Protein 5JOX (pdb70)

CATH classification: 2.115.10.20 (+1 more: 2.60.120.200)

Foldseek 3Di:
DWWAFPPLFFFWFALKAWEDDQQKIKIWGADWQKPPGIFIWIFNWVRAIDGLFGQRHDCQQFFNVLIWQAFAWHHWYWYDDPQKIKIWTFRRVDDTTWIWMDSDPNDHIDGTQHADDHAGQWYWDDDPRWIKIWHAPPLFIWIFTADNVNNHTDGDIAGEDNPPPAARWGLWDWDDALQKTKIWTWGNDQAQGIFIWMWIDNDPRDDTGTDPPPPQAALNDPVNPPAQKGRWYSKYKDARSVRWIKIKTWIAGAFPPGFGFRFITIHMWTWDDDNPDDIHTNPRRYDHRMDGGDTDPDDHDDDDDQKFFQQVWDDDNQKIWGGDDPVVQWGADPNGWTKGWADQDDLQNSDTASKMWGRDRAQWKKKKWWKAKPQADFFWWWDKWFDQTSQFIWTWIWGQHPPQWIWIWIWTGHHPDTDTQDTGTDDSDWTKMWMWTGHSFWIWTWIDTPRDIDTSGIDGPRCSGCVNPNRRGHIIMMTGIYGDDPPGRMMMIIRIMGMDHD/DKAFPPLFFFWFALKAWEDDQQKIKIWGADWQKPPGTFIWIFRWVRAIDRLFHQRHDCLQFFNVLIWLAFAWHHWYWYDDDQKIKIWWFRRVDDTIWIWMDSDPNDHIHGTQDADDHATQWYWDDDDNWIKIWHAPPLFIWIFTADRVNNDTDGDIAGEDNDDPAARWGNWDWDDALQKTKIKTWGNDQAQGIFIWMWIDNDPRDNTDTDPPPPQAALNDPVNPPAQKGRWYSKYKDAHPVRWIKIKTWIFGAFPPGFGFRFITIHMWTWDDDNPDDIHTNPPRYDHRMDPDDTDPHDHDDDDDQKFFQQVVDDDNQKIWRGDAPVVQWGADPNRWTKGWAAQDDLQNSGTASKIWGRDRAQWKKKKWWKAKPQADFFKWWDKWFDQTSQFIKDWIKGQHPPRWIWIWIWTGHHPDTDTQDTGTDDPPWTKMWMWTGHSFWIWTWMATNRRIDTRDIDGPRCSTCVNPNRRGHIIMMTGIYGNDRPTRMMMIIRIMGMDHDD

Organism: Bacteroides ovatus (strain ATCC 8483 / DSM 1896 / JCM 5824 / BCRC 10623 / CCUG 4943 / NCTC 11153) (NCBI:txid411476)

Structure (mmCIF, N/CA/C/O backbone):
data_5JOX
#
_entry.id   5JOX
#
_cell.length_a   75.778
_cell.length_b   91.626
_cell.length_c   154.440
_cell.angle_alpha   90.00
_cell.angle_beta   90.00
_cell.angle_gamma   90.00
#
_symmetry.space_group_name_H-M   'P 21 2 21'
#
loop_
_entity.id
_entity.type
_entity.pdbx_description
1 polymer 'Non-reducing end alpha-L-arabinofuranosidase BoGH43A'
2 non-polymer 1,4-DIDEOXY-1,4-IMINO-L-ARABINITOL
3 water water
#
loop_
_atom_site.group_PDB
_atom_site.id
_atom_site.type_symbol
_atom_site.label_atom_id
_atom_site.label_alt_id
_atom_site.label_comp_id
_atom_site.label_asym_id
_atom_site.label_entity_id
_atom_site.label_seq_id
_atom_site.pdbx_PDB_ins_code
_atom_site.Cartn_x
_atom_site.Cartn_y
_atom_site.Cartn_z
_atom_site.occupancy
_atom_site.B_iso_or_equiv
_atom_site.auth_seq_id
_atom_site.auth_comp_id
_atom_site.auth_asym_id
_atom_site.auth_atom_id
_atom_site.pdbx_PDB_model_num
ATOM 1 N N . HIS A 1 10 ? 335.531 207.108 330.196 1.00 62.60 20 HIS A N 1
ATOM 2 C CA . HIS A 1 10 ? 335.312 206.935 328.715 1.00 62.05 20 HIS A CA 1
ATOM 3 C C . HIS A 1 10 ? 334.256 205.891 328.272 1.00 55.68 20 HIS A C 1
ATOM 4 O O . HIS A 1 10 ? 333.905 205.869 327.083 1.00 52.79 20 HIS A O 1
ATOM 11 N N A GLN A 1 11 ? 333.784 205.037 329.189 0.50 52.37 21 GLN A N 1
ATOM 12 N N B GLN A 1 11 ? 333.755 205.065 329.197 0.50 53.32 21 GLN A N 1
ATOM 13 C CA A GLN A 1 11 ? 332.857 203.943 328.851 0.50 48.39 21 GLN A CA 1
ATOM 14 C CA B GLN A 1 11 ? 332.855 203.960 328.845 0.50 50.02 21 GLN A CA 1
ATOM 15 C C A GLN A 1 11 ? 332.020 203.496 330.055 0.50 47.02 21 GLN A C 1
ATOM 16 C C B GLN A 1 11 ? 332.020 203.465 330.035 0.50 47.92 21 GLN A C 1
ATOM 17 O O A GLN A 1 11 ? 332.561 203.005 331.053 0.50 49.33 21 GLN A O 1
ATOM 18 O O B GLN A 1 11 ? 332.561 202.911 330.999 0.50 50.23 21 GLN A O 1
ATOM 29 N N . GLY A 1 12 ? 330.703 203.665 329.947 1.00 43.79 22 GLY A N 1
ATOM 30 C CA . GLY A 1 12 ? 329.751 203.203 330.956 1.00 38.91 22 GLY A CA 1
ATOM 31 C C . GLY A 1 12 ? 329.257 204.299 331.887 1.00 33.25 22 GLY A C 1
ATOM 32 O O . GLY A 1 12 ? 330.033 205.131 332.322 1.00 31.35 22 GLY A O 1
ATOM 33 N N . TYR A 1 13 ? 327.957 204.304 332.166 1.00 28.57 23 TYR A N 1
ATOM 34 C CA . TYR A 1 13 ? 327.390 205.085 333.267 1.00 26.95 23 TYR A CA 1
ATOM 35 C C . TYR A 1 13 ? 326.075 204.475 333.680 1.00 26.02 23 TYR A C 1
ATOM 36 O O . TYR A 1 13 ? 325.539 203.616 332.969 1.00 25.53 23 TYR A O 1
ATOM 45 N N . SER A 1 14 ? 325.567 204.914 334.826 1.00 24.36 24 SER A N 1
ATOM 46 C CA A SER A 1 14 ? 324.247 204.486 335.280 0.40 23.67 24 SER A CA 1
ATOM 47 C CA B SER A 1 14 ? 324.256 204.495 335.308 0.60 23.06 24 SER A CA 1
ATOM 48 C C . SER A 1 14 ? 323.237 205.614 335.096 1.00 23.02 24 SER A C 1
ATOM 49 O O . SER A 1 14 ? 323.580 206.793 335.189 1.00 21.89 24 SER A O 1
ATOM 54 N N . ASN A 1 15 ? 321.999 205.230 334.806 1.00 22.28 25 ASN A N 1
ATOM 55 C CA . ASN A 1 15 ? 320.850 206.142 334.793 1.00 22.37 25 ASN A CA 1
ATOM 56 C C . ASN A 1 15 ? 319.992 205.877 336.029 1.00 22.60 25 ASN A C 1
ATOM 57 O O . ASN A 1 15 ? 319.932 204.729 336.488 1.00 22.41 25 ASN A O 1
ATOM 62 N N . PRO A 1 16 ? 319.285 206.879 336.548 1.00 21.14 26 PRO A N 1
ATOM 63 C CA . PRO A 1 16 ? 319.369 208.273 336.100 1.00 21.56 26 PRO A CA 1
ATOM 64 C C . PRO A 1 16 ? 320.701 208.949 336.480 1.00 22.44 26 PRO A C 1
ATOM 65 O O . PRO A 1 16 ? 321.369 208.537 337.422 1.00 23.35 26 PRO A O 1
ATOM 69 N N . VAL A 1 17 ? 321.059 209.982 335.741 1.00 22.23 27 VAL A N 1
ATOM 70 C CA . VAL A 1 17 ? 322.272 210.724 336.038 1.00 22.64 27 VAL A CA 1
ATOM 71 C C . VAL A 1 17 ? 322.041 211.759 337.134 1.00 23.71 27 VAL A C 1
ATOM 72 O O . VAL A 1 17 ? 323.004 212.144 337.804 1.00 23.57 27 VAL A O 1
ATOM 76 N N . ILE A 1 18 ? 320.804 212.249 337.285 1.00 21.50 28 ILE A N 1
ATOM 77 C CA . ILE A 1 18 ? 320.425 213.018 338.467 1.00 23.04 28 ILE A CA 1
ATOM 78 C C . ILE A 1 18 ? 319.163 212.413 339.099 1.00 23.23 28 ILE A C 1
ATOM 79 O O . ILE A 1 18 ? 318.054 212.734 338.676 1.00 21.93 28 ILE A O 1
ATOM 84 N N . PRO A 1 19 ? 319.341 211.546 340.124 1.00 24.52 29 PRO A N 1
ATOM 85 C CA . PRO A 1 19 ? 318.194 210.858 340.732 1.00 25.10 29 PRO A CA 1
ATOM 86 C C . PRO A 1 19 ? 317.304 211.752 341.592 1.00 24.85 29 PRO A C 1
ATOM 87 O O . PRO A 1 19 ? 317.687 212.872 341.945 1.00 24.28 29 PRO A O 1
ATOM 91 N N . GLY A 1 20 ? 316.107 211.253 341.902 1.00 24.27 30 GLY A N 1
ATOM 92 C CA . GLY A 1 20 ? 315.120 212.025 342.658 1.00 24.78 30 GLY A CA 1
ATOM 93 C C . GLY A 1 20 ? 314.504 213.145 341.836 1.00 24.94 30 GLY A C 1
ATOM 94 O O . GLY A 1 20 ? 314.750 213.275 340.624 1.00 23.98 30 GLY A O 1
ATOM 95 N N . PHE A 1 21 ? 313.726 213.973 342.529 1.00 24.09 31 PHE A N 1
ATOM 96 C CA . PHE A 1 21 ? 312.810 214.948 341.915 1.00 23.08 31 PHE A CA 1
ATOM 97 C C . PHE A 1 21 ? 313.589 21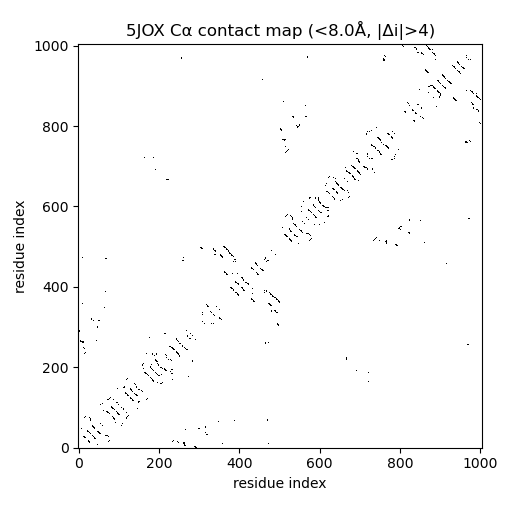6.008 341.115 1.00 22.20 31 PHE A C 1
ATOM 98 O O . PHE A 1 21 ? 313.965 217.076 341.630 1.00 20.54 31 PHE A O 1
ATOM 106 N N . HIS A 1 22 ? 313.798 215.699 339.828 1.00 21.13 32 HIS A N 1
ATOM 107 C CA . HIS A 1 22 ? 314.547 216.549 338.886 1.00 20.71 32 HIS A CA 1
ATOM 108 C C . HIS A 1 22 ? 313.965 216.449 337.473 1.00 20.36 32 HIS A C 1
ATOM 109 O O . HIS A 1 22 ? 314.577 215.839 336.589 1.00 21.58 32 HIS A O 1
ATOM 116 N N . PRO A 1 23 ? 312.766 217.036 337.253 1.00 20.14 33 PRO A N 1
ATOM 117 C CA . PRO A 1 23 ? 312.073 216.864 335.984 1.00 19.30 33 PRO A CA 1
ATOM 118 C C . PRO A 1 23 ? 312.435 217.905 334.960 1.00 18.44 33 PRO A C 1
ATOM 119 O O . PRO A 1 23 ? 313.158 218.872 335.256 1.00 18.32 33 PRO A O 1
ATOM 123 N N . ASP A 1 24 ? 311.935 217.685 333.751 1.00 18.05 34 ASP A N 1
ATOM 124 C CA . ASP A 1 24 ? 312.007 218.650 332.668 1.00 17.34 34 ASP A CA 1
ATOM 125 C C . ASP A 1 24 ? 313.411 219.215 332.502 1.00 16.96 34 ASP A C 1
ATOM 126 O O . ASP A 1 24 ? 313.578 220.431 332.472 1.00 16.65 34 ASP A O 1
ATOM 131 N N . PRO A 1 25 ? 314.420 218.346 332.380 1.00 17.00 35 PRO A N 1
ATOM 132 C CA . PRO A 1 25 ? 315.765 218.865 332.251 1.00 16.92 35 PRO A CA 1
ATOM 133 C C . PRO A 1 25 ? 316.027 219.608 330.944 1.00 18.28 35 PRO A C 1
ATOM 134 O O . PRO A 1 25 ? 315.611 219.182 329.878 1.00 18.18 35 PRO A O 1
ATOM 138 N N . SER A 1 26 ? 316.756 220.709 331.060 1.00 20.13 36 SER A N 1
ATOM 139 C CA . SER A 1 26 ? 317.250 221.450 329.919 1.00 20.98 36 SER A CA 1
ATOM 140 C C . SER A 1 26 ? 318.732 221.741 330.176 1.00 21.29 36 SER A C 1
ATOM 141 O O . SER A 1 26 ? 319.137 221.965 331.327 1.00 20.98 36 SER A O 1
ATOM 144 N N . VAL A 1 27 ? 319.532 221.707 329.119 1.00 22.36 37 VAL A N 1
ATOM 145 C CA . VAL A 1 27 ? 320.996 221.795 329.219 1.00 22.89 37 VAL A CA 1
ATOM 146 C C . VAL A 1 27 ? 321.535 222.741 328.160 1.00 25.01 37 VAL A C 1
ATOM 147 O O . VAL A 1 27 ? 321.000 222.814 327.039 1.00 24.74 37 VAL A O 1
ATOM 151 N N . CYS A 1 28 ? 322.594 223.477 328.524 1.00 26.00 38 CYS A N 1
ATOM 152 C CA . CYS A 1 28 ? 323.358 224.261 327.562 1.00 26.91 38 CYS A CA 1
ATOM 153 C C . CYS A 1 28 ? 324.850 223.987 327.716 1.00 26.71 38 CYS A C 1
ATOM 154 O O . CYS A 1 28 ? 325.316 223.593 328.785 1.00 25.46 38 CYS A O 1
ATOM 157 N N . LYS A 1 29 ? 325.572 224.224 326.624 1.00 27.60 39 LYS A N 1
ATOM 158 C CA . LYS A 1 29 ? 327.029 224.117 326.549 1.00 27.96 39 LYS A CA 1
ATOM 159 C C . LYS A 1 29 ? 327.650 225.515 326.494 1.00 27.80 39 LYS A C 1
ATOM 160 O O . LYS A 1 29 ? 327.292 226.313 325.632 1.00 29.17 39 LYS A O 1
ATOM 166 N N . ALA A 1 30 ? 328.540 225.810 327.437 1.00 27.67 40 ALA A N 1
ATOM 167 C CA . ALA A 1 30 ? 329.338 227.036 327.439 1.00 29.14 40 ALA A CA 1
ATOM 168 C C . ALA A 1 30 ? 330.800 226.609 327.440 1.00 28.79 40 ALA A C 1
ATOM 169 O O . ALA A 1 30 ? 331.366 226.288 328.499 1.00 30.28 40 ALA A O 1
ATOM 171 N N . GLY A 1 31 ? 331.396 226.562 326.245 1.00 29.78 41 GLY A N 1
ATOM 172 C CA . GLY A 1 31 ? 332.757 226.041 326.077 1.00 30.00 41 GLY A CA 1
ATOM 173 C C . GLY A 1 31 ? 332.786 224.570 326.442 1.00 32.44 41 GLY A C 1
ATOM 174 O O . GLY A 1 31 ? 331.968 223.803 325.929 1.00 30.99 41 GLY A O 1
ATOM 175 N N . ASP A 1 32 ? 333.694 224.188 327.350 1.00 32.32 42 ASP A N 1
ATOM 176 C CA . ASP A 1 32 ? 333.732 222.830 327.918 1.00 34.08 42 ASP A CA 1
ATOM 177 C C . ASP A 1 32 ? 332.856 222.607 329.167 1.00 32.08 42 ASP A C 1
ATOM 178 O O . ASP A 1 32 ? 332.908 221.533 329.776 1.00 30.97 42 ASP A O 1
ATOM 183 N N . ASP A 1 33 ? 332.058 223.599 329.552 1.00 30.09 43 ASP A N 1
ATOM 184 C CA . ASP A 1 33 ? 331.157 223.460 330.702 1.00 30.14 43 ASP A CA 1
ATOM 185 C C . ASP A 1 33 ? 329.724 223.204 330.246 1.00 27.55 43 ASP A C 1
ATOM 186 O O . ASP A 1 33 ? 329.276 223.744 329.236 1.00 29.80 43 ASP A O 1
ATOM 191 N N . TYR A 1 34 ? 329.025 222.350 330.983 1.00 26.08 44 TYR A N 1
ATOM 192 C CA . TYR A 1 34 ? 327.597 222.136 330.791 1.00 24.57 44 TYR A CA 1
ATOM 193 C C . TYR A 1 34 ? 326.814 222.633 331.988 1.00 23.78 44 TYR A C 1
ATOM 194 O O . TYR A 1 34 ? 327.207 222.398 333.137 1.00 24.64 44 TYR A O 1
ATOM 203 N N . TYR A 1 35 ? 325.686 223.290 331.728 1.00 23.36 45 TYR A N 1
ATOM 204 C CA . TYR A 1 35 ? 324.785 223.722 332.780 1.00 23.01 45 TYR A CA 1
ATOM 205 C C . TYR A 1 35 ? 323.366 223.190 332.523 1.00 22.24 45 TYR A C 1
ATOM 206 O O . TYR A 1 35 ? 322.874 223.253 331.389 1.00 22.96 45 TYR A O 1
ATOM 215 N N . LEU A 1 36 ? 322.730 222.706 333.576 1.00 21.55 46 LEU A N 1
ATOM 216 C CA . LEU A 1 36 ? 321.416 222.042 333.500 1.00 20.79 46 LEU A CA 1
ATOM 217 C C . LEU A 1 36 ? 320.438 222.572 334.547 1.00 21.63 46 LEU A C 1
ATOM 218 O O . LEU A 1 36 ? 320.8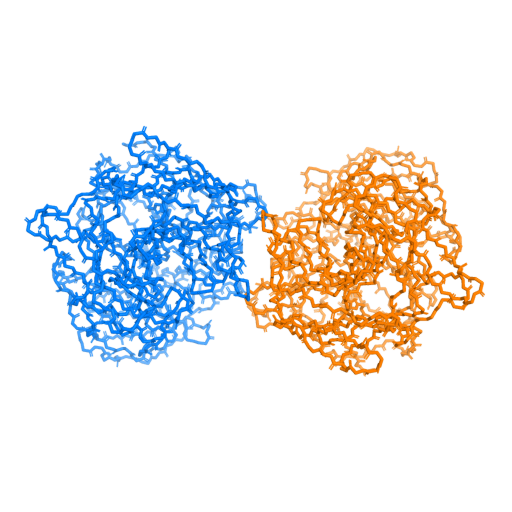11 222.793 335.698 1.00 22.82 46 LEU A O 1
ATOM 223 N N . VAL A 1 37 ? 319.165 222.717 334.164 1.00 21.75 47 VAL A N 1
ATOM 224 C CA . VAL A 1 37 ? 318.126 223.187 335.061 1.00 19.80 47 VAL A CA 1
ATOM 225 C C . VAL A 1 37 ? 316.966 222.198 335.075 1.00 20.02 47 VAL A C 1
ATOM 226 O O . VAL A 1 37 ? 316.712 221.566 334.063 1.00 21.62 47 VAL A O 1
ATOM 230 N N . ASN A 1 38 ? 316.281 222.080 336.208 1.00 19.71 48 ASN A N 1
ATOM 231 C CA . ASN A 1 38 ? 315.044 221.287 336.328 1.00 19.76 48 ASN A CA 1
ATOM 232 C C . ASN A 1 38 ? 313.872 222.151 336.805 1.00 19.94 48 ASN A C 1
ATOM 233 O O . ASN A 1 38 ? 314.081 223.229 337.364 1.00 20.29 48 ASN A O 1
ATOM 238 N N . SER A 1 39 ? 312.645 221.677 336.604 1.00 18.98 49 SER A N 1
ATOM 239 C CA . SER A 1 39 ? 311.460 222.316 337.174 1.00 19.51 49 SER A CA 1
ATOM 240 C C . SER A 1 39 ? 311.384 222.048 338.681 1.00 19.71 49 SER A C 1
ATOM 241 O O . SER A 1 39 ? 311.824 221.010 339.162 1.00 19.24 49 SER A O 1
ATOM 244 N N . SER A 1 40 ? 310.784 222.972 339.407 1.00 20.41 50 SER A N 1
ATOM 245 C CA . SER A 1 40 ? 310.687 222.861 340.892 1.00 20.88 50 SER A CA 1
ATOM 246 C C . SER A 1 40 ? 309.314 223.106 341.534 1.00 21.66 50 SER A C 1
ATOM 247 O O . SER A 1 40 ? 309.160 222.964 342.784 1.00 22.03 50 SER A O 1
ATOM 250 N N . PHE A 1 41 ? 308.321 223.488 340.735 1.00 20.60 51 PHE A N 1
ATOM 251 C CA . PHE A 1 41 ? 306.943 223.559 341.200 1.00 21.35 51 PHE A CA 1
ATOM 252 C C . PHE A 1 41 ? 306.769 224.440 342.452 1.00 21.43 51 PHE A C 1
ATOM 253 O O . PHE A 1 41 ? 307.056 225.639 342.354 1.00 21.84 51 PHE A O 1
ATOM 261 N N . GLN A 1 42 ? 306.335 223.897 343.597 1.00 20.62 52 GLN A N 1
ATOM 262 C CA . GLN A 1 42 ? 306.032 224.737 344.782 1.00 20.22 52 GLN A CA 1
ATOM 263 C C . GLN A 1 42 ? 307.229 225.090 345.678 1.00 21.23 52 GLN A C 1
ATOM 264 O O . GLN A 1 42 ? 307.051 225.734 346.720 1.00 20.63 52 GLN A O 1
ATOM 270 N N . TYR A 1 43 ? 308.433 224.654 345.309 1.00 19.64 53 TYR A N 1
ATOM 271 C CA . TYR A 1 43 ? 309.556 224.680 346.223 1.00 19.69 53 TYR A CA 1
ATOM 272 C C . TYR A 1 43 ? 310.417 225.914 346.016 1.00 19.62 53 TYR A C 1
ATOM 273 O O . TYR A 1 43 ? 310.517 226.433 344.894 1.00 19.57 53 TYR A O 1
ATOM 282 N N . PHE A 1 44 ? 311.018 226.368 347.115 1.00 20.30 54 PHE A N 1
ATOM 283 C CA . PHE A 1 44 ? 311.909 227.539 347.154 1.00 22.12 54 PHE A CA 1
ATOM 284 C C . PHE A 1 44 ? 313.228 227.191 347.868 1.00 21.93 54 PHE A C 1
ATOM 285 O O . PHE A 1 44 ? 313.182 226.660 348.970 1.00 23.61 54 PHE A O 1
ATOM 293 N N . PRO A 1 45 ? 314.396 227.517 347.315 1.00 23.32 55 PRO A N 1
ATOM 294 C CA . PRO A 1 45 ? 314.574 228.190 346.031 1.00 22.85 55 PRO A CA 1
ATOM 295 C C . PRO A 1 45 ? 314.160 227.320 344.853 1.00 23.28 55 PRO A C 1
ATOM 296 O O . PRO A 1 45 ? 314.047 226.096 344.978 1.00 23.19 55 PRO A O 1
ATOM 300 N N . GLY A 1 46 ? 313.904 227.983 343.738 1.00 23.32 56 GLY A N 1
ATOM 301 C CA . GLY A 1 46 ? 313.410 227.348 342.530 1.00 23.33 56 GLY A CA 1
ATOM 302 C C . GLY A 1 46 ? 314.494 227.178 341.491 1.00 23.22 56 GLY A C 1
ATOM 303 O O . GLY A 1 46 ? 315.497 227.919 341.461 1.00 22.53 56 GLY A O 1
ATOM 304 N N . VAL A 1 47 ? 314.244 226.213 340.610 1.00 22.35 57 VAL A N 1
ATOM 305 C CA . VAL A 1 47 ? 315.063 225.895 339.468 1.00 20.45 57 VAL A CA 1
ATOM 306 C C . VAL A 1 47 ? 316.504 225.522 339.835 1.00 20.03 57 VAL A C 1
ATOM 307 O O . VAL A 1 47 ? 317.437 226.336 339.678 1.00 18.43 57 VAL A O 1
ATOM 311 N N . PRO A 1 48 ? 316.692 224.289 340.345 1.00 19.20 58 PRO A N 1
ATOM 312 C CA . PRO A 1 48 ? 318.041 223.856 340.624 1.00 19.93 58 PRO A CA 1
ATOM 313 C C . PRO A 1 48 ? 318.941 223.910 339.397 1.00 21.09 58 PRO A C 1
ATOM 314 O O . PRO A 1 48 ? 318.494 223.636 338.262 1.00 20.72 58 PRO A O 1
ATOM 318 N N . LEU A 1 49 ? 320.192 224.313 339.638 1.00 20.80 59 LEU A N 1
ATOM 319 C CA . LEU A 1 49 ? 321.186 224.566 338.620 1.00 21.24 59 LEU A CA 1
ATOM 320 C C . LEU A 1 49 ? 322.351 223.623 338.848 1.00 21.24 59 LEU A C 1
ATOM 321 O O . LEU A 1 49 ? 322.896 223.581 339.939 1.00 22.45 59 LEU A O 1
ATOM 326 N N . PHE A 1 50 ? 322.691 222.837 337.833 1.00 20.78 60 PHE A N 1
ATOM 327 C CA . PHE A 1 50 ? 323.770 221.869 337.933 1.00 21.72 60 PHE A CA 1
ATOM 328 C C . PHE A 1 50 ? 324.882 222.189 336.969 1.00 22.50 60 PHE A C 1
ATOM 329 O O . PHE A 1 50 ? 324.669 222.867 335.962 1.00 23.81 60 PHE A O 1
ATOM 337 N N . HIS A 1 51 ? 326.061 221.639 337.255 1.00 23.10 61 HIS A N 1
ATOM 338 C CA . HIS A 1 51 ? 327.226 221.819 336.412 1.00 23.90 61 HIS A CA 1
ATOM 339 C C . HIS A 1 51 ? 327.928 220.478 336.199 1.00 23.37 61 HIS A C 1
ATOM 340 O O . HIS A 1 51 ? 328.034 219.697 337.132 1.00 22.90 61 HIS A O 1
ATOM 347 N N . SER A 1 52 ? 328.344 220.226 334.959 1.00 23.02 62 SER A N 1
ATOM 348 C CA . SER A 1 52 ? 329.098 219.012 334.576 1.00 23.61 62 SER A CA 1
ATOM 349 C C . SER A 1 52 ? 330.145 219.300 333.521 1.00 24.38 62 SER A C 1
ATOM 350 O O . SER A 1 52 ? 330.012 220.244 332.736 1.00 23.16 62 SER A O 1
ATOM 353 N N . LYS A 1 53 ? 331.177 218.454 333.491 1.00 26.04 63 LYS A N 1
ATOM 354 C CA . LYS A 1 53 ? 332.178 218.438 332.424 1.00 27.95 63 LYS A CA 1
ATOM 355 C C . LYS A 1 53 ? 331.978 217.257 331.465 1.00 27.43 63 LYS A C 1
ATOM 356 O O . LYS A 1 53 ? 332.600 217.215 330.401 1.00 26.29 63 LYS A O 1
ATOM 362 N N . ASP A 1 54 ? 331.129 216.295 331.838 1.00 26.26 64 ASP A N 1
ATOM 363 C CA . ASP A 1 54 ? 330.988 215.052 331.068 1.00 25.53 64 ASP A CA 1
ATOM 364 C C . ASP A 1 54 ? 329.559 214.596 330.751 1.00 25.38 64 ASP A C 1
ATOM 365 O O . ASP A 1 54 ? 329.410 213.572 330.085 1.00 24.76 64 ASP A O 1
ATOM 370 N N . LEU A 1 55 ? 328.540 215.340 331.212 1.00 23.83 65 LEU A N 1
ATOM 371 C CA . LEU A 1 55 ? 327.108 214.988 331.114 1.00 23.27 65 LEU A CA 1
ATOM 372 C C . LEU A 1 55 ? 326.617 213.853 332.010 1.00 23.54 65 LEU A C 1
ATOM 373 O O . LEU A 1 55 ? 325.402 213.668 332.171 1.00 23.89 65 LEU A O 1
ATOM 378 N N . VAL A 1 56 ? 327.544 213.094 332.580 1.00 24.14 66 VAL A N 1
ATOM 379 C CA . VAL A 1 56 ? 327.250 211.960 333.429 1.00 25.22 66 VAL A CA 1
ATOM 380 C C . VAL A 1 56 ? 327.184 212.368 334.904 1.00 26.05 66 VAL A C 1
ATOM 381 O O . VAL A 1 56 ? 326.248 211.979 335.617 1.00 26.63 66 VAL A O 1
ATOM 385 N N . HIS A 1 57 ? 328.175 213.139 335.361 1.00 24.66 67 HIS A N 1
ATOM 386 C CA . HIS A 1 57 ? 328.259 213.570 336.766 1.00 24.65 67 HIS A CA 1
ATOM 387 C C . HIS A 1 57 ? 327.927 215.050 336.872 1.00 24.70 67 HIS A C 1
ATOM 388 O O . HIS A 1 57 ? 328.476 215.857 336.135 1.00 26.59 67 HIS A O 1
ATOM 395 N N . TRP A 1 58 ? 327.047 215.386 337.802 1.00 25.50 68 TRP A N 1
ATOM 396 C CA . TRP A 1 58 ? 326.525 216.732 337.960 1.00 24.98 68 TRP A CA 1
ATOM 397 C C . TRP A 1 58 ? 326.660 217.188 339.422 1.00 25.65 68 TRP A C 1
ATOM 398 O O . TRP A 1 58 ? 326.499 216.408 340.337 1.00 25.92 68 TRP A O 1
ATOM 409 N N . GLU A 1 59 ? 327.002 218.451 339.620 1.00 26.35 69 GLU A N 1
ATOM 410 C CA . GLU A 1 59 ? 327.107 219.039 340.936 1.00 27.54 69 GLU A CA 1
ATOM 411 C C . GLU A 1 59 ? 326.074 220.142 340.967 1.00 25.53 69 GLU A C 1
ATOM 412 O O . GLU A 1 59 ? 326.043 220.960 340.036 1.00 24.61 69 GLU A O 1
ATOM 418 N N . GLN A 1 60 ? 325.247 220.186 342.014 1.00 24.05 70 GLN A N 1
ATOM 419 C CA . GLN A 1 60 ? 324.319 221.307 342.167 1.00 24.47 70 GLN A CA 1
ATOM 420 C C . GLN A 1 60 ? 325.115 222.516 342.682 1.00 24.36 70 GLN A C 1
ATOM 421 O O . GLN A 1 60 ? 325.531 222.555 343.826 1.00 26.68 70 GLN A O 1
ATOM 427 N N . ILE A 1 61 ? 325.317 223.475 341.811 1.00 24.05 71 ILE A N 1
ATOM 428 C CA . ILE A 1 61 ? 326.048 224.698 342.132 1.00 25.00 71 ILE A CA 1
ATOM 429 C C . ILE A 1 61 ? 325.114 225.805 342.637 1.00 25.80 71 ILE A C 1
ATOM 430 O O . ILE A 1 61 ? 325.582 226.836 343.123 1.00 25.11 71 ILE A O 1
ATOM 435 N N . GLY A 1 62 ? 323.800 225.623 342.512 1.00 24.65 72 GLY A N 1
ATOM 436 C CA . GLY A 1 62 ? 322.871 226.662 342.948 1.00 24.43 72 GLY A CA 1
ATOM 437 C C . GLY A 1 62 ? 321.457 226.430 342.494 1.00 24.83 72 GLY A C 1
ATOM 438 O O . GLY A 1 62 ? 321.059 225.298 342.272 1.00 23.49 72 GLY A O 1
ATOM 439 N N . ASN A 1 63 ? 320.714 227.533 342.392 1.00 24.13 73 ASN A N 1
ATOM 440 C CA . ASN A 1 63 ? 319.328 227.588 341.987 1.00 24.36 73 ASN A CA 1
ATOM 441 C C . ASN A 1 63 ? 319.160 228.935 341.276 1.00 26.32 73 ASN A C 1
ATOM 442 O O . ASN A 1 63 ? 319.779 229.935 341.694 1.00 24.31 73 ASN A O 1
ATOM 447 N N . CYS A 1 64 ? 318.364 228.979 340.209 1.00 24.03 74 CYS A N 1
ATOM 448 C CA . CYS A 1 64 ? 318.238 230.217 339.451 1.00 23.11 74 CYS A CA 1
ATOM 449 C C . CYS A 1 64 ? 317.333 231.226 340.131 1.00 23.18 74 CYS A C 1
ATOM 450 O O . CYS A 1 64 ? 317.524 232.425 339.963 1.00 24.52 74 CYS A O 1
ATOM 453 N N . LEU A 1 65 ? 316.350 230.741 340.887 1.00 22.66 75 LEU A N 1
ATOM 454 C CA . LEU A 1 65 ? 315.345 231.582 341.516 1.00 22.07 75 LEU A CA 1
ATOM 455 C C . LEU A 1 65 ? 315.555 231.521 343.046 1.00 22.52 75 LEU A C 1
ATOM 456 O O . LEU A 1 65 ? 315.069 230.620 343.737 1.00 21.21 75 LEU A O 1
ATOM 461 N N . THR A 1 66 ? 316.311 232.503 343.547 1.00 22.27 76 THR A N 1
ATOM 462 C CA . THR A 1 66 ? 316.768 232.538 344.934 1.00 23.28 76 THR A CA 1
ATOM 463 C C . THR A 1 66 ? 316.204 233.661 345.791 1.00 23.75 76 THR A C 1
ATOM 464 O O . THR A 1 66 ? 316.442 233.667 346.999 1.00 23.47 76 THR A O 1
ATOM 468 N N . ARG A 1 67 ? 315.444 234.578 345.200 1.00 24.22 77 ARG A N 1
ATOM 469 C CA . ARG A 1 67 ? 314.901 235.712 345.926 1.00 24.89 77 ARG A CA 1
ATOM 470 C C . ARG A 1 67 ? 313.395 235.773 345.742 1.00 25.02 77 ARG A C 1
ATOM 471 O O . ARG A 1 67 ? 312.890 235.449 344.654 1.00 25.23 77 ARG A O 1
ATOM 479 N N . PRO A 1 68 ? 312.661 236.202 346.786 1.00 25.32 78 PRO A N 1
ATOM 480 C CA . PRO A 1 68 ? 311.202 236.290 346.651 1.00 25.53 78 PRO A CA 1
ATOM 481 C C . PRO A 1 68 ? 310.742 237.093 345.423 1.00 24.47 78 PRO A C 1
ATOM 482 O O . PRO A 1 68 ? 309.748 236.719 344.813 1.00 23.48 78 PRO A O 1
ATOM 486 N N . SER A 1 69 ? 311.481 238.142 345.043 1.00 24.04 79 SER A N 1
ATOM 487 C CA . SER A 1 69 ? 311.101 238.985 343.908 1.00 24.75 79 SER A CA 1
ATOM 488 C C . SER A 1 69 ? 311.149 238.257 342.543 1.00 26.10 79 SER A C 1
ATOM 489 O O . SER A 1 69 ? 310.457 238.657 341.601 1.00 24.81 79 SER A O 1
ATOM 492 N N . GLN A 1 70 ? 311.964 237.207 342.462 1.00 24.81 80 GLN A N 1
ATOM 493 C CA . GLN A 1 70 ? 312.028 236.318 341.302 1.00 24.74 80 GLN A CA 1
ATOM 494 C C . GLN A 1 70 ? 310.979 235.229 341.284 1.00 24.82 80 GLN A C 1
ATOM 495 O O . GLN A 1 70 ? 310.768 234.625 340.222 1.00 24.32 80 GLN A O 1
ATOM 501 N N . LEU A 1 71 ? 310.349 234.958 342.431 1.00 24.90 81 LEU A N 1
ATOM 502 C CA . LEU A 1 71 ? 309.554 233.733 342.613 1.00 24.86 81 LEU A CA 1
ATOM 503 C C . LEU A 1 71 ? 308.421 233.878 343.646 1.00 26.55 81 LEU A C 1
ATOM 504 O O . LEU A 1 71 ? 308.598 233.612 344.841 1.00 27.45 81 LEU A O 1
ATOM 509 N N . ASP A 1 72 ? 307.260 234.325 343.173 1.00 26.36 82 ASP A N 1
ATOM 510 C CA . ASP A 1 72 ? 306.060 234.388 343.984 1.00 26.54 82 ASP A CA 1
ATOM 511 C C . ASP A 1 72 ? 305.395 232.997 343.987 1.00 25.83 82 ASP A C 1
ATOM 512 O O . ASP A 1 72 ? 304.959 232.531 342.945 1.00 24.81 82 ASP A O 1
ATOM 517 N N . LEU A 1 73 ? 305.334 232.356 345.159 1.00 24.40 83 LEU A N 1
ATOM 518 C CA . LEU A 1 73 ? 304.736 231.018 345.286 1.00 24.43 83 LEU A CA 1
ATOM 519 C C . LEU A 1 73 ? 303.432 230.981 346.095 1.00 24.85 83 LEU A C 1
ATOM 520 O O . LEU A 1 73 ? 302.991 229.915 346.560 1.00 24.11 83 LEU A O 1
ATOM 525 N N . THR A 1 74 ? 302.760 232.132 346.184 1.00 25.22 84 THR A N 1
ATOM 526 C CA . THR A 1 74 ? 301.494 232.223 346.880 1.00 26.40 84 THR A CA 1
ATOM 527 C C . THR A 1 74 ? 300.547 231.116 346.411 1.00 25.29 84 THR A C 1
ATOM 528 O O . THR A 1 74 ? 300.263 230.995 345.223 1.00 23.58 84 THR A O 1
ATOM 532 N N . ASN A 1 75 ? 300.114 230.291 347.354 1.00 26.14 85 ASN A N 1
ATOM 533 C CA . ASN A 1 75 ? 299.227 229.149 347.076 1.00 28.90 85 ASN A CA 1
ATOM 534 C C . ASN A 1 75 ? 299.731 228.075 346.105 1.00 26.47 85 ASN A C 1
ATOM 535 O O . ASN A 1 75 ? 298.931 227.282 345.610 1.00 27.65 85 ASN A O 1
ATOM 540 N N . ALA A 1 76 ? 301.035 228.017 345.871 1.00 24.23 86 ALA A N 1
ATOM 541 C CA . ALA A 1 76 ? 301.600 226.996 344.985 1.00 24.04 86 ALA A CA 1
ATOM 542 C C . ALA A 1 76 ? 301.535 225.630 345.654 1.00 22.16 86 ALA A C 1
ATOM 543 O O . ALA A 1 76 ? 301.572 225.530 346.881 1.00 21.48 86 ALA A O 1
ATOM 545 N N . ASN A 1 77 ? 301.456 224.585 344.844 1.00 23.29 87 ASN A N 1
ATOM 546 C CA . ASN A 1 77 ? 301.432 223.202 345.345 1.00 23.37 87 ASN A CA 1
ATOM 547 C C . ASN A 1 77 ? 302.070 222.286 344.289 1.00 22.96 87 ASN A C 1
ATOM 548 O O . ASN A 1 77 ? 302.590 222.781 343.297 1.00 20.78 87 ASN A O 1
ATOM 553 N N . SER A 1 78 ? 302.036 220.967 344.487 1.00 23.04 88 SER A N 1
ATOM 554 C CA . SER A 1 78 ? 302.744 220.051 343.604 1.00 22.30 88 SER A CA 1
ATOM 555 C C . SER A 1 78 ? 302.244 220.065 342.152 1.00 22.94 88 SER A C 1
ATOM 556 O O . SER A 1 78 ? 302.923 219.530 341.281 1.00 22.68 88 SER A O 1
ATOM 559 N N . GLY A 1 79 ? 301.069 220.662 341.900 1.00 21.42 89 GLY A N 1
ATOM 560 C CA . GLY A 1 79 ? 300.555 220.838 340.561 1.00 21.99 89 GLY A CA 1
ATOM 561 C C . GLY A 1 79 ? 300.656 222.235 339.993 1.00 21.92 89 GLY A C 1
ATOM 562 O O . GLY A 1 79 ? 300.061 222.492 338.951 1.00 22.82 89 GLY A O 1
ATOM 563 N N . SER A 1 80 ? 301.406 223.123 340.644 1.00 21.30 90 SER A N 1
ATOM 564 C CA . SER A 1 80 ? 301.519 224.501 340.195 1.00 21.12 90 SER A CA 1
ATOM 565 C C . SER A 1 80 ? 302.929 225.051 340.430 1.00 20.81 90 SER A C 1
ATOM 566 O O . SER A 1 80 ? 303.894 224.296 340.409 1.00 20.47 90 SER A O 1
ATOM 569 N N . GLY A 1 81 ? 303.078 226.364 340.600 1.00 20.00 91 GLY A N 1
ATOM 570 C CA . GLY A 1 81 ? 304.398 226.991 340.638 1.00 19.49 91 GLY A CA 1
ATOM 571 C C . GLY A 1 81 ? 305.206 226.937 339.334 1.00 20.85 91 GLY A C 1
ATOM 572 O O . GLY A 1 81 ? 304.710 227.225 338.234 1.00 20.46 91 GLY A O 1
ATOM 573 N N . ILE A 1 82 ? 306.475 226.569 339.463 1.00 21.20 92 ILE A N 1
ATOM 574 C CA . ILE A 1 82 ? 307.398 226.617 338.355 1.00 22.00 92 ILE A CA 1
ATOM 575 C C . ILE A 1 82 ? 307.361 225.323 337.526 1.00 21.26 92 ILE A C 1
ATOM 576 O O . ILE A 1 82 ? 307.712 224.245 338.007 1.00 20.84 92 ILE A O 1
ATOM 581 N N . PHE A 1 83 ? 306.986 225.474 336.262 1.00 21.28 93 PHE A N 1
ATOM 582 C CA . PHE A 1 83 ? 306.946 224.354 335.291 1.00 22.09 93 PHE A CA 1
ATOM 583 C C . PHE A 1 83 ? 308.302 224.247 334.544 1.00 22.19 93 PHE A C 1
ATOM 584 O O . PHE A 1 83 ? 309.312 224.798 335.027 1.00 21.12 93 PHE A O 1
ATOM 592 N N . ALA A 1 84 ? 308.362 223.510 333.417 1.00 20.91 94 ALA A N 1
ATOM 593 C CA . ALA A 1 84 ? 309.631 223.257 332.711 1.00 20.38 94 ALA A CA 1
ATOM 594 C C . ALA A 1 84 ? 310.433 224.518 332.451 1.00 20.69 94 ALA A C 1
ATOM 595 O O . ALA A 1 84 ? 309.884 225.490 331.935 1.00 21.16 94 ALA A O 1
ATOM 597 N N . PRO A 1 85 ? 311.722 224.484 332.785 1.00 20.79 95 PRO A N 1
ATOM 598 C CA . PRO A 1 85 ? 312.609 225.580 332.421 1.00 21.68 95 PRO A CA 1
ATOM 599 C C . PRO A 1 85 ? 313.520 225.234 331.254 1.00 21.52 95 PRO A C 1
ATOM 600 O O . PRO A 1 85 ? 313.808 224.053 331.005 1.00 19.50 95 PRO A O 1
ATOM 604 N N . THR A 1 86 ? 313.991 226.261 330.554 1.00 20.29 96 THR A N 1
ATOM 605 C CA . THR A 1 86 ? 314.991 226.056 329.513 1.00 21.37 96 THR A CA 1
ATOM 606 C C . THR A 1 86 ? 316.182 226.954 329.832 1.00 21.52 96 THR A C 1
ATOM 607 O O . THR A 1 86 ? 315.986 228.105 330.210 1.00 22.47 96 THR A O 1
ATOM 611 N N . ILE A 1 87 ? 317.397 226.424 329.694 1.00 20.57 97 ILE A N 1
ATOM 612 C CA . ILE A 1 87 ? 318.621 227.228 329.878 1.00 21.40 97 ILE A CA 1
ATOM 613 C C . ILE A 1 87 ? 319.396 227.298 328.562 1.00 21.86 97 ILE A C 1
ATOM 614 O O . ILE A 1 87 ? 319.596 226.284 327.890 1.00 21.19 97 ILE A O 1
ATOM 619 N N . ARG A 1 88 ? 319.850 228.508 328.223 1.00 23.36 98 ARG A N 1
ATOM 620 C CA . ARG A 1 88 ? 320.589 228.768 327.006 1.00 23.79 98 ARG A CA 1
ATOM 621 C C . ARG A 1 88 ? 321.726 229.733 327.280 1.00 25.90 98 ARG A C 1
ATOM 622 O O . ARG A 1 88 ? 321.632 230.575 328.175 1.00 25.56 98 ARG A O 1
ATOM 630 N N . TYR A 1 89 ? 322.789 229.573 326.500 1.00 26.73 99 TYR A N 1
ATOM 631 C CA . TYR A 1 89 ? 324.014 230.373 326.602 1.00 28.51 99 TYR A CA 1
ATOM 632 C C . TYR A 1 89 ? 324.298 231.022 325.263 1.00 28.76 99 TYR A C 1
ATOM 633 O O . TYR A 1 89 ? 324.492 230.321 324.275 1.00 27.95 99 TYR A O 1
ATOM 642 N N . ASN A 1 90 ? 324.323 232.357 325.234 1.00 29.83 100 ASN A N 1
ATOM 643 C CA . ASN A 1 90 ? 324.615 233.074 324.010 1.00 31.63 100 ASN A CA 1
ATOM 644 C C . ASN A 1 90 ? 325.405 234.356 324.259 1.00 32.01 100 ASN A C 1
ATOM 645 O O . ASN A 1 90 ? 324.943 235.224 325.007 1.00 29.13 100 ASN A O 1
ATOM 650 N N . ASP A 1 91 ? 326.589 234.452 323.644 1.00 34.03 101 ASP A N 1
ATOM 651 C CA . ASP A 1 91 ? 327.359 235.703 323.606 1.00 36.25 101 ASP A CA 1
ATOM 652 C C . ASP A 1 91 ? 327.652 236.166 325.046 1.00 34.43 101 ASP A C 1
ATOM 653 O O . ASP A 1 91 ? 327.367 237.295 325.427 1.00 35.25 101 ASP A O 1
ATOM 658 N N . GLY A 1 92 ? 328.171 235.245 325.851 1.00 33.15 102 GLY A N 1
ATOM 659 C CA . GLY A 1 92 ? 328.513 235.511 327.245 1.00 32.88 102 GLY A CA 1
ATOM 660 C C . GLY A 1 92 ? 327.384 235.678 328.253 1.00 31.67 102 GLY A C 1
ATOM 661 O O . GLY A 1 92 ? 327.651 236.043 329.406 1.00 31.65 102 GLY A O 1
ATOM 662 N N . VAL A 1 93 ? 326.137 235.402 327.848 1.00 29.35 103 VAL A N 1
ATOM 663 C CA . VAL A 1 93 ? 324.979 235.559 328.716 1.00 27.87 103 VAL A CA 1
ATOM 664 C C . VAL A 1 93 ? 324.234 234.222 328.827 1.00 26.56 103 VAL A C 1
ATOM 665 O O . VAL A 1 93 ? 323.967 233.577 327.821 1.00 25.12 103 VAL A O 1
ATOM 669 N N . PHE A 1 94 ? 323.916 233.834 330.060 1.00 25.69 104 PHE A N 1
ATOM 670 C CA . PHE A 1 94 ? 323.024 232.716 330.350 1.00 24.29 104 PHE A CA 1
ATOM 671 C C . PHE A 1 94 ? 321.597 233.218 330.522 1.00 24.01 104 PHE A C 1
ATOM 672 O O . PHE A 1 94 ? 321.365 234.258 331.143 1.00 24.64 104 PHE A O 1
ATOM 680 N N . TYR A 1 95 ? 320.641 232.440 330.027 1.00 22.83 105 TYR A N 1
ATOM 681 C CA . TYR A 1 95 ? 319.226 232.775 330.096 1.00 22.84 105 TYR A CA 1
ATOM 682 C C . TYR A 1 95 ? 318.510 231.560 330.613 1.00 23.19 105 TYR A C 1
ATOM 683 O O . TYR A 1 95 ? 318.777 230.458 330.136 1.00 22.50 105 TYR A O 1
ATOM 692 N N . MET A 1 96 ? 317.641 231.749 331.600 1.00 23.27 106 MET A N 1
ATOM 693 C CA . MET A 1 96 ? 316.768 230.682 332.073 1.00 22.11 106 MET A CA 1
ATOM 694 C C . MET A 1 96 ? 315.361 231.182 331.874 1.00 22.89 106 MET A C 1
ATOM 695 O O . MET A 1 96 ? 314.983 232.200 332.448 1.00 24.20 106 MET A O 1
ATOM 700 N N . ILE A 1 97 ? 314.576 230.441 331.094 1.00 22.84 107 ILE A N 1
ATOM 701 C CA . ILE A 1 97 ? 313.232 230.852 330.702 1.00 21.59 107 ILE A CA 1
ATOM 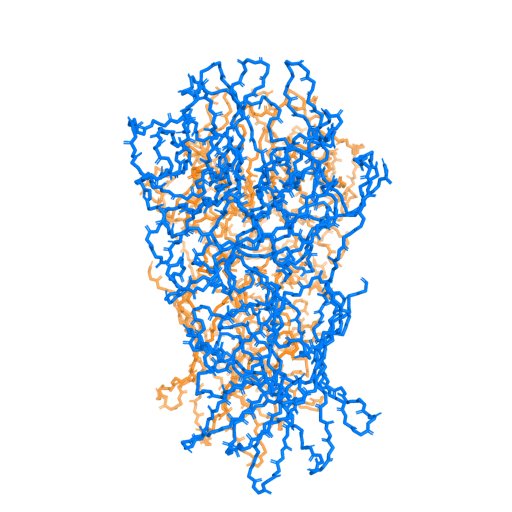702 C C . ILE A 1 97 ? 312.250 229.761 331.184 1.00 21.31 107 ILE A C 1
ATOM 703 O O . ILE A 1 97 ? 312.497 228.567 331.004 1.00 19.42 107 ILE A O 1
ATOM 708 N N . THR A 1 98 ? 311.159 230.177 331.823 1.00 21.70 108 THR A N 1
ATOM 709 C CA . THR A 1 98 ? 310.224 229.223 332.427 1.00 21.32 108 THR A CA 1
ATOM 710 C C . THR A 1 98 ? 308.869 229.871 332.637 1.00 22.02 108 THR A C 1
ATOM 711 O O . THR A 1 98 ? 308.667 231.032 332.256 1.00 25.03 108 THR A O 1
ATOM 715 N N . THR A 1 99 ? 307.939 229.101 333.184 1.00 20.93 109 THR A N 1
ATOM 716 C CA . THR A 1 99 ? 306.596 229.563 333.487 1.00 21.27 109 THR A CA 1
ATOM 717 C C . THR A 1 99 ? 306.322 229.440 335.001 1.00 21.40 109 THR A C 1
ATOM 718 O O . THR A 1 99 ? 306.546 228.374 335.590 1.00 21.22 109 THR A O 1
ATOM 722 N N . ASN A 1 100 ? 305.814 230.516 335.608 1.00 20.42 110 ASN A N 1
ATOM 723 C CA . ASN A 1 100 ? 305.244 230.465 336.962 1.00 20.46 110 ASN A CA 1
ATOM 724 C C . ASN A 1 100 ? 303.734 230.438 336.780 1.00 22.03 110 ASN A C 1
ATOM 725 O O . ASN A 1 100 ? 303.095 231.482 336.551 1.00 19.88 110 ASN A O 1
ATOM 730 N N . VAL A 1 101 ? 303.168 229.231 336.832 1.00 23.59 111 VAL A N 1
ATOM 731 C CA . VAL A 1 101 ? 301.761 229.048 336.527 1.00 26.76 111 VAL A CA 1
ATOM 732 C C . VAL A 1 101 ? 300.824 229.582 337.618 1.00 29.31 111 VAL A C 1
ATOM 733 O O . VAL A 1 101 ? 299.696 229.970 337.301 1.00 32.58 111 VAL A O 1
ATOM 737 N N . SER A 1 102 ? 301.289 229.596 338.872 1.00 31.20 112 SER A N 1
ATOM 738 C CA A SER A 1 102 ? 300.530 230.160 339.996 0.50 31.60 112 SER A CA 1
ATOM 739 C CA B SER A 1 102 ? 300.522 230.155 339.986 0.50 32.78 112 SER A CA 1
ATOM 740 C C . SER A 1 102 ? 300.602 231.683 340.024 1.00 32.02 112 SER A C 1
ATOM 741 O O . SER A 1 102 ? 299.833 232.315 340.732 1.00 31.63 112 SER A O 1
ATOM 746 N N . GLY A 1 103 ? 301.525 232.258 339.251 1.00 30.96 113 GLY A N 1
ATOM 747 C CA . GLY A 1 103 ? 301.799 233.696 339.227 1.00 30.73 113 GLY A CA 1
ATOM 748 C C . GLY A 1 103 ? 301.641 234.266 337.818 1.00 29.13 113 GLY A C 1
ATOM 749 O O . GLY A 1 103 ? 300.640 234.015 337.152 1.00 28.42 113 GLY A O 1
ATOM 750 N N . LYS A 1 104 ? 302.628 235.023 337.356 1.00 28.97 114 LYS A N 1
ATOM 751 C CA . LYS A 1 104 ? 302.445 235.876 336.183 1.00 29.40 114 LYS A CA 1
ATOM 752 C C . LYS A 1 104 ? 302.774 235.210 334.835 1.00 27.84 114 LYS A C 1
ATOM 753 O O . LYS A 1 104 ? 302.686 235.850 333.784 1.00 27.44 114 LYS A O 1
ATOM 759 N N . GLY A 1 105 ? 303.119 233.925 334.842 1.00 23.75 115 GLY A N 1
ATOM 760 C CA . GLY A 1 105 ? 303.301 233.211 333.589 1.00 22.96 115 GLY A CA 1
ATOM 761 C C . GLY A 1 105 ? 304.742 233.181 333.120 1.00 21.16 115 GLY A C 1
ATOM 762 O O . GLY A 1 105 ? 305.657 232.963 333.922 1.00 20.09 115 GLY A O 1
ATOM 763 N N . ASN A 1 106 ? 304.945 233.356 331.817 1.00 19.62 116 ASN A N 1
ATOM 764 C CA . ASN A 1 106 ? 306.247 233.147 331.206 1.00 19.88 116 ASN A CA 1
ATOM 765 C C . ASN A 1 106 ? 307.181 234.303 331.495 1.00 20.31 116 ASN A C 1
ATOM 766 O O . ASN A 1 106 ? 306.771 235.455 331.398 1.00 20.50 116 ASN A O 1
ATOM 771 N N . PHE A 1 107 ? 308.431 233.986 331.807 1.00 19.56 117 PHE A N 1
ATOM 772 C CA . PHE A 1 107 ? 309.440 235.000 332.077 1.00 20.75 117 PHE A CA 1
ATOM 773 C C . PHE A 1 107 ? 310.784 234.362 331.953 1.00 20.67 117 PHE A C 1
ATOM 774 O O . PHE A 1 107 ? 310.893 233.141 331.967 1.00 20.37 117 PHE A O 1
ATOM 782 N N . LEU A 1 108 ? 311.812 235.191 331.874 1.00 20.62 118 LEU A N 1
ATOM 783 C CA . LEU A 1 108 ? 313.185 234.715 331.981 1.00 23.08 118 LEU A CA 1
ATOM 784 C C . LEU A 1 108 ? 313.964 235.524 333.008 1.00 23.49 118 LEU A C 1
ATOM 785 O O . LEU A 1 108 ? 313.546 236.614 333.413 1.00 23.57 118 LEU A O 1
ATOM 790 N N . VAL A 1 109 ? 315.094 234.959 333.410 1.00 23.28 119 VAL A N 1
ATOM 791 C CA . VAL A 1 109 ? 316.121 235.662 334.151 1.00 23.44 119 VAL A CA 1
ATOM 792 C C . VAL A 1 109 ? 317.453 235.341 333.506 1.00 24.78 119 VAL A C 1
ATOM 793 O O . VAL A 1 109 ? 317.612 234.319 332.821 1.00 25.74 119 VAL A O 1
ATOM 797 N N . HIS A 1 110 ? 318.413 236.227 333.713 1.00 24.48 120 HIS A N 1
ATOM 798 C CA . HIS A 1 110 ? 319.702 236.111 333.065 1.00 25.40 120 HIS A CA 1
ATOM 799 C C . HIS A 1 110 ? 320.839 236.537 333.974 1.00 25.85 120 HIS A C 1
ATOM 800 O O . HIS A 1 110 ? 320.621 237.183 335.009 1.00 24.25 120 HIS A O 1
ATOM 807 N N . THR A 1 111 ? 322.045 236.130 333.578 1.00 27.81 121 THR A N 1
ATOM 808 C CA . THR A 1 111 ? 323.286 236.448 334.282 1.00 28.48 121 THR A CA 1
ATOM 809 C C . THR A 1 111 ? 324.489 236.149 333.396 1.00 28.80 121 THR A C 1
ATOM 810 O O . THR A 1 111 ? 324.404 235.318 332.472 1.00 28.10 121 THR A O 1
ATOM 814 N N . THR A 1 112 ? 325.608 236.820 333.666 1.00 29.76 122 THR A N 1
ATOM 815 C CA . THR A 1 112 ? 326.896 236.459 333.065 1.00 28.84 122 THR A CA 1
ATOM 816 C C . THR A 1 112 ? 327.651 235.416 333.895 1.00 29.52 122 THR A C 1
ATOM 817 O O . THR A 1 112 ? 328.624 234.864 333.409 1.00 27.55 122 THR A O 1
ATOM 821 N N . ASP A 1 113 ? 327.215 235.155 335.132 1.00 31.38 123 ASP A N 1
ATOM 822 C CA . ASP A 1 113 ? 327.867 234.181 336.016 1.00 33.61 123 ASP A CA 1
ATOM 823 C C . ASP A 1 113 ? 326.822 233.251 336.673 1.00 31.48 123 ASP A C 1
ATOM 824 O O . ASP A 1 113 ? 326.115 233.674 337.593 1.00 29.57 123 ASP A O 1
ATOM 829 N N . PRO A 1 114 ? 326.750 231.970 336.225 1.00 29.05 124 PRO A N 1
ATOM 830 C CA . PRO A 1 114 ? 325.734 231.018 336.735 1.00 29.62 124 PRO A CA 1
ATOM 831 C C . PRO A 1 114 ? 325.686 230.867 338.262 1.00 28.79 124 PRO A C 1
ATOM 832 O O . PRO A 1 114 ? 324.614 230.581 338.798 1.00 29.48 124 PRO A O 1
ATOM 836 N N . ARG A 1 115 ? 326.841 231.038 338.914 1.00 29.14 125 ARG A N 1
ATOM 837 C CA A ARG A 1 115 ? 326.965 230.907 340.372 0.50 30.46 125 ARG A CA 1
ATOM 838 C CA B ARG A 1 115 ? 326.970 230.903 340.371 0.50 29.85 125 ARG A CA 1
ATOM 839 C C . ARG A 1 115 ? 326.509 232.148 341.144 1.00 31.11 125 ARG A C 1
ATOM 840 O O . ARG A 1 115 ? 326.350 232.083 342.360 1.00 32.43 125 ARG A O 1
ATOM 855 N N . SER A 1 116 ? 326.292 233.268 340.446 1.00 31.19 126 SER A N 1
ATOM 856 C CA . SER A 1 116 ? 325.853 234.517 341.078 1.00 31.13 126 SER A CA 1
ATOM 857 C C . SER A 1 116 ? 324.335 234.581 341.271 1.00 31.05 126 SER A C 1
ATOM 858 O O . SER A 1 116 ? 323.601 233.650 340.923 1.00 28.79 126 SER A O 1
ATOM 861 N N . GLU A 1 117 ? 323.876 235.685 341.853 1.00 29.65 127 GLU A N 1
ATOM 862 C CA . GLU A 1 117 ? 322.457 236.020 341.870 1.00 28.78 127 GLU A CA 1
ATOM 863 C C . GLU A 1 117 ? 322.026 236.417 340.454 1.00 28.40 127 GLU A C 1
ATOM 864 O O . GLU A 1 117 ? 322.631 237.309 339.849 1.00 28.99 127 GLU A O 1
ATOM 870 N N . TRP A 1 118 ? 320.996 235.748 339.926 1.00 25.07 128 TRP A N 1
ATOM 871 C CA . TRP A 1 118 ? 320.482 236.025 338.583 1.00 23.30 128 TRP A CA 1
ATOM 872 C C . TRP A 1 118 ? 319.607 237.291 338.655 1.00 22.84 128 TRP A C 1
ATOM 873 O O . TRP A 1 118 ? 319.274 237.772 339.741 1.00 22.40 128 TRP A O 1
ATOM 884 N N . SER A 1 119 ? 319.252 237.812 337.489 1.00 22.68 129 SER A N 1
ATOM 885 C CA . SER A 1 119 ? 318.463 239.040 337.354 1.00 23.51 129 SER A CA 1
ATOM 886 C C . SER A 1 119 ? 317.063 238.935 337.932 1.00 23.87 129 SER A C 1
ATOM 887 O O . SER A 1 119 ? 316.560 237.845 338.267 1.00 21.48 129 SER A O 1
ATOM 890 N N . GLU A 1 120 ? 316.418 240.089 338.027 1.00 23.62 130 GLU A N 1
ATOM 891 C CA . GLU A 1 120 ? 314.981 240.131 338.187 1.00 26.23 130 GLU A CA 1
ATOM 892 C C . GLU A 1 120 ? 314.243 239.508 336.977 1.00 27.15 130 GLU A C 1
ATOM 893 O O . GLU A 1 120 ? 314.801 239.416 335.874 1.00 28.17 130 GLU A O 1
ATOM 899 N N . PRO A 1 121 ? 312.974 239.103 337.174 1.00 26.31 131 PRO A N 1
ATOM 900 C CA . PRO A 1 121 ? 312.233 238.508 336.060 1.00 26.77 131 PRO A CA 1
ATOM 901 C C . PRO A 1 121 ? 311.999 239.468 334.901 1.00 26.55 131 PRO A C 1
ATOM 902 O O . PRO A 1 121 ? 311.694 240.644 335.125 1.00 26.39 131 PRO A O 1
ATOM 906 N N . VAL A 1 122 ? 312.164 238.973 333.682 1.00 25.33 132 VAL A N 1
ATOM 907 C CA . VAL A 1 122 ? 311.747 239.702 332.481 1.00 25.14 132 VAL A CA 1
ATOM 908 C C . VAL A 1 122 ? 310.470 239.023 331.997 1.00 24.79 132 VAL A C 1
ATOM 909 O O . VAL A 1 122 ? 310.517 237.881 331.535 1.00 26.18 132 VAL A O 1
ATOM 913 N N . TRP A 1 123 ? 309.335 239.692 332.132 1.00 23.43 133 TRP A N 1
ATOM 914 C CA . TRP A 1 123 ? 308.044 239.057 331.824 1.00 23.53 133 TRP A CA 1
ATOM 915 C C . TRP A 1 123 ? 307.805 239.075 330.297 1.00 25.14 133 TRP A C 1
ATOM 916 O O . TRP A 1 123 ? 308.088 240.070 329.628 1.00 25.51 133 TRP A O 1
ATOM 927 N N . LEU A 1 124 ? 307.265 237.977 329.772 1.00 24.31 134 LEU A N 1
ATOM 928 C CA . LEU A 1 124 ? 307.162 237.760 328.328 1.00 25.59 134 LEU A CA 1
ATOM 929 C C . LEU A 1 124 ? 305.716 237.720 327.855 1.00 26.13 134 LEU A C 1
ATOM 930 O O . LEU A 1 124 ? 304.835 237.301 328.583 1.00 26.26 134 LEU A O 1
ATOM 935 N N . GLU A 1 125 ? 305.484 238.132 326.612 1.00 28.56 135 GLU A N 1
ATOM 936 C CA . GLU A 1 125 ? 304.127 238.288 326.087 1.00 29.77 135 GLU A CA 1
ATOM 937 C C . GLU A 1 125 ? 303.510 236.976 325.636 1.00 26.68 135 GLU A C 1
ATOM 938 O O . GLU A 1 125 ? 302.331 236.736 325.885 1.00 26.84 135 GLU A O 1
ATOM 944 N N . GLN A 1 126 ? 304.278 236.163 324.918 1.00 25.74 136 GLN A N 1
ATOM 945 C CA . GLN A 1 126 ? 303.716 234.943 324.341 1.00 26.83 136 GLN A CA 1
ATOM 946 C C . GLN A 1 126 ? 303.352 233.977 325.462 1.00 25.76 136 GLN A C 1
ATOM 947 O O . GLN A 1 126 ? 304.093 233.827 326.423 1.00 25.03 136 GLN A O 1
ATOM 953 N N . GLY A 1 127 ? 302.178 233.362 325.320 1.00 27.39 137 GLY A N 1
ATOM 954 C CA . GLY A 1 127 ? 301.588 232.528 326.337 1.00 27.53 137 GLY A CA 1
ATOM 955 C C . GLY A 1 127 ? 301.996 231.064 326.260 1.00 27.17 137 GLY A C 1
ATOM 956 O O . GLY A 1 127 ? 303.072 230.728 325.784 1.00 25.71 137 GLY A O 1
ATOM 957 N N . GLY A 1 128 ? 301.112 230.205 326.754 1.00 27.70 138 GLY A N 1
ATOM 958 C CA . GLY A 1 128 ? 301.396 228.784 326.882 1.00 26.90 138 GLY A CA 1
ATOM 959 C C . GLY A 1 128 ? 302.480 228.516 327.909 1.00 27.05 138 GLY A C 1
ATOM 960 O O . GLY A 1 128 ? 302.911 229.420 328.649 1.00 26.76 138 GLY A O 1
ATOM 961 N N . ILE A 1 129 ? 302.939 227.268 327.937 1.00 25.35 139 ILE A N 1
ATOM 962 C CA . ILE A 1 129 ? 304.028 226.852 328.820 1.00 24.57 139 ILE A CA 1
ATOM 963 C C . ILE A 1 129 ? 305.253 226.366 328.029 1.00 22.58 139 ILE A C 1
ATOM 964 O O . ILE A 1 129 ? 305.282 226.437 326.772 1.00 20.93 139 ILE A O 1
ATOM 969 N N . ASP A 1 130 ? 306.264 225.911 328.761 1.00 21.33 140 ASP A N 1
ATOM 970 C CA . ASP A 1 130 ? 307.486 225.351 328.190 1.00 21.83 140 ASP A CA 1
ATOM 971 C C . ASP A 1 130 ? 308.142 226.299 327.199 1.00 21.68 140 ASP A C 1
ATOM 972 O O . ASP A 1 130 ? 308.445 225.907 326.077 1.00 21.47 140 ASP A O 1
ATOM 977 N N . PRO A 1 131 ? 308.349 227.558 327.614 1.00 22.19 141 PRO A N 1
ATOM 978 C CA . PRO A 1 131 ? 309.036 228.497 326.764 1.00 21.81 141 PRO A CA 1
ATOM 979 C C . PRO A 1 131 ? 310.499 228.091 326.560 1.00 22.40 141 PRO A C 1
ATOM 980 O O . PRO A 1 131 ? 311.114 227.554 327.468 1.00 23.46 141 PRO A O 1
ATOM 984 N N . SER A 1 132 ? 311.033 228.323 325.368 1.00 22.20 142 SER A N 1
ATOM 985 C CA . SER A 1 132 ? 312.421 227.972 325.034 1.00 22.31 142 SER A CA 1
ATOM 986 C C . SER A 1 132 ? 312.986 229.005 324.069 1.00 22.50 142 SER A C 1
ATOM 987 O O . SER A 1 132 ? 312.232 229.661 323.348 1.00 23.03 142 SER A O 1
ATOM 990 N N . LEU A 1 133 ? 314.300 229.160 324.083 1.00 22.13 143 LEU A N 1
ATOM 991 C CA . LEU A 1 133 ? 314.964 230.126 323.234 1.00 22.62 143 LEU A CA 1
ATOM 992 C C . LEU A 1 133 ? 315.983 229.501 322.296 1.00 22.79 143 LEU A C 1
ATOM 993 O O . LEU A 1 133 ? 316.665 228.536 322.656 1.00 23.88 143 LEU A O 1
ATOM 998 N N . TYR A 1 134 ? 316.096 230.110 321.109 1.00 22.45 144 TYR A N 1
ATOM 999 C CA . TYR A 1 134 ? 317.060 229.749 320.091 1.00 23.41 144 TYR A CA 1
ATOM 1000 C C . TYR A 1 134 ? 317.640 231.043 319.487 1.00 23.21 144 TYR A C 1
ATOM 1001 O O . TYR A 1 134 ? 316.910 231.989 319.199 1.00 24.82 144 TYR A O 1
ATOM 1010 N N . PHE A 1 135 ? 318.953 231.071 319.332 1.00 25.03 145 PHE A N 1
ATOM 1011 C CA . PHE A 1 135 ? 319.676 232.263 318.874 1.00 25.58 145 PHE A CA 1
ATOM 1012 C C . PHE A 1 135 ? 320.316 232.047 317.493 1.00 25.46 145 PHE A C 1
ATOM 1013 O O . PHE A 1 135 ? 320.989 231.043 317.256 1.00 24.95 145 PHE A O 1
ATOM 1021 N N . GLU A 1 136 ? 320.116 233.009 316.597 1.00 27.66 146 GLU A N 1
ATOM 1022 C CA . GLU A 1 136 ? 320.805 233.026 315.296 1.00 29.43 146 GLU A CA 1
ATOM 1023 C C . GLU A 1 136 ? 320.896 234.442 314.725 1.00 30.66 146 GLU A C 1
ATOM 1024 O O . GLU A 1 136 ? 319.930 235.189 314.784 1.00 28.48 146 GLU A O 1
ATOM 1030 N N . ASP A 1 137 ? 322.050 234.782 314.153 1.00 35.00 147 ASP A N 1
ATOM 1031 C CA . ASP A 1 137 ? 322.251 236.052 313.413 1.00 38.16 147 ASP A CA 1
ATOM 1032 C C . ASP A 1 137 ? 321.942 237.270 314.265 1.00 34.74 147 ASP A C 1
ATOM 1033 O O . ASP A 1 137 ? 321.342 238.222 313.772 1.00 36.10 147 ASP A O 1
ATOM 1038 N N . GLY A 1 138 ? 322.318 237.225 315.542 1.00 34.74 148 GLY A N 1
ATOM 1039 C CA . GLY A 1 138 ? 321.992 238.301 316.491 1.00 35.15 148 GLY A CA 1
ATOM 1040 C C . GLY A 1 138 ? 320.518 238.477 316.848 1.00 36.09 148 GLY A C 1
ATOM 1041 O O . GLY A 1 138 ? 320.125 239.544 317.326 1.00 38.26 148 GLY A O 1
ATOM 1042 N N . LYS A 1 139 ? 319.704 237.436 316.632 1.00 34.93 149 LYS A N 1
ATOM 1043 C CA A LYS A 1 139 ? 318.276 237.466 316.938 0.50 33.14 149 LYS A CA 1
ATOM 1044 C CA B LYS A 1 139 ? 318.280 237.476 316.958 0.50 33.50 149 LYS A CA 1
ATOM 1045 C C . LYS A 1 139 ? 317.963 236.348 317.926 1.00 32.29 149 LYS A C 1
ATOM 1046 O O . LYS A 1 139 ? 318.684 235.338 317.975 1.00 27.41 149 LYS A O 1
ATOM 1057 N N . CYS A 1 140 ? 316.892 236.550 318.696 1.00 29.92 150 CYS A N 1
ATOM 1058 C CA . CYS A 1 140 ? 316.462 235.636 319.747 1.00 28.47 150 CYS A CA 1
ATOM 1059 C C . CYS A 1 140 ? 315.053 235.163 319.446 1.00 26.04 150 CYS A C 1
ATOM 1060 O O . CYS A 1 140 ? 314.118 235.969 319.409 1.00 24.96 150 CYS A O 1
ATOM 1063 N N . PHE A 1 141 ? 314.911 233.859 319.220 1.00 25.03 151 PHE A N 1
ATOM 1064 C CA . PHE A 1 141 ? 313.629 233.280 318.853 1.00 23.68 151 PHE A CA 1
ATOM 1065 C C . PHE A 1 141 ? 313.060 232.554 320.050 1.00 22.88 151 PHE A C 1
ATOM 1066 O O . PHE A 1 141 ? 313.761 231.766 320.683 1.00 21.97 151 PHE A O 1
ATOM 1074 N N . MET A 1 142 ? 311.785 232.811 320.341 1.00 23.72 152 MET A N 1
ATOM 1075 C CA . MET A 1 142 ? 311.076 232.159 321.434 1.00 23.61 152 MET A CA 1
ATOM 1076 C C . MET A 1 142 ? 310.033 231.199 320.873 1.00 22.63 152 MET A C 1
ATOM 1077 O O . MET A 1 142 ? 309.249 231.582 320.007 1.00 22.61 152 MET A O 1
ATOM 1082 N N . VAL A 1 143 ? 310.026 229.963 321.367 1.00 21.67 153 VAL A N 1
ATOM 1083 C CA . VAL A 1 143 ? 308.850 229.079 321.216 1.00 21.58 153 VAL A CA 1
ATOM 1084 C C . VAL A 1 143 ? 308.160 228.805 322.554 1.00 22.38 153 VAL A C 1
ATOM 1085 O O . VAL A 1 143 ? 308.792 228.892 323.600 1.00 22.92 153 VAL A O 1
ATOM 1089 N N . SER A 1 144 ? 306.857 228.490 322.494 1.00 22.09 154 SER A N 1
ATOM 1090 C CA . SER A 1 144 ? 306.077 227.985 323.641 1.00 22.64 154 SER A CA 1
ATOM 1091 C C . SER A 1 144 ? 304.810 227.342 323.039 1.00 23.43 154 SER A C 1
ATOM 1092 O O . SER A 1 144 ? 304.710 227.268 321.791 1.00 22.55 154 SER A O 1
ATOM 1095 N N . ASN A 1 145 ? 303.856 226.879 323.852 1.00 23.64 155 ASN A N 1
ATOM 1096 C CA . ASN A 1 145 ? 302.723 226.095 323.307 1.00 24.24 155 ASN A CA 1
ATOM 1097 C C . ASN A 1 145 ? 301.285 226.589 323.593 1.00 25.65 155 ASN A C 1
ATOM 1098 O O . ASN A 1 145 ? 300.392 225.781 323.887 1.00 27.03 155 ASN A O 1
ATOM 1103 N N . PRO A 1 146 ? 301.019 227.894 323.427 1.00 27.27 156 PRO A N 1
ATOM 1104 C CA . PRO A 1 146 ? 299.637 228.370 323.657 1.00 29.27 156 PRO A CA 1
ATOM 1105 C C . PRO A 1 146 ? 298.547 227.689 322.777 1.00 31.87 156 PRO A C 1
ATOM 1106 O O . PRO A 1 146 ? 298.697 227.596 321.552 1.00 31.11 156 PRO A O 1
ATOM 1110 N N . ASP A 1 147 ? 297.473 227.203 323.414 1.00 37.57 157 ASP A N 1
ATOM 1111 C CA . ASP A 1 147 ? 296.384 226.415 322.759 1.00 36.85 157 ASP A CA 1
ATOM 1112 C C . ASP A 1 147 ? 296.814 225.074 322.154 1.00 37.88 157 ASP A C 1
ATOM 1113 O O . ASP A 1 147 ? 296.153 224.551 321.259 1.00 39.52 157 ASP A O 1
ATOM 1118 N N . GLY A 1 148 ? 297.909 224.507 322.643 1.00 37.89 158 GLY A N 1
ATOM 1119 C CA . GLY A 1 148 ? 298.413 223.254 322.104 1.00 38.90 158 GLY A CA 1
ATOM 1120 C C . GLY A 1 148 ? 299.028 223.349 320.718 1.00 37.43 158 GLY A C 1
ATOM 1121 O O . GLY A 1 148 ? 299.250 222.322 320.077 1.00 42.96 158 GLY A O 1
ATOM 1122 N N . TYR A 1 149 ? 299.322 224.572 320.265 1.00 33.08 159 TYR A N 1
ATOM 1123 C CA . TYR A 1 149 ? 300.116 224.791 319.065 1.00 30.39 159 TYR A CA 1
ATOM 1124 C C . TYR A 1 149 ? 301.458 225.369 319.487 1.00 28.16 159 TYR A C 1
ATOM 1125 O O . TYR A 1 149 ? 301.517 226.303 320.306 1.00 27.92 159 TYR A O 1
ATOM 1134 N N . ILE A 1 150 ? 302.525 224.832 318.907 1.00 27.09 160 ILE A N 1
ATOM 1135 C CA . ILE A 1 150 ? 303.844 225.404 319.098 1.00 24.65 160 ILE A CA 1
ATOM 1136 C C . ILE A 1 150 ? 303.847 226.717 318.316 1.00 24.28 160 ILE A C 1
ATOM 1137 O O . ILE A 1 150 ? 303.554 226.734 317.110 1.00 23.55 160 ILE A O 1
ATOM 1142 N N . ASN A 1 151 ? 304.145 227.810 319.010 1.00 22.73 161 ASN A N 1
ATOM 1143 C CA . ASN A 1 151 ? 304.171 229.134 318.404 1.00 23.14 161 ASN A CA 1
ATOM 1144 C C . ASN A 1 151 ? 305.587 229.654 318.431 1.00 22.22 161 ASN A C 1
ATOM 1145 O O . ASN A 1 151 ? 306.285 229.447 319.412 1.00 22.00 161 ASN A O 1
ATOM 1150 N N . LEU A 1 152 ? 305.985 230.350 317.371 1.00 22.54 162 LEU A N 1
ATOM 1151 C CA . LEU A 1 152 ? 307.305 230.976 317.254 1.00 22.19 162 LEU A CA 1
ATOM 1152 C C . LEU A 1 152 ? 307.153 232.502 317.233 1.00 23.04 162 LEU A C 1
ATOM 1153 O O . LEU A 1 152 ? 306.233 233.006 316.605 1.00 23.97 162 LEU A O 1
ATOM 1158 N N . CYS A 1 153 ? 308.088 233.212 317.864 1.00 23.14 163 CYS A N 1
ATOM 1159 C CA . CYS A 1 153 ? 308.224 234.661 317.693 1.00 22.48 163 CYS A CA 1
ATOM 1160 C C . CYS A 1 153 ? 309.661 235.069 317.930 1.00 22.64 163 CYS A C 1
ATOM 1161 O O . CYS A 1 153 ? 310.503 234.246 318.264 1.00 20.87 163 CYS A O 1
ATOM 1164 N N . GLU A 1 154 ? 309.929 236.346 317.685 1.00 23.37 164 GLU A N 1
ATOM 1165 C CA A GLU A 1 154 ? 311.212 236.945 318.015 0.50 23.53 164 GLU A CA 1
ATOM 1166 C CA B GLU A 1 154 ? 311.209 236.973 317.988 0.50 24.37 164 GLU A CA 1
ATOM 1167 C C . GLU A 1 154 ? 310.998 237.869 319.201 1.00 22.84 164 GLU A C 1
ATOM 1168 O O . GLU A 1 154 ? 309.965 238.550 319.281 1.00 22.47 164 GLU A O 1
ATOM 1179 N N . ILE A 1 155 ? 311.965 237.875 320.115 1.00 23.83 165 ILE A N 1
ATOM 1180 C CA . ILE A 1 155 ? 311.945 238.737 321.306 1.00 23.50 165 ILE A CA 1
ATOM 1181 C C . ILE A 1 155 ? 313.289 239.434 321.517 1.00 25.79 165 ILE A C 1
ATOM 1182 O O . ILE A 1 155 ? 314.317 238.966 321.043 1.00 26.10 165 ILE A O 1
ATOM 1187 N N . ASP A 1 156 ? 313.263 240.549 322.246 1.00 27.44 166 ASP A N 1
ATOM 1188 C CA . ASP A 1 156 ? 314.481 241.117 322.836 1.00 29.63 166 ASP A CA 1
ATOM 1189 C C . ASP A 1 156 ? 314.504 240.518 324.241 1.00 30.64 166 ASP A C 1
ATOM 1190 O O . ASP A 1 156 ? 313.617 240.824 325.030 1.00 30.01 166 ASP A O 1
ATOM 1195 N N . PRO A 1 157 ? 315.485 239.642 324.542 1.00 30.98 167 PRO A N 1
ATOM 1196 C CA . PRO A 1 157 ? 315.447 238.910 325.813 1.00 33.02 167 PRO A CA 1
ATOM 1197 C C . PRO A 1 157 ? 315.795 239.759 327.043 1.00 35.26 167 PRO A C 1
ATOM 1198 O O . PRO A 1 157 ? 315.458 239.376 328.165 1.00 34.90 167 PRO A O 1
ATOM 1202 N N . MET A 1 158 ? 316.464 240.896 326.833 1.00 37.50 168 MET A N 1
ATOM 1203 C CA A MET A 1 158 ? 316.767 241.818 327.925 0.50 38.38 168 MET A CA 1
ATOM 1204 C CA B MET A 1 158 ? 316.769 241.828 327.921 0.50 38.26 168 MET A CA 1
ATOM 1205 C C . MET A 1 158 ? 315.519 242.588 328.365 1.00 37.08 168 MET A C 1
ATOM 1206 O O . MET A 1 158 ? 315.246 242.697 329.565 1.00 38.67 168 MET A O 1
ATOM 1215 N N . THR A 1 159 ? 314.758 243.113 327.412 1.00 35.21 169 THR A N 1
ATOM 1216 C CA . THR A 1 159 ? 313.550 243.896 327.745 1.00 33.06 169 THR A CA 1
ATOM 1217 C C . THR A 1 159 ? 312.261 243.070 327.819 1.00 32.74 169 THR A C 1
ATOM 1218 O O . THR A 1 159 ? 311.264 243.540 328.360 1.00 33.69 169 THR A O 1
ATOM 1222 N N . GLY A 1 160 ? 312.260 241.865 327.247 1.00 32.95 170 GLY A N 1
ATOM 1223 C CA . GLY A 1 160 ? 311.032 241.059 327.120 1.00 29.70 170 GLY A CA 1
ATOM 1224 C C . GLY A 1 160 ? 310.093 241.482 325.995 1.00 30.94 170 GLY A C 1
ATOM 1225 O O . GLY A 1 160 ? 309.002 240.943 325.866 1.00 29.43 170 GLY A O 1
ATOM 1226 N N . LYS A 1 161 ? 310.499 242.443 325.171 1.00 30.67 171 LYS A N 1
ATOM 1227 C CA . LYS A 1 161 ? 309.632 242.972 324.130 1.00 31.69 171 LYS A CA 1
ATOM 1228 C C . LYS A 1 161 ? 309.512 241.950 323.000 1.00 29.00 171 LYS A C 1
ATOM 1229 O O . LYS A 1 161 ? 310.519 241.420 322.541 1.00 28.41 171 LYS A O 1
ATOM 1235 N N . GLN A 1 162 ? 308.289 241.668 322.564 1.00 27.79 172 GLN A N 1
ATOM 1236 C CA . GLN A 1 162 ? 308.090 240.791 321.413 1.00 29.09 172 GLN A CA 1
ATOM 1237 C C . GLN A 1 162 ? 308.253 241.627 320.145 1.00 29.78 172 GLN A C 1
ATOM 1238 O O . GLN A 1 162 ? 307.571 242.638 319.989 1.00 29.83 172 GLN A O 1
ATOM 1244 N N . LEU A 1 163 ? 309.157 241.189 319.262 1.00 30.56 173 LEU A N 1
ATOM 1245 C CA . LEU A 1 163 ? 309.554 241.923 318.056 1.00 31.00 173 LEU A CA 1
ATOM 1246 C C . LEU A 1 163 ? 308.873 241.472 316.758 1.00 31.45 173 LEU A C 1
ATOM 1247 O O . LEU A 1 163 ? 308.912 242.208 315.772 1.00 28.94 173 LEU A O 1
ATOM 1252 N N . SER A 1 164 ? 308.286 240.270 316.740 1.00 30.52 174 SER A N 1
ATOM 1253 C CA . SER A 1 164 ? 307.459 239.806 315.615 1.00 29.54 174 SER A CA 1
ATOM 1254 C C . SER A 1 164 ? 306.185 239.135 316.129 1.00 28.43 174 SER A C 1
ATOM 1255 O O . SER A 1 164 ? 306.107 238.780 317.307 1.00 27.62 174 SER A O 1
ATOM 1258 N N . SER A 1 165 ? 305.197 238.978 315.251 1.00 27.32 175 SER A N 1
ATOM 1259 C CA A SER A 1 165 ? 303.948 238.314 315.614 0.50 28.23 175 SER A CA 1
ATOM 1260 C CA B SER A 1 165 ? 303.944 238.303 315.591 0.50 27.70 175 SER A CA 1
ATOM 1261 C C . SER A 1 165 ? 304.194 236.830 315.846 1.00 27.91 175 SER A C 1
ATOM 1262 O O . SER A 1 165 ? 305.144 236.248 315.300 1.00 30.28 175 SER A O 1
ATOM 1267 N N . SER A 1 166 ? 303.335 236.231 316.654 1.00 27.26 176 SER A N 1
ATOM 1268 C CA . SER A 1 166 ? 303.424 234.810 316.951 1.00 27.36 176 SER A CA 1
ATOM 1269 C C . SER A 1 166 ? 302.906 234.043 315.727 1.00 26.85 176 SER A C 1
ATOM 1270 O O . SER A 1 166 ? 301.906 234.435 315.153 1.00 25.02 176 SER A O 1
ATOM 1273 N N . LYS A 1 167 ? 303.620 232.995 315.310 1.00 25.93 177 LYS A N 1
ATOM 1274 C CA . LYS A 1 167 ? 303.206 232.153 314.188 1.00 27.07 177 LYS A CA 1
ATOM 1275 C C . LYS A 1 167 ? 303.141 230.724 314.696 1.00 24.83 177 LYS A C 1
ATOM 1276 O O . LYS A 1 167 ? 304.041 230.283 315.395 1.00 24.10 177 LYS A O 1
ATOM 1282 N N . ARG A 1 168 ? 302.098 230.006 314.309 1.00 24.75 178 ARG A N 1
ATOM 1283 C CA . ARG A 1 168 ? 301.994 228.589 314.623 1.00 24.53 178 ARG A CA 1
ATOM 1284 C C . ARG A 1 168 ? 302.928 227.821 313.683 1.00 25.04 178 ARG A C 1
ATOM 1285 O O . ARG A 1 168 ? 302.852 227.984 312.454 1.00 23.92 178 ARG A O 1
ATOM 1293 N N A ILE A 1 169 ? 303.742 226.879 314.175 0.50 24.74 179 ILE A N 1
ATOM 1294 N N B ILE A 1 169 ? 303.896 227.176 314.313 0.50 26.18 179 ILE A N 1
ATOM 1295 C CA A ILE A 1 169 ? 304.735 226.222 313.263 0.50 25.02 179 ILE A CA 1
ATOM 1296 C CA B ILE A 1 169 ? 304.701 226.184 313.685 0.50 27.00 179 ILE A CA 1
ATOM 1297 C C A ILE A 1 169 ? 304.649 224.706 312.937 0.50 25.69 179 ILE A C 1
ATOM 1298 C C B ILE A 1 169 ? 304.381 224.985 314.528 0.50 28.70 179 ILE A C 1
ATOM 1299 O O A ILE A 1 169 ? 305.031 224.294 311.860 0.50 24.10 179 ILE A O 1
ATOM 1300 O O B ILE A 1 169 ? 304.272 225.071 315.726 0.50 35.62 179 ILE A O 1
ATOM 1309 N N . TRP A 1 170 ? 304.221 223.880 313.864 1.00 28.56 180 TRP A N 1
ATOM 1310 C CA . TRP A 1 170 ? 303.927 222.478 314.178 1.00 29.68 180 TRP A CA 1
ATOM 1311 C C . TRP A 1 170 ? 303.002 222.285 315.388 1.00 33.52 180 TRP A C 1
ATOM 1312 O O . TRP A 1 170 ? 302.937 223.114 316.306 1.00 35.85 180 TRP A O 1
ATOM 1323 N N . ASN A 1 171 ? 302.218 221.221 315.345 1.00 31.57 181 ASN A N 1
ATOM 1324 C CA . ASN A 1 171 ? 301.505 220.785 316.531 1.00 32.19 181 ASN A CA 1
ATOM 1325 C C . ASN A 1 171 ? 301.720 219.301 316.756 1.00 27.99 181 ASN A C 1
ATOM 1326 O O . ASN A 1 171 ? 300.896 218.647 317.331 1.00 31.41 181 ASN A O 1
ATOM 1331 N N . GLY A 1 172 ? 302.901 218.819 316.371 1.00 25.28 182 GLY A N 1
ATOM 1332 C CA . GLY A 1 172 ? 303.307 217.426 316.575 1.00 23.72 182 GLY A CA 1
ATOM 1333 C C . GLY A 1 172 ? 302.690 216.439 315.608 1.00 22.94 182 GLY A C 1
ATOM 1334 O O . GLY A 1 172 ? 302.062 216.811 314.633 1.00 21.74 182 GLY A O 1
ATOM 1335 N N . THR A 1 173 ? 302.913 215.159 315.880 1.00 22.55 183 THR A N 1
ATOM 1336 C CA . THR A 1 173 ? 302.433 214.071 315.025 1.00 23.37 183 THR A CA 1
ATOM 1337 C C . THR A 1 173 ? 300.972 213.701 315.268 1.00 23.92 183 THR A C 1
ATOM 1338 O O . THR A 1 173 ? 300.425 212.905 314.498 1.00 23.82 183 THR A O 1
ATOM 1342 N N . GLY A 1 174 ? 300.363 214.245 316.327 1.00 22.64 184 GLY A N 1
ATOM 1343 C CA . GLY A 1 174 ? 298.956 213.975 316.661 1.00 22.86 184 GLY A CA 1
ATOM 1344 C C . GLY A 1 174 ? 298.779 213.406 318.063 1.00 22.37 184 GLY A C 1
ATOM 1345 O O . GLY A 1 174 ? 297.634 213.271 318.534 1.00 20.80 184 GLY A O 1
ATOM 1346 N N . GLY A 1 175 ? 299.892 213.042 318.713 1.00 20.57 185 GLY A N 1
ATOM 1347 C CA . GLY A 1 175 ? 299.893 212.614 320.116 1.00 20.48 185 GLY A CA 1
ATOM 1348 C C . GLY A 1 175 ? 299.382 213.691 321.048 1.00 20.38 185 GLY A C 1
ATOM 1349 O O . GLY A 1 175 ? 299.363 214.876 320.693 1.00 20.39 185 GLY A O 1
ATOM 1350 N N . ARG A 1 176 ? 298.974 213.299 322.253 1.00 20.14 186 ARG A N 1
ATOM 1351 C CA . ARG A 1 176 ? 298.446 214.289 323.214 1.00 20.08 186 ARG A CA 1
ATOM 1352 C C . ARG A 1 176 ? 299.515 215.228 323.770 1.00 19.62 186 ARG A C 1
ATOM 1353 O O . ARG A 1 176 ? 300.690 214.879 323.851 1.00 18.30 186 ARG A O 1
ATOM 1361 N N . TYR A 1 177 ? 299.079 216.424 324.146 1.00 21.23 187 TYR A N 1
ATOM 1362 C CA . TYR A 1 177 ? 299.891 217.410 324.864 1.00 22.58 187 TYR A CA 1
ATOM 1363 C C . TYR A 1 177 ? 301.250 217.689 324.249 1.00 23.23 187 TYR A C 1
ATOM 1364 O O . TYR A 1 177 ? 302.286 217.516 324.891 1.00 23.12 187 TYR A O 1
ATOM 1373 N N . ALA A 1 178 ? 301.226 218.150 322.998 1.00 23.44 188 ALA A N 1
ATOM 1374 C CA . ALA A 1 178 ? 302.417 218.631 322.322 1.00 23.29 188 ALA A CA 1
ATOM 1375 C C . ALA A 1 178 ? 303.031 219.733 323.180 1.00 23.26 188 ALA A C 1
ATOM 1376 O O . ALA A 1 178 ? 302.366 220.714 323.487 1.00 23.40 188 ALA A O 1
ATOM 1378 N N . GLU A 1 179 ? 304.280 219.543 323.591 1.00 21.67 189 GLU A N 1
ATOM 1379 C CA . GLU A 1 179 ? 304.913 220.452 324.555 1.00 22.60 189 GLU A CA 1
ATOM 1380 C C . GLU A 1 179 ? 306.450 220.323 324.536 1.00 22.60 189 GLU A C 1
ATOM 1381 O O . GLU A 1 179 ? 306.996 219.625 323.688 1.00 22.85 189 GLU A O 1
ATOM 1387 N N . GLY A 1 180 ? 307.137 221.012 325.447 1.00 21.35 190 GLY A N 1
ATOM 1388 C CA . GLY A 1 180 ? 308.604 221.033 325.494 1.00 22.01 190 GLY A CA 1
ATOM 1389 C C . GLY A 1 180 ? 309.326 221.330 324.172 1.00 20.83 190 GLY A C 1
ATOM 1390 O O . GLY A 1 180 ? 310.346 220.678 323.869 1.00 19.59 190 GLY A O 1
ATOM 1391 N N . PRO A 1 181 ? 308.833 222.319 323.390 1.00 18.90 191 PRO A N 1
ATOM 1392 C CA . PRO A 1 181 ? 309.468 222.604 322.097 1.00 19.76 191 PRO A CA 1
ATOM 1393 C C . PRO A 1 181 ? 310.898 223.192 322.229 1.00 20.39 191 PRO A C 1
ATOM 1394 O O . PRO A 1 181 ? 311.133 224.028 323.100 1.00 20.38 191 PRO A O 1
ATOM 1398 N N . HIS A 1 182 ? 311.830 222.676 321.426 1.00 20.05 192 HIS A N 1
ATOM 1399 C CA . HIS A 1 182 ? 313.174 223.244 321.271 1.00 20.10 192 HIS A CA 1
ATOM 1400 C C . HIS A 1 182 ? 313.555 223.260 319.786 1.00 20.66 192 HIS A C 1
ATOM 1401 O O . HIS A 1 182 ? 313.364 222.261 319.081 1.00 19.75 192 HIS A O 1
ATOM 1408 N N . ILE A 1 183 ? 314.105 224.390 319.328 1.00 20.83 193 ILE A N 1
ATOM 1409 C CA . ILE A 1 183 ? 314.660 224.499 317.983 1.00 22.83 193 ILE A CA 1
ATOM 1410 C C . ILE A 1 183 ? 316.183 224.333 318.028 1.00 23.49 193 ILE A C 1
ATOM 1411 O O . ILE A 1 183 ? 316.872 224.870 318.913 1.00 22.97 193 ILE A O 1
ATOM 1416 N N . TYR A 1 184 ? 316.688 223.574 317.058 1.00 22.26 194 TYR A N 1
ATOM 1417 C CA . TYR A 1 184 ? 318.112 223.434 316.800 1.00 21.64 194 TYR A CA 1
ATOM 1418 C C . TYR A 1 184 ? 318.307 223.600 315.290 1.00 22.22 194 TYR A C 1
ATOM 1419 O O . TYR A 1 184 ? 317.402 223.293 314.518 1.00 23.81 194 TYR A O 1
ATOM 1428 N N . LYS A 1 185 ? 319.477 224.080 314.875 1.00 22.16 195 LYS A N 1
ATOM 1429 C CA . LYS A 1 185 ? 319.828 224.142 313.459 1.00 22.26 195 LYS A CA 1
ATOM 1430 C C . LYS A 1 185 ? 321.027 223.231 313.175 1.00 22.45 195 LYS A C 1
ATOM 1431 O O . LYS A 1 185 ? 322.028 223.322 313.854 1.00 21.86 195 LYS A O 1
ATOM 1437 N N . LYS A 1 186 ? 320.900 222.360 312.174 1.00 22.30 196 LYS A N 1
ATOM 1438 C CA . LYS A 1 186 ? 321.969 221.430 311.801 1.00 23.04 196 LYS A CA 1
ATOM 1439 C C . LYS A 1 186 ? 321.806 221.032 310.335 1.00 24.49 196 LYS A C 1
ATOM 1440 O O . LYS A 1 186 ? 320.677 220.738 309.885 1.00 22.72 196 LYS A O 1
ATOM 1446 N N . ASP A 1 187 ? 322.929 221.012 309.611 1.00 25.89 197 ASP A N 1
ATOM 1447 C CA . ASP A 1 187 ? 322.987 220.600 308.206 1.00 25.95 197 ASP A CA 1
ATOM 1448 C C . ASP A 1 187 ? 322.006 221.359 307.310 1.00 24.86 197 ASP A C 1
ATOM 1449 O O . ASP A 1 187 ? 321.471 220.805 306.375 1.00 24.76 197 ASP A O 1
ATOM 1454 N N . GLY A 1 188 ? 321.807 222.640 307.591 1.00 25.08 198 GLY A N 1
ATOM 1455 C CA . GLY A 1 188 ? 320.857 223.469 306.854 1.00 24.85 198 GLY A CA 1
ATOM 1456 C C . GLY A 1 188 ? 319.372 223.225 307.117 1.00 24.63 198 GLY A C 1
ATOM 1457 O O . GLY A 1 188 ? 318.533 223.687 306.336 1.00 23.77 198 GLY A O 1
ATOM 1458 N N . TRP A 1 189 ? 319.045 222.519 308.210 1.00 23.51 199 TRP A N 1
ATOM 1459 C CA . TRP A 1 189 ? 317.671 222.246 308.633 1.00 22.12 199 TRP A CA 1
ATOM 1460 C C . TRP A 1 189 ? 317.428 222.878 310.011 1.00 21.64 199 TRP A C 1
ATOM 1461 O O . TRP A 1 189 ? 318.290 222.808 310.891 1.00 21.13 199 TRP A O 1
ATOM 1472 N N . TYR A 1 190 ? 316.255 223.478 310.195 1.00 20.75 200 TYR A N 1
ATOM 1473 C CA . TYR A 1 190 ? 315.714 223.753 311.512 1.00 20.90 200 TYR A CA 1
ATOM 1474 C C . TYR A 1 190 ? 315.026 222.489 311.997 1.00 21.04 200 TYR A C 1
ATOM 1475 O O . TYR A 1 190 ? 314.104 222.028 311.353 1.00 20.91 200 TYR A O 1
ATOM 1484 N N . TYR A 1 191 ? 315.482 221.951 313.122 1.00 21.22 201 TYR A N 1
ATOM 1485 C CA . TYR A 1 191 ? 314.881 220.793 313.763 1.00 21.25 201 TYR A CA 1
ATOM 1486 C C . TYR A 1 191 ? 314.065 221.278 314.951 1.00 20.98 201 TYR A C 1
ATOM 1487 O O . TYR A 1 191 ? 314.534 222.107 315.707 1.00 21.70 201 TYR A O 1
ATOM 1496 N N . LEU A 1 192 ? 312.833 220.790 315.072 1.00 21.19 202 LEU A N 1
ATOM 1497 C CA . LEU A 1 192 ? 311.954 221.093 316.192 1.00 21.14 202 LEU A CA 1
ATOM 1498 C C . LEU A 1 192 ? 311.702 219.786 316.936 1.00 21.31 202 LEU A C 1
ATOM 1499 O O . LEU A 1 192 ? 311.090 218.870 316.386 1.00 18.99 202 LEU A O 1
ATOM 1504 N N . LEU A 1 193 ? 312.208 219.736 318.164 1.00 20.74 203 LEU A N 1
ATOM 1505 C CA A LEU A 1 193 ? 312.047 218.591 319.050 0.50 21.49 203 LEU A CA 1
ATOM 1506 C CA B LEU A 1 193 ? 312.062 218.590 319.057 0.50 21.46 203 LEU A CA 1
ATOM 1507 C C . LEU A 1 193 ? 310.971 218.924 320.059 1.00 21.59 203 LEU A C 1
ATOM 1508 O O . LEU A 1 193 ? 310.994 220.000 320.660 1.00 21.26 203 LEU A O 1
ATOM 1517 N N . ILE A 1 194 ? 310.021 218.002 320.242 1.00 21.06 204 ILE A N 1
ATOM 1518 C CA . ILE A 1 194 ? 308.953 218.175 321.221 1.00 22.01 204 ILE A CA 1
ATOM 1519 C C . ILE A 1 194 ? 308.665 216.886 321.984 1.00 22.63 204 ILE A C 1
ATOM 1520 O O . ILE A 1 194 ? 309.194 215.818 321.647 1.00 21.57 204 ILE A O 1
ATOM 1525 N N . SER A 1 195 ? 307.824 217.023 323.003 1.00 21.98 205 SER A N 1
ATOM 1526 C CA . SER A 1 195 ? 307.243 215.883 323.707 1.00 22.41 205 SER A CA 1
ATOM 1527 C C . SER A 1 195 ? 305.797 215.712 323.346 1.00 20.60 205 SER A C 1
ATOM 1528 O O . SER A 1 195 ? 305.077 216.684 323.197 1.00 19.06 205 SER A O 1
ATOM 1531 N N . GLU A 1 196 ? 305.374 214.461 323.238 1.00 19.62 206 GLU A N 1
ATOM 1532 C CA . GLU A 1 196 ? 303.972 214.114 323.055 1.00 19.60 206 GLU A CA 1
ATOM 1533 C C . GLU A 1 196 ? 303.617 213.012 324.023 1.00 18.79 206 GLU A C 1
ATOM 1534 O O . GLU A 1 196 ? 304.480 212.399 324.650 1.00 18.81 206 GLU A O 1
ATOM 1540 N N . GLY A 1 197 ? 302.328 212.762 324.141 1.00 18.66 207 GLY A N 1
ATOM 1541 C CA . GLY A 1 197 ? 301.859 211.569 324.845 1.00 18.71 207 GLY A CA 1
ATOM 1542 C C . GLY A 1 197 ? 301.650 211.784 326.336 1.00 18.72 207 GLY A C 1
ATOM 1543 O O . GLY A 1 197 ? 301.172 210.881 327.018 1.00 19.03 207 GLY A O 1
ATOM 1544 N N . GLY A 1 198 ? 301.975 212.978 326.837 1.00 19.13 208 GLY A N 1
ATOM 1545 C CA . GLY A 1 198 ? 301.862 213.280 328.265 1.00 20.94 208 GLY A CA 1
ATOM 1546 C C . GLY A 1 198 ? 303.039 212.754 329.072 1.00 22.42 208 GLY A C 1
ATOM 1547 O O . GLY A 1 198 ? 303.670 211.754 328.705 1.00 22.36 208 GLY A O 1
ATOM 1548 N N . THR A 1 199 ? 303.321 213.394 330.207 1.00 22.21 209 THR A N 1
ATOM 1549 C CA . THR A 1 199 ? 304.495 213.008 331.032 1.00 22.41 209 THR A CA 1
ATOM 1550 C C . THR A 1 199 ? 304.336 211.741 331.904 1.00 23.54 209 THR A C 1
ATOM 1551 O O . THR A 1 199 ? 305.121 211.553 332.841 1.00 25.15 209 THR A O 1
ATOM 1555 N N . GLU A 1 200 ? 303.353 210.883 331.607 1.00 23.89 210 GLU A N 1
ATOM 1556 C CA . GLU A 1 200 ? 303.137 209.618 332.325 1.00 24.53 210 GLU A CA 1
ATOM 1557 C C . GLU A 1 200 ? 303.569 208.475 331.392 1.00 22.24 210 GLU A C 1
ATOM 1558 O O . GLU A 1 200 ? 304.559 208.641 330.718 1.00 20.90 210 GLU A O 1
ATOM 1564 N N . LEU A 1 201 ? 302.863 207.332 331.339 1.00 21.05 211 LEU A N 1
ATOM 1565 C CA . LEU A 1 201 ? 303.375 206.151 330.621 1.00 20.86 211 LEU A CA 1
ATOM 1566 C C . LEU A 1 201 ? 303.388 206.283 329.100 1.00 20.45 211 LEU A C 1
ATOM 1567 O O . LEU A 1 201 ? 303.990 205.455 328.437 1.00 19.99 211 LEU A O 1
ATOM 1572 N N . GLY A 1 202 ? 302.689 207.283 328.551 1.00 19.50 212 GLY A N 1
ATOM 1573 C CA . GLY A 1 202 ? 302.645 207.495 327.112 1.00 19.44 212 GLY A CA 1
ATOM 1574 C C . GLY A 1 202 ? 303.738 208.427 326.604 1.00 19.04 212 GLY A C 1
ATOM 1575 O O . GLY A 1 202 ? 303.847 208.643 325.396 1.00 18.36 212 GLY A O 1
ATOM 1576 N N . HIS A 1 203 ? 304.533 208.990 327.506 1.00 18.43 213 HIS A N 1
ATOM 1577 C CA . HIS A 1 203 ? 305.574 209.987 327.099 1.00 19.08 213 HIS A CA 1
ATOM 1578 C C . HIS A 1 203 ? 306.429 209.557 325.910 1.00 19.40 213 HIS A C 1
ATOM 1579 O O . HIS A 1 203 ? 306.945 208.428 325.865 1.00 17.56 213 HIS A O 1
ATOM 1586 N N . LYS A 1 204 ? 306.626 210.465 324.970 1.00 19.91 214 LYS A N 1
ATOM 1587 C CA . LYS A 1 204 ? 307.493 210.190 323.826 1.00 20.54 214 LYS A CA 1
ATOM 1588 C C . LYS A 1 204 ? 308.092 211.454 323.266 1.00 20.19 214 LYS A C 1
ATOM 1589 O O . LYS A 1 204 ? 307.481 212.542 323.336 1.00 19.74 214 LYS A O 1
ATOM 1595 N N . VAL A 1 205 ? 309.284 211.294 322.717 1.00 19.17 215 VAL A N 1
ATOM 1596 C CA . VAL A 1 205 ? 310.004 212.390 322.067 1.00 18.32 215 VAL A CA 1
ATOM 1597 C C . VAL A 1 205 ? 309.797 212.252 320.553 1.00 18.49 215 VAL A C 1
ATOM 1598 O O . VAL A 1 205 ? 309.999 211.176 319.979 1.00 19.03 215 VAL A O 1
ATOM 1602 N N . THR A 1 206 ? 309.361 213.330 319.923 1.00 18.38 216 THR A N 1
ATOM 1603 C CA . THR A 1 206 ? 309.203 213.384 318.468 1.00 18.74 216 THR A CA 1
ATOM 1604 C C . THR A 1 206 ? 309.981 214.578 317.918 1.00 18.77 216 THR A C 1
ATOM 1605 O O . THR A 1 206 ? 310.321 215.500 318.659 1.00 18.77 216 THR A O 1
ATOM 1609 N N . ILE A 1 207 ? 310.240 214.554 316.610 1.00 17.69 217 ILE A N 1
ATOM 1610 C CA . ILE A 1 207 ? 311.062 215.564 315.959 1.00 17.06 217 ILE A CA 1
ATOM 1611 C C . ILE A 1 207 ? 310.611 215.788 314.513 1.00 17.40 217 ILE A C 1
ATOM 1612 O O . ILE A 1 207 ? 310.152 214.865 313.817 1.00 17.23 217 ILE A O 1
ATOM 1617 N N . ALA A 1 208 ? 310.706 217.042 314.088 1.00 16.81 218 ALA A N 1
ATOM 1618 C CA . ALA A 1 208 ? 310.362 217.448 312.732 1.00 16.73 218 ALA A CA 1
ATOM 1619 C C . ALA A 1 208 ? 311.424 218.407 312.231 1.00 17.55 218 ALA A C 1
ATOM 1620 O O . ALA A 1 208 ? 312.225 218.900 313.021 1.00 18.94 218 ALA A O 1
ATOM 1622 N N . ARG A 1 209 ? 311.424 218.687 310.929 1.00 18.83 219 ARG A N 1
ATOM 1623 C CA . ARG A 1 209 ? 312.384 219.636 310.385 1.00 18.83 219 ARG A CA 1
ATOM 1624 C C . ARG A 1 209 ? 311.870 220.430 309.196 1.00 19.81 219 ARG A C 1
ATOM 1625 O O . ARG A 1 209 ? 310.922 220.055 308.532 1.00 19.66 219 ARG A O 1
ATOM 1633 N N . SER A 1 210 ? 312.526 221.553 308.945 1.00 20.35 220 SER A N 1
ATOM 1634 C CA . SER A 1 210 ? 312.172 222.418 307.848 1.00 20.80 220 SER A CA 1
ATOM 1635 C C . SER A 1 210 ? 313.398 223.224 307.422 1.00 21.48 220 SER A C 1
ATOM 1636 O O . SER A 1 210 ? 314.301 223.452 308.236 1.00 21.33 220 SER A O 1
ATOM 1639 N N . ARG A 1 211 ? 313.424 223.660 306.160 1.00 19.79 221 ARG A N 1
ATOM 1640 C CA . ARG A 1 211 ? 314.486 224.544 305.698 1.00 20.44 221 ARG A CA 1
ATOM 1641 C C . ARG A 1 211 ? 314.283 225.966 306.220 1.00 20.94 221 ARG A C 1
ATOM 1642 O O . ARG A 1 211 ? 315.225 226.769 306.206 1.00 21.18 221 ARG A O 1
ATOM 1650 N N . TYR A 1 212 ? 313.066 226.272 306.651 1.00 21.14 222 TYR A N 1
ATOM 1651 C CA . TYR A 1 212 ? 312.734 227.580 307.218 1.00 21.82 222 TYR A CA 1
ATOM 1652 C C . TYR A 1 212 ? 312.298 227.466 308.692 1.00 21.75 222 TYR A C 1
ATOM 1653 O O . TYR A 1 212 ? 311.572 226.532 309.091 1.00 20.35 222 TYR A O 1
ATOM 1662 N N . ILE A 1 213 ? 312.730 228.427 309.508 1.00 22.41 223 ILE A N 1
ATOM 1663 C CA . ILE A 1 213 ? 312.436 228.376 310.949 1.00 22.84 223 ILE A CA 1
ATOM 1664 C C . ILE A 1 213 ? 310.923 228.398 311.191 1.00 22.75 223 ILE A C 1
ATOM 1665 O O . ILE A 1 213 ? 310.440 227.742 312.111 1.00 21.36 223 ILE A O 1
ATOM 1670 N N . ASP A 1 214 ? 310.188 229.083 310.308 1.00 22.44 224 ASP A N 1
ATOM 1671 C CA . ASP A 1 214 ? 308.746 229.190 310.411 1.00 22.69 224 ASP A CA 1
ATOM 1672 C C . ASP A 1 214 ? 307.964 228.174 309.575 1.00 22.24 224 ASP A C 1
ATOM 1673 O O . ASP A 1 214 ? 306.774 228.361 309.328 1.00 22.29 224 ASP A O 1
ATOM 1678 N N . GLY A 1 215 ? 308.600 227.065 309.198 1.00 21.91 225 GLY A N 1
ATOM 1679 C CA . GLY A 1 215 ? 307.888 225.959 308.577 1.00 21.69 225 GLY A CA 1
ATOM 1680 C C . GLY A 1 215 ? 307.853 226.029 307.056 1.00 22.69 225 GLY A C 1
ATOM 1681 O O . GLY A 1 215 ? 308.372 226.991 306.465 1.00 23.02 225 GLY A O 1
ATOM 1682 N N . PRO A 1 216 ? 307.229 225.045 306.395 1.00 23.39 226 PRO A N 1
ATOM 1683 C CA . PRO A 1 216 ? 306.474 223.978 307.037 1.00 23.76 226 PRO A CA 1
ATOM 1684 C C . PRO A 1 216 ? 307.374 222.876 307.586 1.00 22.77 226 PRO A C 1
ATOM 1685 O O . PRO A 1 216 ? 308.319 222.475 306.921 1.00 24.38 226 PRO A O 1
ATOM 1689 N N . TYR A 1 217 ? 307.075 222.399 308.799 1.00 21.37 227 TYR A N 1
ATOM 1690 C CA . TYR A 1 217 ? 307.837 221.320 309.430 1.00 20.01 227 TYR A CA 1
ATOM 1691 C C . TYR A 1 217 ? 307.273 219.977 309.018 1.00 20.54 227 TYR A C 1
ATOM 1692 O O . TYR A 1 217 ? 306.066 219.809 308.989 1.00 19.58 227 TYR A O 1
ATOM 1701 N N . GLN A 1 218 ? 308.170 219.042 308.711 1.00 21.02 228 GLN A N 1
ATOM 1702 C CA A GLN A 1 218 ? 307.794 217.678 308.357 0.50 21.30 228 GLN A CA 1
ATOM 1703 C CA B GLN A 1 218 ? 307.814 217.669 308.346 0.50 21.15 228 GLN A CA 1
ATOM 1704 C C . GLN A 1 218 ? 308.346 216.747 309.421 1.00 21.14 228 GLN A C 1
ATOM 1705 O O . GLN A 1 218 ? 309.496 216.854 309.794 1.00 20.09 228 GLN A O 1
ATOM 1716 N N . GLY A 1 219 ? 307.515 215.819 309.886 1.00 20.17 229 GLY A N 1
ATOM 1717 C CA . GLY A 1 219 ? 307.892 214.934 310.962 1.00 20.63 229 GLY A CA 1
ATOM 1718 C C . GLY A 1 219 ? 308.795 213.851 310.447 1.00 20.55 229 GLY A C 1
ATOM 1719 O O . GLY A 1 219 ? 308.711 213.450 309.264 1.00 22.06 229 GLY A O 1
ATOM 1720 N N . ASN A 1 220 ? 309.690 213.415 311.321 1.00 19.83 230 ASN A N 1
ATOM 1721 C CA . ASN A 1 220 ? 310.566 212.274 311.077 1.00 21.11 230 ASN A CA 1
ATOM 1722 C C . ASN A 1 220 ? 309.648 211.068 310.796 1.00 22.25 230 ASN A C 1
ATOM 1723 O O . ASN A 1 220 ? 308.827 210.755 311.640 1.00 21.55 230 ASN A O 1
ATOM 1728 N N . PRO A 1 221 ? 309.770 210.421 309.620 1.00 23.30 231 PRO A N 1
ATOM 1729 C CA . PRO A 1 221 ? 309.052 209.159 309.394 1.00 25.81 231 PRO A CA 1
ATOM 1730 C C . PRO A 1 221 ? 309.289 208.081 310.476 1.00 25.23 231 PRO A C 1
ATOM 1731 O O . PRO A 1 221 ? 308.423 207.234 310.689 1.00 28.67 231 PRO A O 1
ATOM 1735 N N . ALA A 1 222 ? 310.431 208.117 311.152 1.00 24.36 232 ALA A N 1
ATOM 1736 C CA . ALA A 1 222 ? 310.726 207.169 312.226 1.00 25.45 232 ALA A CA 1
ATOM 1737 C C . ALA A 1 222 ? 310.219 207.580 313.624 1.00 24.69 232 ALA A C 1
ATOM 1738 O O . ALA A 1 222 ? 310.569 206.942 314.598 1.00 26.63 232 ALA A O 1
ATOM 1740 N N . ASN A 1 223 ? 309.413 208.635 313.743 1.00 23.89 233 ASN A N 1
ATOM 1741 C CA . ASN A 1 223 ? 308.924 209.073 315.062 1.00 22.17 233 ASN A CA 1
ATOM 1742 C C . ASN A 1 223 ? 308.130 207.972 315.770 1.00 22.19 233 ASN A C 1
ATOM 1743 O O . ASN A 1 223 ? 307.473 207.175 315.105 1.00 23.70 233 ASN A O 1
ATOM 1748 N N . PRO A 1 224 ? 308.170 207.906 317.104 1.00 20.75 234 PRO A N 1
ATOM 1749 C CA . PRO A 1 224 ? 308.999 208.748 317.978 1.00 19.85 234 PRO A CA 1
ATOM 1750 C C . PRO A 1 224 ? 310.444 208.256 318.039 1.00 19.89 234 PRO A C 1
ATOM 1751 O O . PRO A 1 224 ? 310.708 207.070 317.850 1.00 20.31 234 PRO A O 1
ATOM 1755 N N . ILE A 1 225 ? 311.363 209.175 318.301 1.00 18.86 235 ILE A N 1
ATOM 1756 C CA . ILE A 1 225 ? 312.769 208.842 318.469 1.00 18.52 235 ILE A CA 1
ATOM 1757 C C . ILE A 1 225 ? 313.142 208.349 319.874 1.00 18.46 235 ILE A C 1
ATOM 1758 O O . ILE A 1 225 ? 314.198 207.752 320.052 1.00 19.07 235 ILE A O 1
ATOM 1763 N N . LEU A 1 226 ? 312.305 208.605 320.864 1.00 17.42 236 LEU A N 1
ATOM 1764 C CA . LEU A 1 226 ? 312.528 208.037 322.222 1.00 18.19 236 LEU A CA 1
ATOM 1765 C C . LEU A 1 226 ? 311.203 207.804 322.899 1.00 18.49 236 LEU A C 1
ATOM 1766 O O . LEU A 1 226 ? 310.406 208.730 323.004 1.00 18.46 236 LEU A O 1
ATOM 1771 N N . THR A 1 227 ? 310.943 206.559 323.309 1.00 18.30 237 THR A N 1
ATOM 1772 C CA . THR A 1 227 ? 309.789 206.254 324.124 1.00 18.52 237 THR A CA 1
ATOM 1773 C C . THR A 1 227 ? 309.920 204.867 324.703 1.00 18.66 237 THR A C 1
ATOM 1774 O O . THR A 1 227 ? 310.482 203.980 324.048 1.00 17.10 237 THR A O 1
ATOM 1778 N N . HIS A 1 228 ? 309.416 204.680 325.930 1.00 18.92 238 HIS A N 1
ATOM 1779 C CA . HIS A 1 228 ? 309.190 203.327 326.470 1.00 18.44 238 HIS A CA 1
ATOM 1780 C C . HIS A 1 228 ? 307.733 202.908 326.414 1.00 18.89 238 HIS A C 1
ATOM 1781 O O . HIS A 1 228 ? 307.385 201.837 326.898 1.00 18.42 238 HIS A O 1
ATOM 1788 N N . ALA A 1 229 ? 306.887 203.749 325.817 1.00 19.12 239 ALA A N 1
ATOM 1789 C CA . ALA A 1 229 ? 305.459 203.465 325.717 1.00 19.22 239 ALA A CA 1
ATOM 1790 C C . ALA A 1 229 ? 305.117 202.265 324.826 1.00 19.34 239 ALA A C 1
ATOM 1791 O O . ALA A 1 229 ? 304.016 201.697 324.972 1.00 18.86 239 ALA A O 1
ATOM 1793 N N . ASN A 1 230 ? 306.033 201.860 323.933 1.00 20.17 240 ASN A N 1
ATOM 1794 C CA . ASN A 1 230 ? 305.701 200.789 322.972 1.00 21.42 240 ASN A CA 1
ATOM 1795 C C . ASN A 1 230 ? 306.144 199.427 323.446 1.00 21.70 240 ASN A C 1
ATOM 1796 O O . ASN A 1 230 ? 306.650 199.288 324.566 1.00 20.81 240 ASN A O 1
ATOM 1801 N N . GLU A 1 231 ? 305.890 198.409 322.638 1.00 21.80 241 GLU A N 1
ATOM 1802 C CA . GLU A 1 231 ? 306.302 197.055 323.006 1.00 23.86 241 GLU A CA 1
ATOM 1803 C C . GLU A 1 231 ? 307.763 196.984 323.422 1.00 23.50 241 GLU A C 1
ATOM 1804 O O . GLU A 1 231 ? 308.076 196.284 324.391 1.00 22.12 241 GLU A O 1
ATOM 1810 N N . SER A 1 232 ? 308.643 197.727 322.739 1.00 23.03 242 SER A N 1
ATOM 1811 C CA . SER A 1 232 ? 310.074 197.700 323.055 1.00 22.47 242 SER A CA 1
ATOM 1812 C C . SER A 1 232 ? 310.409 198.189 324.478 1.00 22.67 242 SER A C 1
ATOM 1813 O O . SER A 1 232 ? 311.458 197.850 325.011 1.00 22.80 242 SER A O 1
ATOM 1816 N N . GLY A 1 233 ? 309.528 198.992 325.070 1.00 20.55 243 GLY A N 1
ATOM 1817 C CA . GLY A 1 233 ? 309.729 199.510 326.415 1.00 20.50 243 GLY A CA 1
ATOM 1818 C C . GLY A 1 233 ? 308.863 198.966 327.512 1.00 19.84 243 GLY A C 1
ATOM 1819 O O . GLY A 1 233 ? 309.086 199.268 328.671 1.00 20.41 243 GLY A O 1
ATOM 1820 N N . GLN A 1 234 ? 307.883 198.132 327.188 1.00 21.36 244 GLN A N 1
ATOM 1821 C CA . GLN A 1 234 ? 306.884 197.740 328.165 1.00 21.32 244 GLN A CA 1
ATOM 1822 C C . GLN A 1 234 ? 307.430 197.045 329.423 1.00 23.11 244 GLN A C 1
ATOM 1823 O O . GLN A 1 234 ? 306.862 197.188 330.491 1.00 25.32 244 GLN A O 1
ATOM 1829 N N . SER A 1 235 ? 308.539 196.320 329.285 1.00 23.30 245 SER A N 1
ATOM 1830 C CA A SER A 1 235 ? 309.150 195.576 330.392 0.50 23.59 245 SER A CA 1
ATOM 1831 C CA B SER A 1 235 ? 309.137 195.589 330.402 0.50 24.55 245 SER A CA 1
ATOM 1832 C C . SER A 1 235 ? 310.205 196.389 331.158 1.00 22.97 245 SER A C 1
ATOM 1833 O O . SER A 1 235 ? 310.742 195.926 332.165 1.00 23.31 245 SER A O 1
ATOM 1838 N N . SER A 1 236 ? 310.497 197.597 330.701 1.00 22.17 246 SER A N 1
ATOM 1839 C CA . SER A 1 236 ? 311.558 198.386 331.320 1.00 21.73 246 SER A CA 1
ATOM 1840 C C . SER A 1 236 ? 311.193 198.847 332.737 1.00 20.46 246 SER A C 1
ATOM 1841 O O . SER A 1 236 ? 310.047 199.256 332.975 1.00 18.35 246 SER A O 1
ATOM 1844 N N . PRO A 1 237 ? 312.169 198.838 333.651 1.00 21.03 247 PRO A N 1
ATOM 1845 C CA . PRO A 1 237 ? 311.960 199.479 334.961 1.00 20.85 247 PRO A CA 1
ATOM 1846 C C . PRO A 1 237 ? 311.891 201.020 334.874 1.00 20.60 247 PRO A C 1
ATOM 1847 O O . PRO A 1 237 ? 311.491 201.667 335.848 1.00 21.10 247 PRO A O 1
ATOM 1851 N N . ILE A 1 238 ? 312.260 201.570 333.721 1.00 19.45 248 ILE A N 1
ATOM 1852 C CA . ILE A 1 238 ? 312.111 202.995 333.415 1.00 19.72 248 ILE A CA 1
ATOM 1853 C C . ILE A 1 238 ? 310.890 203.209 332.532 1.00 19.45 248 ILE A C 1
ATOM 1854 O O . ILE A 1 238 ? 310.650 202.467 331.568 1.00 18.78 248 ILE A O 1
ATOM 1859 N N . GLN A 1 239 ? 310.121 204.246 332.844 1.00 19.70 249 GLN A N 1
ATOM 1860 C CA . GLN A 1 239 ? 308.948 204.584 332.104 1.00 18.91 249 GLN A CA 1
ATOM 1861 C C . GLN A 1 239 ? 308.828 206.110 331.994 1.00 19.46 249 GLN A C 1
ATOM 1862 O O . GLN A 1 239 ? 309.496 206.858 332.725 1.00 19.42 249 GLN A O 1
ATOM 1868 N N . GLY A 1 240 ? 307.983 206.546 331.067 1.00 18.34 250 GLY A N 1
ATOM 1869 C CA . GLY A 1 240 ? 307.674 207.959 330.900 1.00 18.54 250 GLY A CA 1
ATOM 1870 C C . GLY A 1 240 ? 308.839 208.774 330.387 1.00 18.52 250 GLY A C 1
ATOM 1871 O O . GLY A 1 240 ? 308.975 209.927 330.777 1.00 18.14 250 GLY A O 1
ATOM 1872 N N . THR A 1 241 ? 309.607 208.226 329.437 1.00 19.08 251 THR A N 1
ATOM 1873 C CA . THR A 1 241 ? 310.764 208.936 328.843 1.00 19.87 251 THR A CA 1
ATOM 1874 C C . THR A 1 241 ? 310.322 210.077 327.909 1.00 19.57 251 THR A C 1
ATOM 1875 O O . THR A 1 241 ? 309.631 209.851 326.920 1.00 20.04 251 THR A O 1
ATOM 1879 N N . GLY A 1 242 ? 310.749 211.296 328.203 1.00 19.33 252 GLY A N 1
ATOM 1880 C CA . GLY A 1 242 ? 310.408 212.421 327.373 1.00 19.23 252 GLY A CA 1
ATOM 1881 C C . GLY A 1 242 ? 310.928 213.738 327.900 1.00 18.93 252 GLY A C 1
ATOM 1882 O O . GLY A 1 242 ? 311.694 213.787 328.835 1.00 20.45 252 GLY A O 1
ATOM 1883 N N . HIS A 1 243 ? 310.433 214.813 327.323 1.00 20.39 253 HIS A N 1
ATOM 1884 C CA . HIS A 1 243 ? 310.871 216.156 327.665 1.00 19.87 253 HIS A CA 1
ATOM 1885 C C . HIS A 1 243 ? 312.385 216.308 327.569 1.00 20.70 253 HIS A C 1
ATOM 1886 O O . HIS A 1 243 ? 313.062 216.636 328.557 1.00 22.82 253 HIS A O 1
ATOM 1893 N N . ALA A 1 244 ? 312.890 216.054 326.358 1.00 20.30 254 ALA A N 1
ATOM 1894 C CA . ALA A 1 244 ? 314.319 215.995 326.064 1.00 19.85 254 ALA A CA 1
ATOM 1895 C C . ALA A 1 244 ? 314.882 217.332 325.612 1.00 19.96 254 ALA A C 1
ATOM 1896 O O . ALA A 1 244 ? 314.140 218.234 325.244 1.00 20.62 254 ALA A O 1
ATOM 1898 N N . ASP A 1 245 ? 316.208 217.408 325.608 1.00 19.42 255 ASP A N 1
ATOM 1899 C CA . ASP A 1 245 ? 316.956 218.576 325.130 1.00 19.40 255 ASP A CA 1
ATOM 1900 C C . ASP A 1 245 ? 318.265 218.016 324.592 1.00 19.72 255 ASP A C 1
ATOM 1901 O O . ASP A 1 245 ? 318.970 217.311 325.316 1.00 21.22 255 ASP A O 1
ATOM 1906 N N . LEU A 1 246 ? 318.513 218.238 323.302 1.00 20.07 256 LEU A N 1
ATOM 1907 C CA . LEU A 1 246 ? 319.731 217.809 322.609 1.00 20.60 256 LEU A CA 1
ATOM 1908 C C . LEU A 1 246 ? 320.925 218.690 322.926 1.00 21.72 256 LEU A C 1
ATOM 1909 O O . LEU A 1 246 ? 320.801 219.915 323.008 1.00 23.16 256 LEU A O 1
ATOM 1914 N N . VAL A 1 247 ? 322.091 218.066 323.041 1.00 21.54 257 VAL A N 1
ATOM 1915 C CA . VAL A 1 247 ? 323.321 218.798 323.355 1.00 22.97 257 VAL A CA 1
ATOM 1916 C C . VAL A 1 247 ? 324.526 218.102 322.741 1.00 23.98 257 VAL A C 1
ATOM 1917 O O . VAL A 1 247 ? 324.564 216.862 322.642 1.00 22.86 257 VAL A O 1
ATOM 1921 N N . GLU A 1 248 ? 325.495 218.920 322.326 1.00 25.42 258 GLU A N 1
ATOM 1922 C CA . GLU A 1 248 ? 326.699 218.457 321.655 1.00 28.56 258 GLU A CA 1
ATOM 1923 C C . GLU A 1 248 ? 327.793 218.118 322.672 1.00 28.59 258 GLU A C 1
ATOM 1924 O O . GLU A 1 248 ? 328.046 218.880 323.614 1.00 28.11 258 GLU A O 1
ATOM 1930 N N . GLY A 1 249 ? 328.433 216.965 322.474 1.00 27.51 259 GLY A N 1
ATOM 1931 C CA . GLY A 1 249 ? 329.585 216.573 323.262 1.00 28.00 259 GLY A CA 1
ATOM 1932 C C . GLY A 1 249 ? 330.798 217.405 322.874 1.00 29.38 259 GLY A C 1
ATOM 1933 O O . GLY A 1 249 ? 330.867 217.937 321.763 1.00 28.23 259 GLY A O 1
ATOM 1934 N N . THR A 1 250 ? 331.770 217.486 323.774 1.00 30.31 260 THR A N 1
ATOM 1935 C CA . THR A 1 250 ? 333.029 218.218 323.503 1.00 33.17 260 THR A CA 1
ATOM 1936 C C . THR A 1 250 ? 333.841 217.575 322.369 1.00 33.46 260 THR A C 1
ATOM 1937 O O . THR A 1 250 ? 334.653 218.245 321.735 1.00 34.14 260 THR A O 1
ATOM 1941 N N . ASP A 1 251 ? 333.613 216.280 322.127 1.00 34.02 261 ASP A N 1
ATOM 1942 C CA . ASP A 1 251 ? 334.296 215.522 321.061 1.00 32.92 261 ASP A CA 1
ATOM 1943 C C . ASP A 1 251 ? 333.508 215.440 319.735 1.00 33.25 261 ASP A C 1
ATOM 1944 O O . ASP A 1 251 ? 333.901 214.682 318.826 1.00 30.07 261 ASP A O 1
ATOM 1949 N N . GLY A 1 252 ? 332.415 216.213 319.620 1.00 30.12 262 GLY A N 1
ATOM 1950 C CA . GLY A 1 252 ? 331.552 216.193 318.441 1.00 29.61 262 GLY A CA 1
ATOM 1951 C C . GLY A 1 252 ? 330.414 215.181 318.473 1.00 27.68 262 GLY A C 1
ATOM 1952 O O . GLY A 1 252 ? 329.590 215.166 317.570 1.00 29.12 262 GLY A O 1
ATOM 1953 N N . SER A 1 253 ? 330.368 214.325 319.488 1.00 28.09 263 SER A N 1
ATOM 1954 C CA . SER A 1 253 ? 329.248 213.381 319.660 1.00 27.11 263 SER A CA 1
ATOM 1955 C C . SER A 1 253 ? 327.988 214.139 320.081 1.00 27.01 263 SER A C 1
ATOM 1956 O O . SER A 1 253 ? 328.039 215.347 320.400 1.00 26.02 263 SER A O 1
ATOM 1959 N N . TRP A 1 254 ? 326.856 213.436 320.055 1.00 25.04 264 TRP A N 1
ATOM 1960 C CA . TRP A 1 254 ? 325.561 214.012 320.397 1.00 25.07 264 TRP A CA 1
ATOM 1961 C C . TRP A 1 254 ? 324.876 213.205 321.495 1.00 24.31 264 TRP A C 1
ATOM 1962 O O . TRP A 1 254 ? 325.037 211.964 321.594 1.00 24.35 264 TRP A O 1
ATOM 1973 N N . TRP A 1 255 ? 324.119 213.939 322.310 1.00 23.64 265 TRP A N 1
ATOM 1974 C CA . TRP A 1 255 ? 323.479 213.444 323.525 1.00 22.70 265 TRP A CA 1
ATOM 1975 C C . TRP A 1 255 ? 322.133 214.118 323.726 1.00 22.01 265 TRP A C 1
ATOM 1976 O O . TRP A 1 255 ? 321.896 215.200 323.197 1.00 21.01 265 TRP A O 1
ATOM 1987 N N . MET A 1 256 ? 321.255 213.469 324.489 1.00 22.54 266 MET A N 1
ATOM 1988 C CA . MET A 1 256 ? 320.075 214.153 325.031 1.00 22.07 266 MET A CA 1
ATOM 1989 C C . MET A 1 256 ? 319.930 213.849 326.516 1.00 21.37 266 MET A C 1
ATOM 1990 O O . MET A 1 256 ? 320.230 212.748 326.994 1.00 19.96 266 MET A O 1
ATOM 1995 N N . VAL A 1 257 ? 319.518 214.874 327.241 1.00 20.76 267 VAL A N 1
ATOM 1996 C CA . VAL A 1 257 ? 319.013 214.704 328.585 1.00 21.80 267 VAL A CA 1
ATOM 1997 C C . VAL A 1 257 ? 317.489 214.655 328.459 1.00 20.72 267 VAL A C 1
ATOM 1998 O O . VAL A 1 257 ? 316.910 215.328 327.602 1.00 19.03 267 VAL A O 1
ATOM 2002 N N . CYS A 1 258 ? 316.857 213.830 329.282 1.00 21.74 268 CYS A N 1
ATOM 2003 C CA . CYS A 1 258 ? 315.401 213.719 329.318 1.00 20.28 268 CYS A CA 1
ATOM 2004 C C . CYS A 1 258 ? 314.910 213.365 330.711 1.00 19.81 268 CYS A C 1
ATOM 2005 O O . CYS A 1 258 ? 315.702 213.019 331.580 1.00 19.70 268 CYS A O 1
ATOM 2008 N N . LEU A 1 259 ? 313.599 213.485 330.934 1.00 18.20 269 LEU A N 1
ATOM 2009 C CA . LEU A 1 259 ? 312.983 212.979 332.159 1.00 17.57 269 LEU A CA 1
ATOM 2010 C C . LEU A 1 259 ? 312.501 211.548 331.913 1.00 17.03 269 LEU A C 1
ATOM 2011 O O . LEU A 1 259 ? 312.343 211.130 330.767 1.00 16.93 269 LEU A O 1
ATOM 2016 N N . ALA A 1 260 ? 312.341 210.816 333.004 1.00 16.96 270 ALA A N 1
ATOM 2017 C CA . ALA A 1 260 ? 311.696 209.493 333.070 1.00 17.09 270 ALA A CA 1
ATOM 2018 C C . ALA A 1 260 ? 311.488 209.203 334.544 1.00 17.17 270 ALA A C 1
ATOM 2019 O O . ALA A 1 260 ? 311.802 210.025 335.378 1.00 17.56 270 ALA A O 1
ATOM 2021 N N . TYR A 1 261 ? 310.924 208.047 334.874 1.00 18.48 271 TYR A N 1
ATOM 2022 C CA . TYR A 1 261 ? 310.785 207.663 336.257 1.00 18.87 271 TYR A CA 1
ATOM 2023 C C . TYR A 1 261 ? 310.925 206.170 336.389 1.00 19.41 271 TYR A C 1
ATOM 2024 O O . TYR A 1 261 ? 310.813 205.437 335.381 1.00 18.53 271 TYR A O 1
ATOM 2033 N N . ARG A 1 262 ? 311.230 205.746 337.617 1.00 19.12 272 ARG A N 1
ATOM 2034 C CA . ARG A 1 262 ? 311.398 204.337 337.933 1.00 19.88 272 ARG A CA 1
ATOM 2035 C C . ARG A 1 262 ? 310.145 203.823 338.617 1.00 20.26 272 ARG A C 1
ATOM 2036 O O . ARG A 1 262 ? 309.748 204.282 339.695 1.00 19.90 272 ARG A O 1
ATOM 2044 N N . ILE A 1 263 ? 309.541 202.841 337.970 1.00 21.38 273 ILE A N 1
ATOM 2045 C CA A ILE A 1 263 ? 308.252 202.328 338.428 0.50 22.15 273 ILE A CA 1
ATOM 2046 C CA B ILE A 1 263 ? 308.269 202.281 338.371 0.50 21.91 273 ILE A CA 1
ATOM 2047 C C . ILE A 1 263 ? 308.401 201.385 339.613 1.00 22.00 273 ILE A C 1
ATOM 2048 O O . ILE A 1 263 ? 309.455 200.774 339.827 1.00 22.32 273 ILE A O 1
ATOM 2057 N N . MET A 1 264 ? 307.313 201.289 340.383 1.00 22.42 274 MET A N 1
ATOM 2058 C CA . MET A 1 264 ? 307.237 200.515 341.627 1.00 22.09 274 MET A CA 1
ATOM 2059 C C . MET A 1 264 ? 305.980 199.646 341.484 1.00 22.55 274 MET A C 1
ATOM 2060 O O . MET A 1 264 ? 305.154 199.919 340.606 1.00 22.28 274 MET A O 1
ATOM 2065 N N . PRO A 1 265 ? 305.817 198.616 342.330 1.00 23.79 275 PRO A N 1
ATOM 2066 C CA . PRO A 1 265 ? 304.630 197.722 342.214 1.00 23.77 275 PRO A CA 1
ATOM 2067 C C . PRO A 1 265 ? 303.265 198.417 342.159 1.00 24.73 275 PRO A C 1
ATOM 2068 O O . PRO A 1 265 ? 303.010 199.346 342.922 1.00 24.84 275 PRO A O 1
ATOM 2072 N N . GLY A 1 266 ? 302.394 197.948 341.261 1.00 24.64 276 GLY A N 1
ATOM 2073 C CA . GLY A 1 266 ? 301.125 198.624 340.974 1.00 25.13 276 GLY A CA 1
ATOM 2074 C C . GLY A 1 266 ? 301.197 199.867 340.096 1.00 24.58 276 GLY A C 1
ATOM 2075 O O . GLY A 1 266 ? 300.205 200.585 339.964 1.00 24.93 276 GLY A O 1
ATOM 2076 N N . THR A 1 267 ? 302.354 200.123 339.490 1.00 23.66 277 THR A N 1
ATOM 2077 C CA . THR A 1 267 ? 302.580 201.304 338.652 1.00 24.46 277 THR A CA 1
ATOM 2078 C C . THR A 1 267 ? 302.536 202.572 339.495 1.00 22.56 277 THR A C 1
ATOM 2079 O O . THR A 1 267 ? 301.609 203.382 339.402 1.00 23.22 277 THR A O 1
ATOM 2083 N N . HIS A 1 268 ? 303.558 202.706 340.334 1.00 21.83 278 HIS A N 1
ATOM 2084 C CA . HIS A 1 268 ? 303.746 203.870 341.227 1.00 19.90 278 HIS A CA 1
ATOM 2085 C C . HIS A 1 268 ? 305.152 204.428 341.112 1.00 18.97 278 HIS A C 1
ATOM 2086 O O . HIS A 1 268 ? 306.096 203.697 340.828 1.00 17.71 278 HIS A O 1
ATOM 2093 N N . HIS A 1 269 ? 305.292 205.730 341.302 1.00 18.28 279 HIS A N 1
ATOM 2094 C CA . HIS A 1 269 ? 306.636 206.330 341.396 1.00 18.17 279 HIS A CA 1
ATOM 2095 C C . HIS A 1 269 ? 306.627 207.438 342.440 1.00 18.54 279 HIS A C 1
ATOM 2096 O O . HIS A 1 269 ? 305.752 208.326 342.405 1.00 19.06 279 HIS A O 1
ATOM 2103 N N . THR A 1 270 ? 307.545 207.322 343.401 1.00 18.63 280 THR A N 1
ATOM 2104 C CA . THR A 1 270 ? 307.667 208.232 344.544 1.00 19.40 280 THR A CA 1
ATOM 2105 C C . THR A 1 270 ? 308.885 209.163 344.479 1.00 19.98 280 THR A C 1
ATOM 2106 O O . THR A 1 270 ? 308.939 210.168 345.193 1.00 21.10 280 THR A O 1
ATOM 2110 N N . LEU A 1 271 ? 309.867 208.818 343.650 1.00 21.04 281 LEU A N 1
ATOM 2111 C CA . LEU A 1 271 ? 311.105 209.582 343.536 1.00 20.99 281 LEU A CA 1
ATOM 2112 C C . LEU A 1 271 ? 310.987 210.734 342.546 1.00 21.78 281 LEU A C 1
ATOM 2113 O O . LEU A 1 271 ? 311.984 211.370 342.232 1.00 22.73 281 LEU A O 1
ATOM 2118 N N . GLY A 1 272 ? 309.767 211.034 342.086 1.00 21.02 282 GLY A N 1
ATOM 2119 C CA . GLY A 1 272 ? 309.563 212.052 341.066 1.00 22.29 282 GLY A CA 1
ATOM 2120 C C . GLY A 1 272 ? 310.102 211.643 339.719 1.00 20.84 282 GLY A C 1
ATOM 2121 O O . GLY A 1 272 ? 310.578 210.517 339.519 1.00 21.23 282 GLY A O 1
ATOM 2122 N N . ARG A 1 273 ? 310.032 212.576 338.784 1.00 20.36 283 ARG A N 1
ATOM 2123 C CA . ARG A 1 273 ? 310.642 212.386 337.489 1.00 19.59 283 ARG A CA 1
ATOM 2124 C C . ARG A 1 273 ? 312.091 212.885 337.610 1.00 20.73 283 ARG A C 1
ATOM 2125 O O . ARG A 1 273 ? 312.340 213.982 338.118 1.00 21.25 283 ARG A O 1
ATOM 2133 N N . GLU A 1 274 ? 313.026 212.034 337.196 1.00 20.34 284 GLU A N 1
ATOM 2134 C CA . GLU A 1 274 ? 314.453 212.223 337.384 1.00 20.98 284 GLU A CA 1
ATOM 2135 C C . GLU A 1 274 ? 315.106 212.526 336.056 1.00 21.16 284 GLU A C 1
ATOM 2136 O O . GLU A 1 274 ? 314.500 212.345 335.005 1.00 20.74 284 GLU A O 1
ATOM 2142 N N . THR A 1 275 ? 316.357 212.965 336.091 1.00 21.10 285 THR A N 1
ATOM 2143 C CA . THR A 1 275 ? 317.055 213.349 334.872 1.00 21.06 285 THR A CA 1
ATOM 2144 C C . THR A 1 275 ? 317.901 212.175 334.345 1.00 21.86 285 THR A C 1
ATOM 2145 O O . THR A 1 275 ? 318.733 211.608 335.067 1.00 22.24 285 THR A O 1
ATOM 2149 N N . TYR A 1 276 ? 317.673 211.838 333.080 1.00 21.72 286 TYR A N 1
ATOM 2150 C CA . TYR A 1 276 ? 318.338 210.715 332.397 1.00 22.76 286 TYR A CA 1
ATOM 2151 C C . TYR A 1 276 ? 319.185 211.216 331.230 1.00 22.37 286 TYR A C 1
ATOM 2152 O O . TYR A 1 276 ? 318.993 212.322 330.749 1.00 22.53 286 TYR A O 1
ATOM 2161 N N . LEU A 1 277 ? 320.126 210.385 330.794 1.00 21.44 287 LEU A N 1
ATOM 2162 C CA . LEU A 1 277 ? 321.023 210.718 329.682 1.00 21.96 287 LEU A CA 1
ATOM 2163 C C . LEU A 1 277 ? 320.991 209.613 328.629 1.00 21.22 287 LEU A C 1
ATOM 2164 O O . LEU A 1 277 ? 321.092 208.428 328.974 1.00 21.75 287 LEU A O 1
ATOM 2169 N N . ALA A 1 278 ? 320.875 210.004 327.362 1.00 20.56 288 ALA A N 1
ATOM 2170 C CA . ALA A 1 278 ? 320.967 209.054 326.228 1.00 21.74 288 ALA A CA 1
ATOM 2171 C C . ALA A 1 278 ? 321.982 209.512 325.173 1.00 21.85 288 ALA A C 1
ATOM 2172 O O . ALA A 1 278 ? 322.022 210.702 324.838 1.00 21.84 288 ALA A O 1
ATOM 2174 N N . PRO A 1 279 ? 322.790 208.576 324.635 1.00 21.60 289 PRO A N 1
ATOM 2175 C CA . PRO A 1 279 ? 323.599 208.881 323.470 1.00 22.49 289 PRO A CA 1
ATOM 2176 C C . PRO A 1 279 ? 322.723 208.981 322.224 1.00 22.76 289 PRO A C 1
ATOM 2177 O O . PRO A 1 279 ? 321.680 208.317 322.134 1.00 21.22 289 PRO A O 1
ATOM 2181 N N . VAL A 1 280 ? 323.118 209.865 321.316 1.00 22.29 290 VAL A N 1
ATOM 2182 C CA . VAL A 1 280 ? 322.381 210.114 320.079 1.00 22.89 290 VAL A CA 1
ATOM 2183 C C . VAL A 1 280 ? 323.330 210.026 318.890 1.00 23.31 290 VAL A C 1
ATOM 2184 O O . VAL A 1 280 ? 324.374 210.694 318.850 1.00 24.93 290 VAL A O 1
ATOM 2188 N N . ARG A 1 281 ? 322.984 209.176 317.931 1.00 24.36 291 ARG A N 1
ATOM 2189 C CA . ARG A 1 281 ? 323.640 209.139 316.622 1.00 24.75 291 ARG A CA 1
ATOM 2190 C C . ARG A 1 281 ? 323.045 210.232 315.773 1.00 24.25 291 ARG A C 1
ATOM 2191 O O . ARG A 1 281 ? 321.823 210.249 315.570 1.00 23.99 291 ARG A O 1
ATOM 2199 N N . TRP A 1 282 ? 323.876 211.155 315.279 1.00 23.84 292 TRP A N 1
ATOM 2200 C CA . TRP A 1 282 ? 323.382 212.216 314.402 1.00 23.98 292 TRP A CA 1
ATOM 2201 C C . TRP A 1 282 ? 324.341 212.513 313.248 1.00 24.74 292 TRP A C 1
ATOM 2202 O O . TRP A 1 282 ? 325.004 213.563 313.208 1.00 23.06 292 TRP A O 1
ATOM 2213 N N . ASP A 1 283 ? 324.352 211.612 312.272 1.00 24.07 293 ASP A N 1
ATOM 2214 C CA . ASP A 1 283 ? 325.166 211.790 311.077 1.00 24.15 293 ASP A CA 1
ATOM 2215 C C . ASP A 1 283 ? 324.776 213.029 310.283 1.00 24.91 293 ASP A C 1
ATOM 2216 O O . ASP A 1 283 ? 323.659 213.557 310.405 1.00 23.26 293 ASP A O 1
ATOM 2221 N N . LYS A 1 284 ? 325.713 213.473 309.453 1.00 26.05 294 LYS A N 1
ATOM 2222 C CA . LYS A 1 284 ? 325.483 214.582 308.529 1.00 27.08 294 LYS A CA 1
ATOM 2223 C C . LYS A 1 284 ? 324.320 214.254 307.584 1.00 24.73 294 LYS A C 1
ATOM 2224 O O . LYS A 1 284 ? 324.302 213.194 306.948 1.00 24.02 294 LYS A O 1
ATOM 2230 N N . ASP A 1 285 ? 323.355 215.170 307.530 1.00 22.64 295 ASP A N 1
ATOM 2231 C CA . ASP A 1 285 ? 322.166 215.089 306.686 1.00 22.87 295 ASP A CA 1
ATOM 2232 C C . ASP A 1 285 ? 321.181 213.973 307.074 1.00 21.30 295 ASP A C 1
ATOM 2233 O O . ASP A 1 285 ? 320.227 213.702 306.327 1.00 21.03 295 ASP A O 1
ATOM 2238 N N . ALA A 1 286 ? 321.368 213.388 308.255 1.00 20.49 296 ALA A N 1
ATOM 2239 C CA . ALA A 1 286 ? 320.491 212.332 308.758 1.00 21.19 296 ALA A CA 1
ATOM 2240 C C . ALA A 1 286 ? 319.629 212.850 309.892 1.00 21.73 296 ALA A C 1
ATOM 2241 O O . ALA A 1 286 ? 319.952 213.840 310.539 1.00 22.01 296 ALA A O 1
ATOM 2243 N N . TRP A 1 287 ? 318.534 212.140 310.139 1.00 21.28 297 TRP A N 1
ATOM 2244 C CA . TRP A 1 287 ? 317.763 212.318 311.345 1.00 21.10 297 TRP A CA 1
ATOM 2245 C C . TRP A 1 287 ? 318.529 211.729 312.528 1.00 20.18 297 TRP A C 1
ATOM 2246 O O . TRP A 1 287 ? 319.300 210.765 312.364 1.00 19.78 297 TRP A O 1
ATOM 2257 N N . PRO A 1 288 ? 318.330 212.295 313.726 1.00 20.24 298 PRO A N 1
ATOM 2258 C CA . PRO A 1 288 ? 318.942 211.720 314.929 1.00 20.16 298 PRO A CA 1
ATOM 2259 C C . PRO A 1 288 ? 318.285 210.414 315.311 1.00 20.29 298 PRO A C 1
ATOM 2260 O O . PRO A 1 288 ? 317.092 210.287 315.136 1.00 20.04 298 PRO A O 1
ATOM 2264 N N . VAL A 1 289 ? 319.084 209.462 315.773 1.00 20.05 299 VAL A N 1
ATOM 2265 C CA . VAL A 1 289 ? 318.607 208.205 316.349 1.00 20.23 299 VAL A CA 1
ATOM 2266 C C . VAL A 1 289 ? 319.135 208.128 317.806 1.00 19.66 299 VAL A C 1
ATOM 2267 O O . VAL A 1 289 ? 320.359 208.280 318.064 1.00 21.21 299 VAL A O 1
ATOM 2271 N N . VAL A 1 290 ? 318.232 207.866 318.739 1.00 19.14 300 VAL A N 1
ATOM 2272 C CA . VAL A 1 290 ? 318.572 207.824 320.180 1.00 18.34 300 VAL A CA 1
ATOM 2273 C C . VAL A 1 290 ? 318.877 206.401 320.596 1.00 18.70 300 VAL A C 1
ATOM 2274 O O . VAL A 1 290 ? 317.974 205.558 320.625 1.00 18.46 300 VAL A O 1
ATOM 2278 N N . ASN A 1 291 ? 320.147 206.150 320.929 1.00 19.41 301 ASN A N 1
ATOM 2279 C CA . ASN A 1 291 ? 320.604 204.896 321.531 1.00 19.75 301 ASN A CA 1
ATOM 2280 C C . ASN A 1 291 ? 320.110 203.684 320.744 1.00 20.89 301 ASN A C 1
ATOM 2281 O O . ASN A 1 291 ? 319.594 202.732 321.328 1.00 19.84 301 ASN A O 1
ATOM 2286 N N . SER A 1 292 ? 320.286 203.736 319.413 1.00 21.86 302 SER A N 1
ATOM 2287 C CA . SER A 1 292 ? 319.944 202.654 318.488 1.00 22.93 302 SER A CA 1
ATOM 2288 C C . SER A 1 292 ? 318.455 202.362 318.306 1.00 22.87 302 SER A C 1
ATOM 2289 O O . SER A 1 292 ? 317.996 202.326 317.171 1.00 22.91 302 SER A O 1
ATOM 2292 N N . ASN A 1 293 ? 317.713 202.146 319.393 1.00 22.20 303 ASN A N 1
ATOM 2293 C CA . ASN A 1 293 ? 316.310 201.747 319.295 1.00 22.04 303 ASN A CA 1
ATOM 2294 C C . ASN A 1 293 ? 315.293 202.620 320.072 1.00 21.66 303 ASN A C 1
ATOM 2295 O O . ASN A 1 293 ? 314.182 202.175 320.377 1.00 19.93 303 ASN A O 1
ATOM 2300 N N . GLY A 1 294 ? 315.666 203.858 320.378 1.00 20.60 304 GLY A N 1
ATOM 2301 C CA . GLY A 1 294 ? 314.746 204.766 321.055 1.00 21.38 304 GLY A CA 1
ATOM 2302 C C . GLY A 1 294 ? 314.332 204.326 322.467 1.00 21.78 304 GLY A C 1
ATOM 2303 O O . GLY A 1 294 ? 313.187 204.589 322.902 1.00 21.02 304 GLY A O 1
ATOM 2304 N N . THR A 1 295 ? 315.216 203.593 323.140 1.00 19.92 305 THR A N 1
ATOM 2305 C CA . THR A 1 295 ? 315.054 203.252 324.574 1.00 21.23 305 THR A CA 1
ATOM 2306 C C . THR A 1 295 ? 316.361 203.543 325.339 1.00 21.46 305 THR A C 1
ATOM 2307 O O . THR A 1 295 ? 317.378 203.788 324.727 1.00 23.45 305 THR A O 1
ATOM 2311 N N . ILE A 1 296 ? 316.314 203.480 326.669 1.00 22.43 306 ILE A N 1
ATOM 2312 C CA . ILE A 1 296 ? 317.422 203.700 327.575 1.00 23.60 306 ILE A CA 1
ATOM 2313 C C . ILE A 1 296 ? 317.313 202.657 328.682 1.00 23.71 306 ILE A C 1
ATOM 2314 O O . ILE A 1 296 ? 316.255 202.026 328.855 1.00 21.87 306 ILE A O 1
ATOM 2319 N N . SER A 1 297 ? 318.425 202.476 329.393 1.00 21.41 307 SER A N 1
ATOM 2320 C CA A SER A 1 297 ? 318.539 201.483 330.446 0.50 21.59 307 SER A CA 1
ATOM 2321 C CA B SER A 1 297 ? 318.526 201.483 330.448 0.50 22.06 307 SER A CA 1
ATOM 2322 C C . SER A 1 297 ? 319.202 202.048 331.691 1.00 21.56 307 SER A C 1
ATOM 2323 O O . SER A 1 297 ? 319.839 203.107 331.650 1.00 21.79 307 SER A O 1
ATOM 2328 N N . LEU A 1 298 ? 319.049 201.323 332.792 1.00 23.17 308 LEU A N 1
ATOM 2329 C CA . LEU A 1 298 ? 319.661 201.711 334.055 1.00 23.55 308 LEU A CA 1
ATOM 2330 C C . LEU A 1 298 ? 321.185 201.637 333.921 1.00 24.34 308 LEU A C 1
ATOM 2331 O O . LEU A 1 298 ? 321.877 202.575 334.313 1.00 24.15 308 LEU A O 1
ATOM 2336 N N . LYS A 1 299 ? 321.686 200.550 333.330 1.00 24.24 309 LYS A N 1
ATOM 2337 C CA . LYS A 1 299 ? 323.106 200.426 332.985 1.00 23.76 309 LYS A CA 1
ATOM 2338 C C . LYS A 1 299 ? 323.316 200.734 331.504 1.00 23.56 309 LYS A C 1
ATOM 2339 O O . LYS A 1 299 ? 322.844 200.004 330.644 1.00 23.20 309 LYS A O 1
ATOM 2341 N N . MET A 1 300 ? 324.023 201.834 331.221 1.00 23.22 310 MET A N 1
ATOM 2342 C CA . MET A 1 300 ? 324.320 202.270 329.865 1.00 24.25 310 MET A CA 1
ATOM 2343 C C . MET A 1 300 ? 325.766 201.935 329.499 1.00 25.79 310 MET A C 1
ATOM 2344 O O . MET A 1 300 ? 326.688 202.667 329.858 1.00 24.94 310 MET A O 1
ATOM 2349 N N . ASP A 1 301 ? 325.933 200.844 328.761 1.00 27.33 311 ASP A N 1
ATOM 2350 C CA . ASP A 1 301 ? 327.234 200.355 328.307 1.00 30.17 311 ASP A CA 1
ATOM 2351 C C . ASP A 1 301 ? 327.571 200.984 326.962 1.00 29.88 311 ASP A C 1
ATOM 2352 O O . ASP A 1 301 ? 327.459 200.362 325.894 1.00 31.90 311 ASP A O 1
ATOM 2357 N N . VAL A 1 302 ? 327.979 202.243 327.024 1.00 28.28 312 VAL A N 1
ATOM 2358 C CA . VAL A 1 302 ? 328.217 203.035 325.843 1.00 28.66 312 VAL A CA 1
ATOM 2359 C C . VAL A 1 302 ? 329.451 203.907 326.084 1.00 28.90 312 VAL A C 1
ATOM 2360 O O . VAL A 1 302 ? 329.763 204.212 327.233 1.00 29.34 312 VAL A O 1
ATOM 2364 N N . PRO A 1 303 ? 330.140 204.319 325.012 1.00 30.20 313 PRO A N 1
ATOM 2365 C CA . PRO A 1 303 ? 331.198 205.333 325.159 1.00 30.19 313 PRO A CA 1
ATOM 2366 C C . PRO A 1 303 ? 330.633 206.639 325.731 1.00 31.33 313 PRO A C 1
ATOM 2367 O O . PRO A 1 303 ? 329.441 206.920 325.552 1.00 32.55 313 PRO A O 1
ATOM 2371 N N . THR A 1 304 ? 331.483 207.415 326.401 1.00 29.26 314 THR A N 1
ATOM 2372 C CA . THR A 1 304 ? 331.113 208.681 326.996 1.00 28.66 314 THR A CA 1
ATOM 2373 C C . THR A 1 304 ? 332.224 209.677 326.746 1.00 28.49 314 THR A C 1
ATOM 2374 O O . THR A 1 304 ? 333.324 209.309 326.354 1.00 28.62 314 THR A O 1
ATOM 2378 N N . LEU A 1 305 ? 331.936 210.934 327.040 1.00 28.77 315 LEU A N 1
ATOM 2379 C CA . LEU A 1 305 ? 332.976 211.944 327.213 1.00 29.77 315 LEU A CA 1
ATOM 2380 C C . LEU A 1 305 ? 333.859 211.509 328.392 1.00 31.41 315 LEU A C 1
ATOM 2381 O O . LEU A 1 305 ? 333.394 210.748 329.247 1.00 28.64 315 LEU A O 1
ATOM 2386 N N . PRO A 1 306 ? 335.136 211.972 328.436 1.00 32.72 316 PRO A N 1
ATOM 2387 C CA . PRO A 1 306 ? 336.009 211.584 329.554 1.00 34.26 316 PRO A CA 1
ATOM 2388 C C . PRO A 1 306 ? 335.399 211.985 330.894 1.00 32.98 316 PRO A C 1
ATOM 2389 O O . PRO A 1 306 ? 334.997 213.135 331.061 1.00 33.80 316 PRO A O 1
ATOM 2393 N N . GLN A 1 307 ? 335.287 211.038 331.816 1.00 32.20 317 GLN A N 1
ATOM 2394 C CA . GLN A 1 307 ? 334.472 211.241 333.021 1.00 33.62 317 GLN A CA 1
ATOM 2395 C C . GLN A 1 307 ? 335.217 211.912 334.179 1.00 34.44 317 GLN A C 1
ATOM 2396 O O . GLN A 1 307 ? 336.350 211.554 334.476 1.00 34.62 317 GLN A O 1
ATOM 2402 N N . GLN A 1 308 ? 334.578 212.906 334.802 1.00 35.55 318 GLN A N 1
ATOM 2403 C CA . GLN A 1 308 ? 335.114 213.606 335.982 1.00 37.12 318 GLN A CA 1
ATOM 2404 C C . GLN A 1 308 ? 334.036 213.607 337.056 1.00 39.31 318 GLN A C 1
ATOM 2405 O O . GLN A 1 308 ? 332.978 214.224 336.873 1.00 38.36 318 GLN A O 1
ATOM 2407 N N . GLU A 1 309 ? 334.286 212.900 338.156 1.00 42.38 319 GLU A N 1
ATOM 2408 C CA . GLU A 1 309 ? 333.355 212.882 339.295 1.00 45.66 319 GLU A CA 1
ATOM 2409 C C . GLU A 1 309 ? 333.228 214.253 339.943 1.00 43.99 319 GLU A C 1
ATOM 2410 O O . GLU A 1 309 ? 334.184 215.024 339.956 1.00 41.60 319 GLU A O 1
ATOM 2416 N N . MET A 1 310 ? 332.040 214.544 340.468 1.00 42.91 320 MET A N 1
ATOM 2417 C CA . MET A 1 310 ? 331.745 215.842 341.069 1.00 44.01 320 MET A CA 1
ATOM 2418 C C . MET A 1 310 ? 331.318 215.658 342.522 1.00 44.15 320 MET A C 1
ATOM 2419 O O . MET A 1 310 ? 331.078 214.527 342.978 1.00 40.56 320 MET A O 1
ATOM 2424 N N . LYS A 1 311 ? 331.229 216.783 343.236 1.00 43.51 321 LYS A N 1
ATOM 2425 C CA . LYS A 1 311 ? 330.788 216.807 344.635 1.00 43.77 321 LYS A CA 1
ATOM 2426 C C . LYS A 1 311 ? 329.309 216.412 344.728 1.00 42.27 321 LYS A C 1
ATOM 2427 O O . LYS A 1 311 ? 328.494 216.857 343.907 1.00 45.11 321 LYS A O 1
ATOM 2429 N N . GLY A 1 312 ? 328.975 215.575 345.708 1.00 37.83 322 GLY A N 1
ATOM 2430 C CA . GLY A 1 312 ? 327.592 215.127 345.941 1.00 37.44 322 GLY A CA 1
ATOM 2431 C C . GLY A 1 312 ? 327.126 215.371 347.366 1.00 35.13 322 GLY A C 1
ATOM 2432 O O . GLY A 1 312 ? 327.802 216.048 348.145 1.00 35.09 322 GLY A O 1
ATOM 2433 N N . ARG A 1 313 ? 325.973 214.802 347.711 1.00 33.22 323 ARG A N 1
ATOM 2434 C CA . ARG A 1 313 ? 325.351 215.029 349.013 1.00 31.44 323 ARG A CA 1
ATOM 2435 C C . ARG A 1 313 ? 326.168 214.316 350.102 1.00 32.47 323 ARG A C 1
ATOM 2436 O O . ARG A 1 313 ? 326.371 213.106 350.021 1.00 31.02 323 ARG A O 1
ATOM 2444 N N . PRO A 1 314 ? 326.625 215.059 351.127 1.00 31.87 324 PRO A N 1
ATOM 2445 C CA . PRO A 1 314 ? 327.369 214.353 352.180 1.00 32.10 324 PRO A CA 1
ATOM 2446 C C . PRO A 1 314 ? 326.495 213.339 352.920 1.00 29.64 324 PRO A C 1
ATOM 2447 O O . PRO A 1 314 ? 325.300 213.553 353.067 1.00 27.30 324 PRO A O 1
ATOM 2451 N N . GLU A 1 315 ? 327.084 212.241 353.369 1.00 29.05 325 GLU A N 1
ATOM 2452 C CA . GLU A 1 315 ? 326.334 211.266 354.164 1.00 31.28 325 GLU A CA 1
ATOM 2453 C C . GLU A 1 315 ? 325.887 211.823 355.530 1.00 30.60 325 GLU A C 1
ATOM 2454 O O . GLU A 1 315 ? 324.896 211.356 356.094 1.00 27.06 325 GLU A O 1
ATOM 2460 N N . ARG A 1 316 ? 326.637 212.803 356.042 1.00 29.78 326 ARG A N 1
ATOM 2461 C CA . ARG A 1 316 ? 326.336 213.479 357.288 1.00 30.72 326 ARG A CA 1
ATOM 2462 C C . ARG A 1 316 ? 326.494 214.976 357.064 1.00 30.23 326 ARG A C 1
ATOM 2463 O O . ARG A 1 316 ? 327.616 215.483 357.014 1.00 28.83 326 ARG A O 1
ATOM 2471 N N . ILE A 1 317 ? 325.382 215.689 356.907 1.00 29.94 327 ILE A N 1
ATOM 2472 C CA A ILE A 1 317 ? 325.487 217.128 356.702 0.50 31.42 327 ILE A CA 1
ATOM 2473 C CA B ILE A 1 317 ? 325.414 217.140 356.708 0.50 29.75 327 ILE A CA 1
ATOM 2474 C C . ILE A 1 317 ? 325.406 217.821 358.073 1.00 31.56 327 ILE A C 1
ATOM 2475 O O . ILE A 1 317 ? 324.554 217.514 358.901 1.00 30.03 327 ILE A O 1
ATOM 2484 N N . ASP A 1 318 ? 326.348 218.734 358.311 1.00 32.20 328 ASP A N 1
ATOM 2485 C CA . ASP A 1 318 ? 326.376 219.493 359.554 1.00 34.42 328 ASP A CA 1
ATOM 2486 C C . ASP A 1 318 ? 326.106 220.936 359.175 1.00 31.87 328 ASP A C 1
ATOM 2487 O O . ASP A 1 318 ? 326.185 221.302 357.990 1.00 30.83 328 ASP A O 1
ATOM 2492 N N . PHE A 1 319 ? 325.795 221.741 360.178 1.00 30.73 329 PHE A N 1
ATOM 2493 C CA . PHE A 1 319 ? 325.391 223.135 359.977 1.00 31.59 329 PHE A CA 1
ATOM 2494 C C . PHE A 1 319 ? 326.403 224.124 360.589 1.00 34.78 329 PHE A C 1
ATOM 2495 O O . PHE A 1 319 ? 326.059 225.282 360.882 1.00 36.23 329 PHE A O 1
ATOM 2503 N N . LYS A 1 320 ? 327.652 223.672 360.716 1.00 36.03 330 LYS A N 1
ATOM 2504 C CA . LYS A 1 320 ? 328.746 224.450 361.310 1.00 37.24 330 LYS A CA 1
ATOM 2505 C C . LYS A 1 320 ? 329.151 225.679 360.480 1.00 38.66 330 LYS A C 1
ATOM 2506 O O . LYS A 1 320 ? 329.575 226.691 361.049 1.00 38.55 330 LYS A O 1
ATOM 2508 N N . GLU A 1 321 ? 329.025 225.596 359.150 1.00 40.50 331 GLU A N 1
ATOM 2509 C CA . GLU A 1 321 ? 329.322 226.736 358.255 1.00 40.02 331 GLU A CA 1
ATOM 2510 C C . GLU A 1 321 ? 328.214 227.801 358.227 1.00 40.34 331 GLU A C 1
ATOM 2511 O O . GLU A 1 321 ? 328.411 228.872 357.649 1.00 42.07 331 GLU A O 1
ATOM 2513 N N . GLY A 1 322 ? 327.058 227.513 358.827 1.00 38.34 332 GLY A N 1
ATOM 2514 C CA . GLY A 1 322 ? 325.971 228.483 358.939 1.00 37.39 332 GLY A CA 1
ATOM 2515 C C . GLY A 1 322 ? 325.250 228.826 357.642 1.00 39.46 332 GLY A C 1
ATOM 2516 O O . GLY A 1 322 ? 324.697 229.924 357.528 1.00 38.08 332 GLY A O 1
ATOM 2517 N N . LYS A 1 323 ? 325.243 227.891 356.680 1.00 37.79 333 LYS A N 1
ATOM 2518 C CA . LYS A 1 323 ? 324.566 228.069 355.375 1.00 37.36 333 LYS A CA 1
ATOM 2519 C C . LYS A 1 323 ? 324.009 226.729 354.885 1.00 33.60 333 LYS A C 1
ATOM 2520 O O . LYS A 1 323 ? 324.736 225.742 354.833 1.00 33.81 333 LYS A O 1
ATOM 2522 N N . LEU A 1 324 ? 322.729 226.676 354.536 1.00 32.17 334 LEU A N 1
ATOM 2523 C CA . LEU A 1 324 ? 322.204 225.465 353.888 1.00 30.31 334 LEU A CA 1
ATOM 2524 C C . LEU A 1 324 ? 322.747 225.418 352.455 1.00 29.95 334 LEU A C 1
ATOM 2525 O O . LEU A 1 324 ? 322.912 226.457 351.812 1.00 28.13 334 LEU A O 1
ATOM 2530 N N . SER A 1 325 ? 323.069 224.222 351.976 1.00 28.15 335 SER A N 1
ATOM 2531 C CA . SER A 1 325 ? 323.499 224.043 350.588 1.00 27.05 335 SER A CA 1
ATOM 2532 C C . SER A 1 325 ? 322.326 224.298 349.625 1.00 26.25 335 SER A C 1
ATOM 2533 O O . SER A 1 325 ? 321.167 224.287 350.055 1.00 24.85 335 SER A O 1
ATOM 2536 N N . PRO A 1 326 ? 322.615 224.451 348.311 1.00 25.12 336 PRO A N 1
ATOM 2537 C CA . PRO A 1 326 ? 321.565 224.588 347.310 1.00 24.84 336 PRO A CA 1
ATOM 2538 C C . PRO A 1 326 ? 320.513 223.469 347.290 1.00 24.03 336 PRO A C 1
ATOM 2539 O O . PRO A 1 326 ? 319.415 223.700 346.802 1.00 22.46 336 PRO A O 1
ATOM 2543 N N . GLU A 1 327 ? 320.845 222.284 347.786 1.00 23.66 337 GLU A N 1
ATOM 2544 C CA . GLU A 1 327 ? 319.897 221.152 347.778 1.00 25.10 337 GLU A CA 1
ATOM 2545 C C . GLU A 1 327 ? 318.642 221.326 348.650 1.00 25.42 337 GLU A C 1
ATOM 2546 O O . GLU A 1 327 ? 317.616 220.702 348.372 1.00 24.60 337 GLU A O 1
ATOM 2552 N N . TRP A 1 328 ? 318.728 222.134 349.710 1.00 24.45 338 TRP A N 1
ATOM 2553 C CA . TRP A 1 328 ? 317.631 222.311 350.642 1.00 24.35 338 TRP A CA 1
ATOM 2554 C C . TRP A 1 328 ? 316.512 223.193 350.083 1.00 23.38 338 TRP A C 1
ATOM 2555 O O . TRP A 1 328 ? 316.771 224.248 349.517 1.00 22.21 338 TRP A O 1
ATOM 2566 N N . ILE A 1 329 ? 315.275 222.753 350.286 1.00 22.49 339 ILE A N 1
ATOM 2567 C CA . ILE A 1 329 ? 314.094 223.429 349.769 1.00 21.90 339 ILE A CA 1
ATOM 2568 C C . ILE A 1 329 ? 312.988 223.584 350.804 1.00 22.38 339 ILE A C 1
ATOM 2569 O O . ILE A 1 329 ? 312.795 222.740 351.683 1.00 23.67 339 ILE A O 1
ATOM 2574 N N . HIS A 1 330 ? 312.259 224.692 350.674 1.00 21.51 340 HIS A N 1
ATOM 2575 C CA . HIS A 1 330 ? 311.133 225.053 351.529 1.00 21.34 340 HIS A CA 1
ATOM 2576 C C . HIS A 1 330 ? 309.828 224.928 350.748 1.00 20.95 340 HIS A C 1
ATOM 2577 O O . HIS A 1 330 ? 309.834 224.892 349.510 1.00 19.78 340 HIS A O 1
ATOM 2584 N N . LEU A 1 331 ? 308.709 224.965 351.463 1.00 21.63 341 LEU A N 1
ATOM 2585 C CA . LEU A 1 331 ? 307.396 224.982 350.833 1.00 21.70 341 LEU A CA 1
ATOM 2586 C C . LEU A 1 331 ? 306.980 226.417 350.612 1.00 22.81 341 LEU A C 1
ATOM 2587 O O . LEU A 1 331 ? 307.003 227.201 351.557 1.00 21.59 341 LEU A O 1
ATOM 2592 N N . GLN A 1 332 ? 306.650 226.748 349.354 1.00 21.55 342 GLN A N 1
ATOM 2593 C CA . GLN A 1 332 ? 306.233 228.111 348.962 1.00 21.83 342 GLN A CA 1
ATOM 2594 C C . GLN A 1 332 ? 307.315 229.120 349.369 1.00 22.25 342 GLN A C 1
ATOM 2595 O O . GLN A 1 332 ? 308.479 228.745 349.377 1.00 22.79 342 GLN A O 1
ATOM 2601 N N . ASN A 1 333 ? 306.966 230.386 349.657 1.00 22.63 343 ASN A N 1
ATOM 2602 C CA . ASN A 1 333 ? 307.964 231.385 350.050 1.00 21.99 343 ASN A CA 1
ATOM 2603 C C . ASN A 1 333 ? 308.169 231.286 351.558 1.00 23.17 343 ASN A C 1
ATOM 2604 O O . ASN A 1 333 ? 307.221 231.525 352.294 1.00 22.72 343 ASN A O 1
ATOM 2609 N N . PRO A 1 334 ? 309.390 230.945 352.020 1.00 22.33 344 PRO A N 1
ATOM 2610 C CA . PRO A 1 334 ? 309.572 230.719 353.452 1.00 23.62 344 PRO A CA 1
ATOM 2611 C C . PRO A 1 334 ? 309.567 231.992 354.298 1.00 25.35 344 PRO A C 1
ATOM 2612 O O . PRO A 1 334 ? 309.851 233.066 353.789 1.00 28.60 344 PRO A O 1
ATOM 2616 N N . GLU A 1 335 ? 309.243 231.845 355.582 1.00 27.37 345 GLU A N 1
ATOM 2617 C CA . GLU A 1 335 ? 309.462 232.902 356.582 1.00 29.34 345 GLU A CA 1
ATOM 2618 C C . GLU A 1 335 ? 310.913 232.769 357.006 1.00 29.22 345 GLU A C 1
ATOM 2619 O O . GLU A 1 335 ? 311.235 231.976 357.905 1.00 29.68 345 GLU A O 1
ATOM 2621 N N . ALA A 1 336 ? 311.788 233.535 356.355 1.00 29.75 346 ALA A N 1
ATOM 2622 C CA . ALA A 1 336 ? 313.243 233.383 356.501 1.00 31.17 346 ALA A CA 1
ATOM 2623 C C . ALA A 1 336 ? 313.760 233.491 357.948 1.00 31.84 346 ALA A C 1
ATOM 2624 O O . ALA A 1 336 ? 314.736 232.830 358.304 1.00 31.31 346 ALA A O 1
ATOM 2626 N N . LYS A 1 337 ? 313.109 234.307 358.778 1.00 33.99 347 LYS A N 1
ATOM 2627 C CA . LYS A 1 337 ? 313.532 234.484 360.187 1.00 34.71 347 LYS A CA 1
ATOM 2628 C C . LYS A 1 337 ? 313.390 233.223 361.043 1.00 32.05 347 LYS A C 1
ATOM 2629 O O . LYS A 1 337 ? 314.010 233.116 362.093 1.00 31.51 347 LYS A O 1
ATOM 2635 N N . ASN A 1 338 ? 312.578 232.266 360.597 1.00 29.02 348 ASN A N 1
ATOM 2636 C CA . ASN A 1 338 ? 312.360 231.036 361.354 1.00 27.95 348 ASN A CA 1
ATOM 2637 C C . ASN A 1 338 ? 313.396 229.929 361.136 1.00 27.11 348 ASN A C 1
ATOM 2638 O O . ASN A 1 338 ? 313.253 228.848 361.700 1.00 27.15 348 ASN A O 1
ATOM 2643 N N . TYR A 1 339 ? 314.427 230.197 360.331 1.00 27.24 349 TYR A N 1
ATOM 2644 C CA . TYR A 1 339 ? 315.525 229.262 360.103 1.00 27.88 349 TYR A CA 1
ATOM 2645 C C . TYR A 1 339 ? 316.779 230.008 360.499 1.00 31.60 349 TYR A C 1
ATOM 2646 O O . TYR A 1 339 ? 317.113 230.995 359.856 1.00 33.32 349 TYR A O 1
ATOM 2655 N N . ILE A 1 340 ? 317.436 229.574 361.583 1.00 32.93 350 ILE A N 1
ATOM 2656 C CA . ILE A 1 340 ? 318.654 230.226 362.065 1.00 34.43 350 ILE A CA 1
ATOM 2657 C C . ILE A 1 340 ? 319.682 229.194 362.490 1.00 34.48 350 ILE A C 1
ATOM 2658 O O . ILE A 1 340 ? 319.369 228.008 362.658 1.00 32.49 350 ILE A O 1
ATOM 2663 N N . PHE A 1 341 ? 320.917 229.661 362.636 1.00 35.27 351 PHE A N 1
ATOM 2664 C CA . PHE A 1 341 ? 322.055 228.810 363.002 1.00 37.23 351 PHE A CA 1
ATOM 2665 C C . PHE A 1 341 ? 322.575 229.204 364.375 1.00 36.89 351 PHE A C 1
ATOM 2666 O O . PHE A 1 341 ? 322.778 230.392 364.654 1.00 36.15 351 PHE A O 1
ATOM 2674 N N . THR A 1 342 ? 322.765 228.207 365.234 1.00 36.36 352 THR A N 1
ATOM 2675 C CA . THR A 1 342 ? 323.079 228.465 366.639 1.00 36.40 352 THR A CA 1
ATOM 2676 C C . THR A 1 342 ? 324.572 228.662 366.825 1.00 39.34 352 THR A C 1
ATOM 2677 O O . THR A 1 342 ? 325.371 228.357 365.923 1.00 37.96 352 THR A O 1
ATOM 2681 N N . LYS A 1 343 ? 324.925 229.167 368.011 1.00 42.03 353 LYS A N 1
ATOM 2682 C CA . LYS A 1 343 ? 326.317 229.403 368.421 1.00 43.43 353 LYS A CA 1
ATOM 2683 C C . LYS A 1 343 ? 327.173 228.156 368.253 1.00 43.15 353 LYS A C 1
ATOM 2684 O O . LYS A 1 343 ? 328.280 228.224 367.724 1.00 44.41 353 LYS A O 1
ATOM 2686 N N . ASP A 1 344 ? 326.623 227.013 368.661 1.00 42.43 354 ASP A N 1
ATOM 2687 C CA . ASP A 1 344 ? 327.323 225.722 368.550 1.00 44.89 354 ASP A CA 1
ATOM 2688 C C . ASP A 1 344 ? 327.038 224.977 367.222 1.00 42.99 354 ASP A C 1
ATOM 2689 O O . ASP A 1 344 ? 327.133 223.751 367.166 1.00 45.42 354 ASP A O 1
ATOM 2694 N N . GLY A 1 345 ? 326.700 225.720 366.163 1.00 39.89 355 GLY A N 1
ATOM 2695 C CA . GLY A 1 345 ? 326.615 225.175 364.805 1.00 38.53 355 GLY A CA 1
ATOM 2696 C C . GLY A 1 345 ? 325.500 224.180 364.514 1.00 37.17 355 GLY A C 1
ATOM 2697 O O . GLY A 1 345 ? 325.698 223.259 363.723 1.00 37.23 355 GLY A O 1
ATOM 2698 N N . LYS A 1 346 ? 324.333 224.365 365.134 1.00 36.29 356 LYS A N 1
ATOM 2699 C CA . LYS A 1 346 ? 323.149 223.547 364.834 1.00 35.11 356 LYS A CA 1
ATOM 2700 C C . LYS A 1 346 ? 322.162 224.327 363.973 1.00 35.41 356 LYS A C 1
ATOM 2701 O O . LYS A 1 346 ? 322.220 225.566 363.917 1.00 33.53 356 LYS A O 1
ATOM 2707 N N . LEU A 1 347 ? 321.261 223.603 363.304 1.00 31.64 357 LEU A N 1
ATOM 2708 C CA . LEU A 1 347 ? 320.138 224.238 362.613 1.00 31.79 357 LEU A CA 1
ATOM 2709 C C . LEU A 1 347 ? 319.036 224.447 363.639 1.00 31.97 357 LEU A C 1
ATOM 2710 O O . LEU A 1 347 ? 318.590 223.482 364.261 1.00 33.04 357 LEU A O 1
ATOM 2715 N N . ARG A 1 348 ? 318.595 225.694 363.815 1.00 30.41 358 ARG A N 1
ATOM 2716 C CA . ARG A 1 348 ? 317.483 226.002 364.710 1.00 31.15 358 ARG A CA 1
ATOM 2717 C C . ARG A 1 348 ? 316.219 226.405 363.932 1.00 29.27 358 ARG A C 1
ATOM 2718 O O . ARG A 1 348 ? 316.234 227.389 363.198 1.00 28.25 358 ARG A O 1
ATOM 2726 N N . LEU A 1 349 ? 315.140 225.641 364.113 1.00 26.56 359 LEU A N 1
ATOM 2727 C CA . LEU A 1 349 ? 313.845 225.929 363.501 1.00 27.49 359 LEU A CA 1
ATOM 2728 C C . LEU A 1 349 ? 312.880 226.512 364.516 1.00 27.46 359 LEU A C 1
ATOM 2729 O O . LEU A 1 349 ? 312.588 225.890 365.521 1.00 27.77 359 LEU A O 1
ATOM 2734 N N . ILE A 1 350 ? 312.350 227.691 364.211 1.00 27.08 360 ILE A N 1
ATOM 2735 C CA . ILE A 1 350 ? 311.448 228.400 365.096 1.00 27.33 360 ILE A CA 1
ATOM 2736 C C . ILE A 1 350 ? 310.025 227.981 364.761 1.00 26.52 360 ILE A C 1
ATOM 2737 O O . ILE A 1 350 ? 309.628 228.021 363.593 1.00 24.89 360 ILE A O 1
ATOM 2742 N N . ALA A 1 351 ? 309.254 227.597 365.776 1.00 26.26 361 ALA A N 1
ATOM 2743 C CA . ALA A 1 351 ? 307.891 227.123 365.565 1.00 25.34 361 ALA A CA 1
ATOM 2744 C C . ALA A 1 351 ? 306.922 228.212 365.099 1.00 27.35 361 ALA A C 1
ATOM 2745 O O . ALA A 1 351 ? 307.072 229.405 365.408 1.00 25.29 361 ALA A O 1
ATOM 2747 N N . THR A 1 352 ? 305.947 227.774 364.314 1.00 25.57 362 THR A N 1
ATOM 2748 C CA . THR A 1 352 ? 304.768 228.561 364.009 1.00 25.23 362 THR A CA 1
ATOM 2749 C C . THR A 1 352 ? 303.635 227.586 364.171 1.00 24.57 362 THR A C 1
ATOM 2750 O O . THR A 1 352 ? 303.872 226.382 364.146 1.00 24.08 362 THR A O 1
ATOM 2754 N N . PRO A 1 353 ? 302.391 228.079 364.289 1.00 25.33 363 PRO A N 1
ATOM 2755 C CA . PRO A 1 353 ? 301.240 227.166 364.301 1.00 25.68 363 PRO A CA 1
ATOM 2756 C C . PRO A 1 353 ? 300.914 226.443 362.973 1.00 24.79 363 PRO A C 1
ATOM 2757 O O . PRO A 1 353 ? 300.033 225.565 362.962 1.00 27.53 363 PRO A O 1
ATOM 2761 N N . VAL A 1 354 ? 301.588 226.803 361.884 1.00 24.29 364 VAL A N 1
ATOM 2762 C CA . VAL A 1 354 ? 301.306 226.236 360.568 1.00 23.47 364 VAL A CA 1
ATOM 2763 C C . VAL A 1 354 ? 301.696 224.757 360.535 1.00 23.09 364 VAL A C 1
ATOM 2764 O O . VAL A 1 354 ? 302.847 224.433 360.729 1.00 23.39 364 VAL A O 1
ATOM 2768 N N . THR A 1 355 ? 300.725 223.871 360.328 1.00 23.46 365 THR A N 1
ATOM 2769 C CA . THR A 1 355 ? 301.014 222.441 360.192 1.00 25.10 365 THR A CA 1
ATOM 2770 C C . THR A 1 355 ? 301.548 222.132 358.780 1.00 26.22 365 THR A C 1
ATOM 2771 O O . THR A 1 355 ? 301.656 223.023 357.944 1.00 24.45 365 THR A O 1
ATOM 2775 N N . LEU A 1 356 ? 301.853 220.862 358.511 1.00 26.45 366 LEU A N 1
ATOM 2776 C CA . LEU A 1 356 ? 302.229 220.432 357.150 1.00 25.93 366 LEU A CA 1
ATOM 2777 C C . LEU A 1 356 ? 301.032 220.157 356.241 1.00 26.28 366 LEU A C 1
ATOM 2778 O O . LEU A 1 356 ? 301.228 219.770 355.082 1.00 27.27 366 LEU A O 1
ATOM 2783 N N . SER A 1 357 ? 299.810 220.371 356.739 1.00 25.01 367 SER A N 1
ATOM 2784 C CA . SER A 1 357 ? 298.591 220.181 355.973 1.00 25.54 367 SER A CA 1
ATOM 2785 C C . SER A 1 357 ? 297.798 221.470 355.756 1.00 25.06 367 SER A C 1
ATOM 2786 O O . SER A 1 357 ? 296.646 221.407 355.348 1.00 26.04 367 SER A O 1
ATOM 2789 N N . ASP A 1 358 ? 298.422 222.627 355.979 1.00 26.49 368 ASP A N 1
ATOM 2790 C CA . ASP A 1 358 ? 297.714 223.914 355.905 1.00 28.34 368 ASP A CA 1
ATOM 2791 C C . ASP A 1 358 ? 297.736 224.599 354.522 1.00 27.73 368 ASP A C 1
ATOM 2792 O O . ASP A 1 358 ? 297.097 225.644 354.337 1.00 26.87 368 ASP A O 1
ATOM 2797 N N . TRP A 1 359 ? 298.450 224.025 353.557 1.00 27.19 369 TRP A N 1
ATOM 2798 C CA . TRP A 1 359 ? 298.590 224.624 352.208 1.00 27.48 369 TRP A CA 1
ATOM 2799 C C . TRP A 1 359 ? 299.263 226.018 352.234 1.00 27.44 369 TRP A C 1
ATOM 2800 O O . TRP A 1 359 ? 299.087 226.810 351.321 1.00 24.94 369 TRP A O 1
ATOM 2811 N N . LYS A 1 360 ? 300.024 226.285 353.299 1.00 28.06 370 LYS A N 1
ATOM 2812 C CA . LYS A 1 360 ? 300.835 227.505 353.465 1.00 30.26 370 LYS A CA 1
ATOM 2813 C C . LYS A 1 360 ? 302.245 227.064 353.849 1.00 26.23 370 LYS A C 1
ATOM 2814 O O . LYS A 1 360 ? 302.446 225.884 354.116 1.00 27.14 370 LYS A O 1
ATOM 2820 N N . SER A 1 361 ? 303.226 227.978 353.870 1.00 22.95 371 SER A N 1
ATOM 2821 C CA . SER A 1 361 ? 304.602 227.602 354.231 1.00 21.66 371 SER A CA 1
ATOM 2822 C C . SER A 1 361 ? 304.723 227.333 355.738 1.00 22.52 371 SER A C 1
ATOM 2823 O O . SER A 1 361 ? 304.487 228.238 356.517 1.00 21.37 371 SER A O 1
ATOM 2826 N N . PRO A 1 362 ? 305.064 226.097 356.150 1.00 22.95 372 PRO A N 1
ATOM 2827 C CA . PRO A 1 362 ? 305.414 225.872 357.548 1.00 23.65 372 PRO A CA 1
ATOM 2828 C C . PRO A 1 362 ? 306.913 226.109 357.760 1.00 22.67 372 PRO A C 1
ATOM 2829 O O . PRO A 1 362 ? 307.665 226.311 356.796 1.00 23.03 372 PRO A O 1
ATOM 2833 N N . THR A 1 363 ? 307.350 226.092 359.014 1.00 21.65 373 THR A N 1
ATOM 2834 C CA . THR A 1 363 ? 308.768 225.996 359.301 1.00 22.15 373 THR A CA 1
ATOM 2835 C C . THR A 1 363 ? 309.145 224.562 358.943 1.00 23.64 373 THR A C 1
ATOM 2836 O O . THR A 1 363 ? 308.831 223.628 359.688 1.00 22.20 373 THR A O 1
ATOM 2840 N N . PHE A 1 364 ? 309.732 224.427 357.747 1.00 24.94 374 PHE A N 1
ATOM 2841 C CA . PHE A 1 364 ? 309.933 223.138 357.064 1.00 24.70 374 PHE A CA 1
ATOM 2842 C C . PHE A 1 364 ? 311.043 223.366 356.058 1.00 23.72 374 PHE A C 1
ATOM 2843 O O . PHE A 1 364 ? 310.999 224.329 355.300 1.00 24.42 374 PHE A O 1
ATOM 2851 N N . VAL A 1 365 ? 312.050 222.499 356.070 1.00 22.15 375 VAL A N 1
ATOM 2852 C CA . VAL A 1 365 ? 313.140 222.564 355.126 1.00 22.95 375 VAL A CA 1
ATOM 2853 C C . VAL A 1 365 ? 313.576 221.131 354.825 1.00 22.44 375 VAL A C 1
ATOM 2854 O O . VAL A 1 365 ? 313.677 220.314 355.731 1.00 21.43 375 VAL A O 1
ATOM 2858 N N . ALA A 1 366 ? 313.763 220.829 353.539 1.00 21.77 376 ALA A N 1
ATOM 2859 C CA . ALA A 1 366 ? 313.828 219.423 353.080 1.00 22.38 376 ALA A CA 1
ATOM 2860 C C . ALA A 1 366 ? 314.864 219.103 352.015 1.00 21.96 376 ALA A C 1
ATOM 2861 O O . ALA A 1 366 ? 315.360 219.974 351.319 1.00 21.16 376 ALA A O 1
ATOM 2863 N N . LEU A 1 367 ? 315.202 217.812 351.919 1.00 22.05 377 LEU A N 1
ATOM 2864 C CA . LEU A 1 367 ? 316.057 217.283 350.870 1.00 21.46 377 LEU A CA 1
ATOM 2865 C C . LEU A 1 367 ? 315.264 216.238 350.110 1.00 20.62 377 LEU A C 1
ATOM 2866 O O . LEU A 1 367 ? 314.507 215.481 350.713 1.00 20.40 377 LEU A O 1
ATOM 2871 N N . ARG A 1 368 ? 315.453 216.207 348.791 1.00 19.70 378 ARG A N 1
ATOM 2872 C CA . ARG A 1 368 ? 314.760 215.258 347.931 1.00 19.45 378 ARG A CA 1
ATOM 2873 C C . ARG A 1 368 ? 315.213 213.846 348.259 1.00 19.65 378 ARG A C 1
ATOM 2874 O O . ARG A 1 368 ? 316.403 213.613 348.451 1.00 18.88 378 ARG A O 1
ATOM 2882 N N . GLN A 1 369 ? 314.268 212.905 348.322 1.00 19.74 379 GLN A N 1
ATOM 2883 C CA . GLN A 1 369 ? 314.652 211.504 348.422 1.00 21.16 379 GLN A CA 1
ATOM 2884 C C . GLN A 1 369 ? 315.193 211.064 347.063 1.00 21.08 379 GLN A C 1
ATOM 2885 O O . GLN A 1 369 ? 314.559 211.315 346.034 1.00 22.75 379 GLN A O 1
ATOM 2891 N N . GLU A 1 370 ? 316.363 210.421 347.043 1.00 21.73 380 GLU A N 1
ATOM 2892 C CA . GLU A 1 370 ? 317.045 210.119 345.775 1.00 22.33 380 GLU A CA 1
ATOM 2893 C C . GLU A 1 370 ? 317.309 208.643 345.512 1.00 22.26 380 GLU A C 1
ATOM 2894 O O . GLU A 1 370 ? 317.896 208.304 344.478 1.00 21.25 380 GLU A O 1
ATOM 2900 N N . HIS A 1 371 ? 316.867 207.787 346.433 1.00 22.15 381 HIS A N 1
ATOM 2901 C CA . HIS A 1 371 ? 317.001 206.329 346.312 1.00 23.01 381 HIS A CA 1
ATOM 2902 C C . HIS A 1 371 ? 315.755 205.646 346.845 1.00 22.22 381 HIS A C 1
ATOM 2903 O O . HIS A 1 371 ? 315.139 206.126 347.806 1.00 23.45 381 HIS A O 1
ATOM 2910 N N . PHE A 1 372 ? 315.393 204.515 346.239 1.00 22.59 382 PHE A N 1
ATOM 2911 C CA . PHE A 1 372 ? 314.384 203.637 346.824 1.00 21.74 382 PHE A CA 1
ATOM 2912 C C . PHE A 1 372 ? 314.831 203.128 348.192 1.00 22.08 382 PHE A C 1
ATOM 2913 O O . PHE A 1 372 ? 314.039 203.129 349.146 1.00 23.59 382 PHE A O 1
ATOM 2921 N N . ASP A 1 373 ? 316.084 202.666 348.283 1.00 22.91 383 ASP A N 1
ATOM 2922 C CA . ASP A 1 373 ? 316.629 202.140 349.528 1.00 23.81 383 ASP A CA 1
ATOM 2923 C C . ASP A 1 373 ? 317.521 203.189 350.158 1.00 22.87 383 ASP A C 1
ATOM 2924 O O . ASP A 1 373 ? 318.582 203.502 349.626 1.00 23.27 383 ASP A O 1
ATOM 2929 N N . MET A 1 374 ? 317.094 203.723 351.298 1.00 23.96 384 MET A N 1
ATOM 2930 C CA . MET A 1 374 ? 317.882 204.731 351.993 1.00 24.41 384 MET A CA 1
ATOM 2931 C C . MET A 1 374 ? 317.566 204.749 353.479 1.00 24.19 384 MET A C 1
ATOM 2932 O O . MET A 1 374 ? 316.581 204.147 353.921 1.00 24.54 384 MET A O 1
ATOM 2937 N N . GLU A 1 375 ? 318.431 205.420 354.237 1.00 23.40 385 GLU A N 1
ATOM 2938 C CA . GLU A 1 375 ? 318.173 205.746 355.630 1.00 24.29 385 GLU A CA 1
ATOM 2939 C C . GLU A 1 375 ? 318.482 207.209 355.829 1.00 24.94 385 GLU A C 1
ATOM 2940 O O . GLU A 1 375 ? 319.544 207.677 355.425 1.00 24.19 385 GLU A O 1
ATOM 2946 N N . ALA A 1 376 ? 317.546 207.913 356.446 1.00 24.52 386 ALA A N 1
ATOM 2947 C CA . ALA A 1 376 ? 317.740 209.306 356.834 1.00 25.48 386 ALA A CA 1
ATOM 2948 C C . ALA A 1 376 ? 317.529 209.419 358.348 1.00 25.26 386 ALA A C 1
ATOM 2949 O O . ALA A 1 376 ? 316.706 208.704 358.917 1.00 26.05 386 ALA A O 1
ATOM 2951 N N . SER A 1 377 ? 318.286 210.303 358.998 1.00 25.54 387 SER A N 1
ATOM 2952 C CA . SER A 1 377 ? 318.084 210.558 360.423 1.00 26.12 387 SER A CA 1
ATOM 2953 C C . SER A 1 377 ? 318.554 211.930 360.846 1.00 26.68 387 SER A C 1
ATOM 2954 O O . SER A 1 377 ? 319.343 212.575 360.152 1.00 27.62 387 SER A O 1
ATOM 2957 N N . ALA A 1 378 ? 318.046 212.365 361.989 1.00 27.72 388 ALA A N 1
ATOM 2958 C CA . ALA A 1 378 ? 318.468 213.621 362.586 1.00 28.96 388 ALA A CA 1
ATOM 2959 C C . ALA A 1 378 ? 318.179 213.604 364.089 1.00 29.75 388 ALA A C 1
ATOM 2960 O O . ALA A 1 378 ? 317.144 213.071 364.518 1.00 28.88 388 ALA A O 1
ATOM 2962 N N . PRO A 1 379 ? 319.080 214.196 364.894 1.00 29.35 389 PRO A N 1
ATOM 2963 C CA . PRO A 1 379 ? 318.733 214.397 366.288 1.00 28.88 389 PRO A CA 1
ATOM 2964 C C . PRO A 1 379 ? 317.815 215.611 366.392 1.00 29.67 389 PRO A C 1
ATOM 2965 O O . PRO A 1 379 ? 317.914 216.522 365.567 1.00 31.55 389 PRO A O 1
ATOM 2969 N N . VAL A 1 380 ? 316.901 215.589 367.358 1.00 29.10 390 VAL A N 1
ATOM 2970 C CA A VAL A 1 380 ? 315.881 216.630 367.517 0.50 29.18 390 VAL A CA 1
ATOM 2971 C CA B VAL A 1 380 ? 315.924 216.664 367.509 0.50 29.70 390 VAL A CA 1
ATOM 2972 C C . VAL A 1 380 ? 315.842 217.074 368.977 1.00 29.70 390 VAL A C 1
ATOM 2973 O O . VAL A 1 380 ? 315.504 216.277 369.842 1.00 30.48 390 VAL A O 1
ATOM 2980 N N . VAL A 1 381 ? 316.194 218.335 369.241 1.00 29.27 391 VAL A N 1
ATOM 2981 C CA . VAL A 1 381 ? 316.131 218.898 370.594 1.00 29.14 391 VAL A CA 1
ATOM 2982 C C . VAL A 1 381 ? 315.059 220.004 370.653 1.00 26.92 391 VAL A C 1
ATOM 2983 O O . VAL A 1 381 ? 315.355 221.168 370.425 1.00 28.15 391 VAL A O 1
ATOM 2987 N N . LEU A 1 382 ? 313.822 219.614 370.948 1.00 26.96 392 LEU A N 1
ATOM 2988 C CA . LEU A 1 382 ? 312.687 220.544 371.112 1.00 27.96 392 LEU A CA 1
ATOM 2989 C C . LEU A 1 382 ? 312.820 221.308 372.427 1.00 30.71 392 LEU A C 1
ATOM 2990 O O . LEU A 1 382 ? 312.993 220.692 373.479 1.00 29.08 392 LEU A O 1
ATOM 2995 N N . GLN A 1 383 ? 312.721 222.638 372.368 1.00 32.13 393 GLN A N 1
ATOM 2996 C CA . GLN A 1 383 ? 312.963 223.492 373.523 1.00 31.94 393 GLN A CA 1
ATOM 2997 C C . GLN A 1 383 ? 311.907 224.563 373.623 1.00 33.31 393 GLN A C 1
ATOM 2998 O O . GLN A 1 383 ? 311.341 224.978 372.601 1.00 30.57 393 GLN A O 1
ATOM 3004 N N . LYS A 1 384 ? 311.661 225.002 374.864 1.00 31.83 394 LYS A N 1
ATOM 3005 C CA . LYS A 1 384 ? 310.701 226.054 375.184 1.00 33.58 394 LYS A CA 1
ATOM 3006 C C . LYS A 1 384 ? 309.320 225.722 374.656 1.00 31.45 394 LYS A C 1
ATOM 3007 O O . LYS A 1 384 ? 308.603 226.597 374.168 1.00 31.81 394 LYS A O 1
ATOM 3013 N N . ALA A 1 385 ? 308.944 224.453 374.766 1.00 31.46 395 ALA A N 1
ATOM 3014 C CA . ALA A 1 385 ? 307.746 223.944 374.131 1.00 31.40 395 ALA A CA 1
ATOM 3015 C C . ALA A 1 385 ? 306.561 223.925 375.079 1.00 33.71 395 ALA A C 1
ATOM 3016 O O . ALA A 1 385 ? 306.706 223.584 376.246 1.00 35.77 395 ALA A O 1
ATOM 3018 N N . GLY A 1 386 ? 305.392 224.303 374.569 1.00 33.65 396 GLY A N 1
ATOM 3019 C CA . GLY A 1 386 ? 304.119 224.071 375.246 1.00 33.14 396 GLY A CA 1
ATOM 3020 C C . GLY A 1 386 ? 303.542 222.721 374.852 1.00 33.90 396 GLY A C 1
ATOM 3021 O O . GLY A 1 386 ? 304.005 222.090 373.894 1.00 30.71 396 GLY A O 1
ATOM 3022 N N . VAL A 1 387 ? 302.498 222.301 375.561 1.00 32.34 397 VAL A N 1
ATOM 3023 C CA . VAL A 1 387 ? 301.922 220.977 375.356 1.00 32.95 397 VAL A CA 1
ATOM 3024 C C . VAL A 1 387 ? 301.393 220.868 373.913 1.00 32.35 397 VAL A C 1
ATOM 3025 O O . VAL A 1 387 ? 300.709 221.762 373.427 1.00 30.44 397 VAL A O 1
ATOM 3029 N N . ASN A 1 388 ? 301.743 219.761 373.264 1.00 33.22 398 ASN A N 1
ATOM 3030 C CA . ASN A 1 388 ? 301.402 219.425 371.856 1.00 32.53 398 ASN A CA 1
ATOM 3031 C C . ASN A 1 388 ? 302.264 220.038 370.752 1.00 31.85 398 ASN A C 1
ATOM 3032 O O . ASN A 1 388 ? 302.125 219.652 369.579 1.00 30.20 398 ASN A O 1
ATOM 3037 N N . ASP A 1 389 ? 303.163 220.965 371.096 1.00 29.47 399 ASP A N 1
ATOM 3038 C CA . ASP A 1 389 ? 304.175 221.400 370.143 1.00 27.83 399 ASP A CA 1
ATOM 3039 C C . ASP A 1 389 ? 304.963 220.157 369.706 1.00 27.45 399 ASP A C 1
ATOM 3040 O O . ASP A 1 389 ? 305.192 219.266 370.517 1.00 26.17 399 ASP A O 1
ATOM 3045 N N . GLU A 1 390 ? 305.351 220.096 368.431 1.00 26.61 400 GLU A N 1
ATOM 3046 C CA . GLU A 1 390 ? 306.092 218.952 367.898 1.00 27.21 400 GLU A CA 1
ATOM 3047 C C . GLU A 1 390 ? 307.199 219.371 366.926 1.00 27.17 400 GLU A C 1
ATOM 3048 O O . GLU A 1 390 ? 307.089 220.402 366.255 1.00 27.42 400 GLU A O 1
ATOM 3054 N N . ALA A 1 391 ? 308.261 218.566 366.849 1.00 26.41 401 ALA A N 1
ATOM 3055 C CA . ALA A 1 391 ? 309.308 218.751 365.842 1.00 25.67 401 ALA A CA 1
ATOM 3056 C C . ALA A 1 391 ? 309.833 217.404 365.382 1.00 25.69 401 ALA A C 1
ATOM 3057 O O . ALA A 1 391 ? 309.899 216.457 366.167 1.00 23.66 401 ALA A O 1
ATOM 3059 N N . GLY A 1 392 ? 310.176 217.309 364.094 1.00 25.36 402 GLY A N 1
ATOM 3060 C CA . GLY A 1 392 ? 310.690 216.059 363.558 1.00 24.37 402 GLY A CA 1
ATOM 3061 C C . GLY A 1 392 ? 310.959 216.063 362.056 1.00 24.18 402 GLY A C 1
ATOM 3062 O O . GLY A 1 392 ? 311.362 217.068 361.492 1.00 23.30 402 GLY A O 1
ATOM 3063 N N . ILE A 1 393 ? 310.762 214.895 361.452 1.00 22.56 403 ILE A N 1
ATOM 3064 C CA . ILE A 1 393 ? 311.020 214.637 360.045 1.00 22.64 403 ILE A CA 1
ATOM 3065 C C . ILE A 1 393 ? 309.704 214.215 359.395 1.00 24.66 403 ILE A C 1
ATOM 3066 O O . ILE A 1 393 ? 308.985 213.356 359.938 1.00 22.85 403 ILE A O 1
ATOM 3071 N N . SER A 1 394 ? 309.426 214.781 358.215 1.00 23.57 404 SER A N 1
ATOM 3072 C CA . SER A 1 394 ? 308.257 214.413 357.440 1.00 23.52 404 SER A CA 1
ATOM 3073 C C . SER A 1 394 ? 308.678 213.835 356.088 1.00 23.00 404 SER A C 1
ATOM 3074 O O . SER A 1 394 ? 309.519 214.404 355.397 1.00 21.47 404 SER A O 1
ATOM 3077 N N . VAL A 1 395 ? 308.100 212.688 355.745 1.00 21.85 405 VAL A N 1
ATOM 3078 C CA . VAL A 1 395 ? 308.181 212.136 354.407 1.00 22.12 405 VAL A CA 1
ATOM 3079 C C . VAL A 1 395 ? 307.027 212.751 353.637 1.00 21.54 405 VAL A C 1
ATOM 3080 O O . VAL A 1 395 ? 305.877 212.332 353.791 1.00 20.40 405 VAL A O 1
ATOM 3084 N N . PHE A 1 396 ? 307.334 213.761 352.825 1.00 21.45 406 PHE A N 1
ATOM 3085 C CA . PHE A 1 396 ? 306.316 214.701 352.335 1.00 21.08 406 PHE A CA 1
ATOM 3086 C C . PHE A 1 396 ? 306.180 214.663 350.798 1.00 20.04 406 PHE A C 1
ATOM 3087 O O . PHE A 1 396 ? 307.168 214.840 350.097 1.00 18.59 406 PHE A O 1
ATOM 3095 N N . MET A 1 397 ? 304.961 214.452 350.303 1.00 19.21 407 MET A N 1
ATOM 3096 C CA . MET A 1 397 ? 304.652 214.573 348.853 1.00 20.69 407 MET A CA 1
ATOM 3097 C C . MET A 1 397 ? 303.789 215.814 348.590 1.00 21.45 407 MET A C 1
ATOM 3098 O O . MET A 1 397 ? 304.089 216.613 347.704 1.00 22.72 407 MET A O 1
ATOM 3103 N N . GLU A 1 398 ? 302.696 215.931 349.333 1.00 21.92 408 GLU A N 1
ATOM 3104 C CA . GLU A 1 398 ? 301.777 217.070 349.228 1.00 22.41 408 GLU A CA 1
ATOM 3105 C C . GLU A 1 398 ? 301.122 217.355 350.587 1.00 22.04 408 GLU A C 1
ATOM 3106 O O . GLU A 1 398 ? 301.119 216.500 351.497 1.00 21.60 408 GLU A O 1
ATOM 3112 N N . PHE A 1 399 ? 300.536 218.545 350.709 1.00 21.85 409 PHE A N 1
ATOM 3113 C CA . PHE A 1 399 ? 299.849 218.968 351.933 1.00 22.37 409 PHE A CA 1
ATOM 3114 C C . PHE A 1 399 ? 298.794 217.965 352.411 1.00 21.74 409 PHE A C 1
ATOM 3115 O O . PHE A 1 399 ? 298.505 217.898 353.598 1.00 21.07 409 PHE A O 1
ATOM 3123 N N . HIS A 1 400 ? 298.252 217.158 351.497 1.00 21.56 410 HIS A N 1
ATOM 3124 C CA . HIS A 1 400 ? 297.319 216.084 351.883 1.00 20.30 410 HIS A CA 1
ATOM 3125 C C . HIS A 1 400 ? 297.922 214.679 351.918 1.00 19.53 410 HIS A C 1
ATOM 3126 O O . HIS A 1 400 ? 297.192 213.713 352.075 1.00 19.84 410 HIS A O 1
ATOM 3133 N N . SER A 1 401 ? 299.234 214.571 351.784 1.00 19.45 411 SER A N 1
ATOM 3134 C CA . SER A 1 401 ? 299.913 213.286 351.586 1.00 20.07 411 SER A CA 1
ATOM 3135 C C . SER A 1 401 ? 301.319 213.349 352.183 1.00 20.92 411 SER A C 1
ATOM 3136 O O . SER A 1 401 ? 302.268 213.747 351.509 1.00 21.65 411 SER A O 1
ATOM 3139 N N . HIS A 1 402 ? 301.438 213.013 353.477 1.00 21.29 412 HIS A N 1
ATOM 3140 C CA . HIS A 1 402 ? 302.728 213.034 354.157 1.00 21.59 412 HIS A CA 1
ATOM 3141 C C . HIS A 1 402 ? 302.692 212.183 355.416 1.00 21.16 412 HIS A C 1
ATOM 3142 O O . HIS A 1 402 ? 301.636 212.022 356.010 1.00 22.36 412 HIS A O 1
ATOM 3149 N N . TYR A 1 403 ? 303.825 211.561 355.723 1.00 20.09 413 TYR A N 1
ATOM 3150 C CA . TYR A 1 403 ? 304.015 210.769 356.929 1.00 20.39 413 TYR A CA 1
ATOM 3151 C C . TYR A 1 403 ? 304.961 211.524 357.855 1.00 21.16 413 TYR A C 1
ATOM 3152 O O . TYR A 1 403 ? 306.087 211.807 357.469 1.00 20.19 413 TYR A O 1
ATOM 3161 N N . ASP A 1 404 ? 304.519 211.769 359.095 1.00 22.85 414 ASP A N 1
ATOM 3162 C CA . ASP A 1 404 ? 305.230 212.622 360.045 1.00 23.22 414 ASP A CA 1
ATOM 3163 C C . ASP A 1 404 ? 305.736 211.811 361.241 1.00 22.73 414 ASP A C 1
ATOM 3164 O O . ASP A 1 404 ? 304.969 211.122 361.881 1.00 21.53 414 ASP A O 1
ATOM 3169 N N . LEU A 1 405 ? 307.032 211.914 361.523 1.00 22.66 415 LEU A N 1
ATOM 3170 C CA . LEU A 1 405 ? 307.672 211.273 362.668 1.00 24.17 415 LEU A CA 1
ATOM 3171 C C . LEU A 1 405 ? 308.214 212.405 363.526 1.00 24.30 415 LEU A C 1
ATOM 3172 O O . LEU A 1 405 ? 309.018 213.201 363.033 1.00 23.91 415 LEU A O 1
ATOM 3177 N N . PHE A 1 406 ? 307.811 212.463 364.805 1.00 24.06 416 PHE A N 1
ATOM 3178 C CA . PHE A 1 406 ? 308.116 213.633 365.619 1.00 23.52 416 PHE A CA 1
ATOM 3179 C C . PHE A 1 406 ? 308.275 213.373 367.126 1.00 24.63 416 PHE A C 1
ATOM 3180 O O . PHE A 1 406 ? 307.712 212.424 367.660 1.00 22.69 416 PHE A O 1
ATOM 3188 N N . VAL A 1 407 ? 309.017 214.267 367.776 1.00 24.72 417 VAL A N 1
ATOM 3189 C CA . VAL A 1 407 ? 309.028 214.393 369.232 1.00 26.67 417 VAL A CA 1
ATOM 3190 C C . VAL A 1 407 ? 308.004 215.464 369.604 1.00 27.57 417 VAL A C 1
ATOM 3191 O O . VAL A 1 407 ? 308.057 216.587 369.075 1.00 28.80 417 VAL A O 1
ATOM 3195 N N . ARG A 1 408 ? 307.092 215.094 370.504 1.00 26.20 418 ARG A N 1
ATOM 3196 C CA . ARG A 1 408 ? 306.013 215.948 370.972 1.00 27.06 418 ARG A CA 1
ATOM 3197 C C . ARG A 1 408 ? 306.168 216.244 372.477 1.00 27.39 418 ARG A C 1
ATOM 3198 O O . ARG A 1 408 ? 306.452 215.337 373.270 1.00 24.88 418 ARG A O 1
ATOM 3206 N N . GLN A 1 409 ? 305.950 217.505 372.835 1.00 28.63 419 GLN A N 1
ATOM 3207 C CA . GLN A 1 409 ? 305.842 217.925 374.236 1.00 31.19 419 GLN A CA 1
ATOM 3208 C C . GLN A 1 409 ? 304.468 217.548 374.796 1.00 30.73 419 GLN A C 1
ATOM 3209 O O . GLN A 1 409 ? 303.440 217.997 374.287 1.00 31.04 419 GLN A O 1
ATOM 3215 N N . ASP A 1 410 ? 304.453 216.727 375.841 1.00 31.38 420 ASP A N 1
ATOM 3216 C CA . ASP A 1 410 ? 303.227 216.424 376.588 1.00 32.40 420 ASP A CA 1
ATOM 3217 C C . ASP A 1 410 ? 303.190 217.204 377.918 1.00 34.62 420 ASP A C 1
ATOM 3218 O O . ASP A 1 410 ? 304.120 217.959 378.229 1.00 34.08 420 ASP A O 1
ATOM 3223 N N . LYS A 1 411 ? 302.114 217.016 378.678 1.00 36.40 421 LYS A N 1
ATOM 3224 C CA . LYS A 1 411 ? 301.960 217.597 380.025 1.00 39.32 421 LYS A CA 1
ATOM 3225 C C . LYS A 1 411 ? 303.027 217.098 381.001 1.00 40.70 421 LYS A C 1
ATOM 3226 O O . LYS A 1 411 ? 303.563 216.002 380.832 1.00 39.71 421 LYS A O 1
ATOM 3228 N N . ASP A 1 412 ? 303.327 217.931 382.007 1.00 43.09 422 ASP A N 1
ATOM 3229 C CA . ASP A 1 412 ? 304.212 217.594 383.150 1.00 43.25 422 ASP A CA 1
ATOM 3230 C C . ASP A 1 412 ? 305.687 217.387 382.775 1.00 42.99 422 ASP A C 1
ATOM 3231 O O . ASP A 1 412 ? 306.408 216.621 383.427 1.00 42.15 422 ASP A O 1
ATOM 3236 N N . ARG A 1 413 ? 306.129 218.085 381.728 1.00 42.86 423 ARG A N 1
ATOM 3237 C CA . ARG A 1 413 ? 307.478 217.952 381.181 1.00 40.94 423 ARG A CA 1
ATOM 3238 C C . ARG A 1 413 ? 307.799 216.562 380.609 1.00 38.72 423 ARG A C 1
ATOM 3239 O O . ARG A 1 413 ? 308.971 216.219 380.446 1.00 41.50 423 ARG A O 1
ATOM 3241 N N . LYS A 1 414 ? 306.771 215.771 380.300 1.00 36.84 424 LYS A N 1
ATOM 3242 C CA . LYS A 1 414 ? 306.960 214.474 379.652 1.00 33.78 424 LYS A CA 1
ATOM 3243 C C . LYS A 1 414 ? 306.973 214.704 378.150 1.00 32.60 424 LYS A C 1
ATOM 3244 O O . LYS A 1 414 ? 306.401 215.682 377.654 1.00 31.71 424 LYS A O 1
ATOM 3246 N N . ARG A 1 415 ? 307.605 213.781 377.444 1.00 31.66 425 ARG A N 1
ATOM 3247 C CA . ARG A 1 415 ? 307.645 213.796 375.989 1.00 32.74 425 ARG A CA 1
ATOM 3248 C C . ARG A 1 415 ? 307.365 212.438 375.405 1.00 32.35 425 ARG A C 1
ATOM 3249 O O . ARG A 1 415 ? 307.510 211.385 376.074 1.00 28.69 425 ARG A O 1
ATOM 3257 N N . SER A 1 416 ? 306.983 212.466 374.130 1.00 31.24 426 SER A N 1
ATOM 3258 C CA . SER A 1 416 ? 306.761 211.245 373.399 1.00 30.34 426 SER A CA 1
ATOM 3259 C C . SER A 1 416 ? 307.147 211.379 371.934 1.00 28.09 426 SER A C 1
ATOM 3260 O O . SER A 1 416 ? 307.299 212.488 371.407 1.00 25.50 426 SER A O 1
ATOM 3263 N N . VAL A 1 417 ? 307.319 210.214 371.319 1.00 27.67 427 VAL A N 1
ATOM 3264 C CA A VAL A 1 417 ? 307.544 210.100 369.883 0.50 27.14 427 VAL A CA 1
ATOM 3265 C CA B VAL A 1 417 ? 307.542 210.105 369.889 0.50 27.87 427 VAL A CA 1
ATOM 3266 C C . VAL A 1 417 ? 306.230 209.681 369.260 1.00 27.77 427 VAL A C 1
ATOM 3267 O O . VAL A 1 417 ? 305.570 208.757 369.754 1.00 26.66 427 VAL A O 1
ATOM 3274 N N . GLY A 1 418 ? 305.862 210.362 368.181 1.00 26.80 428 GLY A N 1
ATOM 3275 C CA . GLY A 1 418 ? 304.635 210.093 367.479 1.00 27.34 428 GLY A CA 1
ATOM 3276 C C . GLY A 1 418 ? 304.886 209.816 366.005 1.00 26.49 428 GLY A C 1
ATOM 3277 O O . GLY A 1 418 ? 305.893 210.232 365.438 1.00 24.53 428 GLY A O 1
ATOM 3278 N N . LEU A 1 419 ? 303.943 209.100 365.413 1.00 26.13 429 LEU A N 1
ATOM 3279 C CA . LEU A 1 419 ? 303.990 208.728 364.011 1.00 26.35 429 LEU A CA 1
ATOM 3280 C C . LEU A 1 419 ? 302.586 208.924 363.468 1.00 26.28 429 LEU A C 1
ATOM 3281 O O . LEU A 1 419 ? 301.642 208.229 363.897 1.00 27.40 429 LEU A O 1
ATOM 3286 N N . ARG A 1 420 ? 302.446 209.902 362.561 1.00 25.31 430 ARG A N 1
ATOM 3287 C CA . ARG A 1 420 ? 301.155 210.338 362.038 1.00 26.46 430 ARG A CA 1
ATOM 3288 C C . ARG A 1 420 ? 301.147 210.296 360.497 1.00 24.58 430 ARG A C 1
ATOM 3289 O O . ARG A 1 420 ? 302.025 210.866 359.870 1.00 25.57 430 ARG A O 1
ATOM 3297 N N . TYR A 1 421 ? 300.171 209.607 359.917 1.00 23.44 431 TYR A N 1
ATOM 3298 C CA . TYR A 1 421 ? 300.002 209.542 358.457 1.00 22.63 431 TYR A CA 1
ATOM 3299 C C . TYR A 1 421 ? 298.841 210.415 358.028 1.00 22.84 431 TYR A C 1
ATOM 3300 O O . TYR A 1 421 ? 297.691 210.188 358.452 1.00 24.66 431 TYR A O 1
ATOM 3309 N N . LYS A 1 422 ? 299.118 211.385 357.160 1.00 22.39 432 LYS A N 1
ATOM 3310 C CA . LYS A 1 422 ? 298.067 212.225 356.577 1.00 22.89 432 LYS A CA 1
ATOM 3311 C C . LYS A 1 422 ? 297.818 211.792 355.122 1.00 22.38 432 LYS A C 1
ATOM 3312 O O . LYS A 1 422 ? 298.724 211.878 354.303 1.00 21.47 432 LYS A O 1
ATOM 3318 N N . LEU A 1 423 ? 296.605 211.291 354.847 1.00 20.97 433 LEU A N 1
ATOM 3319 C CA . LEU A 1 423 ? 296.168 210.868 353.527 1.00 20.86 433 LEU A CA 1
ATOM 3320 C C . LEU A 1 423 ? 294.724 211.317 353.343 1.00 21.23 433 LEU A C 1
ATOM 3321 O O . LEU A 1 423 ? 293.793 210.628 353.755 1.00 19.98 433 LEU A O 1
ATOM 3326 N N . GLY A 1 424 ? 294.553 212.488 352.733 1.00 20.83 434 GLY A N 1
ATOM 3327 C CA . GLY A 1 424 ? 293.237 213.091 352.532 1.00 21.70 434 GLY A CA 1
ATOM 3328 C C . GLY A 1 424 ? 292.518 213.227 353.853 1.00 22.57 434 GLY A C 1
ATOM 3329 O O . GLY A 1 424 ? 293.051 213.813 354.779 1.00 22.08 434 GLY A O 1
ATOM 3330 N N . GLU A 1 425 ? 291.327 212.632 353.959 1.00 23.55 435 GLU A N 1
ATOM 3331 C CA . GLU A 1 425 ? 290.518 212.733 355.176 1.00 25.56 435 GLU A CA 1
ATOM 3332 C C . GLU A 1 425 ? 291.030 211.927 356.356 1.00 25.23 435 GLU A C 1
ATOM 3333 O O . GLU A 1 425 ? 290.560 212.131 357.455 1.00 26.59 435 GLU A O 1
ATOM 3339 N N . ILE A 1 426 ? 291.987 211.019 356.132 1.00 26.14 436 ILE A N 1
ATOM 3340 C CA . ILE A 1 426 ? 292.634 210.278 357.207 1.00 26.60 436 ILE A CA 1
ATOM 3341 C C . ILE A 1 426 ? 293.815 211.047 357.818 1.00 26.46 436 ILE A C 1
ATOM 3342 O O . ILE A 1 426 ? 294.745 211.446 357.118 1.00 24.62 436 ILE A O 1
ATOM 3347 N N . THR A 1 427 ? 293.753 211.234 359.138 1.00 27.46 437 THR A N 1
ATOM 3348 C CA A THR A 1 427 ? 294.917 211.640 359.924 0.50 29.32 437 THR A CA 1
ATOM 3349 C CA B THR A 1 427 ? 294.899 211.653 359.945 0.50 27.39 437 THR A CA 1
ATOM 3350 C C . THR A 1 427 ? 295.060 210.558 360.990 1.00 28.53 437 THR A C 1
ATOM 3351 O O . THR A 1 427 ? 294.309 210.527 361.964 1.00 30.12 437 THR A O 1
ATOM 3358 N N . HIS A 1 428 ? 296.011 209.646 360.752 1.00 27.74 438 HIS A N 1
ATOM 3359 C CA . HIS A 1 428 ? 296.162 208.402 361.508 1.00 28.01 438 HIS A CA 1
ATOM 3360 C C . HIS A 1 428 ? 297.411 208.384 362.363 1.00 27.62 438 HIS A C 1
ATOM 3361 O O . HIS A 1 428 ? 298.537 208.406 361.843 1.00 23.80 438 HIS A O 1
ATOM 3368 N N . TYR A 1 429 ? 297.189 208.319 363.679 1.00 29.37 439 TYR A N 1
ATOM 3369 C CA . TYR A 1 429 ? 298.256 208.158 364.654 1.00 30.87 439 TYR A CA 1
ATOM 3370 C C . TYR A 1 429 ? 298.616 206.686 364.764 1.00 30.10 439 TYR A C 1
ATOM 3371 O O . TYR A 1 429 ? 297.895 205.917 365.396 1.00 30.96 439 TYR A O 1
ATOM 3380 N N . ALA A 1 430 ? 299.717 206.296 364.135 1.00 29.25 440 ALA A N 1
ATOM 3381 C CA . ALA A 1 430 ? 300.154 204.896 364.130 1.00 30.71 440 ALA A CA 1
ATOM 3382 C C . ALA A 1 430 ? 300.796 204.512 365.459 1.00 32.68 440 ALA A C 1
ATOM 3383 O O . ALA A 1 430 ? 300.596 203.392 365.929 1.00 31.82 440 ALA A O 1
ATOM 3385 N N . LYS A 1 431 ? 301.594 205.423 366.025 1.00 33.88 441 LYS A N 1
ATOM 3386 C CA . LYS A 1 431 ? 302.278 205.197 367.306 1.00 36.80 441 LYS A CA 1
ATOM 3387 C C . LYS A 1 431 ? 302.380 206.460 368.142 1.00 38.19 441 LYS A C 1
ATOM 3388 O O . LYS A 1 431 ? 302.586 207.562 367.607 1.00 36.92 441 LYS A O 1
ATOM 3394 N N . GLU A 1 432 ? 302.254 206.279 369.456 1.00 37.91 442 GLU A N 1
ATOM 3395 C CA . GLU A 1 432 ? 302.554 207.318 370.442 1.00 40.89 442 GLU A CA 1
ATOM 3396 C C . GLU A 1 432 ? 303.243 206.602 371.607 1.00 39.93 442 GLU A C 1
ATOM 3397 O O . GLU A 1 432 ? 302.605 205.837 372.324 1.00 39.33 442 GLU A O 1
ATOM 3403 N N . VAL A 1 433 ? 304.549 206.826 371.754 1.00 36.68 443 VAL A N 1
ATOM 3404 C CA . VAL A 1 433 ? 305.373 206.114 372.726 1.00 37.42 443 VAL A CA 1
ATOM 3405 C C . VAL A 1 433 ? 306.051 207.114 373.670 1.00 35.71 443 VAL A C 1
ATOM 3406 O O . VAL A 1 433 ? 306.710 208.052 373.218 1.00 33.10 443 VAL A O 1
ATOM 3410 N N . SER A 1 434 ? 305.893 206.880 374.977 1.00 34.25 444 SER A N 1
ATOM 3411 C CA . SER A 1 434 ? 306.505 207.703 376.008 1.00 35.17 444 SER A CA 1
ATOM 3412 C C . SER A 1 434 ? 308.014 207.674 375.917 1.00 35.23 444 SER A C 1
ATOM 3413 O O . SER A 1 434 ? 308.615 206.605 375.746 1.00 34.90 444 SER A O 1
ATOM 3416 N N . LEU A 1 435 ? 308.629 208.847 376.044 1.00 36.47 445 LEU A N 1
ATOM 3417 C CA . LEU A 1 435 ? 310.088 208.956 376.042 1.00 38.55 445 LEU A CA 1
ATOM 3418 C C . LEU A 1 435 ? 310.655 208.973 377.482 1.00 42.69 445 LEU A C 1
ATOM 3419 O O . LEU A 1 435 ? 309.947 209.371 378.408 1.00 43.87 445 LEU A O 1
ATOM 3424 N N . PRO A 1 436 ? 311.925 208.537 377.669 1.00 45.98 446 PRO A N 1
ATOM 3425 C CA . PRO A 1 436 ? 312.614 208.773 378.949 1.00 49.91 446 PRO A CA 1
ATOM 3426 C C . PRO A 1 436 ? 312.899 210.265 379.144 1.00 52.84 446 PRO A C 1
ATOM 3427 O O . PRO A 1 436 ? 313.271 210.944 378.184 1.00 48.27 446 PRO A O 1
ATOM 3431 N N . THR A 1 437 ? 312.739 210.747 380.378 1.00 56.34 447 THR A N 1
ATOM 3432 C CA A THR A 1 437 ? 312.861 212.176 380.714 0.50 56.56 447 THR A CA 1
ATOM 3433 C CA B THR A 1 437 ? 312.842 212.182 380.675 0.50 56.37 447 THR A CA 1
ATOM 3434 C C . THR A 1 437 ? 314.181 212.804 380.243 1.00 58.32 447 THR A C 1
ATOM 3435 O O . THR A 1 437 ? 314.227 213.988 379.905 1.00 58.76 447 THR A O 1
ATOM 3442 N N . ASP A 1 438 ? 315.254 212.012 380.243 1.00 57.04 448 ASP A N 1
ATOM 3443 C CA . ASP A 1 438 ? 316.553 212.454 379.738 1.00 57.28 448 ASP A CA 1
ATOM 3444 C C . ASP A 1 438 ? 317.044 211.488 378.657 1.00 57.81 448 ASP A C 1
ATOM 3445 O O . ASP A 1 438 ? 316.748 210.282 378.702 1.00 63.07 448 ASP A O 1
ATOM 3447 N N . GLY A 1 439 ? 317.794 212.029 377.695 1.00 49.23 449 GLY A N 1
ATOM 3448 C CA . GLY A 1 439 ? 318.322 211.261 376.561 1.00 48.40 449 GLY A CA 1
ATOM 3449 C C . GLY A 1 439 ? 318.001 211.958 375.244 1.00 43.82 449 GLY A C 1
ATOM 3450 O O . GLY A 1 439 ? 316.835 212.228 374.950 1.00 42.47 449 GLY A O 1
ATOM 3451 N N . GLU A 1 440 ? 319.032 212.265 374.463 1.00 41.79 450 GLU A N 1
ATOM 3452 C CA . GLU A 1 440 ? 318.844 212.911 373.168 1.00 41.82 450 GLU A CA 1
ATOM 3453 C C . GLU A 1 440 ? 318.208 211.930 372.181 1.00 38.31 450 GLU A C 1
ATOM 3454 O O . GLU A 1 440 ? 318.695 210.815 372.010 1.00 37.04 450 GLU A O 1
ATOM 3460 N N . VAL A 1 441 ? 317.128 212.359 371.537 1.00 34.94 451 VAL A N 1
ATOM 3461 C CA . VAL A 1 441 ? 316.407 211.505 370.599 1.00 34.16 451 VAL A CA 1
ATOM 3462 C C . VAL A 1 441 ? 316.899 211.750 369.171 1.00 32.63 451 VAL A C 1
ATOM 3463 O O . VAL A 1 441 ? 316.947 212.903 368.722 1.00 30.82 451 VAL A O 1
ATOM 3467 N N . GLU A 1 442 ? 317.282 210.672 368.483 1.00 29.14 452 GLU A N 1
ATOM 3468 C CA . GLU A 1 442 ? 317.475 210.690 367.024 1.00 30.59 452 GLU A CA 1
ATOM 3469 C C . GLU A 1 442 ? 316.282 210.012 366.305 1.00 28.79 452 GLU A C 1
ATOM 3470 O O . GLU A 1 442 ? 315.972 208.845 366.566 1.00 27.34 452 GLU A O 1
ATOM 3476 N N . LEU A 1 443 ? 315.646 210.735 365.385 1.00 26.92 453 LEU A N 1
ATOM 3477 C CA . LEU A 1 443 ? 314.540 210.185 364.590 1.00 26.68 453 LEU A CA 1
ATOM 3478 C C . LEU A 1 443 ? 315.080 209.570 363.300 1.00 26.21 453 LEU A C 1
ATOM 3479 O O . LEU A 1 443 ? 315.944 210.155 362.654 1.00 26.10 453 LEU A O 1
ATOM 3484 N N . VAL A 1 444 ? 314.571 208.389 362.946 1.00 26.19 454 VAL A N 1
ATOM 3485 C CA . VAL A 1 444 ? 315.084 207.585 361.836 1.00 25.73 454 VAL A CA 1
ATOM 3486 C C . VAL A 1 444 ? 313.964 207.140 360.883 1.00 25.17 454 VAL A C 1
ATOM 3487 O O . VAL A 1 444 ? 312.942 206.599 361.314 1.00 24.30 454 VAL A O 1
ATOM 3491 N N . VAL A 1 445 ? 314.186 207.369 359.591 1.00 25.50 455 VAL A N 1
ATOM 3492 C CA . VAL A 1 445 ? 313.276 206.970 358.528 1.00 25.51 455 VAL A CA 1
ATOM 3493 C C . VAL A 1 445 ? 314.088 206.139 357.555 1.00 25.34 455 VAL A C 1
ATOM 3494 O O . VAL A 1 445 ? 315.088 206.611 357.018 1.00 24.20 455 VAL A O 1
ATOM 3498 N N . LYS A 1 446 ? 313.679 204.891 357.360 1.00 24.47 456 LYS A N 1
ATOM 3499 C CA . LYS A 1 446 ? 314.258 204.050 356.327 1.00 25.44 456 LYS A CA 1
ATOM 3500 C C . LYS A 1 446 ? 313.232 203.752 355.233 1.00 25.33 456 LYS A C 1
ATOM 3501 O O . LYS A 1 446 ? 312.022 203.933 355.421 1.00 23.84 456 LYS A O 1
ATOM 3507 N N . SER A 1 447 ? 313.713 203.279 354.091 1.00 25.64 457 SER A N 1
ATOM 3508 C CA . SER A 1 447 ? 312.802 202.814 353.045 1.00 26.03 457 SER A CA 1
ATOM 3509 C C . SER A 1 447 ? 313.382 201.739 352.148 1.00 24.98 457 SER A C 1
ATOM 3510 O O . SER A 1 447 ? 314.596 201.587 352.010 1.00 23.34 457 SER A O 1
ATOM 3513 N N . ASP A 1 448 ? 312.463 201.006 351.540 1.00 24.54 458 ASP A N 1
ATOM 3514 C CA . ASP A 1 448 ? 312.741 200.237 350.350 1.00 24.51 458 ASP A CA 1
ATOM 3515 C C . ASP A 1 448 ? 311.577 200.509 349.394 1.00 24.49 458 ASP A C 1
ATOM 3516 O O . ASP A 1 448 ? 310.710 201.335 349.697 1.00 22.62 458 ASP A O 1
ATOM 3521 N N . ILE A 1 449 ? 311.534 199.816 348.259 1.00 24.19 459 ILE A N 1
ATOM 3522 C CA . ILE A 1 449 ? 310.534 200.104 347.236 1.00 23.93 459 ILE A CA 1
ATOM 3523 C C . ILE A 1 449 ? 309.102 199.871 347.743 1.00 23.45 459 ILE A C 1
ATOM 3524 O O . ILE A 1 449 ? 308.180 200.556 347.302 1.00 23.34 459 ILE A O 1
ATOM 3529 N N . ASN A 1 450 ? 308.923 198.968 348.714 1.00 22.77 460 ASN A N 1
ATOM 3530 C CA . ASN A 1 450 ? 307.592 198.665 349.259 1.00 23.55 460 ASN A CA 1
ATOM 3531 C C . ASN A 1 450 ? 307.144 199.493 350.478 1.00 23.05 460 ASN A C 1
ATOM 3532 O O . ASN A 1 450 ? 305.970 199.860 350.560 1.00 21.00 460 ASN A O 1
ATOM 3537 N N . TYR A 1 451 ? 308.045 199.763 351.424 1.00 22.67 461 TYR A N 1
ATOM 3538 C CA . TYR A 1 451 ? 307.665 200.450 352.669 1.00 22.98 461 TYR A CA 1
ATOM 3539 C C . TYR A 1 451 ? 308.622 201.528 353.119 1.00 22.54 461 TYR A C 1
ATOM 3540 O O . TYR A 1 451 ? 309.808 201.472 352.814 1.00 21.24 461 TYR A O 1
ATOM 3549 N N . TYR A 1 452 ? 308.067 202.507 353.839 1.00 21.19 462 TYR A N 1
ATOM 3550 C CA . TYR A 1 452 ? 308.824 203.342 354.755 1.00 21.92 462 TYR A CA 1
ATOM 3551 C C . TYR A 1 452 ? 308.803 202.667 356.130 1.00 22.43 462 TYR A C 1
ATOM 3552 O O . TYR A 1 452 ? 307.761 202.166 356.557 1.00 22.63 462 TYR A O 1
ATOM 3561 N N . TYR A 1 453 ? 309.959 202.617 356.783 1.00 22.25 463 TYR A N 1
ATOM 3562 C CA . TYR A 1 453 ? 310.102 202.091 358.148 1.00 23.29 463 TYR A CA 1
ATOM 3563 C C . TYR A 1 453 ? 310.534 203.244 359.036 1.00 24.76 463 TYR A C 1
ATOM 3564 O O . TYR A 1 453 ? 311.382 204.054 358.652 1.00 25.38 463 TYR A O 1
ATOM 3573 N N . PHE A 1 454 ? 309.964 203.293 360.233 1.00 25.97 464 PHE A N 1
ATOM 3574 C CA . PHE A 1 454 ? 310.127 204.421 361.123 1.00 25.88 464 PHE A CA 1
ATOM 3575 C C . PHE A 1 454 ? 310.646 203.911 362.444 1.00 26.79 464 PHE A C 1
ATOM 3576 O O . PHE A 1 454 ? 310.225 202.846 362.906 1.00 25.29 464 PHE A O 1
ATOM 3584 N N . GLY A 1 455 ? 311.551 204.687 363.043 1.00 26.23 465 GLY A N 1
ATOM 3585 C CA . GLY A 1 455 ? 312.077 204.384 364.370 1.00 26.47 465 GLY A CA 1
ATOM 3586 C C . GLY A 1 455 ? 312.743 205.576 365.018 1.00 27.81 465 GLY A C 1
ATOM 3587 O O . GLY A 1 455 ? 312.794 206.674 364.445 1.00 26.11 465 GLY A O 1
ATOM 3588 N N . TYR A 1 456 ? 313.213 205.361 366.241 1.00 28.91 466 TYR A N 1
ATOM 3589 C CA . TYR A 1 456 ? 313.987 206.368 366.955 1.00 30.54 466 TYR A CA 1
ATOM 3590 C C . TYR A 1 456 ? 315.100 205.719 367.781 1.00 30.11 466 TYR A C 1
ATOM 3591 O O . TYR A 1 456 ? 314.975 204.576 368.224 1.00 29.97 466 TYR A O 1
ATOM 3600 N N . LYS A 1 457 ? 316.184 206.461 367.969 1.00 30.70 467 LYS A N 1
ATOM 3601 C CA . LYS A 1 457 ? 317.325 206.020 368.761 1.00 32.68 467 LYS A CA 1
ATOM 3602 C C . LYS A 1 457 ? 317.476 206.955 369.955 1.00 33.05 467 LYS A C 1
ATOM 3603 O O . LYS A 1 457 ? 317.465 208.176 369.794 1.00 31.53 467 LYS A O 1
ATOM 3609 N N . VAL A 1 458 ? 317.573 206.369 371.150 1.00 35.07 468 VAL A N 1
ATOM 3610 C CA . VAL A 1 458 ? 317.836 207.121 372.382 1.00 34.96 468 VAL A CA 1
ATOM 3611 C C . VAL A 1 458 ? 318.671 206.262 373.358 1.00 35.61 468 VAL A C 1
ATOM 3612 O O . VAL A 1 458 ? 318.430 205.053 373.515 1.00 33.50 468 VAL A O 1
ATOM 3616 N N . ASN A 1 459 ? 319.689 206.880 373.962 1.00 35.17 469 ASN A N 1
ATOM 3617 C CA . ASN A 1 459 ? 320.636 206.187 374.852 1.00 35.80 469 ASN A CA 1
ATOM 3618 C C . ASN A 1 459 ? 321.264 204.928 374.242 1.00 35.60 469 ASN A C 1
ATOM 3619 O O . ASN A 1 459 ? 321.365 203.877 374.886 1.00 36.50 469 ASN A O 1
ATOM 3624 N N . GLY A 1 460 ? 321.654 205.049 372.976 1.00 34.14 470 GLY A N 1
ATOM 3625 C CA . GLY A 1 460 ? 322.311 203.970 372.248 1.00 35.17 470 GLY A CA 1
ATOM 3626 C C . GLY A 1 460 ? 321.437 202.809 371.813 1.00 33.49 470 GLY A C 1
ATOM 3627 O O . GLY A 1 460 ? 321.970 201.797 371.366 1.00 32.93 470 GLY A O 1
ATOM 3628 N N . ILE A 1 461 ? 320.111 202.937 371.934 1.00 34.40 471 ILE A N 1
ATOM 3629 C CA . ILE A 1 461 ? 319.189 201.864 371.555 1.00 35.31 471 ILE A CA 1
ATOM 3630 C C . ILE A 1 461 ? 318.151 202.347 370.534 1.00 34.86 471 ILE A C 1
ATOM 3631 O O . ILE A 1 461 ? 317.419 203.319 370.772 1.00 33.01 471 ILE A O 1
ATOM 3636 N N . TYR A 1 462 ? 318.074 201.615 369.420 1.00 35.52 472 TYR A N 1
ATOM 3637 C CA . TYR A 1 462 ? 317.119 201.874 368.342 1.00 33.88 472 TYR A CA 1
ATOM 3638 C C . TYR A 1 462 ? 315.807 201.137 368.601 1.00 33.10 472 TYR A C 1
ATOM 3639 O O . TYR A 1 462 ? 315.825 199.954 368.923 1.00 30.98 472 TYR A O 1
ATOM 3648 N N . HIS A 1 463 ? 314.681 201.841 368.470 1.00 31.43 473 HIS A N 1
ATOM 3649 C CA . HIS A 1 463 ? 313.340 201.255 368.593 1.00 33.63 473 HIS A CA 1
ATOM 3650 C C . HIS A 1 463 ? 312.552 201.382 367.295 1.00 34.54 473 HIS A C 1
ATOM 3651 O O . HIS A 1 463 ? 312.412 202.494 366.779 1.00 30.54 473 HIS A O 1
ATOM 3658 N N . ASP A 1 464 ? 312.013 200.255 366.813 1.00 33.60 474 ASP A N 1
ATOM 3659 C CA A ASP A 1 464 ? 311.149 200.224 365.630 0.50 34.26 474 ASP A CA 1
ATOM 3660 C CA B ASP A 1 464 ? 311.150 200.248 365.624 0.50 34.66 474 ASP A CA 1
ATOM 3661 C C . ASP A 1 464 ? 309.740 200.729 365.979 1.00 34.18 474 ASP A C 1
ATOM 3662 O O . ASP A 1 464 ? 309.152 200.304 366.970 1.00 34.98 474 ASP A O 1
ATOM 3671 N N . LEU A 1 465 ? 309.212 201.639 365.166 1.00 31.84 475 LEU A N 1
ATOM 3672 C CA . LEU A 1 465 ? 307.851 202.156 365.301 1.00 31.38 475 LEU A CA 1
ATOM 3673 C C . LEU A 1 465 ? 306.897 201.586 364.228 1.00 32.57 475 LEU A C 1
ATOM 3674 O O . LEU A 1 465 ? 305.704 201.821 364.293 1.00 35.10 475 LEU A O 1
ATOM 3679 N N . GLY A 1 466 ? 307.427 200.847 363.250 1.00 32.34 476 GLY A N 1
ATOM 3680 C CA . GLY A 1 466 ? 306.618 200.111 362.273 1.00 30.49 476 GLY A CA 1
ATOM 3681 C C . GLY A 1 466 ? 306.820 200.691 360.881 1.00 28.92 476 GLY A C 1
ATOM 3682 O O . GLY A 1 466 ? 307.774 201.450 360.655 1.00 27.58 476 GLY A O 1
ATOM 3683 N N . LYS A 1 467 ? 305.907 200.339 359.970 1.00 27.35 477 LYS A N 1
ATOM 3684 C CA . LYS A 1 467 ? 306.064 200.602 358.529 1.00 25.95 477 LYS A CA 1
ATOM 3685 C C . LYS A 1 467 ? 304.765 201.008 357.852 1.00 25.14 477 LYS A C 1
ATOM 3686 O O . LYS A 1 467 ? 303.678 200.681 358.319 1.00 26.02 477 LYS A O 1
ATOM 3692 N N . MET A 1 468 ? 304.906 201.671 356.704 1.00 24.23 478 MET A N 1
ATOM 3693 C CA . MET A 1 468 ? 303.777 202.140 355.933 1.00 23.03 478 MET A CA 1
ATOM 3694 C C . MET A 1 468 ? 304.110 202.063 354.441 1.00 21.91 478 MET A C 1
ATOM 3695 O O . MET A 1 468 ? 305.255 202.275 354.049 1.00 21.49 478 MET A O 1
ATOM 3700 N N . ASN A 1 469 ? 303.100 201.738 353.639 1.00 22.31 479 ASN A N 1
ATOM 3701 C CA . ASN A 1 469 ? 303.277 201.525 352.183 1.00 22.44 479 ASN A CA 1
ATOM 3702 C C . ASN A 1 469 ? 303.768 202.777 351.459 1.00 22.98 479 ASN A C 1
ATOM 3703 O O . ASN A 1 469 ? 303.284 203.897 351.725 1.00 21.80 479 ASN A O 1
ATOM 3708 N N . THR A 1 470 ? 304.726 202.589 350.552 1.00 22.51 480 THR A N 1
ATOM 3709 C CA . THR A 1 470 ? 305.201 203.698 349.692 1.00 23.02 480 THR A CA 1
ATOM 3710 C C . THR A 1 470 ? 304.145 204.261 348.713 1.00 22.56 480 THR A C 1
ATOM 3711 O O . THR A 1 470 ? 304.155 205.476 348.445 1.00 21.46 480 THR A O 1
ATOM 3715 N N . ARG A 1 471 ? 303.214 203.413 348.242 1.00 22.24 481 ARG A N 1
ATOM 3716 C CA A ARG A 1 471 ? 302.318 203.773 347.132 0.50 22.51 481 ARG A CA 1
ATOM 3717 C CA B ARG A 1 471 ? 302.329 203.785 347.129 0.50 22.43 481 ARG A CA 1
ATOM 3718 C C . ARG A 1 471 ? 301.410 204.963 347.421 1.00 21.52 481 ARG A C 1
ATOM 3719 O O . ARG A 1 471 ? 301.058 205.690 346.511 1.00 20.83 481 ARG A O 1
ATOM 3734 N N . TYR A 1 472 ? 301.045 205.158 348.682 1.00 19.53 482 TYR A N 1
ATOM 3735 C CA . TYR A 1 472 ? 300.098 206.241 349.024 1.00 18.88 482 TYR A CA 1
ATOM 3736 C C . TYR A 1 472 ? 300.691 207.639 348.896 1.00 17.39 482 TYR A C 1
ATOM 3737 O O . TYR A 1 472 ? 299.951 208.629 348.871 1.00 18.60 482 TYR A O 1
ATOM 3746 N N . LEU A 1 473 ? 302.011 207.722 348.820 1.00 17.94 483 LEU A N 1
ATOM 3747 C CA . LEU A 1 473 ? 302.700 208.993 348.536 1.00 18.18 483 LEU A CA 1
ATOM 3748 C C . LEU A 1 473 ? 303.157 209.141 347.070 1.00 18.08 483 LEU A C 1
ATOM 3749 O O . LEU A 1 473 ? 303.884 210.065 346.745 1.00 18.06 483 LEU A O 1
ATOM 3754 N N . SER A 1 474 ? 302.758 208.240 346.183 1.00 18.73 484 SER A N 1
ATOM 3755 C CA . SER A 1 474 ? 303.208 208.338 344.772 1.00 19.49 484 SER A CA 1
ATOM 3756 C C . SER A 1 474 ? 302.479 209.459 344.033 1.00 20.06 484 SER A C 1
ATOM 3757 O O . SER A 1 474 ? 301.439 209.919 344.466 1.00 19.68 484 SER A O 1
ATOM 3760 N N . THR A 1 475 ? 303.058 209.905 342.928 1.00 21.71 485 THR A N 1
ATOM 3761 C CA . THR A 1 475 ? 302.385 210.856 342.041 1.00 20.80 485 THR A CA 1
ATOM 3762 C C . THR A 1 475 ? 301.054 210.307 341.520 1.00 20.61 485 THR A C 1
ATOM 3763 O O . THR A 1 475 ? 300.066 211.038 341.414 1.00 19.74 485 THR A O 1
ATOM 3767 N N . GLU A 1 476 ? 301.015 209.015 341.223 1.00 20.13 486 GLU A N 1
ATOM 3768 C CA . GLU A 1 476 ? 299.787 208.394 340.737 1.00 20.48 486 GLU A CA 1
ATOM 3769 C C . GLU A 1 476 ? 298.674 208.473 341.765 1.00 20.43 486 GLU A C 1
ATOM 3770 O O . GLU A 1 476 ? 297.506 208.742 341.403 1.00 20.77 486 GLU A O 1
ATOM 3776 N N . THR A 1 477 ? 299.011 208.254 343.041 1.00 19.96 487 THR A N 1
ATOM 3777 C CA . THR A 1 477 ? 298.021 208.344 344.112 1.00 20.13 487 THR A CA 1
ATOM 3778 C C . THR A 1 477 ? 297.710 209.788 344.463 1.00 21.48 487 THR A C 1
ATOM 3779 O O . THR A 1 477 ? 296.545 210.183 344.479 1.00 21.36 487 THR A O 1
ATOM 3783 N N . ALA A 1 478 ? 298.757 210.558 344.739 1.00 21.84 488 ALA A N 1
ATOM 3784 C CA . ALA A 1 478 ? 298.618 211.884 345.362 1.00 22.87 488 ALA A CA 1
ATOM 3785 C C . ALA A 1 478 ? 298.375 213.032 344.369 1.00 22.90 488 ALA A C 1
ATOM 3786 O O . ALA A 1 478 ? 297.861 214.096 344.753 1.00 22.42 488 ALA A O 1
ATOM 3788 N N . GLY A 1 479 ? 298.713 212.806 343.101 1.00 22.09 489 GLY A N 1
ATOM 3789 C CA . GLY A 1 479 ? 298.643 213.819 342.064 1.00 22.62 489 GLY A CA 1
ATOM 3790 C C . GLY A 1 479 ? 299.912 214.660 341.997 1.00 22.00 489 GLY A C 1
ATOM 3791 O O . GLY A 1 479 ? 300.885 214.400 342.685 1.00 21.41 489 GLY A O 1
ATOM 3792 N N . GLY A 1 480 ? 299.906 215.666 341.132 1.00 24.57 490 GLY A N 1
ATOM 3793 C CA . GLY A 1 480 ? 301.028 216.623 341.030 1.00 23.83 490 GLY A CA 1
ATOM 3794 C C . GLY A 1 480 ? 302.190 216.197 340.142 1.00 24.07 490 GLY A C 1
ATOM 3795 O O . GLY A 1 480 ? 302.156 215.166 339.442 1.00 22.68 490 GLY A O 1
ATOM 3796 N N . PHE A 1 481 ? 303.254 216.980 340.218 1.00 23.96 491 PHE A N 1
ATOM 3797 C CA . PHE A 1 481 ? 304.371 216.865 339.306 1.00 25.26 491 PHE A CA 1
ATOM 3798 C C . PHE A 1 481 ? 305.728 216.691 339.986 1.00 22.83 491 PHE A C 1
ATOM 3799 O O . PHE A 1 481 ? 306.765 216.971 339.372 1.00 21.21 491 PHE A O 1
ATOM 3807 N N . THR A 1 482 ? 305.730 216.235 341.243 1.00 21.76 492 THR A N 1
ATOM 3808 C CA . THR A 1 482 ? 306.918 216.297 342.092 1.00 21.77 492 THR A CA 1
ATOM 3809 C C . THR A 1 482 ? 307.302 214.897 342.616 1.00 21.71 492 THR A C 1
ATOM 3810 O O . THR A 1 482 ? 306.711 213.885 342.212 1.00 22.63 492 THR A O 1
ATOM 3814 N N . GLY A 1 483 ? 308.303 214.847 343.494 1.00 22.33 493 GLY A N 1
ATOM 3815 C CA . GLY A 1 483 ? 308.728 213.616 344.183 1.00 20.41 493 GLY A CA 1
ATOM 3816 C C . GLY A 1 483 ? 308.715 213.838 345.688 1.00 20.43 493 GLY A C 1
ATOM 3817 O O . GLY A 1 483 ? 308.512 214.973 346.172 1.00 20.38 493 GLY A O 1
ATOM 3818 N N . VAL A 1 484 ? 308.918 212.755 346.421 1.00 19.71 494 VAL A N 1
ATOM 3819 C CA . VAL A 1 484 ? 308.990 212.782 347.889 1.00 19.34 494 VAL A CA 1
ATOM 3820 C C . VAL A 1 484 ? 310.211 213.575 348.345 1.00 18.45 494 VAL A C 1
ATOM 3821 O O . VAL A 1 484 ? 311.272 213.438 347.768 1.00 19.43 494 VAL A O 1
ATOM 3825 N N . VAL A 1 485 ? 310.026 214.419 349.354 1.00 18.63 495 VAL A N 1
ATOM 3826 C CA . VAL A 1 485 ? 311.113 215.128 350.011 1.00 18.62 495 VAL A CA 1
ATOM 3827 C C . VAL A 1 485 ? 311.071 214.727 351.481 1.00 19.89 495 VAL A C 1
ATOM 3828 O O . VAL A 1 485 ? 310.017 214.313 351.998 1.00 19.38 495 VAL A O 1
ATOM 3832 N N . LEU A 1 486 ? 312.233 214.789 352.119 1.00 19.53 496 LEU A N 1
ATOM 3833 C CA . LEU A 1 486 ? 312.371 214.464 353.541 1.00 21.04 496 LEU A CA 1
ATOM 3834 C C . LEU A 1 486 ? 312.670 215.764 354.291 1.00 22.02 496 LEU A C 1
ATOM 3835 O O . LEU A 1 486 ? 313.783 216.308 354.200 1.00 23.29 496 LEU A O 1
ATOM 3840 N N . GLY A 1 487 ? 311.678 216.248 355.044 1.00 23.37 497 GLY A N 1
ATOM 3841 C CA . GLY A 1 487 ? 311.748 217.590 355.618 1.00 22.49 497 GLY A CA 1
ATOM 3842 C C . GLY A 1 487 ? 311.927 217.627 357.122 1.00 21.94 497 GLY A C 1
ATOM 3843 O O . GLY A 1 487 ? 311.280 216.882 357.835 1.00 22.87 497 GLY A O 1
ATOM 3844 N N . LEU A 1 488 ? 312.791 218.516 357.597 1.00 21.75 498 LEU A N 1
ATOM 3845 C CA . LEU A 1 488 ? 312.872 218.845 359.023 1.00 21.56 498 LEU A CA 1
ATOM 3846 C C . LEU A 1 488 ? 311.851 219.934 359.246 1.00 23.51 498 LEU A C 1
ATOM 3847 O O . LEU A 1 488 ? 311.793 220.870 358.449 1.00 21.74 498 LEU A O 1
ATOM 3852 N N . TYR A 1 489 ? 311.056 219.809 360.312 1.00 22.97 499 TYR A N 1
ATOM 3853 C CA . TYR A 1 489 ? 309.962 220.738 360.585 1.00 23.09 499 TYR A CA 1
ATOM 3854 C C . TYR A 1 489 ? 309.663 220.913 362.077 1.00 22.28 499 TYR A C 1
ATOM 3855 O O . TYR A 1 489 ? 310.011 220.077 362.901 1.00 21.94 499 TYR A O 1
ATOM 3864 N N . ILE A 1 490 ? 308.954 221.993 362.387 1.00 24.01 500 ILE A N 1
ATOM 3865 C CA . ILE A 1 490 ? 308.433 222.224 363.728 1.00 23.82 500 ILE A CA 1
ATOM 3866 C C . ILE A 1 490 ? 307.101 222.976 363.614 1.00 24.47 500 ILE A C 1
ATOM 3867 O O . ILE A 1 490 ? 306.996 223.910 362.805 1.00 23.45 500 ILE A O 1
ATOM 3872 N N . THR A 1 491 ? 306.105 222.508 364.373 1.00 24.79 501 THR A N 1
ATOM 3873 C CA A THR A 1 491 ? 304.772 223.118 364.458 0.50 25.13 501 THR A CA 1
ATOM 3874 C CA B THR A 1 491 ? 304.802 223.158 364.462 0.50 26.07 501 THR A CA 1
ATOM 3875 C C . THR A 1 491 ? 304.385 223.298 365.930 1.00 26.71 501 THR A C 1
ATOM 3876 O O . THR A 1 491 ? 304.463 222.345 366.691 1.00 26.78 501 THR A O 1
ATOM 3883 N N . SER A 1 492 ? 303.935 224.502 366.311 1.00 26.53 502 SER A N 1
ATOM 3884 C CA . SER A 1 492 ? 303.422 224.753 367.654 1.00 28.58 502 SER A CA 1
ATOM 3885 C C . SER A 1 492 ? 301.911 224.566 367.647 1.00 30.72 502 SER A C 1
ATOM 3886 O O . SER A 1 492 ? 301.259 224.781 366.623 1.00 29.61 502 SER A O 1
ATOM 3889 N N . ALA A 1 493 ? 301.360 224.123 368.773 1.00 31.97 503 ALA A N 1
ATOM 3890 C CA . ALA A 1 493 ? 299.913 223.984 368.927 1.00 35.73 503 ALA A CA 1
ATOM 3891 C C . ALA A 1 493 ? 299.513 224.236 370.378 1.00 38.53 503 ALA A C 1
ATOM 3892 O O . ALA A 1 493 ? 298.812 223.430 371.005 1.00 38.21 503 ALA A O 1
ATOM 3894 N N . SER A 1 494 ? 299.972 225.370 370.897 1.00 40.97 504 SER A N 1
ATOM 3895 C CA . SER A 1 494 ? 299.674 225.783 372.270 1.00 42.20 504 SER A CA 1
ATOM 3896 C C . SER A 1 494 ? 299.632 227.309 372.350 1.00 42.38 504 SER A C 1
ATOM 3897 O O . SER A 1 494 ? 299.990 227.993 371.387 1.00 43.89 504 SER A O 1
ATOM 3900 N N . LYS A 1 495 ? 299.162 227.825 373.486 1.00 44.39 505 LYS A N 1
ATOM 3901 C CA . LYS A 1 495 ? 298.971 229.268 373.693 1.00 45.62 505 LYS A CA 1
ATOM 3902 C C . LYS A 1 495 ? 300.304 230.039 373.684 1.00 47.28 505 LYS A C 1
ATOM 3903 O O . LYS A 1 495 ? 301.182 229.778 374.514 1.00 47.76 505 LYS A O 1
ATOM 3905 N N . ASP A 1 496 ? 300.443 230.970 372.733 1.00 45.66 506 ASP A N 1
ATOM 3906 C CA . ASP A 1 496 ? 301.593 231.887 372.643 1.00 44.68 506 ASP A CA 1
ATOM 3907 C C . ASP A 1 496 ? 302.967 231.186 372.603 1.00 40.66 506 ASP A C 1
ATOM 3908 O O . ASP A 1 496 ? 303.953 231.708 373.121 1.00 39.06 506 ASP A O 1
ATOM 3913 N N . SER A 1 497 ? 303.044 230.026 371.949 1.00 37.59 507 SER A N 1
ATOM 3914 C CA . SER A 1 497 ? 304.278 229.232 371.962 1.00 35.22 507 SER A CA 1
ATOM 3915 C C . SER A 1 497 ? 305.472 229.987 371.376 1.00 34.57 507 SER A C 1
ATOM 3916 O O . SER A 1 497 ? 305.360 230.614 370.323 1.00 34.85 507 SER A O 1
ATOM 3919 N N . LYS A 1 498 ? 306.607 229.907 372.070 1.00 34.04 508 LYS A N 1
ATOM 3920 C CA . LYS A 1 498 ? 307.894 230.400 371.575 1.00 33.79 508 LYS A CA 1
ATOM 3921 C C . LYS A 1 498 ? 308.853 229.219 371.356 1.00 31.22 508 LYS A C 1
ATOM 3922 O O . LYS A 1 498 ? 310.067 229.369 371.426 1.00 31.16 508 LYS A O 1
ATOM 3924 N N . ALA A 1 499 ? 308.294 228.046 371.057 1.00 29.98 509 ALA A N 1
ATOM 3925 C CA . ALA A 1 499 ? 309.081 226.822 370.888 1.00 28.97 509 ALA A CA 1
ATOM 3926 C C . ALA A 1 499 ? 310.024 226.879 369.696 1.00 28.83 509 ALA A C 1
ATOM 3927 O O . ALA A 1 499 ? 309.746 227.546 368.701 1.00 28.12 509 ALA A O 1
ATOM 3929 N N . TYR A 1 500 ? 311.140 226.170 369.819 1.00 29.45 510 TYR A N 1
ATOM 3930 C CA . TYR A 1 500 ? 312.085 225.968 368.741 1.00 30.80 510 TYR A CA 1
ATOM 3931 C C . TYR A 1 500 ? 312.752 224.615 368.921 1.00 28.19 510 TYR A C 1
ATOM 3932 O O . TYR A 1 500 ? 312.652 224.016 369.985 1.00 28.42 510 TYR A O 1
ATOM 3941 N N . ALA A 1 501 ? 313.395 224.135 367.860 1.00 28.87 511 ALA A N 1
ATOM 3942 C CA . ALA A 1 501 ? 314.086 222.844 367.883 1.00 28.68 511 ALA A CA 1
ATOM 3943 C C . ALA A 1 501 ? 315.397 222.919 367.150 1.00 29.54 511 ALA A C 1
ATOM 3944 O O . ALA A 1 501 ? 315.491 223.524 366.067 1.00 29.63 511 ALA A O 1
ATOM 3946 N N . ASP A 1 502 ? 316.408 222.279 367.732 1.00 30.21 512 ASP A N 1
ATOM 3947 C CA . ASP A 1 502 ? 317.755 222.275 367.181 1.00 30.54 512 ASP A CA 1
ATOM 3948 C C . ASP A 1 502 ? 318.056 220.924 366.574 1.00 30.29 512 ASP A C 1
ATOM 3949 O O . ASP A 1 502 ? 317.772 219.892 367.184 1.00 31.20 512 ASP A O 1
ATOM 3954 N N . PHE A 1 503 ? 318.620 220.958 365.370 1.00 28.60 513 PHE A N 1
ATOM 3955 C CA . PHE A 1 503 ? 319.052 219.772 364.644 1.00 29.40 513 PHE A CA 1
ATOM 3956 C C . PHE A 1 503 ? 320.546 219.921 364.365 1.00 31.26 513 PHE A C 1
ATOM 3957 O O . PHE A 1 503 ? 320.959 220.795 363.600 1.00 33.49 513 PHE A O 1
ATOM 3965 N N . GLU A 1 504 ? 321.351 219.062 364.980 1.00 33.18 514 GLU A N 1
ATOM 3966 C CA . GLU A 1 504 ? 322.812 219.125 364.873 1.00 34.01 514 GLU A CA 1
ATOM 3967 C C . GLU A 1 504 ? 323.346 218.616 363.539 1.00 32.88 514 GLU A C 1
ATOM 3968 O O . GLU A 1 504 ? 324.399 219.053 363.086 1.00 30.76 514 GLU A O 1
ATOM 3974 N N . TYR A 1 505 ? 322.653 217.651 362.942 1.00 32.19 515 TYR A N 1
ATOM 3975 C CA . TYR A 1 505 ? 323.026 217.140 361.639 1.00 31.79 515 TYR A CA 1
ATOM 3976 C C . TYR A 1 505 ? 321.809 216.520 360.935 1.00 29.21 515 TYR A C 1
ATOM 3977 O O . TYR A 1 505 ? 320.737 216.371 361.522 1.00 29.18 515 TYR A O 1
ATOM 3986 N N . PHE A 1 506 ? 321.984 216.183 359.667 1.00 28.11 516 PHE A N 1
ATOM 3987 C CA . PHE A 1 506 ? 321.008 215.388 358.927 1.00 27.80 516 PHE A CA 1
ATOM 3988 C C . PHE A 1 506 ? 321.795 214.348 358.150 1.00 25.95 516 PHE A C 1
ATOM 3989 O O . PHE A 1 506 ? 322.598 214.708 357.303 1.00 26.18 516 PHE A O 1
ATOM 3997 N N . LYS A 1 507 ? 321.553 213.074 358.445 1.00 26.74 517 LYS A N 1
ATOM 3998 C CA . LYS A 1 507 ? 322.230 211.976 357.783 1.00 26.89 517 LYS A CA 1
ATOM 3999 C C . LYS A 1 507 ? 321.333 211.429 356.692 1.00 26.55 517 LYS A C 1
ATOM 4000 O O . LYS A 1 507 ? 320.129 211.268 356.909 1.00 27.87 517 LYS A O 1
ATOM 4006 N N . TYR A 1 508 ? 321.922 211.176 355.531 1.00 25.38 518 TYR A N 1
ATOM 4007 C CA . TYR A 1 508 ? 321.250 210.517 354.410 1.00 25.41 518 TYR A CA 1
ATOM 4008 C C . TYR A 1 508 ? 322.238 209.561 353.735 1.00 24.76 518 TYR A C 1
ATOM 4009 O O . TYR A 1 508 ? 323.292 209.972 353.325 1.00 22.54 518 TYR A O 1
ATOM 4018 N N . LYS A 1 509 ? 321.874 208.287 353.615 1.00 25.38 519 LYS A N 1
ATOM 4019 C CA . LYS A 1 509 ? 322.671 207.329 352.872 1.00 27.11 519 LYS A CA 1
ATOM 4020 C C . LYS A 1 509 ? 321.776 206.474 351.974 1.00 27.00 519 LYS A C 1
ATOM 4021 O O . LYS A 1 509 ? 320.898 205.794 352.480 1.00 25.23 519 LYS A O 1
ATOM 4027 N N . GLY A 1 510 ? 322.014 206.513 350.661 1.00 27.77 520 GLY A N 1
ATOM 4028 C CA . GLY A 1 510 ? 321.345 205.635 349.704 1.00 30.53 520 GLY A CA 1
ATOM 4029 C C . GLY A 1 510 ? 322.139 204.364 349.470 1.00 33.71 520 GLY A C 1
ATOM 4030 O O . GLY A 1 510 ? 323.362 204.402 349.502 1.00 34.23 520 GLY A O 1
ATOM 4031 N N . LYS A 1 511 ? 321.458 203.234 349.253 1.00 34.85 521 LYS A N 1
ATOM 4032 C CA . LYS A 1 511 ? 322.151 201.977 348.934 1.00 38.01 521 LYS A CA 1
ATOM 4033 C C . LYS A 1 511 ? 322.689 202.021 347.509 1.00 42.33 521 LYS A C 1
ATOM 4034 O O . LYS A 1 511 ? 321.970 202.409 346.593 1.00 46.80 521 LYS A O 1
ATOM 4036 N N . GLN B 1 11 ? 267.591 207.377 317.376 1.00 53.22 21 GLN B N 1
ATOM 4037 C CA . GLN B 1 11 ? 268.451 208.610 317.417 1.00 52.11 21 GLN B CA 1
ATOM 4038 C C . GLN B 1 11 ? 268.842 209.018 318.852 1.00 49.26 21 GLN B C 1
ATOM 4039 O O . GLN B 1 11 ? 268.029 209.538 319.626 1.00 51.67 21 GLN B O 1
ATOM 4045 N N . GLY B 1 12 ? 270.107 208.784 319.178 1.00 42.48 22 GLY B N 1
ATOM 4046 C CA . GLY B 1 12 ? 270.683 209.210 320.430 1.00 37.83 22 GLY B CA 1
ATOM 4047 C C . GLY B 1 12 ? 270.758 208.066 321.416 1.00 32.89 22 GLY B C 1
ATOM 4048 O O . GLY B 1 12 ? 269.814 207.297 321.552 1.00 33.35 22 GLY B O 1
ATOM 4049 N N . TYR B 1 13 ? 271.904 207.938 322.067 1.00 28.51 23 TYR B N 1
ATOM 4050 C CA . TYR B 1 13 ? 272.022 207.158 323.284 1.00 26.22 23 TYR B CA 1
ATOM 4051 C C . TYR B 1 13 ? 273.141 207.741 324.118 1.00 25.53 23 TYR B C 1
ATOM 4052 O O . TYR B 1 13 ? 273.922 208.554 323.620 1.00 23.72 23 TYR B O 1
ATOM 4061 N N . SER B 1 14 ? 273.196 207.311 325.380 1.00 24.15 24 SER B N 1
ATOM 4062 C CA . SER B 1 14 ? 274.228 207.677 326.329 1.00 25.22 24 SER B CA 1
ATOM 4063 C C . SER B 1 14 ? 275.244 206.538 326.457 1.00 24.56 24 SER B C 1
ATOM 4064 O O . SER B 1 14 ? 274.850 205.370 326.557 1.00 22.66 24 SER B O 1
ATOM 4067 N N . ASN B 1 15 ? 276.529 206.890 326.472 1.00 22.41 25 ASN B N 1
ATOM 4068 C CA . ASN B 1 15 ? 277.603 205.980 326.916 1.00 21.94 25 ASN B CA 1
ATOM 4069 C C . ASN B 1 15 ? 277.931 206.227 328.397 1.00 21.04 25 ASN B C 1
ATOM 4070 O O . ASN B 1 15 ? 277.801 207.367 328.865 1.00 21.39 25 ASN B O 1
ATOM 4075 N N . PRO B 1 16 ? 278.395 205.224 329.142 1.00 20.84 26 PRO B N 1
ATOM 4076 C CA . PRO B 1 16 ? 278.488 203.838 328.716 1.00 20.04 26 PRO B CA 1
ATOM 4077 C C . PRO B 1 16 ? 277.109 203.198 328.588 1.00 21.98 26 PRO B C 1
ATOM 4078 O O . PRO B 1 16 ? 276.174 203.621 329.247 1.00 21.47 26 PRO B O 1
ATOM 4082 N N . VAL B 1 17 ? 277.003 202.171 327.763 1.00 21.47 27 VAL B N 1
ATOM 4083 C CA . VAL B 1 17 ? 275.741 201.411 327.659 1.00 21.72 27 VAL B CA 1
ATOM 4084 C C . VAL B 1 17 ? 275.574 200.380 328.786 1.00 23.20 27 VAL B C 1
ATOM 4085 O O . VAL B 1 17 ? 274.445 199.944 329.044 1.00 22.72 27 VAL B O 1
ATOM 4089 N N . ILE B 1 18 ? 276.681 199.957 329.421 1.00 22.83 28 ILE B N 1
ATOM 4090 C CA . ILE B 1 18 ? 276.618 199.159 330.653 1.00 22.80 28 ILE B CA 1
ATOM 4091 C C . ILE B 1 18 ? 277.597 199.767 331.654 1.00 24.34 28 ILE B C 1
ATOM 4092 O O . ILE B 1 18 ? 278.815 199.487 331.604 1.00 22.35 28 ILE B O 1
ATOM 4097 N N . PRO B 1 19 ? 277.078 200.604 332.571 1.00 24.43 29 PRO B N 1
ATOM 4098 C CA . PRO B 1 19 ? 277.967 201.284 333.519 1.00 23.64 29 PRO B CA 1
ATOM 4099 C C . PRO B 1 19 ? 278.494 200.385 334.627 1.00 23.56 29 PRO B C 1
ATOM 4100 O O . PRO B 1 19 ? 278.037 199.252 334.802 1.00 21.87 29 PRO B O 1
ATOM 4104 N N . GLY B 1 20 ? 279.503 200.872 335.339 1.00 22.75 30 GLY B N 1
ATOM 4105 C CA . GLY B 1 20 ? 280.160 200.083 336.389 1.00 22.68 30 GLY B CA 1
ATOM 4106 C C . GLY B 1 20 ? 281.022 198.956 335.826 1.00 22.14 30 GLY B C 1
ATOM 4107 O O . GLY B 1 20 ? 281.191 198.825 334.623 1.00 23.71 30 GLY B O 1
ATOM 4108 N N . PHE B 1 21 ? 281.522 198.127 336.722 1.00 22.92 31 PHE B N 1
ATOM 4109 C CA . PHE B 1 21 ? 282.594 197.144 336.440 1.00 21.86 31 PHE B CA 1
ATOM 4110 C C . PHE B 1 21 ? 282.130 196.078 335.425 1.00 21.04 31 PHE B C 1
ATOM 4111 O O . PHE B 1 21 ? 281.589 195.037 335.788 1.00 20.46 31 PHE B O 1
ATOM 4119 N N . HIS B 1 22 ? 282.314 196.401 334.141 1.00 21.81 32 HIS B N 1
ATOM 4120 C CA . HIS B 1 22 ? 281.940 195.547 332.999 1.00 21.84 32 HIS B CA 1
ATOM 4121 C C . HIS B 1 22 ? 282.997 195.626 331.884 1.00 21.75 32 HIS B C 1
ATOM 4122 O O . HIS B 1 22 ? 282.784 196.247 330.846 1.00 22.15 32 HIS B O 1
ATOM 4129 N N . PRO B 1 23 ? 284.155 194.974 332.098 1.00 21.36 33 PRO B N 1
ATOM 4130 C CA . PRO B 1 23 ? 285.236 195.137 331.143 1.00 20.71 33 PRO B CA 1
ATOM 4131 C C . PRO B 1 23 ? 285.226 194.129 330.006 1.00 20.59 33 PRO B C 1
ATOM 4132 O O . PRO B 1 23 ? 284.379 193.217 329.964 1.00 21.12 33 PRO B O 1
ATOM 4136 N N . ASP B 1 24 ? 286.143 194.334 329.070 1.00 20.48 34 ASP B N 1
ATOM 4137 C CA . ASP B 1 24 ? 286.390 193.425 327.940 1.00 20.97 34 ASP B CA 1
ATOM 4138 C C . ASP B 1 24 ? 285.124 192.875 327.284 1.00 20.27 34 ASP B C 1
ATOM 4139 O O . ASP B 1 24 ? 284.955 191.662 327.169 1.00 19.77 34 ASP B O 1
ATOM 4144 N N . PRO B 1 25 ? 284.219 193.762 326.855 1.00 21.17 35 PRO B N 1
ATOM 4145 C CA . PRO B 1 25 ? 282.988 193.281 326.261 1.00 20.14 35 PRO B CA 1
ATOM 4146 C C . PRO B 1 25 ? 283.188 192.483 324.965 1.00 20.41 35 PRO B C 1
ATOM 4147 O O . PRO B 1 25 ? 283.958 192.896 324.105 1.00 20.69 35 PRO B O 1
ATOM 4151 N N . SER B 1 26 ? 282.481 191.350 324.837 1.00 18.58 36 SER B N 1
ATOM 4152 C CA . SER B 1 26 ? 282.357 190.653 323.581 1.00 18.81 36 SER B CA 1
ATOM 4153 C C . SER B 1 26 ? 280.869 190.387 323.308 1.00 19.36 36 SER B C 1
ATOM 4154 O O . SER B 1 26 ? 280.109 190.165 324.231 1.00 17.28 36 SER B O 1
ATOM 4157 N N . VAL B 1 27 ? 280.503 190.432 322.033 1.00 19.38 37 VAL B N 1
ATOM 4158 C CA . VAL B 1 27 ? 279.122 190.390 321.586 1.00 21.34 37 VAL B CA 1
ATOM 4159 C C . VAL B 1 27 ? 278.967 189.467 320.387 1.00 21.76 37 VAL B C 1
ATOM 4160 O O . VAL B 1 27 ? 279.853 189.383 319.526 1.00 21.53 37 VAL B O 1
ATOM 4164 N N . CYS B 1 28 ? 277.824 188.772 320.333 1.00 22.22 38 CYS B N 1
ATOM 4165 C CA . CYS B 1 28 ? 277.466 187.986 319.180 1.00 23.29 38 CYS B CA 1
ATOM 4166 C C . CYS B 1 28 ? 275.998 188.237 318.806 1.00 23.51 38 CYS B C 1
ATOM 4167 O O . CYS B 1 28 ? 275.193 188.601 319.658 1.00 21.76 38 CYS B O 1
ATOM 4170 N N . LYS B 1 29 ? 275.710 188.053 317.523 1.00 23.71 39 LYS B N 1
ATOM 4171 C CA . LYS B 1 29 ? 274.393 188.209 316.921 1.00 25.63 39 LYS B CA 1
ATOM 4172 C C . LYS B 1 29 ? 273.819 186.811 316.708 1.00 26.66 39 LYS B C 1
ATOM 4173 O O . LYS B 1 29 ? 274.470 185.965 316.073 1.00 27.72 39 LYS B O 1
ATOM 4179 N N . ALA B 1 30 ? 272.614 186.581 317.227 1.00 26.97 40 ALA B N 1
ATOM 4180 C CA . ALA B 1 30 ? 271.863 185.337 317.023 1.00 27.16 40 ALA B CA 1
ATOM 4181 C C . ALA B 1 30 ? 270.477 185.714 316.497 1.00 27.25 40 ALA B C 1
ATOM 4182 O O . ALA B 1 30 ? 269.581 186.003 317.279 1.00 26.37 40 ALA B O 1
ATOM 4184 N N . GLY B 1 31 ? 270.334 185.759 315.171 1.00 28.24 41 GLY B N 1
ATOM 4185 C CA . GLY B 1 31 ? 269.152 186.334 314.524 1.00 29.85 41 GLY B CA 1
ATOM 4186 C C . GLY B 1 31 ? 268.972 187.808 314.868 1.00 31.11 41 GLY B C 1
ATOM 4187 O O . GLY B 1 31 ? 269.881 188.615 314.651 1.00 30.59 41 GLY B O 1
ATOM 4188 N N . ASP B 1 32 ? 267.803 188.141 315.424 1.00 32.46 42 ASP B N 1
ATOM 4189 C CA . ASP B 1 32 ? 267.483 189.489 315.929 1.00 34.33 42 ASP B CA 1
ATOM 4190 C C . ASP B 1 32 ? 267.916 189.726 317.397 1.00 30.99 42 ASP B C 1
ATOM 4191 O O . ASP B 1 32 ? 267.615 190.772 317.949 1.00 29.71 42 ASP B O 1
ATOM 4196 N N . ASP B 1 33 ? 268.604 188.771 318.031 1.00 28.97 43 ASP B N 1
ATOM 4197 C CA . ASP B 1 33 ? 269.035 188.924 319.425 1.00 29.31 43 ASP B CA 1
ATOM 4198 C C . ASP B 1 33 ? 270.556 189.095 319.523 1.00 28.23 43 ASP B C 1
ATOM 4199 O O . ASP B 1 33 ? 271.303 188.418 318.827 1.00 29.08 43 ASP B O 1
ATOM 4204 N N . TYR B 1 34 ? 270.976 189.988 320.414 1.00 27.86 44 TYR B N 1
ATOM 4205 C CA . TYR B 1 34 ? 272.378 190.162 320.780 1.00 26.46 44 TYR B CA 1
ATOM 4206 C C . TYR B 1 34 ? 272.643 189.704 322.221 1.00 24.82 44 TYR B C 1
ATOM 4207 O O . TYR B 1 34 ? 271.872 189.980 323.150 1.00 22.85 44 TYR B O 1
ATOM 4216 N N . TYR B 1 35 ? 273.769 189.025 322.387 1.00 22.50 45 TYR B N 1
ATOM 4217 C CA . TYR B 1 35 ? 274.258 188.574 323.688 1.00 22.82 45 TYR B CA 1
ATOM 4218 C C . TYR B 1 35 ? 275.689 189.063 323.891 1.00 21.81 45 TYR B C 1
ATOM 4219 O O . TYR B 1 35 ? 276.487 189.034 322.941 1.00 21.26 45 TYR B O 1
ATOM 4228 N N . LEU B 1 36 ? 275.990 189.487 325.118 1.00 19.28 46 LEU B N 1
ATOM 4229 C CA . LEU B 1 36 ? 277.273 190.109 325.455 1.00 19.62 46 LEU B CA 1
ATOM 4230 C C . LEU B 1 36 ? 277.798 189.643 326.805 1.00 19.68 46 LEU B C 1
ATOM 4231 O O . LEU B 1 36 ? 277.035 189.506 327.753 1.00 19.94 46 LEU B O 1
ATOM 4236 N N . VAL B 1 37 ? 279.122 189.455 326.897 1.00 19.26 47 VAL B N 1
ATOM 4237 C CA . VAL B 1 37 ? 279.787 189.013 328.102 1.00 18.47 47 VAL B CA 1
ATOM 4238 C C . VAL B 1 37 ? 280.915 189.986 328.500 1.00 18.77 47 VAL B C 1
ATOM 4239 O O . VAL B 1 37 ? 281.435 190.660 327.637 1.00 19.39 47 VAL B O 1
ATOM 4243 N N . ASN B 1 38 ? 281.240 190.034 329.789 1.00 18.60 48 ASN B N 1
ATOM 4244 C CA . ASN B 1 38 ? 282.369 190.803 330.359 1.00 19.30 48 ASN B CA 1
ATOM 4245 C C . ASN B 1 38 ? 283.268 189.921 331.205 1.00 18.52 48 ASN B C 1
ATOM 4246 O O . ASN B 1 38 ? 282.841 188.888 331.686 1.00 18.97 48 ASN B O 1
ATOM 4251 N N . SER B 1 39 ? 284.509 190.356 331.413 1.00 17.63 49 SER B N 1
ATOM 4252 C CA . SER B 1 39 ? 285.417 189.726 332.366 1.00 17.82 49 SER B CA 1
ATOM 4253 C C . SER B 1 39 ? 284.939 190.026 333.808 1.00 18.36 49 SER B C 1
ATOM 4254 O O . SER B 1 39 ? 284.262 191.043 334.064 1.00 19.14 49 SER B O 1
ATOM 4257 N N . SER B 1 40 ? 285.239 189.110 334.718 1.00 18.62 50 SER B N 1
ATOM 4258 C CA . SER B 1 40 ? 284.777 189.188 336.127 1.00 19.28 50 SER B CA 1
ATOM 4259 C C . SER B 1 40 ? 285.809 188.899 337.206 1.00 19.45 50 SER B C 1
ATOM 4260 O O . SER B 1 40 ? 285.492 188.995 338.412 1.00 19.34 50 SER B O 1
ATOM 4263 N N . PHE B 1 41 ? 287.036 188.541 336.812 1.00 19.28 51 PHE B N 1
ATOM 4264 C CA . PHE B 1 41 ? 288.156 188.431 337.719 1.00 19.48 51 PHE B CA 1
ATOM 4265 C C . PHE B 1 41 ? 287.887 187.501 338.895 1.00 19.79 51 PHE B C 1
ATOM 4266 O O . PHE B 1 41 ? 287.576 186.306 338.647 1.00 19.53 51 PHE B O 1
ATOM 4274 N N . GLN B 1 42 ? 287.963 187.999 340.126 1.00 19.10 52 GLN B N 1
ATOM 4275 C CA . GLN B 1 42 ? 287.831 187.158 341.321 1.00 19.66 52 GLN B CA 1
ATOM 4276 C C . GLN B 1 42 ? 286.401 186.813 341.744 1.00 19.34 52 GLN B C 1
ATOM 4277 O O . GLN B 1 42 ? 286.230 186.116 342.743 1.00 19.77 52 GLN B O 1
ATOM 4283 N N . TYR B 1 43 ? 285.394 187.342 341.036 1.00 19.23 53 TYR B N 1
ATOM 4284 C CA . TYR B 1 43 ? 284.022 187.310 341.491 1.00 18.55 53 TYR B CA 1
ATOM 4285 C C . TYR B 1 43 ? 283.176 186.126 340.969 1.00 18.44 53 TYR B C 1
ATOM 4286 O O . TYR B 1 43 ? 283.301 185.690 339.812 1.00 19.15 53 TYR B O 1
ATOM 4295 N N . PHE B 1 44 ? 282.306 185.633 341.838 1.00 18.01 54 PHE B N 1
ATOM 4296 C CA . PHE B 1 44 ? 281.468 184.480 341.534 1.00 19.86 54 PHE B CA 1
ATOM 4297 C C . PHE B 1 44 ? 280.010 184.827 341.837 1.00 19.29 54 PHE B C 1
ATOM 4298 O O . PHE B 1 44 ? 279.743 185.295 342.944 1.00 20.99 54 PHE B O 1
ATOM 4306 N N . PRO B 1 45 ? 279.070 184.556 340.931 1.00 21.15 55 PRO B N 1
ATOM 4307 C CA . PRO B 1 45 ? 279.330 183.916 339.611 1.00 21.97 55 PRO B CA 1
ATOM 4308 C C . PRO B 1 45 ? 280.119 184.788 338.623 1.00 21.61 55 PRO B C 1
ATOM 4309 O O . PRO B 1 45 ? 280.253 186.004 338.818 1.00 21.27 55 PRO B O 1
ATOM 4313 N N . GLY B 1 46 ? 280.624 184.148 337.574 1.00 21.97 56 GLY B N 1
ATOM 4314 C CA . GLY B 1 46 ? 281.563 184.771 336.638 1.00 21.85 56 GLY B CA 1
ATOM 4315 C C . GLY B 1 46 ? 280.977 184.915 335.250 1.00 20.19 56 GLY B C 1
ATOM 4316 O O . GLY B 1 46 ? 280.081 184.161 334.848 1.00 19.85 56 GLY B O 1
ATOM 4317 N N . VAL B 1 47 ? 281.520 185.884 334.522 1.00 19.00 57 VAL B N 1
ATOM 4318 C CA . VAL B 1 47 ? 281.143 186.205 333.153 1.00 18.48 57 VAL B CA 1
ATOM 4319 C C . VAL B 1 47 ? 279.678 186.623 333.086 1.00 18.31 57 VAL B C 1
ATOM 4320 O O . VAL B 1 47 ? 278.806 185.822 332.686 1.00 18.08 57 VAL B O 1
ATOM 4324 N N . PRO B 1 48 ? 279.399 187.865 333.483 1.00 18.18 58 PRO B N 1
ATOM 4325 C CA . PRO B 1 48 ? 278.025 188.329 333.320 1.00 18.64 58 PRO B CA 1
ATOM 4326 C C . PRO B 1 48 ? 277.541 188.257 331.864 1.00 20.07 58 PRO B C 1
ATOM 4327 O O . PRO B 1 48 ? 278.322 188.467 330.930 1.00 20.34 58 PRO B O 1
ATOM 4331 N N . LEU B 1 49 ? 276.259 187.931 331.684 1.00 20.00 59 LEU B N 1
ATOM 4332 C CA . LEU B 1 49 ? 275.684 187.632 330.382 1.00 21.08 59 LEU B CA 1
ATOM 4333 C C . LEU B 1 49 ? 274.480 188.534 330.178 1.00 22.70 59 LEU B C 1
ATOM 4334 O O . LEU B 1 49 ? 273.533 188.510 330.986 1.00 23.17 59 LEU B O 1
ATOM 4339 N N . PHE B 1 50 ? 274.510 189.307 329.100 1.00 22.70 60 PHE B N 1
ATOM 4340 C CA . PHE B 1 50 ? 273.509 190.337 328.831 1.00 23.48 60 PHE B CA 1
ATOM 4341 C C . PHE B 1 50 ? 272.801 190.098 327.511 1.00 22.67 60 PHE B C 1
ATOM 4342 O O . PHE B 1 50 ? 273.386 189.532 326.588 1.00 22.66 60 PHE B O 1
ATOM 4350 N N . HIS B 1 51 ? 271.560 190.581 327.407 1.00 23.58 61 HIS B N 1
ATOM 4351 C CA . HIS B 1 51 ? 270.775 190.455 326.204 1.00 23.80 61 HIS B CA 1
ATOM 4352 C C . HIS B 1 51 ? 270.246 191.824 325.776 1.00 23.72 61 HIS B C 1
ATOM 4353 O O . HIS B 1 51 ? 269.876 192.628 326.624 1.00 23.17 61 HIS B O 1
ATOM 4360 N N . SER B 1 52 ? 270.185 192.035 324.462 1.00 22.52 62 SER B N 1
ATOM 4361 C CA . SER B 1 52 ? 269.684 193.271 323.871 1.00 23.34 62 SER B CA 1
ATOM 4362 C C . SER B 1 52 ? 269.074 193.041 322.489 1.00 24.44 62 SER B C 1
ATOM 4363 O O . SER B 1 52 ? 269.449 192.098 321.775 1.00 22.94 62 SER B O 1
ATOM 4366 N N . LYS B 1 53 ? 268.130 193.916 322.125 1.00 25.23 63 LYS B N 1
ATOM 4367 C CA . LYS B 1 53 ? 267.578 193.985 320.770 1.00 27.10 63 LYS B CA 1
ATOM 4368 C C . LYS B 1 53 ? 268.126 195.141 319.949 1.00 24.96 63 LYS B C 1
ATOM 4369 O O . LYS B 1 53 ? 267.884 195.192 318.739 1.00 24.96 63 LYS B O 1
ATOM 4375 N N . ASP B 1 54 ? 268.826 196.071 320.594 1.00 24.37 64 ASP B N 1
ATOM 4376 C CA . ASP B 1 54 ? 269.258 197.306 319.930 1.00 25.06 64 ASP B CA 1
ATOM 4377 C C . ASP B 1 54 ? 270.721 197.729 320.136 1.00 25.10 64 ASP B C 1
ATOM 4378 O O . ASP B 1 54 ? 271.096 198.805 319.659 1.00 24.70 64 ASP B O 1
ATOM 4383 N N . LEU B 1 55 ? 271.506 196.928 320.876 1.00 23.77 65 LEU B N 1
ATOM 4384 C CA . LEU B 1 55 ? 272.892 197.246 321.277 1.00 25.04 65 LEU B CA 1
ATOM 4385 C C . LEU B 1 55 ? 273.061 198.384 322.306 1.00 25.86 65 LEU B C 1
ATOM 4386 O O . LEU B 1 55 ? 274.153 198.552 322.861 1.00 26.52 65 LEU B O 1
ATOM 4391 N N . VAL B 1 56 ? 271.990 199.135 322.581 1.00 26.22 66 VAL B N 1
ATOM 4392 C CA . VAL B 1 56 ? 272.008 200.263 323.506 1.00 27.26 66 VAL B CA 1
ATOM 4393 C C . VAL B 1 56 ? 271.572 199.859 324.911 1.00 27.64 66 VAL B C 1
ATOM 4394 O O . VAL B 1 56 ? 272.216 200.235 325.893 1.00 28.34 66 VAL B O 1
ATOM 4398 N N . HIS B 1 57 ? 270.444 199.143 325.005 1.00 28.03 67 HIS B N 1
ATOM 4399 C CA . HIS B 1 57 ? 269.876 198.700 326.274 1.00 27.19 67 HIS B CA 1
ATOM 4400 C C . HIS B 1 57 ? 270.097 197.209 326.467 1.00 27.26 67 HIS B C 1
ATOM 4401 O O . HIS B 1 57 ? 269.779 196.418 325.581 1.00 24.86 67 HIS B O 1
ATOM 4408 N N . TRP B 1 58 ? 270.616 196.851 327.638 1.00 25.72 68 TRP B N 1
ATOM 4409 C CA . TRP B 1 58 ? 271.058 195.498 327.938 1.00 25.58 68 TRP B CA 1
ATOM 4410 C C . TRP B 1 58 ? 270.446 195.040 329.255 1.00 26.32 68 TRP B C 1
ATOM 4411 O O . TRP B 1 58 ? 270.402 195.816 330.201 1.00 26.20 68 TRP B O 1
ATOM 4422 N N . GLU B 1 59 ? 269.958 193.791 329.290 1.00 27.42 69 GLU B N 1
ATOM 4423 C CA . GLU B 1 59 ? 269.444 193.156 330.499 1.00 27.58 69 GLU B CA 1
ATOM 4424 C C . GLU B 1 59 ? 270.386 192.038 330.906 1.00 24.61 69 GLU B C 1
ATOM 4425 O O . GLU B 1 59 ? 270.719 191.202 330.075 1.00 24.14 69 GLU B O 1
ATOM 4431 N N . GLN B 1 60 ? 270.787 191.998 332.177 1.00 24.49 70 GLN B N 1
ATOM 4432 C CA . GLN B 1 60 ? 271.620 190.889 332.650 1.00 24.57 70 GLN B CA 1
ATOM 4433 C C . GLN B 1 60 ? 270.721 189.681 332.855 1.00 25.20 70 GLN B C 1
ATOM 4434 O O . GLN B 1 60 ? 269.954 189.625 333.802 1.00 26.72 70 GLN B O 1
ATOM 4440 N N . ILE B 1 61 ? 270.816 188.735 331.941 1.00 25.34 71 ILE B N 1
ATOM 4441 C CA . ILE B 1 61 ? 269.959 187.550 331.971 1.00 25.05 71 ILE B CA 1
ATOM 4442 C C . ILE B 1 61 ? 270.582 186.431 332.804 1.00 25.76 71 ILE B C 1
ATOM 4443 O O . ILE B 1 61 ? 269.927 185.449 333.118 1.00 26.05 71 ILE B O 1
ATOM 4448 N N . GLY B 1 62 ? 271.854 186.568 333.162 1.00 24.57 72 GLY B N 1
ATOM 4449 C CA . GLY B 1 62 ? 272.521 185.524 333.917 1.00 23.43 72 GLY B CA 1
ATOM 4450 C C . GLY B 1 62 ? 274.019 185.729 333.953 1.00 23.33 72 GLY B C 1
ATOM 4451 O O . GLY B 1 62 ? 274.503 186.856 333.835 1.00 20.24 72 GLY B O 1
ATOM 4452 N N . ASN B 1 63 ? 274.721 184.615 334.157 1.00 21.93 73 ASN B N 1
ATOM 4453 C CA . ASN B 1 63 ? 276.165 184.556 334.169 1.00 22.17 73 ASN B CA 1
ATOM 4454 C C . ASN B 1 63 ? 276.536 183.234 333.500 1.00 23.99 73 ASN B C 1
ATOM 4455 O O . ASN B 1 63 ? 275.800 182.242 333.639 1.00 22.83 73 ASN B O 1
ATOM 4460 N N . CYS B 1 64 ? 277.636 183.203 332.765 1.00 24.03 74 CYS B N 1
ATOM 4461 C CA . CYS B 1 64 ? 278.046 181.952 332.114 1.00 23.93 74 CYS B CA 1
ATOM 4462 C C . CYS B 1 64 ? 278.598 180.928 333.103 1.00 24.39 74 CYS B C 1
ATOM 4463 O O . CYS B 1 64 ? 278.393 179.709 332.920 1.00 24.33 74 CYS B O 1
ATOM 4466 N N . LEU B 1 65 ? 279.288 181.399 334.142 1.00 22.64 75 LEU B N 1
ATOM 4467 C CA . LEU B 1 65 ? 279.951 180.505 335.066 1.00 22.97 75 LEU B CA 1
ATOM 4468 C C . LEU B 1 65 ? 279.250 180.583 336.427 1.00 23.29 75 LEU B C 1
ATOM 4469 O O . LEU B 1 65 ? 279.528 181.467 337.240 1.00 23.40 75 LEU B O 1
ATOM 4474 N N . THR B 1 66 ? 278.334 179.634 336.636 1.00 23.73 76 THR B N 1
ATOM 4475 C CA . THR B 1 66 ? 277.399 179.628 337.770 1.00 24.76 76 THR B CA 1
ATOM 4476 C C . THR B 1 66 ? 277.612 178.502 338.770 1.00 25.02 76 THR B C 1
ATOM 4477 O O . THR B 1 66 ? 276.937 178.474 339.799 1.00 24.48 76 THR B O 1
ATOM 4481 N N . ARG B 1 67 ? 278.542 177.589 338.489 1.00 24.84 77 ARG B N 1
ATOM 4482 C CA . ARG B 1 67 ? 278.740 176.405 339.308 1.00 25.35 77 ARG B CA 1
ATOM 4483 C C . ARG B 1 67 ? 280.213 176.298 339.635 1.00 25.61 77 ARG B C 1
ATOM 4484 O O . ARG B 1 67 ? 281.026 176.638 338.794 1.00 24.78 77 ARG B O 1
ATOM 4492 N N . PRO B 1 68 ? 280.565 175.851 340.855 1.00 26.60 78 PRO B N 1
ATOM 4493 C CA . PRO B 1 68 ? 281.984 175.752 341.234 1.00 27.39 78 PRO B CA 1
ATOM 4494 C C . PRO B 1 68 ? 282.853 174.922 340.288 1.00 26.31 78 PRO B C 1
ATOM 4495 O O . PRO B 1 68 ? 284.020 175.267 340.088 1.00 26.83 78 PRO B O 1
ATOM 4499 N N . SER B 1 69 ? 282.314 173.852 339.706 1.00 26.91 79 SER B N 1
ATOM 4500 C CA . SER B 1 69 ? 283.098 173.035 338.752 1.00 27.27 79 SER B CA 1
ATOM 4501 C C . SER B 1 69 ? 283.437 173.769 337.442 1.00 25.25 79 SER B C 1
ATOM 4502 O O . SER B 1 69 ? 284.280 173.306 336.704 1.00 24.58 79 SER B O 1
ATOM 4505 N N . GLN B 1 70 ? 282.775 174.898 337.167 1.00 23.67 80 GLN B N 1
ATOM 4506 C CA . GLN B 1 70 ? 283.084 175.722 336.012 1.00 23.02 80 GLN B CA 1
ATOM 4507 C C . GLN B 1 70 ? 284.123 176.789 336.293 1.00 22.72 80 GLN B C 1
ATOM 4508 O O . GLN B 1 70 ? 284.626 177.397 335.349 1.00 23.14 80 GLN B O 1
ATOM 4514 N N . LEU B 1 71 ? 284.411 177.041 337.567 1.00 21.68 81 LEU B N 1
ATOM 4515 C CA . LEU B 1 71 ? 285.156 178.230 337.960 1.00 22.74 81 LEU B CA 1
ATOM 4516 C C . LEU B 1 71 ? 285.838 178.093 339.337 1.00 23.17 81 LEU B C 1
ATOM 4517 O O . LEU B 1 71 ? 285.239 178.381 340.380 1.00 23.21 81 LEU B O 1
ATOM 4522 N N . ASP B 1 72 ? 287.089 177.623 339.335 1.00 24.01 82 ASP B N 1
ATOM 4523 C CA . ASP B 1 72 ? 287.913 177.577 340.529 1.00 25.14 82 ASP B CA 1
ATOM 4524 C C . ASP B 1 72 ? 288.612 178.938 340.690 1.00 24.62 82 ASP B C 1
ATOM 4525 O O . ASP B 1 72 ? 289.469 179.322 339.890 1.00 22.30 82 ASP B O 1
ATOM 4530 N N . LEU B 1 73 ? 288.181 179.674 341.705 1.00 23.82 83 LEU B N 1
ATOM 4531 C CA . LEU B 1 73 ? 288.737 180.981 342.072 1.00 23.64 83 LEU B CA 1
ATOM 4532 C C . LEU B 1 73 ? 289.558 180.994 343.372 1.00 24.54 83 LEU B C 1
ATOM 4533 O O . LEU B 1 73 ? 289.777 182.062 343.977 1.00 22.89 83 LEU B O 1
ATOM 4538 N N . THR B 1 74 ? 290.097 179.826 343.762 1.00 25.53 84 THR B N 1
ATOM 4539 C CA . THR B 1 74 ? 290.936 179.737 344.951 1.00 27.24 84 THR B CA 1
ATOM 4540 C C . THR B 1 74 ? 292.077 180.755 344.820 1.00 26.41 84 THR B C 1
ATOM 4541 O O . THR B 1 74 ? 292.690 180.866 343.780 1.00 27.81 84 THR B O 1
ATOM 4545 N N . ASN B 1 75 ? 292.268 181.553 345.858 1.00 24.74 85 ASN B N 1
ATOM 4546 C CA . ASN B 1 75 ? 293.292 182.613 345.893 1.00 26.56 85 ASN B CA 1
ATOM 4547 C C . ASN B 1 75 ? 293.189 183.742 344.856 1.00 25.56 85 ASN B C 1
ATOM 4548 O O . ASN B 1 75 ? 294.106 184.550 344.774 1.00 26.44 85 ASN B O 1
ATOM 4553 N N . ALA B 1 76 ? 292.085 183.847 344.120 1.00 23.45 86 ALA B N 1
ATOM 4554 C CA . ALA B 1 76 ? 291.972 184.882 343.090 1.00 23.00 86 ALA B CA 1
ATOM 4555 C C . ALA B 1 76 ? 291.775 186.254 343.741 1.00 23.06 86 ALA B C 1
ATOM 4556 O O . ALA B 1 76 ? 291.216 186.373 344.849 1.00 23.41 86 ALA B O 1
ATOM 4558 N N . ASN B 1 77 ? 292.263 187.281 343.064 1.00 22.45 87 ASN B N 1
ATOM 4559 C CA . ASN B 1 77 ? 292.062 188.666 343.507 1.00 21.75 87 ASN B CA 1
ATOM 4560 C C . ASN B 1 77 ? 291.822 189.575 342.312 1.00 20.99 87 ASN B C 1
ATOM 4561 O O . ASN B 1 77 ? 291.641 189.084 341.215 1.00 19.20 87 ASN B O 1
ATOM 4566 N N . SER B 1 78 ? 291.801 190.894 342.520 1.00 21.94 88 SER B N 1
ATOM 4567 C CA . SER B 1 78 ? 291.488 191.846 341.442 1.00 22.57 88 SER B CA 1
ATOM 4568 C C . SER B 1 78 ? 292.457 191.823 340.240 1.00 21.89 88 SER B C 1
ATOM 4569 O O . SER B 1 78 ? 292.164 192.428 339.206 1.00 21.71 88 SER B O 1
ATOM 4572 N N . GLY B 1 79 ? 293.593 191.135 340.379 1.00 20.16 89 GLY B N 1
ATOM 4573 C CA . GLY B 1 79 ? 294.523 190.918 339.279 1.00 20.46 89 GLY B CA 1
ATOM 4574 C C . GLY B 1 79 ? 294.531 189.537 338.668 1.00 19.34 89 GLY B C 1
ATOM 4575 O O . GLY B 1 79 ? 295.408 189.242 337.866 1.00 19.56 89 GLY B O 1
ATOM 4576 N N . SER B 1 80 ? 293.557 188.692 338.998 1.00 18.65 90 SER B N 1
ATOM 4577 C CA . SER B 1 80 ? 293.576 187.305 338.529 1.00 18.50 90 SER B CA 1
ATOM 4578 C C . SER B 1 80 ? 292.154 186.804 338.298 1.00 17.61 90 SER B C 1
ATOM 4579 O O . SER B 1 80 ? 291.274 187.604 338.022 1.00 17.62 90 SER B O 1
ATOM 4582 N N . GLY B 1 81 ? 291.926 185.499 338.348 1.00 16.50 91 GLY B N 1
ATOM 4583 C CA . GLY B 1 81 ? 290.644 184.957 337.990 1.00 17.27 91 GLY B CA 1
ATOM 4584 C C . GLY B 1 81 ? 290.353 185.014 336.496 1.00 18.01 91 GLY B C 1
ATOM 4585 O O . GLY B 1 81 ? 291.215 184.719 335.664 1.00 18.38 91 GLY B O 1
ATOM 4586 N N . ILE B 1 82 ? 289.122 185.385 336.169 1.00 17.83 92 ILE B N 1
ATOM 4587 C CA . ILE B 1 82 ? 288.607 185.385 334.799 1.00 19.46 92 ILE B CA 1
ATOM 4588 C C . ILE B 1 82 ? 288.951 186.683 334.069 1.00 19.63 92 ILE B C 1
ATOM 4589 O O . ILE B 1 82 ? 288.522 187.760 334.468 1.00 19.84 92 ILE B O 1
ATOM 4594 N N . PHE B 1 83 ? 289.704 186.527 332.980 1.00 20.83 93 PHE B N 1
ATOM 4595 C CA . PHE B 1 83 ? 290.137 187.627 332.112 1.00 19.61 93 PHE B CA 1
ATOM 4596 C C . PHE B 1 83 ? 289.158 187.758 330.935 1.00 19.75 93 PHE B C 1
ATOM 4597 O O . PHE B 1 83 ? 288.051 187.202 331.001 1.00 19.15 93 PHE B O 1
ATOM 4605 N N . ALA B 1 84 ? 289.510 188.512 329.883 1.00 19.56 94 ALA B N 1
ATOM 4606 C CA . ALA B 1 84 ? 288.594 188.780 328.748 1.00 18.86 94 ALA B CA 1
ATOM 4607 C C . ALA B 1 84 ? 287.874 187.523 328.244 1.00 17.76 94 ALA B C 1
ATOM 4608 O O . ALA B 1 84 ? 288.533 186.534 327.960 1.00 17.51 94 ALA B O 1
ATOM 4610 N N . PRO B 1 85 ? 286.528 187.537 328.200 1.00 18.05 95 PRO B N 1
ATOM 4611 C CA . PRO B 1 85 ? 285.802 186.454 327.547 1.00 18.78 95 PRO B CA 1
ATOM 4612 C C . PRO B 1 85 ? 285.419 186.823 326.098 1.00 19.64 95 PRO B C 1
ATOM 4613 O O . PRO B 1 85 ? 285.341 188.016 325.761 1.00 20.03 95 PRO B O 1
ATOM 4617 N N . THR B 1 86 ? 285.135 185.826 325.271 1.00 19.20 96 THR B N 1
ATOM 4618 C CA . THR B 1 86 ? 284.586 186.044 323.925 1.00 19.98 96 THR B CA 1
ATOM 4619 C C . THR B 1 86 ? 283.371 185.146 323.789 1.00 20.30 96 THR B C 1
ATOM 4620 O O . THR B 1 86 ? 283.461 183.988 324.165 1.00 20.72 96 THR B O 1
ATOM 4624 N N . ILE B 1 87 ? 282.257 185.695 323.287 1.00 19.34 97 ILE B N 1
ATOM 4625 C CA . ILE B 1 87 ? 281.041 184.905 322.988 1.00 18.66 97 ILE B CA 1
ATOM 4626 C C . ILE B 1 87 ? 280.785 184.849 321.462 1.00 19.94 97 ILE B C 1
ATOM 4627 O O . ILE B 1 87 ? 280.924 185.852 320.754 1.00 19.93 97 ILE B O 1
ATOM 4632 N N . ARG B 1 88 ? 280.439 183.663 320.966 1.00 18.80 98 ARG B N 1
ATOM 4633 C CA . ARG B 1 88 ? 280.156 183.445 319.562 1.00 19.84 98 ARG B CA 1
ATOM 4634 C C . ARG B 1 88 ? 278.950 182.519 319.421 1.00 22.18 98 ARG B C 1
ATOM 4635 O O . ARG B 1 88 ? 278.645 181.747 320.341 1.00 22.70 98 ARG B O 1
ATOM 4643 N N . TYR B 1 89 ? 278.305 182.609 318.262 1.00 22.72 99 TYR B N 1
ATOM 4644 C CA . TYR B 1 89 ? 277.128 181.840 317.937 1.00 24.27 99 TYR B CA 1
ATOM 4645 C C . TYR B 1 89 ? 277.325 181.231 316.567 1.00 25.56 99 TYR B C 1
ATOM 4646 O O . TYR B 1 89 ? 277.505 181.955 315.589 1.00 24.58 99 TYR B O 1
ATOM 4655 N N . ASN B 1 90 ? 277.319 179.901 316.504 1.00 25.35 100 ASN B N 1
ATOM 4656 C CA . ASN B 1 90 ? 277.469 179.185 315.250 1.00 27.51 100 ASN B CA 1
ATOM 4657 C C . ASN B 1 90 ? 276.590 177.941 315.246 1.00 29.13 100 ASN B C 1
ATOM 4658 O O . ASN B 1 90 ? 276.697 177.114 316.158 1.00 27.03 100 ASN B O 1
ATOM 4663 N N . ASP B 1 91 ? 275.739 177.829 314.225 1.00 32.00 101 ASP B N 1
ATOM 4664 C CA . ASP B 1 91 ? 274.946 176.611 313.970 1.00 35.39 101 ASP B CA 1
ATOM 4665 C C . ASP B 1 91 ? 274.127 176.170 315.195 1.00 33.93 101 ASP B C 1
ATOM 4666 O O . ASP B 1 91 ? 274.157 175.005 315.600 1.00 35.40 101 ASP B O 1
ATOM 4671 N N . GLY B 1 92 ? 273.428 177.128 315.801 1.00 32.13 102 GLY B N 1
ATOM 4672 C CA . GLY B 1 92 ? 272.559 176.856 316.945 1.00 32.36 102 GLY B CA 1
ATOM 4673 C C . GLY B 1 92 ? 273.210 176.791 318.317 1.00 30.18 102 GLY B C 1
ATOM 4674 O O . GLY B 1 92 ? 272.490 176.695 319.316 1.00 29.96 102 GLY B O 1
ATOM 4675 N N . VAL B 1 93 ? 274.548 176.878 318.383 1.00 27.29 103 VAL B N 1
ATOM 4676 C CA . VAL B 1 93 ? 275.291 176.753 319.640 1.00 26.60 103 VAL B CA 1
ATOM 4677 C C . VAL B 1 93 ? 275.994 178.067 320.004 1.00 25.19 103 VAL B C 1
ATOM 4678 O O . VAL B 1 93 ? 276.564 178.726 319.130 1.00 23.83 103 VAL B O 1
ATOM 4682 N N . PHE B 1 94 ? 275.932 178.423 321.290 1.00 25.00 104 PHE B N 1
ATOM 4683 C CA . PHE B 1 94 ? 276.687 179.545 321.858 1.00 25.47 104 PHE B CA 1
ATOM 4684 C C . PHE B 1 94 ? 277.937 179.026 322.533 1.00 24.36 104 PHE B C 1
ATOM 4685 O O . PHE B 1 94 ? 277.883 178.027 323.249 1.00 23.20 104 PHE B O 1
ATOM 4693 N N . TYR B 1 95 ? 279.057 179.721 322.318 1.00 23.57 105 TYR B N 1
ATOM 4694 C CA . TYR B 1 95 ? 280.338 179.382 322.915 1.00 22.95 105 TYR B CA 1
ATOM 4695 C C . TYR B 1 95 ? 280.861 180.614 323.631 1.00 22.37 105 TYR B C 1
ATOM 4696 O O . TYR B 1 95 ? 280.902 181.672 323.031 1.00 21.87 105 TYR B O 1
ATOM 4705 N N . MET B 1 96 ? 281.219 180.464 324.908 1.00 22.52 106 MET B N 1
ATOM 4706 C CA . MET B 1 96 ? 281.942 181.474 325.675 1.00 21.18 106 MET B CA 1
ATOM 4707 C C . MET B 1 96 ? 283.338 180.943 325.961 1.00 21.73 106 MET B C 1
ATOM 4708 O O . MET B 1 96 ? 283.507 179.934 326.662 1.00 22.34 106 MET B O 1
ATOM 4713 N N . ILE B 1 97 ? 284.339 181.668 325.482 1.00 19.93 107 ILE B N 1
ATOM 4714 C CA . ILE B 1 97 ? 285.756 181.267 325.588 1.00 20.39 107 ILE B CA 1
ATOM 4715 C C . ILE B 1 97 ? 286.508 182.346 326.380 1.00 21.10 107 ILE B C 1
ATOM 4716 O O . ILE B 1 97 ? 286.269 183.539 326.192 1.00 20.52 107 ILE B O 1
ATOM 4721 N N . THR B 1 98 ? 287.348 181.917 327.317 1.00 22.06 108 THR B N 1
ATOM 4722 C CA . THR B 1 98 ? 288.020 182.837 328.250 1.00 21.85 108 THR B CA 1
ATOM 4723 C C . THR B 1 98 ? 289.208 182.138 328.885 1.00 21.97 108 THR B C 1
ATOM 4724 O O . THR B 1 98 ? 289.526 180.980 328.549 1.00 22.72 108 THR B O 1
ATOM 4728 N N . THR B 1 99 ? 289.854 182.849 329.805 1.00 20.69 109 THR B N 1
ATOM 4729 C CA . THR B 1 99 ? 291.005 182.344 330.522 1.00 19.17 109 THR B CA 1
ATOM 4730 C C . THR B 1 99 ? 290.752 182.479 331.998 1.00 18.09 109 THR B C 1
ATOM 4731 O O . THR B 1 99 ? 290.365 183.549 332.468 1.00 18.00 109 THR B O 1
ATOM 4735 N N . ASN B 1 100 ? 290.966 181.398 332.731 1.00 17.24 110 ASN B N 1
ATOM 4736 C CA . ASN B 1 100 ? 291.018 181.467 334.198 1.00 17.77 110 ASN B CA 1
ATOM 4737 C C . ASN B 1 100 ? 292.480 181.464 334.527 1.00 18.29 110 ASN B C 1
ATOM 4738 O O . ASN B 1 100 ? 293.098 180.389 334.569 1.00 17.84 110 ASN B O 1
ATOM 4743 N N . VAL B 1 101 ? 293.049 182.654 334.732 1.00 18.22 111 VAL B N 1
ATOM 4744 C CA A VAL B 1 101 ? 294.490 182.803 334.978 0.50 19.78 111 VAL B CA 1
ATOM 4745 C CA B VAL B 1 101 ? 294.501 182.754 334.986 0.50 18.77 111 VAL B CA 1
ATOM 4746 C C . VAL B 1 101 ? 294.875 182.298 336.395 1.00 19.92 111 VAL B C 1
ATOM 4747 O O . VAL B 1 101 ? 296.036 182.015 336.660 1.00 21.14 111 VAL B O 1
ATOM 4754 N N . SER B 1 102 ? 293.891 182.193 337.285 1.00 20.96 112 SER B N 1
ATOM 4755 C CA . SER B 1 102 ? 294.086 181.584 338.608 1.00 23.01 112 SER B CA 1
ATOM 4756 C C . SER B 1 102 ? 294.116 180.055 338.533 1.00 24.01 112 SER B C 1
ATOM 4757 O O . SER B 1 102 ? 294.612 179.412 339.450 1.00 26.36 112 SER B O 1
ATOM 4760 N N . GLY B 1 103 ? 293.557 179.486 337.470 1.00 24.47 113 GLY B N 1
ATOM 4761 C CA . GLY B 1 103 ? 293.402 178.041 337.343 1.00 26.00 113 GLY B CA 1
ATOM 4762 C C . GLY B 1 103 ? 294.091 177.508 336.110 1.00 24.65 113 GLY B C 1
ATOM 4763 O O . GLY B 1 103 ? 295.200 177.896 335.814 1.00 23.58 113 GLY B O 1
ATOM 4764 N N . LYS B 1 104 ? 293.406 176.636 335.381 1.00 24.99 114 LYS B N 1
ATOM 4765 C CA . LYS B 1 104 ? 294.014 175.894 334.297 1.00 26.59 114 LYS B CA 1
ATOM 4766 C C . LYS B 1 104 ? 294.081 176.605 332.942 1.00 24.97 114 LYS B C 1
ATOM 4767 O O . LYS B 1 104 ? 294.409 175.970 331.962 1.00 23.00 114 LYS B O 1
ATOM 4773 N N . GLY B 1 105 ? 293.795 177.908 332.882 1.00 23.26 115 GLY B N 1
ATOM 4774 C CA . GLY B 1 105 ? 294.021 178.680 331.664 1.00 22.72 115 GLY B CA 1
ATOM 4775 C C . GLY B 1 105 ? 292.824 178.744 330.723 1.00 21.86 115 GLY B C 1
ATOM 4776 O O . GLY B 1 105 ? 291.697 179.033 331.156 1.00 21.63 115 GLY B O 1
ATOM 4777 N N . ASN B 1 106 ? 293.060 178.482 329.438 1.00 20.86 116 ASN B N 1
ATOM 4778 C CA . ASN B 1 106 ? 292.055 178.720 328.406 1.00 20.56 116 ASN B CA 1
ATOM 4779 C C . ASN B 1 106 ? 291.018 177.625 328.346 1.00 19.77 116 ASN B C 1
ATOM 4780 O O . ASN B 1 106 ? 291.355 176.435 328.357 1.00 19.17 116 ASN B O 1
ATOM 4785 N N . PHE B 1 107 ? 289.758 178.029 328.285 1.00 18.13 117 PHE B N 1
ATOM 4786 C CA . PHE B 1 107 ? 288.667 177.048 328.176 1.00 19.32 117 PHE B CA 1
ATOM 4787 C C . PHE B 1 107 ? 287.440 177.671 327.560 1.00 20.30 117 PHE B C 1
ATOM 4788 O O . PHE B 1 107 ? 287.330 178.901 327.462 1.00 19.80 117 PHE B O 1
ATOM 4796 N N . LEU B 1 108 ? 286.487 176.824 327.182 1.00 19.80 118 LEU B N 1
ATOM 4797 C CA . LEU B 1 108 ? 285.187 177.331 326.802 1.00 19.85 118 LEU B CA 1
ATOM 4798 C C . LEU B 1 108 ? 284.079 176.570 327.478 1.00 20.04 118 LEU B C 1
ATOM 4799 O O . LEU B 1 108 ? 284.272 175.464 327.975 1.00 20.82 118 LEU B O 1
ATOM 4804 N N . VAL B 1 109 ? 282.911 177.187 327.499 1.00 20.33 119 VAL B N 1
ATOM 4805 C CA . VAL B 1 109 ? 281.674 176.503 327.830 1.00 21.59 119 VAL B CA 1
ATOM 4806 C C . VAL B 1 109 ? 280.689 176.813 326.728 1.00 21.76 119 VAL B C 1
ATOM 4807 O O . VAL B 1 109 ? 280.793 177.842 326.047 1.00 22.03 119 VAL B O 1
ATOM 4811 N N . HIS B 1 110 ? 279.703 175.930 326.562 1.00 22.85 120 HIS B N 1
ATOM 4812 C CA . HIS B 1 110 ? 278.724 176.091 325.511 1.00 22.65 120 HIS B CA 1
ATOM 4813 C C . HIS B 1 110 ? 277.315 175.710 325.978 1.00 24.23 120 HIS B C 1
ATOM 4814 O O . HIS B 1 110 ? 277.114 175.107 327.053 1.00 22.42 120 HIS B O 1
ATOM 4821 N N . THR B 1 111 ? 276.360 176.091 325.152 1.00 24.47 121 THR B N 1
ATOM 4822 C CA . THR B 1 111 ? 274.951 175.806 325.390 1.00 25.64 121 THR B CA 1
ATOM 4823 C C . THR B 1 111 ? 274.165 176.123 324.143 1.00 26.22 121 THR B C 1
ATOM 4824 O O . THR B 1 111 ? 274.617 176.901 323.309 1.00 27.39 121 THR B O 1
ATOM 4828 N N . THR B 1 112 ? 272.981 175.528 324.042 1.00 26.18 122 THR B N 1
ATOM 4829 C CA A THR B 1 112 ? 272.031 175.852 322.991 0.50 28.10 122 THR B CA 1
ATOM 4830 C CA B THR B 1 112 ? 272.023 175.856 322.994 0.50 26.09 122 THR B CA 1
ATOM 4831 C C . THR B 1 112 ? 271.046 176.935 323.471 1.00 27.82 122 THR B C 1
ATOM 4832 O O . THR B 1 112 ? 270.306 177.509 322.670 1.00 28.39 122 THR B O 1
ATOM 4839 N N . ASP B 1 113 ? 271.040 177.208 324.779 1.00 29.79 123 ASP B N 1
ATOM 4840 C CA . ASP B 1 113 ? 270.091 178.138 325.400 1.00 30.70 123 ASP B CA 1
ATOM 4841 C C . ASP B 1 113 ? 270.834 179.045 326.391 1.00 29.10 123 ASP B C 1
ATOM 4842 O O . ASP B 1 113 ? 271.202 178.595 327.479 1.00 27.97 123 ASP B O 1
ATOM 4847 N N . PRO B 1 114 ? 271.024 180.333 326.041 1.00 29.65 124 PRO B N 1
ATOM 4848 C CA . PRO B 1 114 ? 271.778 181.273 326.904 1.00 29.63 124 PRO B CA 1
ATOM 4849 C C . PRO B 1 114 ? 271.267 181.452 328.339 1.00 31.96 124 PRO B C 1
ATOM 4850 O O . PRO B 1 114 ? 272.064 181.751 329.242 1.00 31.02 124 PRO B O 1
ATOM 4854 N N . ARG B 1 115 ? 269.960 181.267 328.538 1.00 34.80 125 ARG B N 1
ATOM 4855 C CA A ARG B 1 115 ? 269.346 181.441 329.856 0.50 34.88 125 ARG B CA 1
ATOM 4856 C CA B ARG B 1 115 ? 269.333 181.438 329.850 0.50 34.93 125 ARG B CA 1
ATOM 4857 C C . ARG B 1 115 ? 269.435 180.192 330.729 1.00 35.08 125 ARG B C 1
ATOM 4858 O O . ARG B 1 115 ? 269.120 180.246 331.909 1.00 36.65 125 ARG B O 1
ATOM 4873 N N . SER B 1 116 ? 269.907 179.075 330.165 1.00 34.67 126 SER B N 1
ATOM 4874 C CA . SER B 1 116 ? 270.071 177.829 330.924 1.00 34.62 126 SER B CA 1
ATOM 4875 C C . SER B 1 116 ? 271.472 177.699 331.556 1.00 34.78 126 SER B C 1
ATOM 4876 O O . SER B 1 116 ? 272.318 178.582 331.408 1.00 31.79 126 SER B O 1
ATOM 4879 N N . GLU B 1 117 ? 271.710 176.600 332.271 1.00 34.74 127 GLU B N 1
ATOM 4880 C CA . GLU B 1 117 ? 273.063 176.269 332.736 1.00 34.05 127 GLU B CA 1
ATOM 4881 C C . GLU B 1 117 ? 273.949 175.948 331.523 1.00 33.48 127 GLU B C 1
ATOM 4882 O O . GLU B 1 117 ? 273.539 175.229 330.614 1.00 34.91 127 GLU B O 1
ATOM 4888 N N . TRP B 1 118 ? 275.166 176.491 331.505 1.00 28.00 128 TRP B N 1
ATOM 4889 C CA . TRP B 1 118 ? 276.099 176.224 330.430 1.00 25.23 128 TRP B CA 1
ATOM 4890 C C . TRP B 1 118 ? 276.875 174.961 330.782 1.00 23.61 128 TRP B C 1
ATOM 4891 O O . TRP B 1 118 ? 276.841 174.486 331.929 1.00 22.39 128 TRP B O 1
ATOM 4902 N N . SER B 1 119 ? 277.581 174.431 329.792 1.00 22.88 129 SER B N 1
ATOM 4903 C CA . SER B 1 119 ? 278.362 173.191 329.965 1.00 23.35 129 SER B CA 1
ATOM 4904 C C . SER B 1 119 ? 279.474 173.290 331.009 1.00 24.15 129 SER B C 1
ATOM 4905 O O . SER B 1 119 ? 279.877 174.391 331.437 1.00 24.43 129 SER B O 1
ATOM 4908 N N . GLU B 1 120 ? 280.017 172.136 331.392 1.00 24.73 130 GLU B N 1
ATOM 4909 C CA . GLU B 1 120 ? 281.310 172.109 332.088 1.00 25.14 130 GLU B CA 1
ATOM 4910 C C . GLU B 1 120 ? 282.419 172.689 331.176 1.00 23.93 130 GLU B C 1
ATOM 4911 O O . GLU B 1 120 ? 282.258 172.721 329.952 1.00 24.03 130 GLU B O 1
ATOM 4917 N N . PRO B 1 121 ? 283.556 173.118 331.756 1.00 23.82 131 PRO B N 1
ATOM 4918 C CA . PRO B 1 121 ? 284.647 173.659 330.935 1.00 23.69 131 PRO B CA 1
ATOM 4919 C C . PRO B 1 121 ? 285.264 172.661 329.947 1.00 24.00 131 PRO B C 1
ATOM 4920 O O . PRO B 1 121 ? 285.535 171.510 330.312 1.00 24.79 131 PRO B O 1
ATOM 4924 N N . VAL B 1 122 ? 285.441 173.083 328.696 1.00 23.30 132 VAL B N 1
ATOM 4925 C CA . VAL B 1 122 ? 286.215 172.316 327.716 1.00 23.20 132 VAL B CA 1
ATOM 4926 C C . VAL B 1 122 ? 287.582 172.998 327.716 1.00 24.23 132 VAL B C 1
ATOM 4927 O O . VAL B 1 122 ? 287.696 174.152 327.252 1.00 24.31 132 VAL B O 1
ATOM 4931 N N . TRP B 1 123 ? 288.598 172.318 328.244 1.00 22.91 133 TRP B N 1
ATOM 4932 C CA . TRP B 1 123 ? 289.932 172.936 328.393 1.00 23.89 133 TRP B CA 1
ATOM 4933 C C . TRP B 1 123 ? 290.684 172.891 327.056 1.00 24.00 133 TRP B C 1
ATOM 4934 O O . TRP B 1 123 ? 290.617 171.895 326.322 1.00 22.58 133 TRP B O 1
ATOM 4945 N N . LEU B 1 124 ? 291.420 173.963 326.773 1.00 23.41 134 LEU B N 1
ATOM 4946 C CA . LEU B 1 124 ? 292.034 174.179 325.477 1.00 24.83 134 LEU B CA 1
ATOM 4947 C C . LEU B 1 124 ? 293.558 174.236 325.621 1.00 24.30 134 LEU B C 1
ATOM 4948 O O . LEU B 1 124 ? 294.072 174.606 326.683 1.00 24.18 134 LEU B O 1
ATOM 4953 N N . GLU B 1 125 ? 294.265 173.860 324.557 1.00 23.79 135 GLU B N 1
ATOM 4954 C CA . GLU B 1 125 ? 295.733 173.644 324.600 1.00 25.27 135 GLU B CA 1
ATOM 4955 C C . GLU B 1 125 ? 296.544 174.925 324.383 1.00 23.67 135 GLU B C 1
ATOM 4956 O O . GLU B 1 125 ? 297.539 175.140 325.064 1.00 23.67 135 GLU B O 1
ATOM 4962 N N . GLN B 1 126 ? 296.158 175.756 323.421 1.00 23.82 136 GLN B N 1
ATOM 4963 C CA . GLN B 1 126 ? 296.925 176.982 323.131 1.00 22.97 136 GLN B CA 1
ATOM 4964 C C . GLN B 1 126 ? 296.818 177.970 324.305 1.00 24.52 136 GLN B C 1
ATOM 4965 O O . GLN B 1 126 ? 295.746 178.158 324.892 1.00 23.90 136 GLN B O 1
ATOM 4971 N N . GLY B 1 127 ? 297.945 178.601 324.632 1.00 24.09 137 GLY B N 1
ATOM 4972 C CA . GLY B 1 127 ? 298.091 179.375 325.846 1.00 24.67 137 GLY B CA 1
ATOM 4973 C C . GLY B 1 127 ? 297.856 180.849 325.577 1.00 24.58 137 GLY B C 1
ATOM 4974 O O . GLY B 1 127 ? 297.150 181.211 324.646 1.00 23.13 137 GLY B O 1
ATOM 4975 N N . GLY B 1 128 ? 298.468 181.691 326.402 1.00 25.17 138 GLY B N 1
ATOM 4976 C CA . GLY B 1 128 ? 298.199 183.129 326.393 1.00 23.51 138 GLY B CA 1
ATOM 4977 C C . GLY B 1 128 ? 296.811 183.433 326.932 1.00 22.24 138 GLY B C 1
ATOM 4978 O O . GLY B 1 128 ? 296.118 182.555 327.477 1.00 22.94 138 GLY B O 1
ATOM 4979 N N . ILE B 1 129 ? 296.413 184.690 326.818 1.00 20.59 139 ILE B N 1
ATOM 4980 C CA . ILE B 1 129 ? 295.092 185.131 327.227 1.00 20.34 139 ILE B CA 1
ATOM 4981 C C . ILE B 1 129 ? 294.293 185.612 326.020 1.00 19.86 139 ILE B C 1
ATOM 4982 O O . ILE B 1 129 ? 294.750 185.475 324.871 1.00 18.27 139 ILE B O 1
ATOM 4987 N N . ASP B 1 130 ? 293.078 186.102 326.267 1.00 18.54 140 ASP B N 1
ATOM 4988 C CA . ASP B 1 130 ? 292.210 186.679 325.239 1.00 19.10 140 ASP B CA 1
ATOM 4989 C C . ASP B 1 130 ? 291.900 185.751 324.079 1.00 18.60 140 ASP B C 1
ATOM 4990 O O . ASP B 1 130 ? 291.958 186.149 322.919 1.00 18.39 140 ASP B O 1
ATOM 4995 N N . PRO B 1 131 ? 291.508 184.508 324.399 1.00 18.27 141 PRO B N 1
ATOM 4996 C CA . PRO B 1 131 ? 291.094 183.596 323.363 1.00 18.44 141 PRO B CA 1
ATOM 4997 C C . PRO B 1 131 ? 289.794 184.023 322.676 1.00 18.84 141 PRO B C 1
ATOM 4998 O O . PRO B 1 131 ? 288.913 184.587 323.311 1.00 20.79 141 PRO B O 1
ATOM 5002 N N . SER B 1 132 ? 289.687 183.755 321.373 1.00 19.61 142 SER B N 1
ATOM 5003 C CA . SER B 1 132 ? 288.532 184.151 320.576 1.00 19.56 142 SER B CA 1
ATOM 5004 C C . SER B 1 132 ? 288.344 183.137 319.472 1.00 19.97 142 SER B C 1
ATOM 5005 O O . SER B 1 132 ? 289.312 182.518 319.065 1.00 19.79 142 SER B O 1
ATOM 5008 N N . LEU B 1 133 ? 287.091 182.918 319.075 1.00 19.76 143 LEU B N 1
ATOM 5009 C CA . LEU B 1 133 ? 286.740 181.956 318.031 1.00 20.17 143 LEU B CA 1
ATOM 5010 C C . LEU B 1 133 ? 286.166 182.638 316.789 1.00 19.79 143 LEU B C 1
ATOM 5011 O O . LEU B 1 133 ? 285.468 183.660 316.873 1.00 21.56 143 LEU B O 1
ATOM 5016 N N . TYR B 1 134 ? 286.488 182.064 315.634 1.00 20.47 144 TYR B N 1
ATOM 5017 C CA . TYR B 1 134 ? 285.970 182.455 314.332 1.00 19.27 144 TYR B CA 1
ATOM 5018 C C . TYR B 1 134 ? 285.641 181.169 313.594 1.00 19.49 144 TYR B C 1
ATOM 5019 O O . TYR B 1 134 ? 286.493 180.248 313.524 1.00 18.08 144 TYR B O 1
ATOM 5028 N N . PHE B 1 135 ? 284.423 181.121 313.050 1.00 19.48 145 PHE B N 1
ATOM 5029 C CA . PHE B 1 135 ? 283.904 179.962 312.311 1.00 21.38 145 PHE B CA 1
ATOM 5030 C C . PHE B 1 135 ? 283.779 180.207 310.792 1.00 21.60 145 PHE B C 1
ATOM 5031 O O . PHE B 1 135 ? 283.279 181.236 310.353 1.00 20.96 145 PHE B O 1
ATOM 5039 N N . GLU B 1 136 ? 284.232 179.243 309.997 1.00 23.60 146 GLU B N 1
ATOM 5040 C CA . GLU B 1 136 ? 284.023 179.278 308.541 1.00 26.17 146 GLU B CA 1
ATOM 5041 C C . GLU B 1 136 ? 284.066 177.860 307.989 1.00 28.39 146 GLU B C 1
ATOM 5042 O O . GLU B 1 136 ? 284.968 177.107 308.337 1.00 28.92 146 GLU B O 1
ATOM 5048 N N . ASP B 1 137 ? 283.111 177.512 307.126 1.00 31.77 147 ASP B N 1
ATOM 5049 C CA . ASP B 1 137 ? 283.172 176.270 306.327 1.00 36.57 147 ASP B CA 1
ATOM 5050 C C . ASP B 1 137 ? 283.268 174.979 307.173 1.00 35.50 147 ASP B C 1
ATOM 5051 O O . ASP B 1 137 ? 283.986 174.035 306.824 1.00 36.18 147 ASP B O 1
ATOM 5056 N N . GLY B 1 138 ? 282.544 174.957 308.287 1.00 34.92 148 GLY B N 1
ATOM 5057 C CA . GLY B 1 138 ? 282.603 173.843 309.236 1.00 34.95 148 GLY B CA 1
ATOM 5058 C C . GLY B 1 138 ? 283.872 173.743 310.072 1.00 34.59 148 GLY B C 1
ATOM 5059 O O . GLY B 1 138 ? 284.083 172.726 310.740 1.00 33.78 148 GLY B O 1
ATOM 5060 N N . LYS B 1 139 ? 284.720 174.778 310.046 1.00 30.48 149 LYS B N 1
ATOM 5061 C CA . LYS B 1 139 ? 285.953 174.797 310.828 1.00 29.34 149 LYS B CA 1
ATOM 5062 C C . LYS B 1 139 ? 285.866 175.880 311.905 1.00 25.28 149 LYS B C 1
ATOM 5063 O O . LYS B 1 139 ? 285.120 176.853 311.757 1.00 22.89 149 LYS B O 1
ATOM 5069 N N . CYS B 1 140 ? 286.587 175.665 313.001 1.00 24.63 150 CYS B N 1
ATOM 5070 C CA . CYS B 1 140 ? 286.607 176.588 314.136 1.00 22.58 150 CYS B CA 1
ATOM 5071 C C . CYS B 1 140 ? 288.049 177.002 314.407 1.00 21.66 150 CYS B C 1
ATOM 5072 O O . CYS B 1 140 ? 288.916 176.158 314.721 1.00 21.40 150 CYS B O 1
ATOM 5075 N N . PHE B 1 141 ? 288.304 178.303 314.263 1.00 20.34 151 PHE B N 1
ATOM 5076 C CA . PHE B 1 141 ? 289.636 178.865 314.411 1.00 21.19 151 PHE B CA 1
ATOM 5077 C C . PHE B 1 141 ? 289.727 179.624 315.721 1.00 21.31 151 PHE B C 1
ATOM 5078 O O . PHE B 1 141 ? 288.831 180.423 316.040 1.00 20.74 151 PHE B O 1
ATOM 5086 N N . MET B 1 142 ? 290.804 179.366 316.459 1.00 20.47 152 MET B N 1
ATOM 5087 C CA . MET B 1 142 ? 291.067 179.976 317.755 1.00 21.04 152 MET B CA 1
ATOM 5088 C C . MET B 1 142 ? 292.259 180.907 317.663 1.00 21.12 152 MET B C 1
ATOM 5089 O O . MET B 1 142 ? 293.335 180.497 317.225 1.00 20.53 152 MET B O 1
ATOM 5094 N N . VAL B 1 143 ? 292.103 182.136 318.143 1.00 19.82 153 VAL B N 1
ATOM 5095 C CA . VAL B 1 143 ? 293.265 182.985 318.377 1.00 18.98 153 VAL B CA 1
ATOM 5096 C C . VAL B 1 143 ? 293.444 183.253 319.885 1.00 19.85 153 VAL B C 1
ATOM 5097 O O . VAL B 1 143 ? 292.482 183.188 320.647 1.00 19.37 153 VAL B O 1
ATOM 5101 N N . SER B 1 144 ? 294.682 183.562 320.272 1.00 18.34 154 SER B N 1
ATOM 5102 C CA . SER B 1 144 ? 295.047 184.043 321.624 1.00 19.24 154 SER B CA 1
ATOM 5103 C C . SER B 1 144 ? 296.465 184.621 321.492 1.00 20.44 154 SER B C 1
ATOM 5104 O O . SER B 1 144 ? 297.019 184.613 320.374 1.00 19.09 154 SER B O 1
ATOM 5107 N N . ASN B 1 145 ? 297.052 185.099 322.586 1.00 21.09 155 ASN B N 1
ATOM 5108 C CA . ASN B 1 145 ? 298.301 185.859 322.478 1.00 22.62 155 ASN B CA 1
ATOM 5109 C C . ASN B 1 145 ? 299.509 185.347 323.291 1.00 25.93 155 ASN B C 1
ATOM 5110 O O . ASN B 1 145 ? 300.225 186.148 323.900 1.00 28.43 155 ASN B O 1
ATOM 5115 N N . PRO B 1 146 ? 299.787 184.033 323.262 1.00 28.32 156 PRO B N 1
ATOM 5116 C CA . PRO B 1 146 ? 300.971 183.557 324.013 1.00 31.76 156 PRO B CA 1
ATOM 5117 C C . PRO B 1 146 ? 302.282 184.247 323.560 1.00 34.38 156 PRO B C 1
ATOM 5118 O O . PRO B 1 146 ? 302.494 184.417 322.361 1.00 32.49 156 PRO B O 1
ATOM 5122 N N A ASP B 1 147 ? 303.098 184.656 324.538 0.50 36.86 157 ASP B N 1
ATOM 5123 N N B ASP B 1 147 ? 303.120 184.644 324.525 0.50 37.25 157 ASP B N 1
ATOM 5124 C CA A ASP B 1 147 ? 304.358 185.412 324.334 0.50 36.96 157 ASP B CA 1
ATOM 5125 C CA B ASP B 1 147 ? 304.378 185.415 324.299 0.50 37.70 157 ASP B CA 1
ATOM 5126 C C A ASP B 1 147 ? 304.220 186.772 323.634 0.50 38.43 157 ASP B C 1
ATOM 5127 C C B ASP B 1 147 ? 304.225 186.786 323.632 0.50 38.84 157 ASP B C 1
ATOM 5128 O O A ASP B 1 147 ? 305.175 187.262 323.030 0.50 42.16 157 ASP B O 1
ATOM 5129 O O B ASP B 1 147 ? 305.179 187.299 323.046 0.50 42.35 157 ASP B O 1
ATOM 5138 N N . GLY B 1 148 ? 303.043 187.384 323.715 1.00 40.51 158 GLY B N 1
ATOM 5139 C CA . GLY B 1 148 ? 302.776 188.666 323.041 1.00 40.91 158 GLY B CA 1
ATOM 5140 C C . GLY B 1 148 ? 302.415 188.570 321.555 1.00 40.16 158 GLY B C 1
ATOM 5141 O O . GLY B 1 148 ? 301.979 189.571 320.958 1.00 41.78 158 GLY B O 1
ATOM 5142 N N . TYR B 1 149 ? 302.545 187.375 320.968 1.00 33.09 159 TYR B N 1
ATOM 5143 C CA . TYR B 1 149 ? 302.265 187.165 319.559 1.00 30.12 159 TYR B CA 1
ATOM 5144 C C . TYR B 1 149 ? 300.865 186.608 319.447 1.00 26.70 159 TYR B C 1
ATOM 5145 O O . TYR B 1 149 ? 300.542 185.623 320.118 1.00 26.86 159 TYR B O 1
ATOM 5154 N N . ILE B 1 150 ? 300.074 187.181 318.551 1.00 24.79 160 ILE B N 1
ATOM 5155 C CA . ILE B 1 150 ? 298.784 186.583 318.188 1.00 24.25 160 ILE B CA 1
ATOM 5156 C C . ILE B 1 150 ? 299.066 185.261 317.458 1.00 22.80 160 ILE B C 1
ATOM 5157 O O . ILE B 1 150 ? 299.750 185.249 316.432 1.00 23.78 160 ILE B O 1
ATOM 5162 N N . ASN B 1 151 ? 298.557 184.171 318.020 1.00 21.94 161 ASN B N 1
ATOM 5163 C CA . ASN B 1 151 ? 298.677 182.828 317.475 1.00 21.32 161 ASN B CA 1
ATOM 5164 C C . ASN B 1 151 ? 297.313 182.311 317.003 1.00 20.66 161 ASN B C 1
ATOM 5165 O O . ASN B 1 151 ? 296.302 182.549 317.661 1.00 20.19 161 ASN B O 1
ATOM 5170 N N . LEU B 1 152 ? 297.308 181.604 315.872 1.00 19.49 162 LEU B N 1
ATOM 5171 C CA . LEU B 1 152 ? 296.118 181.025 315.255 1.00 19.37 162 LEU B CA 1
ATOM 5172 C C . LEU B 1 152 ? 296.260 179.521 315.215 1.00 19.91 162 LEU B C 1
ATOM 5173 O O . LEU B 1 152 ? 297.342 179.004 314.918 1.00 18.94 162 LEU B O 1
ATOM 5178 N N . CYS B 1 153 ? 295.158 178.831 315.479 1.00 20.08 163 CYS B N 1
ATOM 5179 C CA . CYS B 1 153 ? 295.081 177.393 315.238 1.00 20.75 163 CYS B CA 1
ATOM 5180 C C . CYS B 1 153 ? 293.641 177.025 314.983 1.00 21.45 163 CYS B C 1
ATOM 5181 O O . CYS B 1 153 ? 292.736 177.868 315.079 1.00 20.43 163 CYS B O 1
ATOM 5184 N N . GLU B 1 154 ? 293.436 175.761 314.642 1.00 21.81 164 GLU B N 1
ATOM 5185 C CA . GLU B 1 154 ? 292.121 175.220 314.469 1.00 23.29 164 GLU B CA 1
ATOM 5186 C C . GLU B 1 154 ? 291.855 174.275 315.643 1.00 22.38 164 GLU B C 1
ATOM 5187 O O . GLU B 1 154 ? 292.768 173.543 316.065 1.00 22.28 164 GLU B O 1
ATOM 5193 N N . ILE B 1 155 ? 290.619 174.290 316.146 1.00 20.98 165 ILE B N 1
ATOM 5194 C CA . ILE B 1 155 ? 290.187 173.390 317.219 1.00 22.47 165 ILE B CA 1
ATOM 5195 C C . ILE B 1 155 ? 288.848 172.707 316.901 1.00 22.92 165 ILE B C 1
ATOM 5196 O O . ILE B 1 155 ? 288.075 173.164 316.061 1.00 21.56 165 ILE B O 1
ATOM 5201 N N . ASP B 1 156 ? 288.582 171.608 317.596 1.00 24.60 166 ASP B N 1
ATOM 5202 C CA . ASP B 1 156 ? 287.226 171.071 317.672 1.00 25.88 166 ASP B CA 1
ATOM 5203 C C . ASP B 1 156 ? 286.676 171.617 318.989 1.00 24.74 166 ASP B C 1
ATOM 5204 O O . ASP B 1 156 ? 287.162 171.227 320.054 1.00 23.72 166 ASP B O 1
ATOM 5209 N N . PRO B 1 157 ? 285.691 172.548 318.928 1.00 25.47 167 PRO B N 1
ATOM 5210 C CA . PRO B 1 157 ? 285.253 173.222 320.157 1.00 26.41 167 PRO B CA 1
ATOM 5211 C C . PRO B 1 157 ? 284.494 172.370 321.166 1.00 28.30 167 PRO B C 1
ATOM 5212 O O . PRO B 1 157 ? 284.384 172.767 322.321 1.00 30.19 167 PRO B O 1
ATOM 5216 N N . MET B 1 158 ? 283.988 171.220 320.735 1.00 29.51 168 MET B N 1
ATOM 5217 C CA A MET B 1 158 ? 283.240 170.312 321.615 0.50 30.79 168 MET B CA 1
ATOM 5218 C CA B MET B 1 158 ? 283.233 170.313 321.605 0.50 31.08 168 MET B CA 1
ATOM 5219 C C . MET B 1 158 ? 284.167 169.371 322.381 1.00 30.52 168 MET B C 1
ATOM 5220 O O . MET B 1 158 ? 283.941 169.091 323.552 1.00 31.25 168 MET B O 1
ATOM 5229 N N . THR B 1 159 ? 285.211 168.870 321.729 1.00 29.92 169 THR B N 1
ATOM 5230 C CA . THR B 1 159 ? 286.199 168.012 322.403 1.00 29.40 169 THR B CA 1
ATOM 5231 C C . THR B 1 159 ? 287.347 168.804 322.989 1.00 28.96 169 THR B C 1
ATOM 5232 O O . THR B 1 159 ? 288.066 168.288 323.836 1.00 29.30 169 THR B O 1
ATOM 5236 N N . GLY B 1 160 ? 287.545 170.040 322.510 1.00 28.12 170 GLY B N 1
ATOM 5237 C CA . GLY B 1 160 ? 288.715 170.840 322.872 1.00 26.57 170 GLY B CA 1
ATOM 5238 C C . GLY B 1 160 ? 290.036 170.477 322.210 1.00 26.29 170 GLY B C 1
ATOM 5239 O O . GLY B 1 160 ? 291.039 171.107 322.510 1.00 25.32 170 GLY B O 1
ATOM 5240 N N . LYS B 1 161 ? 290.050 169.497 321.293 1.00 24.98 171 LYS B N 1
ATOM 5241 C CA . LYS B 1 161 ? 291.293 169.054 320.646 1.00 25.68 171 LYS B CA 1
ATOM 5242 C C . LYS B 1 161 ? 291.802 170.099 319.675 1.00 23.91 171 LYS B C 1
ATOM 5243 O O . LYS B 1 161 ? 291.027 170.639 318.897 1.00 25.50 171 LYS B O 1
ATOM 5245 N N . GLN B 1 162 ? 293.094 170.375 319.713 1.00 24.42 172 GLN B N 1
ATOM 5246 C CA . GLN B 1 162 ? 293.697 171.261 318.735 1.00 25.65 172 GLN B CA 1
ATOM 5247 C C . GLN B 1 162 ? 293.995 170.441 317.488 1.00 26.50 172 GLN B C 1
ATOM 5248 O O . GLN B 1 162 ? 294.622 169.394 317.572 1.00 29.03 172 GLN B O 1
ATOM 5254 N N . LEU B 1 163 ? 293.545 170.931 316.342 1.00 27.45 173 LEU B N 1
ATOM 5255 C CA . LEU B 1 163 ? 293.585 170.186 315.080 1.00 29.16 173 LEU B CA 1
ATOM 5256 C C . LEU B 1 163 ? 294.697 170.608 314.096 1.00 31.69 173 LEU B C 1
ATOM 5257 O O . LEU B 1 163 ? 294.961 169.895 313.113 1.00 31.94 173 LEU B O 1
ATOM 5262 N N . SER B 1 164 ? 295.304 171.777 314.327 1.00 30.99 174 SER B N 1
ATOM 5263 C CA . SER B 1 164 ? 296.456 172.256 313.552 1.00 30.07 174 SER B CA 1
ATOM 5264 C C . SER B 1 164 ? 297.474 172.910 314.476 1.00 30.69 174 SER B C 1
ATOM 5265 O O . SER B 1 164 ? 297.134 173.306 315.601 1.00 28.86 174 SER B O 1
ATOM 5268 N N . SER B 1 165 ? 298.717 173.018 314.001 1.00 30.52 175 SER B N 1
ATOM 5269 C CA . SER B 1 165 ? 299.780 173.724 314.727 1.00 31.30 175 SER B CA 1
ATOM 5270 C C . SER B 1 165 ? 299.417 175.177 314.943 1.00 28.70 175 SER B C 1
ATOM 5271 O O . SER B 1 165 ? 298.801 175.793 314.074 1.00 29.04 175 SER B O 1
ATOM 5274 N N . SER B 1 166 ? 299.845 175.716 316.079 1.00 26.11 176 SER B N 1
ATOM 5275 C CA . SER B 1 166 ? 299.759 177.148 316.338 1.00 24.40 176 SER B CA 1
ATOM 5276 C C . SER B 1 166 ? 300.726 177.891 315.418 1.00 25.51 176 SER B C 1
ATOM 5277 O O . SER B 1 166 ? 301.884 177.495 315.288 1.00 25.13 176 SER B O 1
ATOM 5280 N N . LYS B 1 167 ? 300.247 178.974 314.802 1.00 25.15 177 LYS B N 1
ATOM 5281 C CA . LYS B 1 167 ? 301.034 179.806 313.904 1.00 25.54 177 LYS B CA 1
ATOM 5282 C C . LYS B 1 167 ? 300.925 181.248 314.327 1.00 23.34 177 LYS B C 1
ATOM 5283 O O . LYS B 1 167 ? 299.839 181.709 314.671 1.00 20.46 177 LYS B O 1
ATOM 5289 N N . ARG B 1 168 ? 302.045 181.962 314.287 1.00 22.57 178 ARG B N 1
ATOM 5290 C CA . ARG B 1 168 ? 302.039 183.362 314.657 1.00 24.58 178 ARG B CA 1
ATOM 5291 C C . ARG B 1 168 ? 301.551 184.118 313.445 1.00 24.81 178 ARG B C 1
ATOM 5292 O O . ARG B 1 168 ? 302.058 183.884 312.355 1.00 24.86 178 ARG B O 1
ATOM 5300 N N A ILE B 1 169 ? 300.651 185.120 313.584 0.50 23.36 179 ILE B N 1
ATOM 5301 N N B ILE B 1 169 ? 300.485 184.864 313.640 0.50 24.06 179 ILE B N 1
ATOM 5302 C CA A ILE B 1 169 ? 299.996 185.755 312.369 0.50 23.56 179 ILE B CA 1
ATOM 5303 C CA B ILE B 1 169 ? 300.136 185.849 312.697 0.50 24.41 179 ILE B CA 1
ATOM 5304 C C A ILE B 1 169 ? 300.043 187.281 312.038 0.50 24.53 179 ILE B C 1
ATOM 5305 C C B ILE B 1 169 ? 300.646 187.076 313.414 0.50 25.02 179 ILE B C 1
ATOM 5306 O O A ILE B 1 169 ? 300.035 187.625 310.879 0.50 25.72 179 ILE B O 1
ATOM 5307 O O B ILE B 1 169 ? 301.570 187.034 314.173 0.50 28.24 179 ILE B O 1
ATOM 5316 N N . TRP B 1 170 ? 300.136 188.171 313.009 1.00 27.14 180 TRP B N 1
ATOM 5317 C CA . TRP B 1 170 ? 300.271 189.584 313.364 1.00 28.72 180 TRP B CA 1
ATOM 5318 C C . TRP B 1 170 ? 300.610 189.795 314.841 1.00 30.97 180 TRP B C 1
ATOM 5319 O O . TRP B 1 170 ? 300.127 189.078 315.710 1.00 38.47 180 TRP B O 1
ATOM 5330 N N . ASN B 1 171 ? 301.498 190.733 315.118 1.00 29.35 181 ASN B N 1
ATOM 5331 C CA . ASN B 1 171 ? 301.770 191.141 316.492 1.00 30.00 181 ASN B CA 1
ATOM 5332 C C . ASN B 1 171 ? 301.538 192.645 316.682 1.00 26.53 181 ASN B C 1
ATOM 5333 O O . ASN B 1 171 ? 302.059 193.244 317.596 1.00 26.30 181 ASN B O 1
ATOM 5338 N N . GLY B 1 172 ? 300.683 193.216 315.834 1.00 25.00 182 GLY B N 1
ATOM 5339 C CA . GLY B 1 172 ? 300.218 194.604 315.985 1.00 23.65 182 GLY B CA 1
ATOM 5340 C C . GLY B 1 172 ? 301.145 195.583 315.322 1.00 22.78 182 GLY B C 1
ATOM 5341 O O . GLY B 1 172 ? 302.068 195.181 314.614 1.00 23.07 182 GLY B O 1
ATOM 5342 N N . THR B 1 173 ? 300.887 196.872 315.540 1.00 21.73 183 THR B N 1
ATOM 5343 C CA . THR B 1 173 ? 301.669 197.954 314.939 1.00 22.86 183 THR B CA 1
ATOM 5344 C C . THR B 1 173 ? 302.963 198.272 315.652 1.00 23.94 183 THR B C 1
ATOM 5345 O O . THR B 1 173 ? 303.759 199.042 315.131 1.00 23.43 183 THR B O 1
ATOM 5349 N N . GLY B 1 174 ? 303.174 197.725 316.852 1.00 23.79 184 GLY B N 1
ATOM 5350 C CA . GLY B 1 174 ? 304.364 198.030 317.642 1.00 22.89 184 GLY B CA 1
ATOM 5351 C C . GLY B 1 174 ? 304.013 198.541 319.024 1.00 21.54 184 GLY B C 1
ATOM 5352 O O . GLY B 1 174 ? 304.893 198.659 319.859 1.00 19.70 184 GLY B O 1
ATOM 5353 N N . GLY B 1 175 ? 302.737 198.863 319.261 1.00 20.13 185 GLY B N 1
ATOM 5354 C CA . GLY B 1 175 ? 302.276 199.265 320.576 1.00 20.00 185 GLY B CA 1
ATOM 5355 C C . GLY B 1 175 ? 302.425 198.183 321.624 1.00 19.47 185 GLY B C 1
ATOM 5356 O O . GLY B 1 175 ? 302.574 196.992 321.304 1.00 19.91 185 GLY B O 1
ATOM 5357 N N . ARG B 1 176 ? 302.424 198.586 322.890 1.00 19.54 186 ARG B N 1
ATOM 5358 C CA . ARG B 1 176 ? 302.551 197.595 323.980 1.00 19.41 186 ARG B CA 1
ATOM 5359 C C . ARG B 1 176 ? 301.314 196.696 324.137 1.00 18.86 186 ARG B C 1
ATOM 5360 O O . ARG B 1 176 ? 300.179 197.097 323.846 1.00 18.15 186 ARG B O 1
ATOM 5368 N N . TYR B 1 177 ? 301.586 195.483 324.599 1.00 19.70 187 TYR B N 1
ATOM 5369 C CA . TYR B 1 177 ? 300.585 194.495 325.007 1.00 21.25 187 TYR B CA 1
ATOM 5370 C C . TYR B 1 177 ? 299.526 194.242 323.963 1.00 21.07 187 TYR B C 1
ATOM 5371 O O . TYR B 1 177 ? 298.337 194.410 324.218 1.00 23.37 187 TYR B O 1
ATOM 5380 N N . ALA B 1 178 ? 299.972 193.805 322.787 1.00 20.93 188 ALA B N 1
ATOM 5381 C CA . ALA B 1 178 ? 299.077 193.405 321.718 1.00 19.86 188 ALA B CA 1
ATOM 5382 C C . ALA B 1 178 ? 298.210 192.271 322.258 1.00 19.95 188 ALA B C 1
ATOM 5383 O O . ALA B 1 178 ? 298.746 191.260 322.734 1.00 18.33 188 ALA B O 1
ATOM 5385 N N . GLU B 1 179 ? 296.894 192.483 322.264 1.00 18.18 189 GLU B N 1
ATOM 5386 C CA . GLU B 1 179 ? 295.969 191.538 322.876 1.00 19.65 189 GLU B CA 1
ATOM 5387 C C . GLU B 1 179 ? 294.541 191.680 322.323 1.00 19.10 189 GLU B C 1
ATOM 5388 O O . GLU B 1 179 ? 294.307 192.398 321.345 1.00 20.93 189 GLU B O 1
ATOM 5394 N N . GLY B 1 180 ? 293.599 190.940 322.891 1.00 19.08 190 GLY B N 1
ATOM 5395 C CA . GLY B 1 180 ? 292.198 190.961 322.449 1.00 17.55 190 GLY B CA 1
ATOM 5396 C C . GLY B 1 180 ? 291.969 190.747 320.950 1.00 17.39 190 GLY B C 1
ATOM 5397 O O . GLY B 1 180 ? 291.195 191.488 320.336 1.00 16.65 190 GLY B O 1
ATOM 5398 N N . PRO B 1 181 ? 292.622 189.741 320.348 1.00 16.85 191 PRO B N 1
ATOM 5399 C CA . PRO B 1 181 ? 292.443 189.526 318.915 1.00 17.59 191 PRO B CA 1
ATOM 5400 C C . PRO B 1 181 ? 291.042 188.981 318.567 1.00 17.97 191 PRO B C 1
ATOM 5401 O O . PRO B 1 181 ? 290.506 188.140 319.301 1.00 18.99 191 PRO B O 1
ATOM 5405 N N . HIS B 1 182 ? 290.471 189.461 317.462 1.00 17.43 192 HIS B N 1
ATOM 5406 C CA . HIS B 1 182 ? 289.273 188.858 316.884 1.00 17.73 192 HIS B CA 1
ATOM 5407 C C . HIS B 1 182 ? 289.379 188.875 315.353 1.00 18.30 192 HIS B C 1
ATOM 5408 O O . HIS B 1 182 ? 289.807 189.868 314.765 1.00 18.34 192 HIS B O 1
ATOM 5415 N N . ILE B 1 183 ? 288.989 187.771 314.725 1.00 17.52 193 ILE B N 1
ATOM 5416 C CA . ILE B 1 183 ? 288.992 187.657 313.283 1.00 18.99 193 ILE B CA 1
ATOM 5417 C C . ILE B 1 183 ? 287.579 187.829 312.765 1.00 19.15 193 ILE B C 1
ATOM 5418 O O . ILE B 1 183 ? 286.633 187.219 313.283 1.00 17.99 193 ILE B O 1
ATOM 5423 N N . TYR B 1 184 ? 287.468 188.610 311.688 1.00 19.86 194 TYR B N 1
ATOM 5424 C CA . TYR B 1 184 ? 286.230 188.751 310.935 1.00 19.91 194 TYR B CA 1
ATOM 5425 C C . TYR B 1 184 ? 286.573 188.567 309.460 1.00 21.50 194 TYR B C 1
ATOM 5426 O O . TYR B 1 184 ? 287.675 188.907 309.031 1.00 23.96 194 TYR B O 1
ATOM 5435 N N . LYS B 1 185 ? 285.645 188.019 308.696 1.00 20.20 195 LYS B N 1
ATOM 5436 C CA . LYS B 1 185 ? 285.788 187.973 307.243 1.00 21.60 195 LYS B CA 1
ATOM 5437 C C . LYS B 1 185 ? 284.768 188.896 306.593 1.00 21.73 195 LYS B C 1
ATOM 5438 O O . LYS B 1 185 ? 283.568 188.780 306.861 1.00 22.91 195 LYS B O 1
ATOM 5444 N N . LYS B 1 186 ? 285.251 189.827 305.774 1.00 21.51 196 LYS B N 1
ATOM 5445 C CA . LYS B 1 186 ? 284.400 190.750 305.029 1.00 22.91 196 LYS B CA 1
ATOM 5446 C C . LYS B 1 186 ? 285.053 191.128 303.685 1.00 22.40 196 LYS B C 1
ATOM 5447 O O . LYS B 1 186 ? 286.258 191.434 303.637 1.00 21.42 196 LYS B O 1
ATOM 5453 N N . ASP B 1 187 ? 284.252 191.118 302.612 1.00 22.86 197 ASP B N 1
ATOM 5454 C CA . ASP B 1 187 ? 284.694 191.527 301.260 1.00 22.98 197 ASP B CA 1
ATOM 5455 C C . ASP B 1 187 ? 285.954 190.793 300.771 1.00 23.59 197 ASP B C 1
ATOM 5456 O O . ASP B 1 187 ? 286.843 191.392 300.138 1.00 22.80 197 ASP B O 1
ATOM 5461 N N . GLY B 1 188 ? 286.032 189.502 301.074 1.00 22.89 198 GLY B N 1
ATOM 5462 C CA . GLY B 1 188 ? 287.201 188.697 300.697 1.00 24.07 198 GLY B CA 1
ATOM 5463 C C . GLY B 1 188 ? 288.492 188.905 301.482 1.00 24.41 198 GLY B C 1
ATOM 5464 O O . GLY B 1 188 ? 289.561 188.347 301.113 1.00 23.10 198 GLY B O 1
ATOM 5465 N N . TRP B 1 189 ? 288.411 189.665 302.576 1.00 23.06 199 TRP B N 1
ATOM 5466 C CA . TRP B 1 189 ? 289.534 189.916 303.453 1.00 22.89 199 TRP B CA 1
ATOM 5467 C C . TRP B 1 189 ? 289.301 189.271 304.823 1.00 21.34 199 TRP B C 1
ATOM 5468 O O . TRP B 1 189 ? 288.188 189.308 305.348 1.00 20.86 199 TRP B O 1
ATOM 5479 N N . TYR B 1 190 ? 290.348 188.689 305.399 1.00 20.73 200 TYR B N 1
ATOM 5480 C CA . TYR B 1 190 ? 290.361 188.377 306.833 1.00 19.43 200 TYR B CA 1
ATOM 5481 C C . TYR B 1 190 ? 290.856 189.606 307.558 1.00 20.11 200 TYR B C 1
ATOM 5482 O O . TYR B 1 190 ? 291.977 190.060 307.313 1.00 20.14 200 TYR B O 1
ATOM 5491 N N . TYR B 1 191 ? 289.986 190.167 308.398 1.00 19.65 201 TYR B N 1
ATOM 5492 C CA . TYR B 1 191 ? 290.327 191.298 309.234 1.00 19.62 201 TYR B CA 1
ATOM 5493 C C . TYR B 1 191 ? 290.724 190.799 310.639 1.00 19.39 201 TYR B C 1
ATOM 5494 O O . TYR B 1 191 ? 290.031 189.957 311.219 1.00 19.30 201 TYR B O 1
ATOM 5503 N N . LEU B 1 192 ? 291.837 191.313 311.161 1.00 18.60 202 LEU B N 1
ATOM 5504 C CA . LEU B 1 192 ? 292.283 191.032 312.526 1.00 18.63 202 LEU B CA 1
ATOM 5505 C C . LEU B 1 192 ? 292.285 192.328 313.333 1.00 19.49 202 LEU B C 1
ATOM 5506 O O . LEU B 1 192 ? 293.088 193.254 313.071 1.00 19.09 202 LEU B O 1
ATOM 5511 N N . LEU B 1 193 ? 291.371 192.371 314.298 1.00 19.75 203 LEU B N 1
ATOM 5512 C CA A LEU B 1 193 ? 291.206 193.508 315.198 0.50 19.95 203 LEU B CA 1
ATOM 5513 C CA B LEU B 1 193 ? 291.189 193.495 315.198 0.50 19.79 203 LEU B CA 1
ATOM 5514 C C . LEU B 1 193 ? 291.873 193.156 316.516 1.00 19.67 203 LEU B C 1
ATOM 5515 O O . LEU B 1 193 ? 291.700 192.057 317.032 1.00 19.22 203 LEU B O 1
ATOM 5524 N N . ILE B 1 194 ? 292.660 194.089 317.057 1.00 18.73 204 ILE B N 1
ATOM 5525 C CA . ILE B 1 194 ? 293.300 193.871 318.341 1.00 19.18 204 ILE B CA 1
ATOM 5526 C C . ILE B 1 194 ? 293.309 195.146 319.171 1.00 19.40 204 ILE B C 1
ATOM 5527 O O . ILE B 1 194 ? 292.911 196.222 318.698 1.00 19.25 204 ILE B O 1
ATOM 5532 N N . SER B 1 195 ? 293.773 194.965 320.403 1.00 19.86 205 SER B N 1
ATOM 5533 C CA A SER B 1 195 ? 294.076 196.057 321.310 0.50 19.91 205 SER B CA 1
ATOM 5534 C CA B SER B 1 195 ? 294.054 196.034 321.351 0.50 21.47 205 SER B CA 1
ATOM 5535 C C . SER B 1 195 ? 295.568 196.245 321.494 1.00 20.07 205 SER B C 1
ATOM 5536 O O . SER B 1 195 ? 296.340 195.279 321.548 1.00 20.51 205 SER B O 1
ATOM 5541 N N . GLU B 1 196 ? 295.979 197.501 321.579 1.00 20.67 206 GLU B N 1
ATOM 5542 C CA . GLU B 1 196 ? 297.367 197.857 321.867 1.00 20.17 206 GLU B CA 1
ATOM 5543 C C . GLU B 1 196 ? 297.370 199.002 322.857 1.00 20.11 206 GLU B C 1
ATOM 5544 O O . GLU B 1 196 ? 296.329 199.623 323.111 1.00 19.51 206 GLU B O 1
ATOM 5550 N N . GLY B 1 197 ? 298.554 199.275 323.404 1.00 19.53 207 GLY B N 1
ATOM 5551 C CA . GLY B 1 197 ? 298.755 200.407 324.276 1.00 19.64 207 GLY B CA 1
ATOM 5552 C C . GLY B 1 197 ? 298.492 200.170 325.753 1.00 20.04 207 GLY B C 1
ATOM 5553 O O . GLY B 1 197 ? 298.777 201.055 326.563 1.00 20.87 207 GLY B O 1
ATOM 5554 N N . GLY B 1 198 ? 297.928 199.004 326.119 1.00 20.10 208 GLY B N 1
ATOM 5555 C CA . GLY B 1 198 ? 297.596 198.734 327.505 1.00 20.84 208 GLY B CA 1
ATOM 5556 C C . GLY B 1 198 ? 296.209 199.259 327.851 1.00 22.00 208 GLY B C 1
ATOM 5557 O O . GLY B 1 198 ? 295.737 200.220 327.257 1.00 20.72 208 GLY B O 1
ATOM 5558 N N . THR B 1 199 ? 295.575 198.652 328.839 1.00 23.09 209 THR B N 1
ATOM 5559 C CA . THR B 1 199 ? 294.174 199.011 329.194 1.00 24.04 209 THR B CA 1
ATOM 5560 C C . THR B 1 199 ? 294.033 200.271 330.099 1.00 24.70 209 THR B C 1
ATOM 5561 O O . THR B 1 199 ? 292.968 200.492 330.698 1.00 26.77 209 THR B O 1
ATOM 5565 N N . GLU B 1 200 ? 295.076 201.113 330.151 1.00 24.17 210 GLU B N 1
ATOM 5566 C CA . GLU B 1 200 ? 295.070 202.389 330.863 1.00 24.60 210 GLU B CA 1
ATOM 5567 C C . GLU B 1 200 ? 295.015 203.536 329.828 1.00 22.68 210 GLU B C 1
ATOM 5568 O O . GLU B 1 200 ? 294.399 203.352 328.796 1.00 20.22 210 GLU B O 1
ATOM 5574 N N . LEU B 1 201 ? 295.690 204.674 330.036 1.00 22.26 211 LEU B N 1
ATOM 5575 C CA . LEU B 1 201 ? 295.486 205.839 329.156 1.00 21.76 211 LEU B CA 1
ATOM 5576 C C . LEU B 1 201 ? 295.928 205.668 327.688 1.00 21.46 211 LEU B C 1
ATOM 5577 O O . LEU B 1 201 ? 295.497 206.433 326.829 1.00 19.92 211 LEU B O 1
ATOM 5582 N N . GLY B 1 202 ? 296.795 204.686 327.411 1.00 20.04 212 GLY B N 1
ATOM 5583 C CA . GLY B 1 202 ? 297.288 204.454 326.060 1.00 19.54 212 GLY B CA 1
ATOM 5584 C C . GLY B 1 202 ? 296.458 203.501 325.223 1.00 18.40 212 GLY B C 1
ATOM 5585 O O . GLY B 1 202 ? 296.801 203.254 324.057 1.00 18.18 212 GLY B O 1
ATOM 5586 N N . HIS B 1 203 ? 295.374 202.968 325.793 1.00 17.16 213 HIS B N 1
ATOM 5587 C CA . HIS B 1 203 ? 294.538 201.996 325.090 1.00 17.87 213 HIS B CA 1
ATOM 5588 C C . HIS B 1 203 ? 294.142 202.475 323.679 1.00 18.04 213 HIS B C 1
ATOM 5589 O O . HIS B 1 203 ? 293.672 203.602 323.495 1.00 18.18 213 HIS B O 1
ATOM 5596 N N . LYS B 1 204 ? 294.310 201.622 322.697 1.00 18.51 214 LYS B N 1
ATOM 5597 C CA . LYS B 1 204 ? 293.859 201.938 321.326 1.00 19.69 214 LYS B CA 1
ATOM 5598 C C . LYS B 1 204 ? 293.460 200.656 320.626 1.00 20.68 214 LYS B C 1
ATOM 5599 O O . LYS B 1 204 ? 293.944 199.572 320.983 1.00 19.70 214 LYS B O 1
ATOM 5605 N N . VAL B 1 205 ? 292.572 200.790 319.641 1.00 20.97 215 VAL B N 1
ATOM 5606 C CA . VAL B 1 205 ? 292.142 199.674 318.808 1.00 21.22 215 VAL B CA 1
ATOM 5607 C C . VAL B 1 205 ? 292.843 199.769 317.470 1.00 20.00 215 VAL B C 1
ATOM 5608 O O . VAL B 1 205 ? 292.786 200.815 316.845 1.00 19.35 215 VAL B O 1
ATOM 5612 N N . THR B 1 206 ? 293.522 198.691 317.051 1.00 18.40 216 THR B N 1
ATOM 5613 C CA . THR B 1 206 ? 294.131 198.617 315.719 1.00 18.40 216 THR B CA 1
ATOM 5614 C C . THR B 1 206 ? 293.575 197.453 314.919 1.00 18.60 216 THR B C 1
ATOM 5615 O O . THR B 1 206 ? 293.024 196.501 315.480 1.00 18.78 216 THR B O 1
ATOM 5619 N N . ILE B 1 207 ? 293.709 197.538 313.602 1.00 17.75 217 ILE B N 1
ATOM 5620 C CA . ILE B 1 207 ? 293.177 196.526 312.717 1.00 19.05 217 ILE B CA 1
ATOM 5621 C C . ILE B 1 207 ? 294.117 196.297 311.516 1.00 20.37 217 ILE B C 1
ATOM 5622 O O . ILE B 1 207 ? 294.785 197.231 311.033 1.00 19.33 217 ILE B O 1
ATOM 5627 N N . ALA B 1 208 ? 294.216 195.034 311.103 1.00 19.67 218 ALA B N 1
ATOM 5628 C CA . ALA B 1 208 ? 294.999 194.627 309.944 1.00 19.78 218 ALA B CA 1
ATOM 5629 C C . ALA B 1 208 ? 294.183 193.702 309.064 1.00 19.52 218 ALA B C 1
ATOM 5630 O O . ALA B 1 208 ? 293.129 193.219 309.494 1.00 18.33 218 ALA B O 1
ATOM 5632 N N . ARG B 1 209 ? 294.646 193.451 307.835 1.00 19.05 219 ARG B N 1
ATOM 5633 C CA . ARG B 1 209 ? 293.952 192.487 306.972 1.00 19.46 219 ARG B CA 1
ATOM 5634 C C . ARG B 1 209 ? 294.856 191.663 306.059 1.00 19.98 219 ARG B C 1
ATOM 5635 O O . ARG B 1 209 ? 295.981 192.024 305.797 1.00 17.99 219 ARG B O 1
ATOM 5643 N N . SER B 1 210 ? 294.321 190.541 305.597 1.00 19.51 220 SER B N 1
ATOM 5644 C CA . SER B 1 210 ? 295.015 189.645 304.689 1.00 19.57 220 SER B CA 1
ATOM 5645 C C . SER B 1 210 ? 294.002 188.861 303.863 1.00 20.69 220 SER B C 1
ATOM 5646 O O . SER B 1 210 ? 292.895 188.605 304.340 1.00 19.64 220 SER B O 1
ATOM 5649 N N . ARG B 1 211 ? 294.387 188.480 302.639 1.00 21.19 221 ARG B N 1
ATOM 5650 C CA . ARG B 1 211 ? 293.593 187.559 301.846 1.00 20.55 221 ARG B CA 1
ATOM 5651 C C . ARG B 1 211 ? 293.629 186.141 302.419 1.00 21.35 221 ARG B C 1
ATOM 5652 O O . ARG B 1 211 ? 292.805 185.310 302.041 1.00 22.10 221 ARG B O 1
ATOM 5660 N N . TYR B 1 212 ? 294.580 185.844 303.305 1.00 21.43 222 TYR B N 1
ATOM 5661 C CA . TYR B 1 212 ? 294.674 184.523 303.931 1.00 21.79 222 TYR B CA 1
ATOM 5662 C C . TYR B 1 212 ? 294.533 184.652 305.441 1.00 21.02 222 TYR B C 1
ATOM 5663 O O . TYR B 1 212 ? 295.135 185.561 306.061 1.00 19.56 222 TYR B O 1
ATOM 5672 N N . ILE B 1 213 ? 293.800 183.713 306.036 1.00 20.48 223 ILE B N 1
ATOM 5673 C CA . ILE B 1 213 ? 293.590 183.701 307.487 1.00 21.07 223 ILE B CA 1
ATOM 5674 C C . ILE B 1 213 ? 294.897 183.640 308.267 1.00 21.05 223 ILE B C 1
ATOM 5675 O O . ILE B 1 213 ? 294.999 184.229 309.363 1.00 20.92 223 ILE B O 1
ATOM 5680 N N . ASP B 1 214 ? 295.898 182.945 307.703 1.00 22.04 224 ASP B N 1
ATOM 5681 C CA . ASP B 1 214 ? 297.221 182.845 308.316 1.00 22.90 224 ASP B CA 1
ATOM 5682 C C . ASP B 1 214 ? 298.257 183.863 307.815 1.00 23.62 224 ASP B C 1
ATOM 5683 O O . ASP B 1 214 ? 299.462 183.685 308.036 1.00 23.83 224 ASP B O 1
ATOM 5688 N N . GLY B 1 215 ? 297.804 184.933 307.163 1.00 21.74 225 GLY B N 1
ATOM 5689 C CA . GLY B 1 215 ? 298.683 186.053 306.836 1.00 22.15 225 GLY B CA 1
ATOM 5690 C C . GLY B 1 215 ? 299.357 185.955 305.476 1.00 22.17 225 GLY B C 1
ATOM 5691 O O . GLY B 1 215 ? 299.157 184.991 304.743 1.00 22.37 225 GLY B O 1
ATOM 5692 N N . PRO B 1 216 ? 300.178 186.939 305.123 1.00 21.58 226 PRO B N 1
ATOM 5693 C CA . PRO B 1 216 ? 300.608 188.002 306.020 1.00 22.10 226 PRO B CA 1
ATOM 5694 C C . PRO B 1 216 ? 299.585 189.115 306.186 1.00 21.11 226 PRO B C 1
ATOM 5695 O O . PRO B 1 216 ? 298.933 189.480 305.211 1.00 21.93 226 PRO B O 1
ATOM 5699 N N . TYR B 1 217 ? 299.494 189.667 307.399 1.00 18.96 227 TYR B N 1
ATOM 5700 C CA . TYR B 1 217 ? 298.565 190.746 307.694 1.00 18.47 227 TYR B CA 1
ATOM 5701 C C . TYR B 1 217 ? 299.241 192.087 307.476 1.00 20.15 227 TYR B C 1
ATOM 5702 O O . TYR B 1 217 ? 300.398 192.247 307.830 1.00 21.00 227 TYR B O 1
ATOM 5711 N N . GLN B 1 218 ? 298.490 193.026 306.899 1.00 20.53 228 GLN B N 1
ATOM 5712 C CA A GLN B 1 218 ? 298.963 194.380 306.672 0.50 21.06 228 GLN B CA 1
ATOM 5713 C CA B GLN B 1 218 ? 298.949 194.385 306.649 0.50 20.93 228 GLN B CA 1
ATOM 5714 C C . GLN B 1 218 ? 298.093 195.318 307.495 1.00 20.83 228 GLN B C 1
ATOM 5715 O O . GLN B 1 218 ? 296.862 195.229 307.452 1.00 19.23 228 GLN B O 1
ATOM 5726 N N . GLY B 1 219 ? 298.736 196.209 308.244 1.00 21.30 229 GLY B N 1
ATOM 5727 C CA . GLY B 1 219 ? 298.025 197.121 309.137 1.00 21.72 229 GLY B CA 1
ATOM 5728 C C . GLY B 1 219 ? 297.307 198.216 308.378 1.00 21.81 229 GLY B C 1
ATOM 5729 O O . GLY B 1 219 ? 297.784 198.694 307.342 1.00 21.14 229 GLY B O 1
ATOM 5730 N N . ASN B 1 220 ? 296.134 198.591 308.879 1.00 21.39 230 ASN B N 1
ATOM 5731 C CA . ASN B 1 220 ? 295.420 199.757 308.389 1.00 22.37 230 ASN B CA 1
ATOM 5732 C C . ASN B 1 220 ? 296.323 200.992 308.430 1.00 21.69 230 ASN B C 1
ATOM 5733 O O . ASN B 1 220 ? 296.768 201.372 309.496 1.00 20.88 230 ASN B O 1
ATOM 5738 N N . PRO B 1 221 ? 296.590 201.632 307.268 1.00 22.39 231 PRO B N 1
ATOM 5739 C CA . PRO B 1 221 ? 297.371 202.889 307.347 1.00 24.04 231 PRO B CA 1
ATOM 5740 C C . PRO B 1 221 ? 296.772 203.963 308.285 1.00 23.87 231 PRO B C 1
ATOM 5741 O O . PRO B 1 221 ? 297.517 204.784 308.826 1.00 24.18 231 PRO B O 1
ATOM 5745 N N . ALA B 1 222 ? 295.450 203.950 308.461 1.00 23.54 232 ALA B N 1
ATOM 5746 C CA . ALA B 1 222 ? 294.773 204.877 309.371 1.00 23.71 232 ALA B CA 1
ATOM 5747 C C . ALA B 1 222 ? 294.834 204.473 310.867 1.00 23.33 232 ALA B C 1
ATOM 5748 O O . ALA B 1 222 ? 294.302 205.188 311.712 1.00 26.30 232 ALA B O 1
ATOM 5750 N N . ASN B 1 223 ? 295.486 203.367 311.217 1.00 21.86 233 ASN B N 1
ATOM 5751 C CA . ASN B 1 223 ? 295.599 202.954 312.642 1.00 20.36 233 ASN B CA 1
ATOM 5752 C C . ASN B 1 223 ? 296.122 204.051 313.585 1.00 22.09 233 ASN B C 1
ATOM 5753 O O . ASN B 1 223 ? 297.057 204.768 313.223 1.00 24.44 233 ASN B O 1
ATOM 5758 N N . PRO B 1 224 ? 295.612 204.153 314.813 1.00 21.25 234 PRO B N 1
ATOM 5759 C CA . PRO B 1 224 ? 294.559 203.307 315.348 1.00 20.17 234 PRO B CA 1
ATOM 5760 C C . PRO B 1 224 ? 293.192 203.820 314.941 1.00 20.21 234 PRO B C 1
ATOM 5761 O O . PRO B 1 224 ? 293.008 205.027 314.732 1.00 21.04 234 PRO B O 1
ATOM 5765 N N . ILE B 1 225 ? 292.239 202.896 314.838 1.00 18.79 235 ILE B N 1
ATOM 5766 C CA . ILE B 1 225 ? 290.866 203.224 314.480 1.00 19.72 235 ILE B CA 1
ATOM 5767 C C . ILE B 1 225 ? 289.989 203.712 315.652 1.00 19.41 235 ILE B C 1
ATOM 5768 O O . ILE B 1 225 ? 288.976 204.350 315.412 1.00 21.09 235 ILE B O 1
ATOM 5773 N N . LEU B 1 226 ? 290.392 203.462 316.895 1.00 19.51 236 LEU B N 1
ATOM 5774 C CA . LEU B 1 226 ? 289.700 204.010 318.069 1.00 20.61 236 LEU B CA 1
ATOM 5775 C C . LEU B 1 226 ? 290.665 204.234 319.220 1.00 20.00 236 LEU B C 1
ATOM 5776 O O . LEU B 1 226 ? 291.332 203.291 319.672 1.00 20.46 236 LEU B O 1
ATOM 5781 N N . THR B 1 227 ? 290.789 205.488 319.672 1.00 19.14 237 THR B N 1
ATOM 5782 C CA . THR B 1 227 ? 291.570 205.794 320.864 1.00 19.47 237 THR B CA 1
ATOM 5783 C C . THR B 1 227 ? 291.268 207.183 321.359 1.00 19.31 237 THR B C 1
ATOM 5784 O O . THR B 1 227 ? 290.970 208.070 320.559 1.00 19.26 237 THR B O 1
ATOM 5788 N N . HIS B 1 228 ? 291.373 207.356 322.674 1.00 19.15 238 HIS B N 1
ATOM 5789 C CA . HIS B 1 228 ? 291.368 208.674 323.298 1.00 19.49 238 HIS B CA 1
ATOM 5790 C C . HIS B 1 228 ? 292.745 209.114 323.742 1.00 19.42 238 HIS B C 1
ATOM 5791 O O . HIS B 1 228 ? 292.863 210.179 324.332 1.00 21.16 238 HIS B O 1
ATOM 5798 N N . ALA B 1 229 ? 293.776 208.316 323.429 1.00 19.16 239 ALA B N 1
ATOM 5799 C CA . ALA B 1 229 ? 295.163 208.597 323.831 1.00 18.17 239 ALA B CA 1
ATOM 5800 C C . ALA B 1 229 ? 295.797 209.805 323.133 1.00 19.33 239 ALA B C 1
ATOM 5801 O O . ALA B 1 229 ? 296.760 210.373 323.640 1.00 20.46 239 ALA B O 1
ATOM 5803 N N . ASN B 1 230 ? 295.307 210.161 321.949 1.00 20.16 240 ASN B N 1
ATOM 5804 C CA . ASN B 1 230 ? 295.938 211.199 321.132 1.00 20.10 240 ASN B CA 1
ATOM 5805 C C . ASN B 1 230 ? 295.290 212.557 321.394 1.00 21.11 240 ASN B C 1
ATOM 5806 O O . ASN B 1 230 ? 294.438 212.673 322.273 1.00 19.54 240 ASN B O 1
ATOM 5811 N N . GLU B 1 231 ? 295.727 213.587 320.678 1.00 21.57 241 GLU B N 1
ATOM 5812 C CA . GLU B 1 231 ? 295.234 214.946 320.927 1.00 24.00 241 GLU B CA 1
ATOM 5813 C C . GLU B 1 231 ? 293.712 215.031 320.833 1.00 23.99 241 GLU B C 1
ATOM 5814 O O . GLU B 1 231 ? 293.085 215.731 321.625 1.00 24.47 241 GLU B O 1
ATOM 5820 N N . SER B 1 232 ? 293.126 214.329 319.860 1.00 25.01 242 SER B N 1
ATOM 5821 C CA . SER B 1 232 ? 291.678 214.301 319.686 1.00 24.32 242 SER B CA 1
ATOM 5822 C C . SER B 1 232 ? 290.909 213.783 320.912 1.00 24.32 242 SER B C 1
ATOM 5823 O O . SER B 1 232 ? 289.743 214.112 321.064 1.00 22.63 242 SER B O 1
ATOM 5826 N N . GLY B 1 233 ? 291.540 212.982 321.773 1.00 22.43 243 GLY B N 1
ATOM 5827 C CA . GLY B 1 233 ? 290.859 212.485 322.969 1.00 23.04 243 GLY B CA 1
ATOM 5828 C C . GLY B 1 233 ? 291.278 213.045 324.297 1.00 21.80 243 GLY B C 1
ATOM 5829 O O . GLY B 1 233 ? 290.652 212.742 325.305 1.00 22.23 243 GLY B O 1
ATOM 5830 N N . GLN B 1 234 ? 292.321 213.871 324.328 1.00 21.55 244 GLN B N 1
ATOM 5831 C CA . GLN B 1 234 ? 292.943 214.231 325.596 1.00 21.91 244 GLN B CA 1
ATOM 5832 C C . GLN B 1 234 ? 292.022 214.949 326.582 1.00 23.18 244 GLN B C 1
ATOM 5833 O O . GLN B 1 234 ? 292.183 214.791 327.779 1.00 23.67 244 GLN B O 1
ATOM 5839 N N . SER B 1 235 ? 291.064 215.723 326.074 1.00 24.06 245 SER B N 1
ATOM 5840 C CA A SER B 1 235 ? 290.091 216.456 326.894 0.50 23.63 245 SER B CA 1
ATOM 5841 C CA B SER B 1 235 ? 290.121 216.434 326.945 0.50 24.40 245 SER B CA 1
ATOM 5842 C C . SER B 1 235 ? 288.865 215.628 327.302 1.00 24.04 245 SER B C 1
ATOM 5843 O O . SER B 1 235 ? 288.042 216.085 328.109 1.00 23.82 245 SER B O 1
ATOM 5848 N N . SER B 1 236 ? 288.706 214.440 326.728 1.00 22.44 246 SER B N 1
ATOM 5849 C CA . SER B 1 236 ? 287.499 213.647 326.977 1.00 21.06 246 SER B CA 1
ATOM 5850 C C . SER B 1 236 ? 287.362 213.198 328.445 1.00 21.81 246 SER B C 1
ATOM 5851 O O . SER B 1 236 ? 288.350 212.770 329.053 1.00 21.07 246 SER B O 1
ATOM 5854 N N . PRO B 1 237 ? 286.128 213.216 328.995 1.00 21.80 247 PRO B N 1
ATOM 5855 C CA . PRO B 1 237 ? 285.916 212.567 330.291 1.00 22.33 247 PRO B CA 1
ATOM 5856 C C . PRO B 1 237 ? 286.001 211.025 330.197 1.00 20.63 247 PRO B C 1
ATOM 5857 O O . PRO B 1 237 ? 286.090 210.388 331.229 1.00 20.65 247 PRO B O 1
ATOM 5861 N N . ILE B 1 238 ? 285.941 210.457 328.996 1.00 18.86 248 ILE B N 1
ATOM 5862 C CA . ILE B 1 238 ? 286.164 209.019 328.793 1.00 19.25 248 ILE B CA 1
ATOM 5863 C C . ILE B 1 238 ? 287.626 208.787 328.376 1.00 19.12 248 ILE B C 1
ATOM 5864 O O . ILE B 1 238 ? 288.161 209.478 327.486 1.00 19.57 248 ILE B O 1
ATOM 5869 N N . GLN B 1 239 ? 288.258 207.784 328.969 1.00 18.25 249 GLN B N 1
ATOM 5870 C CA . GLN B 1 239 ? 289.615 207.457 328.627 1.00 17.47 249 GLN B CA 1
ATOM 5871 C C . GLN B 1 239 ? 289.767 205.949 328.517 1.00 17.81 249 GLN B C 1
ATOM 5872 O O . GLN B 1 239 ? 288.872 205.189 328.877 1.00 17.47 249 GLN B O 1
ATOM 5878 N N . GLY B 1 240 ? 290.896 205.524 327.984 1.00 18.54 250 GLY B N 1
ATOM 5879 C CA . GLY B 1 240 ? 291.224 204.105 327.874 1.00 19.36 250 GLY B CA 1
ATOM 5880 C C . GLY B 1 240 ? 290.326 203.263 326.999 1.00 19.61 250 GLY B C 1
ATOM 5881 O O . GLY B 1 240 ? 290.062 202.106 327.340 1.00 20.20 250 GLY B O 1
ATOM 5882 N N . THR B 1 241 ? 289.925 203.797 325.839 1.00 19.36 251 THR B N 1
ATOM 5883 C CA . THR B 1 241 ? 289.052 203.086 324.899 1.00 19.76 251 THR B CA 1
ATOM 5884 C C . THR B 1 241 ? 289.783 201.934 324.214 1.00 20.69 251 THR B C 1
ATOM 5885 O O . THR B 1 241 ? 290.822 202.144 323.588 1.00 22.24 251 THR B O 1
ATOM 5889 N N . GLY B 1 242 ? 289.224 200.726 324.294 1.00 18.88 252 GLY B N 1
ATOM 5890 C CA . GLY B 1 242 ? 289.848 199.603 323.631 1.00 19.67 252 GLY B CA 1
ATOM 5891 C C . GLY B 1 242 ? 289.189 198.290 323.929 1.00 19.02 252 GLY B C 1
ATOM 5892 O O . GLY B 1 242 ? 288.070 198.238 324.451 1.00 20.59 252 GLY B O 1
ATOM 5893 N N . HIS B 1 243 ? 289.903 197.218 323.616 1.00 18.61 253 HIS B N 1
ATOM 5894 C CA . HIS B 1 243 ? 289.346 195.879 323.694 1.00 18.51 253 HIS B CA 1
ATOM 5895 C C . HIS B 1 243 ? 287.946 195.755 323.045 1.00 19.08 253 HIS B C 1
ATOM 5896 O O . HIS B 1 243 ? 286.964 195.424 323.720 1.00 19.60 253 HIS B O 1
ATOM 5903 N N . ALA B 1 244 ? 287.871 196.026 321.732 1.00 19.82 254 ALA B N 1
ATOM 5904 C CA . ALA B 1 244 ? 286.588 196.083 321.002 1.00 19.76 254 ALA B CA 1
ATOM 5905 C C . ALA B 1 244 ? 286.187 194.777 320.350 1.00 18.87 254 ALA B C 1
ATOM 5906 O O . ALA B 1 244 ? 287.008 193.885 320.167 1.00 18.20 254 ALA B O 1
ATOM 5908 N N . ASP B 1 245 ? 284.902 194.688 320.018 1.00 18.93 255 ASP B N 1
ATOM 5909 C CA . ASP B 1 245 ? 284.355 193.583 319.235 1.00 19.03 255 ASP B CA 1
ATOM 5910 C C . ASP B 1 245 ? 283.339 194.142 318.234 1.00 19.08 255 ASP B C 1
ATOM 5911 O O . ASP B 1 245 ? 282.429 194.877 318.623 1.00 19.30 255 ASP B O 1
ATOM 5916 N N . LEU B 1 246 ? 283.551 193.873 316.946 1.00 18.88 256 LEU B N 1
ATOM 5917 C CA . LEU B 1 246 ? 282.685 194.369 315.889 1.00 19.31 256 LEU B CA 1
ATOM 5918 C C . LEU B 1 246 ? 281.432 193.513 315.765 1.00 20.19 256 LEU B C 1
ATOM 5919 O O . LEU B 1 246 ? 281.495 192.299 315.881 1.00 20.38 256 LEU B O 1
ATOM 5924 N N . VAL B 1 247 ? 280.309 194.159 315.499 1.00 19.89 257 VAL B N 1
ATOM 5925 C CA . VAL B 1 247 ? 279.045 193.429 315.332 1.00 22.45 257 VAL B CA 1
ATOM 5926 C C . VAL B 1 247 ? 278.133 194.129 314.327 1.00 23.02 257 VAL B C 1
ATOM 5927 O O . VAL B 1 247 ? 278.129 195.360 314.222 1.00 21.36 257 VAL B O 1
ATOM 5931 N N . GLU B 1 248 ? 277.360 193.324 313.601 1.00 25.37 258 GLU B N 1
ATOM 5932 C CA . GLU B 1 248 ? 276.483 193.824 312.555 1.00 27.44 258 GLU B CA 1
ATOM 5933 C C . GLU B 1 248 ? 275.079 194.132 313.098 1.00 27.97 258 GLU B C 1
ATOM 5934 O O . GLU B 1 248 ? 274.508 193.349 313.848 1.00 28.25 258 GLU B O 1
ATOM 5940 N N . GLY B 1 249 ? 274.528 195.267 312.692 1.00 28.40 259 GLY B N 1
ATOM 5941 C CA . GLY B 1 249 ? 273.144 195.614 312.994 1.00 29.86 259 GLY B CA 1
ATOM 5942 C C . GLY B 1 249 ? 272.157 194.782 312.198 1.00 29.58 259 GLY B C 1
ATOM 5943 O O . GLY B 1 249 ? 272.483 194.290 311.113 1.00 28.65 259 GLY B O 1
ATOM 5944 N N . THR B 1 250 ? 270.933 194.648 312.711 1.00 31.16 260 THR B N 1
ATOM 5945 C CA . THR B 1 250 ? 269.865 193.967 311.962 1.00 33.97 260 THR B CA 1
ATOM 5946 C C . THR B 1 250 ? 269.474 194.682 310.651 1.00 32.03 260 THR B C 1
ATOM 5947 O O . THR B 1 250 ? 268.895 194.070 309.769 1.00 33.22 260 THR B O 1
ATOM 5951 N N . ASP B 1 251 ? 269.801 195.969 310.542 1.00 32.29 261 ASP B N 1
ATOM 5952 C CA . ASP B 1 251 ? 269.579 196.762 309.332 1.00 32.63 261 ASP B CA 1
ATOM 5953 C C . ASP B 1 251 ? 270.826 196.876 308.411 1.00 34.32 261 ASP B C 1
ATOM 5954 O O . ASP B 1 251 ? 270.887 197.760 307.559 1.00 35.89 261 ASP B O 1
ATOM 5959 N N . GLY B 1 252 ? 271.830 196.020 308.603 1.00 32.73 262 GLY B N 1
ATOM 5960 C CA . GLY B 1 252 ? 273.084 196.126 307.851 1.00 31.24 262 GLY B CA 1
ATOM 5961 C C . GLY B 1 252 ? 274.106 197.164 308.308 1.00 29.89 262 GLY B C 1
ATOM 5962 O O . GLY B 1 252 ? 275.188 197.212 307.753 1.00 28.95 262 GLY B O 1
ATOM 5963 N N . SER B 1 253 ? 273.805 197.980 309.319 1.00 29.34 263 SER B N 1
ATOM 5964 C CA . SER B 1 253 ? 274.816 198.906 309.891 1.00 30.58 263 SER B CA 1
ATOM 5965 C C . SER B 1 253 ? 275.890 198.155 310.701 1.00 28.26 263 SER B C 1
ATOM 5966 O O . SER B 1 253 ? 275.704 196.987 311.043 1.00 28.38 263 SER B O 1
ATOM 5969 N N . TRP B 1 254 ? 277.004 198.826 310.993 1.00 25.37 264 TRP B N 1
ATOM 5970 C CA . TRP B 1 254 ? 278.085 198.229 311.788 1.00 25.13 264 TRP B CA 1
ATOM 5971 C C . TRP B 1 254 ? 278.330 198.986 313.086 1.00 23.44 264 TRP B C 1
ATOM 5972 O O . TRP B 1 254 ? 278.136 200.203 313.167 1.00 22.96 264 TRP B O 1
ATOM 5983 N N . TRP B 1 255 ? 278.732 198.233 314.098 1.00 22.59 265 TRP B N 1
ATOM 5984 C CA . TRP B 1 255 ? 278.892 198.720 315.463 1.00 22.00 265 TRP B CA 1
ATOM 5985 C C . TRP B 1 255 ? 280.088 198.048 316.112 1.00 21.71 265 TRP B C 1
ATOM 5986 O O . TRP B 1 255 ? 280.478 196.959 315.708 1.00 20.74 265 TRP B O 1
ATOM 5997 N N . MET B 1 256 ? 280.658 198.687 317.132 1.00 20.96 266 MET B N 1
ATOM 5998 C CA . MET B 1 256 ? 281.545 197.970 318.025 1.00 21.23 266 MET B CA 1
ATOM 5999 C C . MET B 1 256 ? 281.213 198.281 319.481 1.00 19.67 266 MET B C 1
ATOM 6000 O O . MET B 1 256 ? 280.842 199.397 319.838 1.00 18.90 266 MET B O 1
ATOM 6005 N N . VAL B 1 257 ? 281.344 197.264 320.311 1.00 19.85 267 VAL B N 1
ATOM 6006 C CA . VAL B 1 257 ? 281.396 197.456 321.750 1.00 21.07 267 VAL B CA 1
ATOM 6007 C C . VAL B 1 257 ? 282.858 197.500 322.140 1.00 21.07 267 VAL B C 1
ATOM 6008 O O . VAL B 1 257 ? 283.697 196.897 321.467 1.00 21.16 267 VAL B O 1
ATOM 6012 N N . CYS B 1 258 ? 283.154 198.214 323.213 1.00 20.38 268 CYS B N 1
ATOM 6013 C CA . CYS B 1 258 ? 284.510 198.312 323.733 1.00 20.53 268 CYS B CA 1
ATOM 6014 C C . CYS B 1 258 ? 284.456 198.707 325.189 1.00 19.67 268 CYS B C 1
ATOM 6015 O O . CYS B 1 258 ? 283.386 199.097 325.705 1.00 20.03 268 CYS B O 1
ATOM 6018 N N . LEU B 1 259 ? 285.598 198.594 325.846 1.00 17.68 269 LEU B N 1
ATOM 6019 C CA . LEU B 1 259 ? 285.744 199.088 327.203 1.00 18.06 269 LEU B CA 1
ATOM 6020 C C . LEU B 1 259 ? 286.308 200.501 327.154 1.00 18.06 269 LEU B C 1
ATOM 6021 O O . LEU B 1 259 ? 286.914 200.925 326.157 1.00 16.65 269 LEU B O 1
ATOM 6026 N N . ALA B 1 260 ? 286.058 201.216 328.235 1.00 17.97 270 ALA B N 1
ATOM 6027 C CA . ALA B 1 260 ? 286.681 202.492 328.529 1.00 18.95 270 ALA B CA 1
ATOM 6028 C C . ALA B 1 260 ? 286.394 202.795 330.009 1.00 19.96 270 ALA B C 1
ATOM 6029 O O . ALA B 1 260 ? 285.736 201.991 330.697 1.00 19.79 270 ALA B O 1
ATOM 6031 N N . TYR B 1 261 ? 286.868 203.926 330.508 1.00 18.96 271 TYR B N 1
ATOM 6032 C CA . TYR B 1 261 ? 286.524 204.324 331.867 1.00 19.51 271 TYR B CA 1
ATOM 6033 C C . TYR B 1 261 ? 286.368 205.815 331.972 1.00 20.92 271 TYR B C 1
ATOM 6034 O O . TYR B 1 261 ? 286.825 206.553 331.094 1.00 20.66 271 TYR B O 1
ATOM 6043 N N . ARG B 1 262 ? 285.677 206.241 333.031 1.00 21.49 272 ARG B N 1
ATOM 6044 C CA . ARG B 1 262 ? 285.447 207.660 333.294 1.00 22.20 272 ARG B CA 1
ATOM 6045 C C . ARG B 1 262 ? 286.394 208.173 334.365 1.00 22.11 272 ARG B C 1
ATOM 6046 O O . ARG B 1 262 ? 286.356 207.752 335.534 1.00 21.87 272 ARG B O 1
ATOM 6054 N N . ILE B 1 263 ? 287.215 209.133 333.954 1.00 22.27 273 ILE B N 1
ATOM 6055 C CA A ILE B 1 263 ? 288.263 209.673 334.788 0.50 22.40 273 ILE B CA 1
ATOM 6056 C CA B ILE B 1 263 ? 288.262 209.660 334.821 0.50 23.00 273 ILE B CA 1
ATOM 6057 C C . ILE B 1 263 ? 287.693 210.551 335.921 1.00 22.89 273 ILE B C 1
ATOM 6058 O O . ILE B 1 263 ? 286.655 211.193 335.752 1.00 22.80 273 ILE B O 1
ATOM 6067 N N . MET B 1 264 ? 288.388 210.563 337.055 1.00 22.12 274 MET B N 1
ATOM 6068 C CA . MET B 1 264 ? 288.063 211.380 338.233 1.00 22.75 274 MET B CA 1
ATOM 6069 C C . MET B 1 264 ? 289.280 212.274 338.487 1.00 23.53 274 MET B C 1
ATOM 6070 O O . MET B 1 264 ? 290.347 212.000 337.937 1.00 24.81 274 MET B O 1
ATOM 6075 N N . PRO B 1 265 ? 289.145 213.324 339.324 1.00 25.77 275 PRO B N 1
ATOM 6076 C CA . PRO B 1 265 ? 290.317 214.207 339.573 1.00 26.34 275 PRO B CA 1
ATOM 6077 C C . PRO B 1 265 ? 291.579 213.453 340.062 1.00 26.33 275 PRO B C 1
ATOM 6078 O O . PRO B 1 265 ? 291.468 212.505 340.845 1.00 26.06 275 PRO B O 1
ATOM 6082 N N . GLY B 1 266 ? 292.752 213.868 339.577 1.00 26.06 276 GLY B N 1
ATOM 6083 C CA . GLY B 1 266 ? 294.010 213.141 339.797 1.00 25.24 276 GLY B CA 1
ATOM 6084 C C . GLY B 1 266 ? 294.243 211.921 338.903 1.00 25.22 276 GLY B C 1
ATOM 6085 O O . GLY B 1 266 ? 295.206 211.158 339.112 1.00 26.69 276 GLY B O 1
ATOM 6086 N N . THR B 1 267 ? 293.400 211.746 337.887 1.00 25.09 277 THR B N 1
ATOM 6087 C CA . THR B 1 267 ? 293.449 210.586 336.997 1.00 24.29 277 THR B CA 1
ATOM 6088 C C . THR B 1 267 ? 293.219 209.297 337.797 1.00 22.33 277 THR B C 1
ATOM 6089 O O . THR B 1 267 ? 294.107 208.462 337.965 1.00 23.55 277 THR B O 1
ATOM 6093 N N . HIS B 1 268 ? 291.998 209.167 338.280 1.00 20.34 278 HIS B N 1
ATOM 6094 C CA . HIS B 1 268 ? 291.547 207.993 338.997 1.00 19.55 278 HIS B CA 1
ATOM 6095 C C . HIS B 1 268 ? 290.253 207.487 338.383 1.00 19.21 278 HIS B C 1
ATOM 6096 O O . HIS B 1 268 ? 289.499 208.261 337.801 1.00 18.27 278 HIS B O 1
ATOM 6103 N N . HIS B 1 269 ? 290.005 206.187 338.487 1.00 19.97 279 HIS B N 1
ATOM 6104 C CA . HIS B 1 269 ? 288.682 205.654 338.154 1.00 20.15 279 HIS B CA 1
ATOM 6105 C C . HIS B 1 269 ? 288.323 204.526 339.148 1.00 20.86 279 HIS B C 1
ATOM 6106 O O . HIS B 1 269 ? 289.149 203.648 339.438 1.00 20.12 279 HIS B O 1
ATOM 6113 N N . THR B 1 270 ? 287.102 204.601 339.676 1.00 20.09 280 THR B N 1
ATOM 6114 C CA . THR B 1 270 ? 286.589 203.686 340.710 1.00 21.37 280 THR B CA 1
ATOM 6115 C C . THR B 1 270 ? 285.427 202.806 340.240 1.00 21.06 280 THR B C 1
ATOM 6116 O O . THR B 1 270 ? 285.107 201.808 340.899 1.00 21.58 280 THR B O 1
ATOM 6120 N N . LEU B 1 271 ? 284.843 203.120 339.088 1.00 21.02 281 LEU B N 1
ATOM 6121 C CA . LEU B 1 271 ? 283.680 202.370 338.592 1.00 21.88 281 LEU B CA 1
ATOM 6122 C C . LEU B 1 271 ? 284.097 201.232 337.674 1.00 21.20 281 LEU B C 1
ATOM 6123 O O . LEU B 1 271 ? 283.264 200.646 337.004 1.00 22.87 281 LEU B O 1
ATOM 6128 N N . GLY B 1 272 ? 285.388 200.923 337.637 1.00 19.45 282 GLY B N 1
ATOM 6129 C CA . GLY B 1 272 ? 285.904 199.916 336.744 1.00 20.13 282 GLY B CA 1
ATOM 6130 C C . GLY B 1 272 ? 285.880 200.377 335.302 1.00 19.91 282 GLY B C 1
ATOM 6131 O O . GLY B 1 272 ? 285.507 201.519 334.960 1.00 20.01 282 GLY B O 1
ATOM 6132 N N . ARG B 1 273 ? 286.298 199.471 334.451 1.00 20.39 283 ARG B N 1
ATOM 6133 C CA . ARG B 1 273 ? 286.174 199.640 333.002 1.00 19.44 283 ARG B CA 1
ATOM 6134 C C . ARG B 1 273 ? 284.762 199.197 332.639 1.00 20.02 283 ARG B C 1
ATOM 6135 O O . ARG B 1 273 ? 284.317 198.113 333.068 1.00 20.78 283 ARG B O 1
ATOM 6143 N N . GLU B 1 274 ? 284.052 200.047 331.887 1.00 18.56 284 GLU B N 1
ATOM 6144 C CA . GLU B 1 274 ? 282.641 199.864 331.569 1.00 19.23 284 GLU B CA 1
ATOM 6145 C C . GLU B 1 274 ? 282.458 199.551 330.090 1.00 19.23 284 GLU B C 1
ATOM 6146 O O . GLU B 1 274 ? 283.415 199.649 329.319 1.00 19.51 284 GLU B O 1
ATOM 6152 N N . THR B 1 275 ? 281.242 199.162 329.697 1.00 18.37 285 THR B N 1
ATOM 6153 C CA . THR B 1 275 ? 280.973 198.781 328.324 1.00 18.75 285 THR B CA 1
ATOM 6154 C C . THR B 1 275 ? 280.343 199.958 327.569 1.00 20.22 285 THR B C 1
ATOM 6155 O O . THR B 1 275 ? 279.346 200.536 328.003 1.00 18.90 285 THR B O 1
ATOM 6159 N N . TYR B 1 276 ? 280.966 200.284 326.431 1.00 20.97 286 TYR B N 1
ATOM 6160 C CA . TYR B 1 276 ? 280.636 201.440 325.607 1.00 20.68 286 TYR B CA 1
ATOM 6161 C C . TYR B 1 276 ? 280.315 200.953 324.228 1.00 21.56 286 TYR B C 1
ATOM 6162 O O . TYR B 1 276 ? 280.759 199.878 323.834 1.00 21.21 286 TYR B O 1
ATOM 6171 N N . LEU B 1 277 ? 279.582 201.772 323.480 1.00 21.11 287 LEU B N 1
ATOM 6172 C CA . LEU B 1 277 ? 279.140 201.443 322.138 1.00 21.11 287 LEU B CA 1
ATOM 6173 C C . LEU B 1 277 ? 279.539 202.526 321.167 1.00 20.56 287 LEU B C 1
ATOM 6174 O O . LEU B 1 277 ? 279.416 203.726 321.485 1.00 20.26 287 LEU B O 1
ATOM 6179 N N . ALA B 1 278 ? 279.933 202.104 319.960 1.00 19.91 288 ALA B N 1
ATOM 6180 C CA . ALA B 1 278 ? 280.276 203.045 318.907 1.00 19.23 288 ALA B CA 1
ATOM 6181 C C . ALA B 1 278 ? 279.782 202.590 317.546 1.00 19.24 288 ALA B C 1
ATOM 6182 O O . ALA B 1 278 ? 279.955 201.417 317.178 1.00 18.41 288 ALA B O 1
ATOM 6184 N N . PRO B 1 279 ? 279.212 203.521 316.777 1.00 19.20 289 PRO B N 1
ATOM 6185 C CA . PRO B 1 279 ? 278.867 203.227 315.396 1.00 20.01 289 PRO B CA 1
ATOM 6186 C C . PRO B 1 279 ? 280.107 203.167 314.525 1.00 21.33 289 PRO B C 1
ATOM 6187 O O . PRO B 1 279 ? 281.098 203.883 314.797 1.00 20.37 289 PRO B O 1
ATOM 6191 N N . VAL B 1 280 ? 280.027 202.347 313.477 1.00 21.41 290 VAL B N 1
ATOM 6192 C CA . VAL B 1 280 ? 281.141 202.076 312.586 1.00 21.77 290 VAL B CA 1
ATOM 6193 C C . VAL B 1 280 ? 280.663 202.154 311.133 1.00 22.39 290 VAL B C 1
ATOM 6194 O O . VAL B 1 280 ? 279.699 201.484 310.746 1.00 23.07 290 VAL B O 1
ATOM 6198 N N . ARG B 1 281 ? 281.327 202.993 310.353 1.00 22.35 291 ARG B N 1
ATOM 6199 C CA . ARG B 1 281 ? 281.185 203.025 308.889 1.00 22.47 291 ARG B CA 1
ATOM 6200 C C . ARG B 1 281 ? 282.063 201.919 308.314 1.00 21.60 291 ARG B C 1
ATOM 6201 O O . ARG B 1 281 ? 283.267 201.932 308.528 1.00 22.23 291 ARG B O 1
ATOM 6209 N N . TRP B 1 282 ? 281.478 200.950 307.620 1.00 22.20 292 TRP B N 1
ATOM 6210 C CA . TRP B 1 282 ? 282.290 199.910 306.964 1.00 23.21 292 TRP B CA 1
ATOM 6211 C C . TRP B 1 282 ? 281.789 199.628 305.546 1.00 23.16 292 TRP B C 1
ATOM 6212 O O . TRP B 1 282 ? 281.077 198.643 305.277 1.00 22.13 292 TRP B O 1
ATOM 6223 N N . ASP B 1 283 ? 282.192 200.495 304.625 1.00 23.05 293 ASP B N 1
ATOM 6224 C CA . ASP B 1 283 ? 281.742 200.374 303.229 1.00 23.00 293 ASP B CA 1
ATOM 6225 C C . ASP B 1 283 ? 282.347 199.129 302.579 1.00 23.69 293 ASP B C 1
ATOM 6226 O O . ASP B 1 283 ? 283.375 198.612 303.036 1.00 21.64 293 ASP B O 1
ATOM 6231 N N . LYS B 1 284 ? 281.709 198.664 301.507 1.00 24.16 294 LYS B N 1
ATOM 6232 C CA . LYS B 1 284 ? 282.240 197.559 300.696 1.00 25.22 294 LYS B CA 1
ATOM 6233 C C . LYS B 1 284 ? 283.644 197.888 300.214 1.00 23.13 294 LYS B C 1
ATOM 6234 O O . LYS B 1 284 ? 283.860 198.938 299.618 1.00 21.34 294 LYS B O 1
ATOM 6240 N N . ASP B 1 285 ? 284.598 197.009 300.527 1.00 21.69 295 ASP B N 1
ATOM 6241 C CA . ASP B 1 285 ? 285.999 197.133 300.103 1.00 22.41 295 ASP B CA 1
ATOM 6242 C C . ASP B 1 285 ? 286.804 198.212 300.838 1.00 21.77 295 ASP B C 1
ATOM 6243 O O . ASP B 1 285 ? 287.961 198.468 300.491 1.00 22.16 295 ASP B O 1
ATOM 6248 N N . ALA B 1 286 ? 286.246 198.783 301.902 1.00 20.67 296 ALA B N 1
ATOM 6249 C CA . ALA B 1 286 ? 286.917 199.821 302.645 1.00 20.21 296 ALA B CA 1
ATOM 6250 C C . ALA B 1 286 ? 287.297 199.319 304.039 1.00 19.68 296 ALA B C 1
ATOM 6251 O O . ALA B 1 286 ? 286.741 198.348 304.523 1.00 19.84 296 ALA B O 1
ATOM 6253 N N . TRP B 1 287 ? 288.286 199.966 304.644 1.00 18.99 297 TRP B N 1
ATOM 6254 C CA . TRP B 1 287 ? 288.580 199.805 306.069 1.00 19.21 297 TRP B CA 1
ATOM 6255 C C . TRP B 1 287 ? 287.438 200.392 306.917 1.00 19.51 297 TRP B C 1
ATOM 6256 O O . TRP B 1 287 ? 286.841 201.386 306.512 1.00 20.40 297 TRP B O 1
ATOM 6267 N N . PRO B 1 288 ? 287.175 199.832 308.122 1.00 19.33 298 PRO B N 1
ATOM 6268 C CA . PRO B 1 288 ? 286.198 200.438 309.021 1.00 19.32 298 PRO B CA 1
ATOM 6269 C C . PRO B 1 288 ? 286.696 201.738 309.601 1.00 19.05 298 PRO B C 1
ATOM 6270 O O . PRO B 1 288 ? 287.898 201.922 309.774 1.00 18.96 298 PRO B O 1
ATOM 6274 N N . VAL B 1 289 ? 285.781 202.661 309.828 1.00 19.07 299 VAL B N 1
ATOM 6275 C CA . VAL B 1 289 ? 286.093 203.935 310.472 1.00 19.65 299 VAL B CA 1
ATOM 6276 C C . VAL B 1 289 ? 285.119 204.057 311.639 1.00 20.07 299 VAL B C 1
ATOM 6277 O O . VAL B 1 289 ? 283.892 203.922 311.450 1.00 21.91 299 VAL B O 1
ATOM 6281 N N . VAL B 1 290 ? 285.644 204.306 312.835 1.00 20.61 300 VAL B N 1
ATOM 6282 C CA . VAL B 1 290 ? 284.818 204.329 314.052 1.00 19.90 300 VAL B CA 1
ATOM 6283 C C . VAL B 1 290 ? 284.333 205.736 314.366 1.00 19.67 300 VAL B C 1
ATOM 6284 O O . VAL B 1 290 ? 285.127 206.624 314.682 1.00 19.02 300 VAL B O 1
ATOM 6288 N N . ASN B 1 291 ? 283.021 205.927 314.308 1.00 19.24 301 ASN B N 1
ATOM 6289 C CA . ASN B 1 291 ? 282.389 207.218 314.679 1.00 19.96 301 ASN B CA 1
ATOM 6290 C C . ASN B 1 291 ? 283.120 208.440 314.096 1.00 20.10 301 ASN B C 1
ATOM 6291 O O . ASN B 1 291 ? 283.440 209.392 314.829 1.00 20.89 301 ASN B O 1
ATOM 6296 N N . SER B 1 292 ? 283.415 208.381 312.786 1.00 21.18 302 SER B N 1
ATOM 6297 C CA . SER B 1 292 ? 284.070 209.467 312.004 1.00 21.81 302 SER B CA 1
ATOM 6298 C C . SER B 1 292 ? 285.527 209.777 312.335 1.00 22.52 302 SER B C 1
ATOM 6299 O O . SER B 1 292 ? 286.342 209.893 311.422 1.00 24.54 302 SER B O 1
ATOM 6302 N N . ASN B 1 293 ? 285.860 209.958 313.612 1.00 22.11 303 ASN B N 1
ATOM 6303 C CA . ASN B 1 293 ? 287.217 210.377 313.991 1.00 22.69 303 ASN B CA 1
ATOM 6304 C C . ASN B 1 293 ? 287.902 209.484 315.049 1.00 22.84 303 ASN B C 1
ATOM 6305 O O . ASN B 1 293 ? 288.885 209.883 315.666 1.00 23.50 303 ASN B O 1
ATOM 6310 N N . GLY B 1 294 ? 287.391 208.267 315.237 1.00 22.44 304 GLY B N 1
ATOM 6311 C CA . GLY B 1 294 ? 287.984 207.328 316.173 1.00 21.98 304 GLY B CA 1
ATOM 6312 C C . GLY B 1 294 ? 287.879 207.734 317.646 1.00 21.72 304 GLY B C 1
ATOM 6313 O O . GLY B 1 294 ? 288.747 207.400 318.422 1.00 21.91 304 GLY B O 1
ATOM 6314 N N . THR B 1 295 ? 286.827 208.471 318.006 1.00 21.87 305 THR B N 1
ATOM 6315 C CA . THR B 1 295 ? 286.537 208.858 319.384 1.00 22.12 305 THR B CA 1
ATOM 6316 C C . THR B 1 295 ? 285.063 208.569 319.677 1.00 23.04 305 THR B C 1
ATOM 6317 O O . THR B 1 295 ? 284.277 208.406 318.763 1.00 23.68 305 THR B O 1
ATOM 6321 N N . ILE B 1 296 ? 284.722 208.481 320.961 1.00 23.27 306 ILE B N 1
ATOM 6322 C CA . ILE B 1 296 ? 283.368 208.330 321.433 1.00 23.95 306 ILE B CA 1
ATOM 6323 C C . ILE B 1 296 ? 283.104 209.386 322.485 1.00 22.93 306 ILE B C 1
ATOM 6324 O O . ILE B 1 296 ? 284.035 210.015 322.975 1.00 25.42 306 ILE B O 1
ATOM 6329 N N . SER B 1 297 ? 281.826 209.571 322.797 1.00 22.10 307 SER B N 1
ATOM 6330 C CA A SER B 1 297 ? 281.363 210.584 323.743 0.50 22.80 307 SER B CA 1
ATOM 6331 C CA B SER B 1 297 ? 281.396 210.566 323.777 0.50 22.56 307 SER B CA 1
ATOM 6332 C C . SER B 1 297 ? 280.300 210.013 324.671 1.00 22.92 307 SER B C 1
ATOM 6333 O O . SER B 1 297 ? 279.711 208.961 324.381 1.00 23.43 307 SER B O 1
ATOM 6338 N N . LEU B 1 298 ? 280.035 210.733 325.759 1.00 24.35 308 LEU B N 1
ATOM 6339 C CA . LEU B 1 298 ? 278.996 210.345 326.702 1.00 24.46 308 LEU B CA 1
ATOM 6340 C C . LEU B 1 298 ? 277.619 210.474 326.073 1.00 24.48 308 LEU B C 1
ATOM 6341 O O . LEU B 1 298 ? 276.800 209.581 326.232 1.00 24.19 308 LEU B O 1
ATOM 6346 N N . LYS B 1 299 ? 277.371 211.570 325.355 1.00 23.71 309 LYS B N 1
ATOM 6347 C CA . LYS B 1 299 ? 276.133 211.738 324.593 1.00 24.09 309 LYS B CA 1
ATOM 6348 C C . LYS B 1 299 ? 276.432 211.421 323.132 1.00 24.49 309 LYS B C 1
ATOM 6349 O O . LYS B 1 299 ? 277.241 212.116 322.495 1.00 24.55 309 LYS B O 1
ATOM 6351 N N . MET B 1 300 ? 275.814 210.365 322.613 1.00 23.14 310 MET B N 1
ATOM 6352 C CA . MET B 1 300 ? 276.023 209.956 321.223 1.00 24.79 310 MET B CA 1
ATOM 6353 C C . MET B 1 300 ? 274.822 210.342 320.367 1.00 26.40 310 MET B C 1
ATOM 6354 O O . MET B 1 300 ? 273.796 209.681 320.411 1.00 27.40 310 MET B O 1
ATOM 6359 N N . ASP B 1 301 ? 274.977 211.396 319.564 1.00 27.90 311 ASP B N 1
ATOM 6360 C CA . ASP B 1 301 ? 273.914 211.917 318.694 1.00 28.85 311 ASP B CA 1
ATOM 6361 C C . ASP B 1 301 ? 273.990 211.264 317.315 1.00 28.38 311 ASP B C 1
ATOM 6362 O O . ASP B 1 301 ? 274.364 211.884 316.325 1.00 29.78 311 ASP B O 1
ATOM 6367 N N . VAL B 1 302 ? 273.626 209.985 317.261 1.00 27.07 312 VAL B N 1
ATOM 6368 C CA . VAL B 1 302 ? 273.786 209.187 316.063 1.00 27.34 312 VAL B CA 1
ATOM 6369 C C . VAL B 1 302 ? 272.553 208.311 315.861 1.00 26.94 312 VAL B C 1
ATOM 6370 O O . VAL B 1 302 ? 271.894 207.983 316.828 1.00 26.86 312 VAL B O 1
ATOM 6374 N N . PRO B 1 303 ? 272.256 207.917 314.610 1.00 27.40 313 PRO B N 1
ATOM 6375 C CA . PRO B 1 303 ? 271.159 206.947 314.421 1.00 27.73 313 PRO B CA 1
ATOM 6376 C C . PRO B 1 303 ? 271.475 205.591 315.051 1.00 29.12 313 PRO B C 1
ATOM 6377 O O . PRO B 1 303 ? 272.651 205.226 315.175 1.00 25.87 313 PRO B O 1
ATOM 6381 N N . THR B 1 304 ? 270.433 204.849 315.434 1.00 28.58 314 THR B N 1
ATOM 6382 C CA . THR B 1 304 ? 270.607 203.555 316.086 1.00 28.06 314 THR B CA 1
ATOM 6383 C C . THR B 1 304 ? 269.635 202.573 315.500 1.00 28.99 314 THR B C 1
ATOM 6384 O O . THR B 1 304 ? 268.770 202.939 314.710 1.00 28.08 314 THR B O 1
ATOM 6388 N N . LEU B 1 305 ? 269.765 201.322 315.928 1.00 28.99 315 LEU B N 1
ATOM 6389 C CA . LEU B 1 305 ? 268.714 200.345 315.724 1.00 29.15 315 LEU B CA 1
ATOM 6390 C C . LEU B 1 305 ? 267.448 200.803 316.459 1.00 29.24 315 LEU B C 1
ATOM 6391 O O . LEU B 1 305 ? 267.531 201.592 317.419 1.00 28.06 315 LEU B O 1
ATOM 6396 N N . PRO B 1 306 ? 266.263 200.326 316.018 1.00 31.75 316 PRO B N 1
ATOM 6397 C CA . PRO B 1 306 ? 265.065 200.743 316.753 1.00 32.81 316 PRO B CA 1
ATOM 6398 C C . PRO B 1 306 ? 265.184 200.330 318.215 1.00 31.27 316 PRO B C 1
ATOM 6399 O O . PRO B 1 306 ? 265.474 199.179 318.513 1.00 30.00 316 PRO B O 1
ATOM 6403 N N . GLN B 1 307 ? 265.032 201.294 319.108 1.00 32.21 317 GLN B N 1
ATOM 6404 C CA . GLN B 1 307 ? 265.386 201.087 320.501 1.00 34.97 317 GLN B CA 1
ATOM 6405 C C . GLN B 1 307 ? 264.282 200.414 321.289 1.00 36.41 317 GLN B C 1
ATOM 6406 O O . GLN B 1 307 ? 263.101 200.583 320.994 1.00 38.66 317 GLN B O 1
ATOM 6412 N N . GLN B 1 308 ? 264.689 199.672 322.311 1.00 37.62 318 GLN B N 1
ATOM 6413 C CA . GLN B 1 308 ? 263.780 198.886 323.130 1.00 40.13 318 GLN B CA 1
ATOM 6414 C C . GLN B 1 308 ? 264.371 198.835 324.510 1.00 39.54 318 GLN B C 1
ATOM 6415 O O . GLN B 1 308 ? 265.411 198.206 324.707 1.00 38.11 318 GLN B O 1
ATOM 6421 N N . GLU B 1 309 ? 263.731 199.509 325.460 1.00 41.18 319 GLU B N 1
ATOM 6422 C CA . GLU B 1 309 ? 264.259 199.587 326.823 1.00 44.73 319 GLU B CA 1
ATOM 6423 C C . GLU B 1 309 ? 264.122 198.233 327.493 1.00 43.88 319 GLU B C 1
ATOM 6424 O O . GLU B 1 309 ? 263.245 197.452 327.114 1.00 43.41 319 GLU B O 1
ATOM 6430 N N . MET B 1 310 ? 265.004 197.973 328.464 1.00 42.28 320 MET B N 1
ATOM 6431 C CA A MET B 1 310 ? 265.150 196.662 329.109 0.50 42.87 320 MET B CA 1
ATOM 6432 C CA B MET B 1 310 ? 265.109 196.661 329.105 0.50 42.63 320 MET B CA 1
ATOM 6433 C C . MET B 1 310 ? 265.046 196.785 330.629 1.00 43.59 320 MET B C 1
ATOM 6434 O O . MET B 1 310 ? 265.225 197.874 331.185 1.00 44.43 320 MET B O 1
ATOM 6443 N N . LYS B 1 311 ? 264.777 195.653 331.293 1.00 43.54 321 LYS B N 1
ATOM 6444 C CA . LYS B 1 311 ? 264.728 195.583 332.764 1.00 44.10 321 LYS B CA 1
ATOM 6445 C C . LYS B 1 311 ? 266.096 195.904 333.381 1.00 42.85 321 LYS B C 1
ATOM 6446 O O . LYS B 1 311 ? 267.129 195.443 332.875 1.00 43.75 321 LYS B O 1
ATOM 6448 N N . GLY B 1 312 ? 266.089 196.684 334.464 1.00 38.80 322 GLY B N 1
ATOM 6449 C CA . GLY B 1 312 ? 267.313 197.114 335.158 1.00 37.25 322 GLY B CA 1
ATOM 6450 C C . GLY B 1 312 ? 267.282 196.857 336.652 1.00 34.50 322 GLY B C 1
ATOM 6451 O O . GLY B 1 312 ? 266.403 196.155 337.157 1.00 34.16 322 GLY B O 1
ATOM 6452 N N . ARG B 1 313 ? 268.251 197.428 337.364 1.00 31.24 323 ARG B N 1
ATOM 6453 C CA . ARG B 1 313 ? 268.394 197.186 338.800 1.00 30.56 323 ARG B CA 1
ATOM 6454 C C . ARG B 1 313 ? 267.304 197.946 339.563 1.00 29.61 323 ARG B C 1
ATOM 6455 O O . ARG B 1 313 ? 267.209 199.165 339.417 1.00 28.47 323 ARG B O 1
ATOM 6463 N N . PRO B 1 314 ? 266.486 197.239 340.366 1.00 30.15 324 PRO B N 1
ATOM 6464 C CA . PRO B 1 314 ? 265.449 197.947 341.146 1.00 30.73 324 PRO B CA 1
ATOM 6465 C C . PRO B 1 314 ? 266.041 198.902 342.180 1.00 29.70 324 PRO B C 1
ATOM 6466 O O . PRO B 1 314 ? 267.136 198.652 342.693 1.00 27.57 324 PRO B O 1
ATOM 6470 N N . GLU B 1 315 ? 265.319 199.981 342.477 1.00 29.80 325 GLU B N 1
ATOM 6471 C CA . GLU B 1 315 ? 265.750 200.934 343.489 1.00 30.10 325 GLU B CA 1
ATOM 6472 C C . GLU B 1 315 ? 265.700 200.377 344.917 1.00 30.27 325 GLU B C 1
ATOM 6473 O O . GLU B 1 315 ? 266.478 200.802 345.760 1.00 27.42 325 GLU B O 1
ATOM 6479 N N . ARG B 1 316 ? 264.782 199.440 345.185 1.00 30.09 326 ARG B N 1
ATOM 6480 C CA . ARG B 1 316 ? 264.733 198.725 346.454 1.00 30.15 326 ARG B CA 1
ATOM 6481 C C . ARG B 1 316 ? 264.715 197.232 346.136 1.00 30.52 326 ARG B C 1
ATOM 6482 O O . ARG B 1 316 ? 263.724 196.727 345.650 1.00 29.34 326 ARG B O 1
ATOM 6490 N N . ILE B 1 317 ? 265.828 196.541 346.368 1.00 29.48 327 ILE B N 1
ATOM 6491 C CA . ILE B 1 317 ? 265.902 195.105 346.117 1.00 28.95 327 ILE B CA 1
ATOM 6492 C C . ILE B 1 317 ? 265.469 194.404 347.392 1.00 29.54 327 ILE B C 1
ATOM 6493 O O . ILE B 1 317 ? 266.026 194.650 348.453 1.00 27.65 327 ILE B O 1
ATOM 6498 N N . ASP B 1 318 ? 264.465 193.538 347.291 1.00 31.16 328 ASP B N 1
ATOM 6499 C CA . ASP B 1 318 ? 264.032 192.760 348.442 1.00 33.02 328 ASP B CA 1
ATOM 6500 C C . ASP B 1 318 ? 264.354 191.297 348.151 1.00 31.94 328 ASP B C 1
ATOM 6501 O O . ASP B 1 318 ? 264.661 190.932 347.010 1.00 32.16 328 ASP B O 1
ATOM 6506 N N . PHE B 1 319 ? 264.270 190.475 349.183 1.00 29.13 329 PHE B N 1
ATOM 6507 C CA . PHE B 1 319 ? 264.636 189.059 349.082 1.00 30.24 329 PHE B CA 1
ATOM 6508 C C . PHE B 1 319 ? 263.447 188.123 349.307 1.00 31.15 329 PHE B C 1
ATOM 6509 O O . PHE B 1 319 ? 263.636 186.950 349.670 1.00 32.95 329 PHE B O 1
ATOM 6517 N N . LYS B 1 320 ? 262.237 188.625 349.049 1.00 32.40 330 LYS B N 1
ATOM 6518 C CA . LYS B 1 320 ? 260.998 187.853 349.257 1.00 33.07 330 LYS B CA 1
ATOM 6519 C C . LYS B 1 320 ? 260.894 186.613 348.344 1.00 35.88 330 LYS B C 1
ATOM 6520 O O . LYS B 1 320 ? 260.298 185.607 348.746 1.00 37.90 330 LYS B O 1
ATOM 6522 N N . GLU B 1 321 ? 261.450 186.700 347.128 1.00 35.60 331 GLU B N 1
ATOM 6523 C CA . GLU B 1 321 ? 261.485 185.577 346.170 1.00 36.48 331 GLU B CA 1
ATOM 6524 C C . GLU B 1 321 ? 262.527 184.497 346.504 1.00 37.38 331 GLU B C 1
ATOM 6525 O O . GLU B 1 321 ? 262.548 183.445 345.858 1.00 37.69 331 GLU B O 1
ATOM 6527 N N . GLY B 1 322 ? 263.396 184.762 347.479 1.00 35.59 332 GLY B N 1
ATOM 6528 C CA . GLY B 1 322 ? 264.330 183.770 347.983 1.00 37.51 332 GLY B CA 1
ATOM 6529 C C . GLY B 1 322 ? 265.417 183.382 346.995 1.00 38.94 332 GLY B C 1
ATOM 6530 O O . GLY B 1 322 ? 265.917 182.257 347.046 1.00 37.80 332 GLY B O 1
ATOM 6531 N N . LYS B 1 323 ? 265.783 184.309 346.107 1.00 37.94 333 LYS B N 1
ATOM 6532 C CA . LYS B 1 323 ? 266.860 184.097 345.127 1.00 36.00 333 LYS B CA 1
ATOM 6533 C C . LYS B 1 323 ? 267.527 185.439 344.825 1.00 33.55 333 LYS B C 1
ATOM 6534 O O . LYS B 1 323 ? 266.833 186.435 344.603 1.00 34.04 333 LYS B O 1
ATOM 6536 N N . LEU B 1 324 ? 268.858 185.484 344.829 1.00 28.41 334 LEU B N 1
ATOM 6537 C CA . LEU B 1 324 ? 269.563 186.696 344.365 1.00 27.67 334 LEU B CA 1
ATOM 6538 C C . LEU B 1 324 ? 269.531 186.813 342.835 1.00 25.58 334 LEU B C 1
ATOM 6539 O O . LEU B 1 324 ? 269.642 185.815 342.137 1.00 24.21 334 LEU B O 1
ATOM 6544 N N . SER B 1 325 ? 269.395 188.030 342.319 1.00 23.97 335 SER B N 1
ATOM 6545 C CA . SER B 1 325 ? 269.444 188.246 340.869 1.00 24.25 335 SER B CA 1
ATOM 6546 C C . SER B 1 325 ? 270.879 187.958 340.369 1.00 22.87 335 SER B C 1
ATOM 6547 O O . SER B 1 325 ? 271.779 187.806 341.184 1.00 21.64 335 SER B O 1
ATOM 6550 N N . PRO B 1 326 ? 271.076 187.873 339.036 1.00 23.00 336 PRO B N 1
ATOM 6551 C CA . PRO B 1 326 ? 272.401 187.711 338.426 1.00 21.75 336 PRO B CA 1
ATOM 6552 C C . PRO B 1 326 ? 273.433 188.777 338.779 1.00 20.77 336 PRO B C 1
ATOM 6553 O O . PRO B 1 326 ? 274.613 188.494 338.723 1.00 20.37 336 PRO B O 1
ATOM 6557 N N . GLU B 1 327 ? 272.994 189.981 339.123 1.00 21.48 337 GLU B N 1
ATOM 6558 C CA . GLU B 1 327 ? 273.912 191.085 339.451 1.00 22.91 337 GLU B CA 1
ATOM 6559 C C . GLU B 1 327 ? 274.738 190.884 340.728 1.00 22.58 337 GLU B C 1
ATOM 6560 O O . GLU B 1 327 ? 275.793 191.519 340.878 1.00 21.76 337 GLU B O 1
ATOM 6566 N N . TRP B 1 328 ? 274.261 190.050 341.656 1.00 21.99 338 TRP B N 1
ATOM 6567 C CA . TRP B 1 328 ? 274.952 189.823 342.923 1.00 21.48 338 TRP B CA 1
ATOM 6568 C C . TRP B 1 328 ? 276.176 188.920 342.737 1.00 21.11 338 TRP B C 1
ATOM 6569 O O . TRP B 1 328 ? 276.083 187.897 342.065 1.00 21.32 338 TRP B O 1
ATOM 6580 N N . ILE B 1 329 ? 277.293 189.324 343.333 1.00 19.94 339 ILE B N 1
ATOM 6581 C CA . ILE B 1 329 ? 278.595 188.618 343.244 1.00 20.29 339 ILE B CA 1
ATOM 6582 C C . ILE B 1 329 ? 279.305 188.439 344.596 1.00 20.13 339 ILE B C 1
ATOM 6583 O O . ILE B 1 329 ? 279.269 189.313 345.483 1.00 20.11 339 ILE B O 1
ATOM 6588 N N . HIS B 1 330 ? 280.009 187.310 344.718 1.00 19.96 340 HIS B N 1
ATOM 6589 C CA . HIS B 1 330 ? 280.762 186.929 345.897 1.00 20.20 340 HIS B CA 1
ATOM 6590 C C . HIS B 1 330 ? 282.275 187.019 345.618 1.00 20.17 340 HIS B C 1
ATOM 6591 O O . HIS B 1 330 ? 282.711 186.955 344.457 1.00 20.15 340 HIS B O 1
ATOM 6598 N N . LEU B 1 331 ? 283.062 187.070 346.673 1.00 19.80 341 LEU B N 1
ATOM 6599 C CA . LEU B 1 331 ? 284.535 186.997 346.528 1.00 20.22 341 LEU B CA 1
ATOM 6600 C C . LEU B 1 331 ? 284.984 185.541 346.471 1.00 20.68 341 LEU B C 1
ATOM 6601 O O . LEU B 1 331 ? 284.712 184.774 347.383 1.00 19.66 341 LEU B O 1
ATOM 6606 N N . GLN B 1 332 ? 285.642 185.179 345.367 1.00 21.40 342 GLN B N 1
ATOM 6607 C CA . GLN B 1 332 ? 286.168 183.827 345.136 1.00 21.24 342 GLN B CA 1
ATOM 6608 C C . GLN B 1 332 ? 285.032 182.794 345.158 1.00 21.97 342 GLN B C 1
ATOM 6609 O O . GLN B 1 332 ? 283.904 183.141 344.822 1.00 23.11 342 GLN B O 1
ATOM 6615 N N . ASN B 1 333 ? 285.290 181.544 345.536 1.00 21.41 343 ASN B N 1
ATOM 6616 C CA . ASN B 1 333 ? 284.198 180.567 345.647 1.00 21.97 343 ASN B CA 1
ATOM 6617 C C . ASN B 1 333 ? 283.507 180.702 347.004 1.00 22.25 343 ASN B C 1
ATOM 6618 O O . ASN B 1 333 ? 284.142 180.469 348.033 1.00 22.97 343 ASN B O 1
ATOM 6623 N N . PRO B 1 334 ? 282.223 181.121 347.034 1.00 22.38 344 PRO B N 1
ATOM 6624 C CA . PRO B 1 334 ? 281.620 181.319 348.352 1.00 24.22 344 PRO B CA 1
ATOM 6625 C C . PRO B 1 334 ? 281.330 179.991 349.079 1.00 24.97 344 PRO B C 1
ATOM 6626 O O . PRO B 1 334 ? 281.225 178.941 348.439 1.00 25.66 344 PRO B O 1
ATOM 6630 N N . GLU B 1 335 ? 281.245 180.052 350.401 1.00 26.23 345 GLU B N 1
ATOM 6631 C CA . GLU B 1 335 ? 280.729 178.932 351.188 1.00 27.46 345 GLU B CA 1
ATOM 6632 C C . GLU B 1 335 ? 279.218 179.113 351.169 1.00 28.68 345 GLU B C 1
ATOM 6633 O O . GLU B 1 335 ? 278.662 179.959 351.899 1.00 29.73 345 GLU B O 1
ATOM 6635 N N . ALA B 1 336 ? 278.563 178.328 350.325 1.00 29.03 346 ALA B N 1
ATOM 6636 C CA . ALA B 1 336 ? 277.168 178.550 349.964 1.00 31.16 346 ALA B CA 1
ATOM 6637 C C . ALA B 1 336 ? 276.180 178.416 351.136 1.00 32.84 346 ALA B C 1
ATOM 6638 O O . ALA B 1 336 ? 275.140 179.089 351.150 1.00 30.40 346 ALA B O 1
ATOM 6640 N N . LYS B 1 337 ? 276.521 177.591 352.124 1.00 34.71 347 LYS B N 1
ATOM 6641 C CA . LYS B 1 337 ? 275.666 177.426 353.316 1.00 37.93 347 LYS B CA 1
ATOM 6642 C C . LYS B 1 337 ? 275.522 178.691 354.176 1.00 35.64 347 LYS B C 1
ATOM 6643 O O . LYS B 1 337 ? 274.587 178.783 354.960 1.00 36.00 347 LYS B O 1
ATOM 6649 N N . ASN B 1 338 ? 276.428 179.658 354.025 1.00 32.23 348 ASN B N 1
ATOM 6650 C CA . ASN B 1 338 ? 276.370 180.904 354.795 1.00 31.27 348 ASN B CA 1
ATOM 6651 C C . ASN B 1 338 ? 275.523 182.014 354.191 1.00 28.80 348 ASN B C 1
ATOM 6652 O O . ASN B 1 338 ? 275.517 183.124 354.716 1.00 29.26 348 ASN B O 1
ATOM 6657 N N . TYR B 1 339 ? 274.783 181.715 353.128 1.00 27.34 349 TYR B N 1
ATOM 6658 C CA . TYR B 1 339 ? 273.833 182.664 352.554 1.00 26.93 349 TYR B CA 1
ATOM 6659 C C . TYR B 1 339 ? 272.471 182.001 352.568 1.00 28.53 349 TYR B C 1
ATOM 6660 O O . TYR B 1 339 ? 272.232 181.091 351.773 1.00 31.11 349 TYR B O 1
ATOM 6669 N N . ILE B 1 340 ? 271.600 182.438 353.488 1.00 29.05 350 ILE B N 1
ATOM 6670 C CA . ILE B 1 340 ? 270.273 181.830 353.718 1.00 29.64 350 ILE B CA 1
ATOM 6671 C C . ILE B 1 340 ? 269.156 182.828 353.385 1.00 30.00 350 ILE B C 1
ATOM 6672 O O . ILE B 1 340 ? 269.364 184.047 353.374 1.00 29.77 350 ILE B O 1
ATOM 6674 N N . PHE B 1 341 ? 267.967 182.314 353.089 1.00 32.24 351 PHE B N 1
ATOM 6675 C CA . PHE B 1 341 ? 266.781 183.164 352.940 1.00 33.23 351 PHE B CA 1
ATOM 6676 C C . PHE B 1 341 ? 265.782 182.825 354.026 1.00 33.77 351 PHE B C 1
ATOM 6677 O O . PHE B 1 341 ? 265.407 181.672 354.194 1.00 32.71 351 PHE B O 1
ATOM 6685 N N . THR B 1 342 ? 265.382 183.836 354.790 1.00 32.54 352 THR B N 1
ATOM 6686 C CA . THR B 1 342 ? 264.566 183.598 355.974 1.00 31.32 352 THR B CA 1
ATOM 6687 C C . THR B 1 342 ? 263.149 183.363 355.507 1.00 31.49 352 THR B C 1
ATOM 6688 O O . THR B 1 342 ? 262.797 183.699 354.362 1.00 28.32 352 THR B O 1
ATOM 6692 N N . LYS B 1 343 ? 262.330 182.790 356.389 1.00 32.68 353 LYS B N 1
ATOM 6693 C CA . LYS B 1 343 ? 260.933 182.567 356.066 1.00 32.78 353 LYS B CA 1
ATOM 6694 C C . LYS B 1 343 ? 260.220 183.899 355.828 1.00 31.47 353 LYS B C 1
ATOM 6695 O O . LYS B 1 343 ? 259.339 183.968 354.991 1.00 29.94 353 LYS B O 1
ATOM 6701 N N . ASP B 1 344 ? 260.632 184.962 356.521 1.00 30.97 354 ASP B N 1
ATOM 6702 C CA . ASP B 1 344 ? 260.044 186.296 356.265 1.00 33.36 354 ASP B CA 1
ATOM 6703 C C . ASP B 1 344 ? 260.690 187.070 355.095 1.00 34.39 354 ASP B C 1
ATOM 6704 O O . ASP B 1 344 ? 260.397 188.251 354.899 1.00 34.80 354 ASP B O 1
ATOM 6709 N N . GLY B 1 345 ? 261.531 186.400 354.303 1.00 32.15 355 GLY B N 1
ATOM 6710 C CA . GLY B 1 345 ? 262.022 186.958 353.051 1.00 32.22 355 GLY B CA 1
ATOM 6711 C C . GLY B 1 345 ? 263.182 187.928 353.230 1.00 31.21 355 GLY B C 1
ATOM 6712 O O . GLY B 1 345 ? 263.285 188.880 352.472 1.00 32.60 355 GLY B O 1
ATOM 6713 N N . LYS B 1 346 ? 264.035 187.685 354.224 1.00 30.77 356 LYS B N 1
ATOM 6714 C CA . LYS B 1 346 ? 265.272 188.451 354.406 1.00 30.95 356 LYS B CA 1
ATOM 6715 C C . LYS B 1 346 ? 266.486 187.645 353.991 1.00 30.93 356 LYS B C 1
ATOM 6716 O O . LYS B 1 346 ? 266.487 186.405 354.057 1.00 28.75 356 LYS B O 1
ATOM 6722 N N . LEU B 1 347 ? 267.535 188.368 353.596 1.00 29.71 357 LEU B N 1
ATOM 6723 C CA . LEU B 1 347 ? 268.841 187.767 353.377 1.00 29.71 357 LEU B CA 1
ATOM 6724 C C . LEU B 1 347 ? 269.542 187.590 354.712 1.00 28.95 357 LEU B C 1
ATOM 6725 O O . LEU B 1 347 ? 269.829 188.571 355.416 1.00 29.16 357 LEU B O 1
ATOM 6730 N N . ARG B 1 348 ? 269.820 186.338 355.059 1.00 26.13 358 ARG B N 1
ATOM 6731 C CA . ARG B 1 348 ? 270.548 186.008 356.269 1.00 26.69 358 ARG B CA 1
ATOM 6732 C C . ARG B 1 348 ? 271.963 185.591 355.922 1.00 26.45 358 ARG B C 1
ATOM 6733 O O . ARG B 1 348 ? 272.162 184.576 355.246 1.00 26.58 358 ARG B O 1
ATOM 6741 N N . LEU B 1 349 ? 272.927 186.356 356.419 1.00 25.42 359 LEU B N 1
ATOM 6742 C CA . LEU B 1 349 ? 274.355 186.046 356.300 1.00 25.67 359 LEU B CA 1
ATOM 6743 C C . LEU B 1 349 ? 274.901 185.410 357.593 1.00 26.76 359 LEU B C 1
ATOM 6744 O O . LEU B 1 349 ? 274.817 185.996 358.661 1.00 26.61 359 LEU B O 1
ATOM 6749 N N . ILE B 1 350 ? 275.470 184.209 357.486 1.00 27.53 360 ILE B N 1
ATOM 6750 C CA . ILE B 1 350 ? 276.048 183.506 358.632 1.00 29.19 360 ILE B CA 1
ATOM 6751 C C . ILE B 1 350 ? 277.518 183.908 358.824 1.00 30.14 360 ILE B C 1
ATOM 6752 O O . ILE B 1 350 ? 278.305 183.833 357.879 1.00 28.89 360 ILE B O 1
ATOM 6757 N N . ALA B 1 351 ? 277.901 184.274 360.049 1.00 28.94 361 ALA B N 1
ATOM 6758 C CA . ALA B 1 351 ? 279.261 184.765 360.317 1.00 28.81 361 ALA B CA 1
ATOM 6759 C C . ALA B 1 351 ? 280.308 183.675 360.215 1.00 30.07 361 ALA B C 1
ATOM 6760 O O . ALA B 1 351 ? 280.022 182.516 360.482 1.00 30.54 361 ALA B O 1
ATOM 6762 N N . THR B 1 352 ? 281.510 184.069 359.785 1.00 28.92 362 THR B N 1
ATOM 6763 C CA . THR B 1 352 ? 282.721 183.243 359.850 1.00 28.21 362 THR B CA 1
ATOM 6764 C C . THR B 1 352 ? 283.811 184.181 360.348 1.00 27.68 362 THR B C 1
ATOM 6765 O O . THR B 1 352 ? 283.627 185.416 360.325 1.00 27.62 362 THR B O 1
ATOM 6769 N N . PRO B 1 353 ? 284.944 183.633 360.804 1.00 28.83 363 PRO B N 1
ATOM 6770 C CA . PRO B 1 353 ? 286.047 184.514 361.203 1.00 28.86 363 PRO B CA 1
ATOM 6771 C C . PRO B 1 353 ? 286.853 185.184 360.062 1.00 28.75 363 PRO B C 1
ATOM 6772 O O . PRO B 1 353 ? 287.790 185.930 360.357 1.00 29.97 363 PRO B O 1
ATOM 6776 N N . VAL B 1 354 ? 286.507 184.927 358.801 1.00 27.46 364 VAL B N 1
ATOM 6777 C CA . VAL B 1 354 ? 287.216 185.493 357.659 1.00 25.89 364 VAL B CA 1
ATOM 6778 C C . VAL B 1 354 ? 286.873 186.981 357.543 1.00 24.62 364 VAL B C 1
ATOM 6779 O O . VAL B 1 354 ? 285.718 187.337 357.377 1.00 25.28 364 VAL B O 1
ATOM 6783 N N . THR B 1 355 ? 287.867 187.851 357.678 1.00 25.71 365 THR B N 1
ATOM 6784 C CA . THR B 1 355 ? 287.653 189.284 357.515 1.00 25.05 365 THR B CA 1
ATOM 6785 C C . THR B 1 355 ? 287.614 189.629 356.027 1.00 26.45 365 THR B C 1
ATOM 6786 O O . THR B 1 355 ? 287.826 188.763 355.179 1.00 24.79 365 THR B O 1
ATOM 6790 N N . LEU B 1 356 ? 287.356 190.900 355.719 1.00 24.83 366 LEU B N 1
ATOM 6791 C CA . LEU B 1 356 ? 287.456 191.376 354.337 1.00 25.56 366 LEU B CA 1
ATOM 6792 C C . LEU B 1 356 ? 288.920 191.625 353.897 1.00 25.57 366 LEU B C 1
ATOM 6793 O O . LEU B 1 356 ? 289.154 192.017 352.744 1.00 25.57 366 LEU B O 1
ATOM 679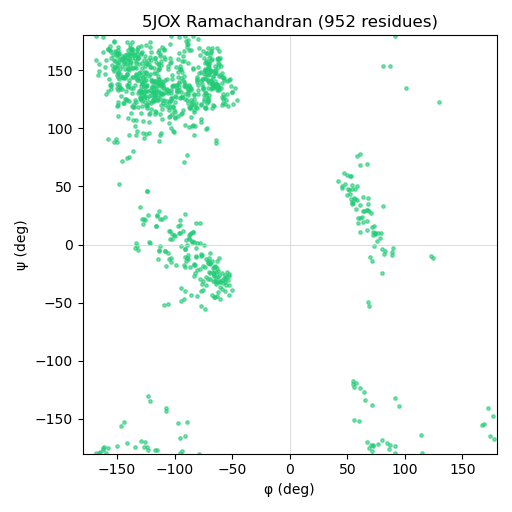8 N N . SER B 1 357 ? 289.893 191.369 354.785 1.00 25.35 367 SER B N 1
ATOM 6799 C CA . SER B 1 357 ? 291.316 191.555 354.508 1.00 22.88 367 SER B CA 1
ATOM 6800 C C . SER B 1 357 ? 292.140 190.257 354.532 1.00 23.42 367 SER B C 1
ATOM 6801 O O . SER B 1 357 ? 293.368 190.308 354.582 1.00 22.62 367 SER B O 1
ATOM 6804 N N . ASP B 1 358 ? 291.473 189.107 354.475 1.00 23.45 368 ASP B N 1
ATOM 6805 C CA . ASP B 1 358 ? 292.149 187.794 354.579 1.00 25.88 368 ASP B CA 1
ATOM 6806 C C . ASP B 1 358 ? 292.525 187.109 353.251 1.00 25.47 368 ASP B C 1
ATOM 6807 O O . ASP B 1 358 ? 293.126 186.023 353.261 1.00 26.19 368 ASP B O 1
ATOM 6812 N N . TRP B 1 359 ? 292.200 187.731 352.119 1.00 26.43 369 TRP B N 1
ATOM 6813 C CA . TRP B 1 359 ? 292.452 187.137 350.786 1.00 25.79 369 TRP B CA 1
ATOM 6814 C C . TRP B 1 359 ? 291.770 185.769 350.606 1.00 25.93 369 TRP B C 1
ATOM 6815 O O . TRP B 1 359 ? 292.251 184.928 349.879 1.00 25.31 369 TRP B O 1
ATOM 6826 N N . LYS B 1 360 ? 290.629 185.584 351.270 1.00 25.45 370 LYS B N 1
ATOM 6827 C CA . LYS B 1 360 ? 289.847 184.351 351.221 1.00 25.91 370 LYS B CA 1
ATOM 6828 C C . LYS B 1 360 ? 288.385 184.794 351.104 1.00 24.13 370 LYS B C 1
ATOM 6829 O O . LYS B 1 360 ? 288.103 185.979 351.265 1.00 24.70 370 LYS B O 1
ATOM 6835 N N . SER B 1 361 ? 287.456 183.887 350.805 1.00 22.75 371 SER B N 1
ATOM 6836 C CA . SER B 1 361 ? 2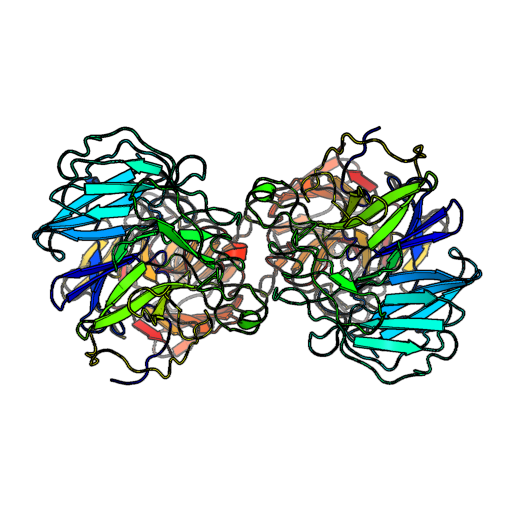86.054 184.292 350.685 1.00 22.06 371 SER B CA 1
ATOM 6837 C C . SER B 1 361 ? 285.483 184.567 352.078 1.00 24.15 371 SER B C 1
ATOM 6838 O O . SER B 1 361 ? 285.455 183.649 352.904 1.00 22.43 371 SER B O 1
ATOM 6841 N N . PRO B 1 362 ? 285.039 185.814 352.352 1.00 24.23 372 PRO B N 1
ATOM 6842 C CA . PRO B 1 362 ? 284.252 186.015 353.559 1.00 25.00 372 PRO B CA 1
ATOM 6843 C C . PRO B 1 362 ? 282.774 185.781 353.264 1.00 24.60 372 PRO B C 1
ATOM 6844 O O . PRO B 1 362 ? 282.378 185.569 352.106 1.00 23.89 372 PRO B O 1
ATOM 6848 N N . THR B 1 363 ? 281.958 185.850 354.303 1.00 23.35 373 THR B N 1
ATOM 6849 C CA . THR B 1 363 ? 280.523 185.950 354.104 1.00 23.54 373 THR B CA 1
ATOM 6850 C C . THR B 1 363 ? 280.300 187.381 353.606 1.00 22.62 373 THR B C 1
ATOM 6851 O O . THR B 1 363 ? 280.320 188.338 354.384 1.00 22.01 373 THR B O 1
ATOM 6855 N N . PHE B 1 364 ? 280.159 187.483 352.280 1.00 22.28 374 PHE B N 1
ATOM 6856 C CA . PHE B 1 364 ? 280.165 188.754 351.562 1.00 22.23 374 PHE B CA 1
ATOM 6857 C C . PHE B 1 364 ? 279.444 188.554 350.215 1.00 21.60 374 PHE B C 1
ATOM 6858 O O . PHE B 1 364 ? 279.690 187.589 349.497 1.00 22.72 374 PHE B O 1
ATOM 6866 N N . VAL B 1 365 ? 278.525 189.452 349.895 1.00 20.99 375 VAL B N 1
ATOM 6867 C CA . VAL B 1 365 ? 277.825 189.419 348.629 1.00 22.18 375 VAL B CA 1
ATOM 6868 C C . VAL B 1 365 ? 277.476 190.855 348.265 1.00 22.30 375 VAL B C 1
ATOM 6869 O O . VAL B 1 365 ? 276.992 191.604 349.105 1.00 22.30 375 VAL B O 1
ATOM 6873 N N . ALA B 1 366 ? 277.717 191.213 347.008 1.00 21.50 376 ALA B N 1
ATOM 6874 C CA . ALA B 1 366 ? 277.793 192.616 346.616 1.00 20.77 376 ALA B CA 1
ATOM 6875 C C . ALA B 1 366 ? 277.148 192.942 345.283 1.00 19.81 376 ALA B C 1
ATOM 6876 O O . ALA B 1 366 ? 276.877 192.067 344.469 1.00 18.98 376 ALA B O 1
ATOM 6878 N N . LEU B 1 367 ? 276.919 194.237 345.076 1.00 19.75 377 LEU B N 1
ATOM 6879 C CA . LEU B 1 367 ? 276.505 194.796 343.799 1.00 20.49 377 LEU B CA 1
ATOM 6880 C C . LEU B 1 367 ? 277.555 195.812 343.335 1.00 19.40 377 LEU B C 1
ATOM 6881 O O . LEU B 1 367 ? 278.096 196.555 344.134 1.00 19.61 377 LEU B O 1
ATOM 6886 N N . ARG B 1 368 ? 277.821 195.834 342.035 1.00 19.13 378 ARG B N 1
ATOM 6887 C CA . ARG B 1 368 ? 278.768 196.784 341.457 1.00 19.16 378 ARG B CA 1
ATOM 6888 C C . ARG B 1 368 ? 278.229 198.196 341.629 1.00 19.35 378 ARG B C 1
ATOM 6889 O O . ARG B 1 368 ? 277.041 198.431 341.401 1.00 20.77 378 ARG B O 1
ATOM 6897 N N . GLN B 1 369 ? 279.089 199.132 342.013 1.00 19.74 379 GLN B N 1
ATOM 6898 C CA . GLN B 1 369 ? 278.732 200.550 341.950 1.00 21.41 379 GLN B CA 1
ATOM 6899 C C . GLN B 1 369 ? 278.756 201.010 340.485 1.00 22.02 379 GLN B C 1
ATOM 6900 O O . GLN B 1 369 ? 279.744 200.797 339.784 1.00 22.23 379 GLN B O 1
ATOM 6906 N N . GLU B 1 370 ? 277.673 201.647 340.041 1.00 21.80 380 GLU B N 1
ATOM 6907 C CA . GLU B 1 370 ? 277.469 201.968 338.633 1.00 21.84 380 GLU B CA 1
ATOM 6908 C C . GLU B 1 370 ? 277.280 203.458 338.337 1.00 21.80 380 GLU B C 1
ATOM 6909 O O . GLU B 1 370 ? 277.086 203.805 337.183 1.00 22.70 380 GLU B O 1
ATOM 6915 N N . HIS B 1 371 ? 277.363 204.307 339.360 1.00 21.23 381 HIS B N 1
ATOM 6916 C CA . HIS B 1 371 ? 277.264 205.768 339.232 1.00 22.01 381 HIS B CA 1
ATOM 6917 C C . HIS B 1 371 ? 278.246 206.448 340.175 1.00 20.89 381 HIS B C 1
ATOM 6918 O O . HIS B 1 371 ? 278.492 205.955 341.271 1.00 22.81 381 HIS B O 1
ATOM 6925 N N . PHE B 1 372 ? 278.793 207.596 339.769 1.00 21.68 382 PHE B N 1
ATOM 6926 C CA . PHE B 1 372 ? 279.592 208.418 340.678 1.00 21.64 382 PHE B CA 1
ATOM 6927 C C . PHE B 1 372 ? 278.743 208.959 341.821 1.00 20.34 382 PHE B C 1
ATOM 6928 O O . PHE B 1 372 ? 279.174 208.977 342.992 1.00 19.58 382 PHE B O 1
ATOM 6936 N N . ASP B 1 373 ? 277.568 209.457 341.453 1.00 22.69 383 ASP B N 1
ATOM 6937 C CA . ASP B 1 373 ? 276.593 209.991 342.397 1.00 23.29 383 ASP B CA 1
ATOM 6938 C C . ASP B 1 373 ? 275.524 208.955 342.673 1.00 23.44 383 ASP B C 1
ATOM 6939 O O . ASP B 1 373 ? 274.703 208.677 341.795 1.00 23.92 383 ASP B O 1
ATOM 6944 N N . MET B 1 374 ? 275.543 208.384 343.882 1.00 23.68 384 MET B N 1
ATOM 6945 C CA . MET B 1 374 ? 274.561 207.364 344.269 1.00 23.26 384 MET B CA 1
ATOM 6946 C C . MET B 1 374 ? 274.336 207.307 345.783 1.00 23.93 384 MET B C 1
ATOM 6947 O O . MET B 1 374 ? 275.127 207.848 346.542 1.00 22.52 384 MET B O 1
ATOM 6952 N N . GLU B 1 375 ? 273.235 206.671 346.210 1.00 23.91 385 GLU B N 1
ATOM 6953 C CA . GLU B 1 375 ? 273.023 206.354 347.627 1.00 24.13 385 GLU B CA 1
ATOM 6954 C C . GLU B 1 375 ? 272.661 204.898 347.726 1.00 22.92 385 GLU B C 1
ATOM 6955 O O . GLU B 1 375 ? 271.766 204.460 347.029 1.00 24.52 385 GLU B O 1
ATOM 6961 N N . ALA B 1 376 ? 273.384 204.153 348.564 1.00 23.55 386 ALA B N 1
ATOM 6962 C CA . ALA B 1 376 ? 273.044 202.754 348.870 1.00 23.36 386 ALA B CA 1
ATOM 6963 C C . ALA B 1 376 ? 272.699 202.648 350.340 1.00 23.13 386 ALA B C 1
ATOM 6964 O O . ALA B 1 376 ? 273.264 203.357 351.168 1.00 25.45 386 ALA B O 1
ATOM 6966 N N . SER B 1 377 ? 271.794 201.749 350.692 1.00 22.97 387 SER B N 1
ATOM 6967 C CA . SER B 1 377 ? 271.511 201.522 352.113 1.00 23.59 387 SER B CA 1
ATOM 6968 C C . SER B 1 377 ? 270.863 200.172 352.350 1.00 24.36 387 SER B C 1
ATOM 6969 O O . SER B 1 377 ? 270.270 199.595 351.429 1.00 24.70 387 SER B O 1
ATOM 6972 N N . ALA B 1 378 ? 270.970 199.707 353.593 1.00 25.09 388 ALA B N 1
ATOM 6973 C CA . ALA B 1 378 ? 270.381 198.432 354.013 1.00 25.62 388 ALA B CA 1
ATOM 6974 C C . ALA B 1 378 ? 270.139 198.403 355.515 1.00 27.29 388 ALA B C 1
ATOM 6975 O O . ALA B 1 378 ? 271.007 198.805 356.287 1.00 25.29 388 ALA B O 1
ATOM 6977 N N . PRO B 1 379 ? 268.975 197.877 355.940 1.00 29.47 389 PRO B N 1
ATOM 6978 C CA . PRO B 1 379 ? 268.813 197.578 357.354 1.00 29.78 389 PRO B CA 1
ATOM 6979 C C . PRO B 1 379 ? 269.605 196.331 357.693 1.00 31.15 389 PRO B C 1
ATOM 6980 O O . PRO B 1 379 ? 269.744 195.457 356.848 1.00 33.58 389 PRO B O 1
ATOM 6984 N N . VAL B 1 380 ? 270.130 196.292 358.912 1.00 30.65 390 VAL B N 1
ATOM 6985 C CA A VAL B 1 380 ? 270.973 195.206 359.409 0.50 31.33 390 VAL B CA 1
ATOM 6986 C CA B VAL B 1 380 ? 270.942 195.186 359.381 0.50 31.97 390 VAL B CA 1
ATOM 6987 C C . VAL B 1 380 ? 270.464 194.794 360.785 1.00 32.21 390 VAL B C 1
ATOM 6988 O O . VAL B 1 380 ? 270.308 195.648 361.651 1.00 31.57 390 VAL B O 1
ATOM 6995 N N . VAL B 1 381 ? 270.235 193.500 360.991 1.00 31.62 391 VAL B N 1
ATOM 6996 C CA . VAL B 1 381 ? 269.824 192.984 362.299 1.00 31.87 391 VAL B CA 1
ATOM 6997 C C . VAL B 1 381 ? 270.817 191.899 362.697 1.00 30.56 391 VAL B C 1
ATOM 6998 O O . VAL B 1 381 ? 270.671 190.733 362.294 1.00 31.57 391 VAL B O 1
ATOM 7002 N N . LEU B 1 382 ? 271.821 192.306 363.472 1.00 29.53 392 LEU B N 1
ATOM 7003 C CA . LEU B 1 382 ? 272.878 191.433 363.963 1.00 31.75 392 LEU B CA 1
ATOM 7004 C C . LEU B 1 382 ? 272.332 190.655 365.160 1.00 34.26 392 LEU B C 1
ATOM 7005 O O . LEU B 1 382 ? 271.774 191.250 366.076 1.00 32.90 392 LEU B O 1
ATOM 7010 N N . GLN B 1 383 ? 272.492 189.336 365.142 1.00 35.37 393 GLN B N 1
ATOM 7011 C CA . GLN B 1 383 ? 271.885 188.447 366.137 1.00 36.16 393 GLN B CA 1
ATOM 7012 C C . GLN B 1 383 ? 272.877 187.384 366.574 1.00 35.94 393 GLN B C 1
ATOM 7013 O O . GLN B 1 383 ? 273.830 187.088 365.846 1.00 32.20 393 GLN B O 1
ATOM 7019 N N . LYS B 1 384 ? 272.656 186.830 367.772 1.00 35.63 394 LYS B N 1
ATOM 7020 C CA . LYS B 1 384 ? 273.480 185.745 368.335 1.00 35.79 394 LYS B CA 1
ATOM 7021 C C . LYS B 1 384 ? 274.970 186.083 368.359 1.00 35.01 394 LYS B C 1
ATOM 7022 O O . LYS B 1 384 ? 275.816 185.209 368.197 1.00 34.96 394 LYS B O 1
ATOM 7028 N N . ALA B 1 385 ? 275.284 187.351 368.597 1.00 34.91 395 ALA B N 1
ATOM 7029 C CA . ALA B 1 385 ? 276.650 187.849 368.445 1.00 34.93 395 ALA B CA 1
ATOM 7030 C C . ALA B 1 385 ? 277.404 187.863 369.763 1.00 36.85 395 ALA B C 1
ATOM 7031 O O . ALA B 1 385 ? 276.840 188.202 370.806 1.00 37.22 395 ALA B O 1
ATOM 7033 N N . GLY B 1 386 ? 278.677 187.474 369.698 1.00 37.12 396 GLY B N 1
ATOM 7034 C CA . GLY B 1 386 ? 279.630 187.658 370.783 1.00 36.82 396 GLY B CA 1
ATOM 7035 C C . GLY B 1 386 ? 280.421 188.917 370.535 1.00 37.84 396 GLY B C 1
ATOM 7036 O O . GLY B 1 386 ? 280.237 189.580 369.505 1.00 37.75 396 GLY B O 1
ATOM 7037 N N . VAL B 1 387 ? 281.322 189.235 371.461 1.00 38.11 397 VAL B N 1
ATOM 7038 C CA . VAL B 1 387 ? 281.993 190.538 371.465 1.00 39.88 397 VAL B CA 1
ATOM 7039 C C . VAL B 1 387 ? 282.866 190.699 370.212 1.00 37.60 397 VAL B C 1
ATOM 7040 O O . VAL B 1 387 ? 283.587 189.780 369.826 1.00 37.64 397 VAL B O 1
ATOM 7044 N N . ASN B 1 388 ? 282.760 191.881 369.603 1.00 38.78 398 ASN B N 1
ATOM 7045 C CA . ASN B 1 388 ? 283.450 192.269 368.358 1.00 37.52 398 ASN B CA 1
ATOM 7046 C C . ASN B 1 388 ? 282.946 191.646 367.033 1.00 35.45 398 ASN B C 1
ATOM 7047 O O . ASN B 1 388 ? 283.449 192.001 365.969 1.00 32.16 398 ASN B O 1
ATOM 7052 N N . ASP B 1 389 ? 281.938 190.768 367.077 1.00 33.04 399 ASP B N 1
ATOM 7053 C CA . ASP B 1 389 ? 281.249 190.356 365.861 1.00 32.23 399 ASP B CA 1
ATOM 7054 C C . ASP B 1 389 ? 280.669 191.602 365.189 1.00 31.89 399 ASP B C 1
ATOM 7055 O O . ASP B 1 389 ? 280.266 192.550 365.870 1.00 31.61 399 ASP B O 1
ATOM 7060 N N . GLU B 1 390 ? 280.677 191.630 363.857 1.00 29.38 400 GLU B N 1
ATOM 7061 C CA . GLU B 1 390 ? 280.219 192.817 363.139 1.00 30.04 400 GLU B CA 1
ATOM 7062 C C . GLU B 1 390 ? 279.562 192.464 361.805 1.00 26.88 400 GLU B C 1
ATOM 7063 O O . GLU B 1 390 ? 279.868 191.439 361.214 1.00 24.16 400 GLU B O 1
ATOM 7069 N N . ALA B 1 391 ? 278.635 193.296 361.363 1.00 25.02 401 ALA B N 1
ATOM 7070 C CA . ALA B 1 391 ? 277.985 193.106 360.064 1.00 26.35 401 ALA B CA 1
ATOM 7071 C C . ALA B 1 391 ? 277.609 194.439 359.483 1.00 25.67 401 ALA B C 1
ATOM 7072 O O . ALA B 1 391 ? 277.307 195.375 360.229 1.00 25.64 401 ALA B O 1
ATOM 7074 N N . GLY B 1 392 ? 277.650 194.540 358.154 1.00 25.53 402 GLY B N 1
ATOM 7075 C CA . GLY B 1 392 ? 277.300 195.787 357.509 1.00 25.42 402 GLY B CA 1
ATOM 7076 C C . GLY B 1 392 ? 277.561 195.858 356.016 1.00 25.17 402 GLY B C 1
ATOM 7077 O O . GLY B 1 392 ? 277.305 194.898 355.297 1.00 23.46 402 GLY B O 1
ATOM 7078 N N . ILE B 1 393 ? 278.043 197.025 355.573 1.00 24.41 403 ILE B N 1
ATOM 7079 C CA . ILE B 1 393 ? 278.234 197.354 354.164 1.00 23.51 403 ILE B CA 1
ATOM 7080 C C . ILE B 1 393 ? 279.693 197.769 353.977 1.00 23.27 403 ILE B C 1
ATOM 7081 O O . ILE B 1 393 ? 280.226 198.556 354.769 1.00 22.11 403 ILE B O 1
ATOM 7086 N N . SER B 1 394 ? 280.326 197.204 352.948 1.00 22.81 404 SER B N 1
ATOM 7087 C CA . SER B 1 394 ? 281.698 197.515 352.580 1.00 22.00 404 SER B CA 1
ATOM 7088 C C . SER B 1 394 ? 281.762 198.123 351.178 1.00 22.21 404 SER B C 1
ATOM 7089 O O . SER B 1 394 ? 281.161 197.603 350.223 1.00 21.27 404 SER B O 1
ATOM 7092 N N . VAL B 1 395 ? 282.490 199.232 351.067 1.00 21.63 405 VAL B N 1
ATOM 7093 C CA . VAL B 1 395 ? 282.856 199.809 349.781 1.00 21.21 405 VAL B CA 1
ATOM 7094 C C . VAL B 1 395 ? 284.198 199.156 349.470 1.00 20.90 405 VAL B C 1
ATOM 7095 O O . VAL B 1 395 ? 285.212 199.501 350.066 1.00 20.98 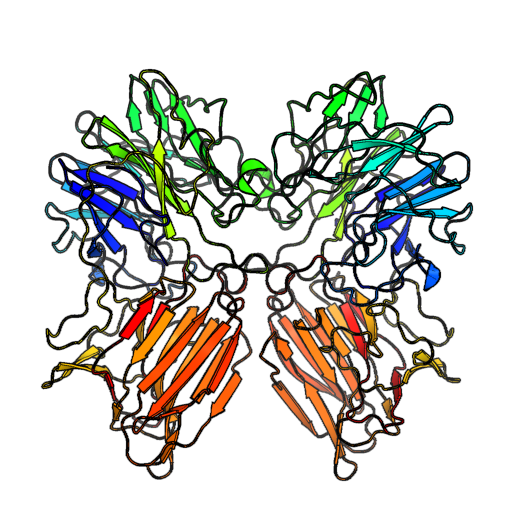405 VAL B O 1
ATOM 7099 N N . PHE B 1 396 ? 284.173 198.166 348.579 1.00 19.18 406 PHE B N 1
ATOM 7100 C CA . PHE B 1 396 ? 285.268 197.201 348.459 1.00 18.83 406 PHE B CA 1
ATOM 7101 C C . PHE B 1 396 ? 285.905 197.269 347.076 1.00 18.76 406 PHE B C 1
ATOM 7102 O O . PHE B 1 396 ? 285.224 197.108 346.080 1.00 18.30 406 PHE B O 1
ATOM 7110 N N . MET B 1 397 ? 287.217 197.494 347.035 1.00 19.59 407 MET B N 1
ATOM 7111 C CA . MET B 1 397 ? 287.993 197.350 345.806 1.00 19.69 407 MET B CA 1
ATOM 7112 C C . MET B 1 397 ? 288.851 196.089 345.825 1.00 19.09 407 MET B C 1
ATOM 7113 O O . MET B 1 397 ? 288.828 195.332 344.863 1.00 19.46 407 MET B O 1
ATOM 7118 N N . GLU B 1 398 ? 289.621 195.899 346.892 1.00 19.06 408 GLU B N 1
ATOM 7119 C CA . GLU B 1 398 ? 290.550 194.773 347.015 1.00 19.45 408 GLU B CA 1
ATOM 7120 C C . GLU B 1 398 ? 290.688 194.458 348.510 1.00 20.14 408 GLU B C 1
ATOM 7121 O O . GLU B 1 398 ? 290.289 195.271 349.354 1.00 18.75 408 GLU B O 1
ATOM 7127 N N . PHE B 1 399 ? 291.248 193.289 348.826 1.00 20.07 409 PHE B N 1
ATOM 7128 C CA . PHE B 1 399 ? 291.420 192.839 350.202 1.00 21.10 409 PHE B CA 1
ATOM 7129 C C . PHE B 1 399 ? 292.219 193.836 351.067 1.00 22.50 409 PHE B C 1
ATOM 7130 O O . PHE B 1 399 ? 291.992 193.926 352.286 1.00 23.84 409 PHE B O 1
ATOM 7138 N N . HIS B 1 400 ? 293.132 194.586 350.444 1.00 21.74 410 HIS B N 1
ATOM 7139 C CA . HIS B 1 400 ? 293.867 195.653 351.133 1.00 21.36 410 HIS B CA 1
ATOM 7140 C C . HIS B 1 400 ? 293.272 197.067 350.945 1.00 20.65 410 HIS B C 1
ATOM 7141 O O . HIS B 1 400 ? 293.916 198.053 351.287 1.00 19.78 410 HIS B O 1
ATOM 7148 N N . SER B 1 401 ? 292.080 197.185 350.381 1.00 20.05 411 SER B N 1
ATOM 7149 C CA . SER B 1 401 ? 291.557 198.517 349.997 1.00 21.08 411 SER B CA 1
ATOM 7150 C C . SER B 1 401 ? 290.042 198.496 350.066 1.00 21.07 411 SER B C 1
ATOM 7151 O O . SER B 1 401 ? 289.362 198.129 349.085 1.00 20.19 411 SER B O 1
ATOM 7154 N N . HIS B 1 402 ? 289.508 198.855 351.229 1.00 20.40 412 HIS B N 1
ATOM 7155 C CA . HIS B 1 402 ? 288.058 198.890 351.406 1.00 20.94 412 HIS B CA 1
ATOM 7156 C C . HIS B 1 402 ? 287.657 199.744 352.591 1.00 21.41 412 HIS B C 1
ATOM 7157 O O . HIS B 1 402 ? 288.433 199.923 353.527 1.00 23.07 412 HIS B O 1
ATOM 7164 N N . TYR B 1 403 ? 286.442 200.286 352.514 1.00 21.67 413 TYR B N 1
ATOM 7165 C CA . TYR B 1 403 ? 285.855 201.066 353.588 1.00 21.80 413 TYR B CA 1
ATOM 7166 C C . TYR B 1 403 ? 284.648 200.307 354.138 1.00 21.53 413 TYR B C 1
ATOM 7167 O O . TYR B 1 403 ? 283.723 199.994 353.377 1.00 21.84 413 TYR B O 1
ATOM 7176 N N . ASP B 1 404 ? 284.654 200.058 355.454 1.00 21.92 414 ASP B N 1
ATOM 7177 C CA . ASP B 1 404 ? 283.635 199.237 356.124 1.00 22.40 414 ASP B CA 1
ATOM 7178 C C . ASP B 1 404 ? 282.760 200.077 357.076 1.00 23.98 414 ASP B C 1
ATOM 7179 O O . ASP B 1 404 ? 283.282 200.792 357.935 1.00 24.93 414 ASP B O 1
ATOM 7184 N N . LEU B 1 405 ? 281.442 199.974 356.904 1.00 23.71 415 LEU B N 1
ATOM 7185 C CA . LEU B 1 405 ? 280.458 200.607 357.764 1.00 24.76 415 LEU B CA 1
ATOM 7186 C C . LEU B 1 405 ? 279.648 199.470 358.372 1.00 26.09 415 LEU B C 1
ATOM 7187 O O . LEU B 1 405 ? 279.127 198.646 357.625 1.00 25.15 415 LEU B O 1
ATOM 7192 N N . PHE B 1 406 ? 279.572 199.400 359.706 1.00 25.63 416 PHE B N 1
ATOM 7193 C CA . PHE B 1 406 ? 279.028 198.200 360.358 1.00 27.12 416 PHE B CA 1
ATOM 7194 C C . PHE B 1 406 ? 278.399 198.436 361.732 1.00 27.69 416 PHE B C 1
ATOM 7195 O O . PHE B 1 406 ? 278.656 199.437 362.383 1.00 27.45 416 PHE B O 1
ATOM 7203 N N . VAL B 1 407 ? 277.538 197.498 362.123 1.00 28.93 417 VAL B N 1
ATOM 7204 C CA A VAL B 1 407 ? 277.054 197.374 363.499 0.50 28.51 417 VAL B CA 1
ATOM 7205 C CA B VAL B 1 407 ? 277.079 197.398 363.501 0.50 29.25 417 VAL B CA 1
ATOM 7206 C C . VAL B 1 407 ? 277.969 196.370 364.189 1.00 29.92 417 VAL B C 1
ATOM 7207 O O . VAL B 1 407 ? 278.273 195.318 363.620 1.00 29.96 417 VAL B O 1
ATOM 7214 N N . ARG B 1 408 ? 278.416 196.686 365.403 1.00 30.60 418 ARG B N 1
ATOM 7215 C CA . ARG B 1 408 ? 279.319 195.804 366.129 1.00 32.30 418 ARG B CA 1
ATOM 7216 C C . ARG B 1 408 ? 278.769 195.489 367.506 1.00 34.08 418 ARG B C 1
ATOM 7217 O O . ARG B 1 408 ? 278.298 196.383 368.198 1.00 32.74 418 ARG B O 1
ATOM 7225 N N . GLN B 1 409 ? 278.865 194.216 367.889 1.00 36.62 419 GLN B N 1
ATOM 7226 C CA . GLN B 1 409 ? 278.553 193.767 369.245 1.00 41.09 419 GLN B CA 1
ATOM 7227 C C . GLN B 1 409 ? 279.706 194.128 370.181 1.00 42.50 419 GLN B C 1
ATOM 7228 O O . GLN B 1 409 ? 280.859 193.720 369.963 1.00 41.90 419 GLN B O 1
ATOM 7234 N N . ASP B 1 410 ? 279.394 194.912 371.212 1.00 45.21 420 ASP B N 1
ATOM 7235 C CA . ASP B 1 410 ? 280.359 195.246 372.256 1.00 47.54 420 ASP B CA 1
ATOM 7236 C C . ASP B 1 410 ? 280.052 194.444 373.515 1.00 49.03 420 ASP B C 1
ATOM 7237 O O . ASP B 1 410 ? 279.026 193.755 373.586 1.00 49.05 420 ASP B O 1
ATOM 7242 N N . LYS B 1 411 ? 280.952 194.539 374.494 1.00 53.79 421 LYS B N 1
ATOM 7243 C CA . LYS B 1 411 ? 280.793 193.871 375.798 1.00 56.81 421 LYS B CA 1
ATOM 7244 C C . LYS B 1 411 ? 279.678 194.492 376.624 1.00 59.50 421 LYS B C 1
ATOM 7245 O O . LYS B 1 411 ? 279.235 195.617 376.355 1.00 57.30 421 LYS B O 1
ATOM 7247 N N . ASP B 1 412 ? 279.244 193.742 377.639 1.00 63.35 422 ASP B N 1
ATOM 7248 C CA . ASP B 1 412 ? 278.140 194.134 378.525 1.00 62.19 422 ASP B CA 1
ATOM 7249 C C . ASP B 1 412 ? 276.811 194.319 377.761 1.00 61.70 422 ASP B C 1
ATOM 7250 O O . ASP B 1 412 ? 275.991 195.175 378.114 1.00 62.59 422 ASP B O 1
ATOM 7252 N N . ARG B 1 413 ? 276.614 193.505 376.718 1.00 60.04 423 ARG B N 1
ATOM 7253 C CA . ARG B 1 413 ? 275.404 193.527 375.884 1.00 56.79 423 ARG B CA 1
ATOM 7254 C C . ARG B 1 413 ? 275.095 194.864 375.168 1.00 54.80 423 ARG B C 1
ATOM 7255 O O . ARG B 1 413 ? 273.948 195.098 374.793 1.00 56.96 423 ARG B O 1
ATOM 7257 N N . LYS B 1 414 ? 276.105 195.717 374.963 1.00 48.44 424 LYS B N 1
ATOM 7258 C CA . LYS B 1 414 ? 275.938 196.990 374.249 1.00 47.40 424 LYS B CA 1
ATOM 7259 C C . LYS B 1 414 ? 276.333 196.848 372.765 1.00 45.32 424 LYS B C 1
ATOM 7260 O O . LYS B 1 414 ? 276.983 195.871 372.373 1.00 41.93 424 LYS B O 1
ATOM 7262 N N . ARG B 1 415 ? 275.936 197.830 371.955 1.00 44.28 425 ARG B N 1
ATOM 7263 C CA . ARG B 1 415 ? 276.283 197.866 370.527 1.00 43.42 425 ARG B CA 1
ATOM 7264 C C . ARG B 1 415 ? 276.694 199.237 370.040 1.00 41.44 425 ARG B C 1
ATOM 7265 O O . ARG B 1 415 ? 276.362 200.253 370.655 1.00 40.12 425 ARG B O 1
ATOM 7273 N N . SER B 1 416 ? 277.392 199.249 368.903 1.00 39.31 426 SER B N 1
ATOM 7274 C CA . SER B 1 416 ? 277.866 200.490 368.292 1.00 37.47 426 SER B CA 1
ATOM 7275 C C . SER B 1 416 ? 277.928 200.406 366.769 1.00 34.65 426 SER B C 1
ATOM 7276 O O . SER B 1 416 ? 277.984 199.313 366.189 1.00 32.08 426 SER B O 1
ATOM 7279 N N . VAL B 1 417 ? 277.881 201.572 366.137 1.00 32.87 427 VAL B N 1
ATOM 7280 C CA . VAL B 1 417 ? 278.090 201.693 364.699 1.00 33.89 427 VAL B CA 1
ATOM 7281 C C . VAL B 1 417 ? 279.548 202.104 364.534 1.00 34.67 427 VAL B C 1
ATOM 7282 O O . VAL B 1 417 ? 279.999 203.036 365.202 1.00 33.37 427 VAL B O 1
ATOM 7286 N N . GLY B 1 418 ? 280.272 201.416 363.650 1.00 31.95 428 GLY B N 1
ATOM 7287 C CA . GLY B 1 418 ? 281.684 201.704 363.406 1.00 29.93 428 GLY B CA 1
ATOM 7288 C C . GLY B 1 418 ? 281.968 202.008 361.943 1.00 29.31 428 GLY B C 1
ATOM 7289 O O . GLY B 1 418 ? 281.223 201.591 361.052 1.00 28.71 428 GLY B O 1
ATOM 7290 N N . LEU B 1 419 ? 283.048 202.748 361.709 1.00 28.21 429 LEU B N 1
ATOM 7291 C CA . LEU B 1 419 ? 283.506 203.080 360.370 1.00 26.13 429 LEU B CA 1
ATOM 7292 C C . LEU B 1 419 ? 285.013 202.860 360.359 1.00 27.71 429 LEU B C 1
ATOM 7293 O O . LEU B 1 419 ? 285.736 203.505 361.115 1.00 28.10 429 LEU B O 1
ATOM 7298 N N . ARG B 1 420 ? 285.465 201.932 359.506 1.00 27.00 430 ARG B N 1
ATOM 7299 C CA A ARG B 1 420 ? 286.867 201.510 359.439 0.50 26.68 430 ARG B CA 1
ATOM 7300 C CA B ARG B 1 420 ? 286.864 201.518 359.441 0.50 26.30 430 ARG B CA 1
ATOM 7301 C C . ARG B 1 420 ? 287.363 201.550 357.997 1.00 25.65 430 ARG B C 1
ATOM 7302 O O . ARG B 1 420 ? 286.718 200.994 357.120 1.00 24.45 430 ARG B O 1
ATOM 7317 N N . TYR B 1 421 ? 288.522 202.178 357.766 1.00 23.37 431 TYR B N 1
ATOM 7318 C CA . TYR B 1 421 ? 289.112 202.292 356.428 1.00 22.43 431 TYR B CA 1
ATOM 7319 C C . TYR B 1 421 ? 290.341 201.403 356.409 1.00 23.05 431 TYR B C 1
ATOM 7320 O O . TYR B 1 421 ? 291.221 201.583 357.239 1.00 25.57 431 TYR B O 1
ATOM 7329 N N . LYS B 1 422 ? 290.378 200.439 355.498 1.00 21.94 432 LYS B N 1
ATOM 7330 C CA . LYS B 1 422 ? 291.531 199.552 355.328 1.00 22.39 432 LYS B CA 1
ATOM 7331 C C . LYS B 1 422 ? 292.278 199.987 354.099 1.00 21.94 432 LYS B C 1
ATOM 7332 O O . LYS B 1 422 ? 291.755 199.835 353.007 1.00 20.28 432 LYS B O 1
ATOM 7338 N N . LEU B 1 423 ? 293.483 200.536 354.281 1.00 22.99 433 LEU B N 1
ATOM 7339 C CA . LEU B 1 423 ? 294.366 200.919 353.195 1.00 22.69 433 LEU B CA 1
ATOM 7340 C C . LEU B 1 423 ? 295.782 200.428 353.484 1.00 23.15 433 LEU B C 1
ATOM 7341 O O . LEU B 1 423 ? 296.531 201.091 354.195 1.00 23.90 433 LEU B O 1
ATOM 7346 N N . GLY B 1 424 ? 296.127 199.245 352.966 1.00 22.27 434 GLY B N 1
ATOM 7347 C CA . GLY B 1 424 ? 297.429 198.633 353.204 1.00 22.87 434 GLY B CA 1
ATOM 7348 C C . GLY B 1 424 ? 297.700 198.434 354.696 1.00 24.17 434 GLY B C 1
ATOM 7349 O O . GLY B 1 424 ? 296.946 197.750 355.381 1.00 23.29 434 GLY B O 1
ATOM 7350 N N . GLU B 1 425 ? 298.758 199.063 355.196 1.00 23.99 435 GLU B N 1
ATOM 7351 C CA . GLU B 1 425 ? 299.143 198.936 356.609 1.00 25.85 435 GLU B CA 1
ATOM 7352 C C . GLU B 1 425 ? 298.281 199.760 357.560 1.00 25.66 435 GLU B C 1
ATOM 7353 O O . GLU B 1 425 ? 298.412 199.615 358.759 1.00 27.09 435 GLU B O 1
ATOM 7359 N N . ILE B 1 426 ? 297.413 200.618 357.036 1.00 23.84 436 ILE B N 1
ATOM 7360 C CA . ILE B 1 426 ? 296.499 201.380 357.855 1.00 23.92 436 ILE B CA 1
ATOM 7361 C C . ILE B 1 426 ? 295.167 200.651 357.978 1.00 24.82 436 ILE B C 1
ATOM 7362 O O . ILE B 1 426 ? 294.565 200.267 356.971 1.00 23.74 436 ILE B O 1
ATOM 7367 N N . THR B 1 427 ? 294.755 200.458 359.234 1.00 25.08 437 THR B N 1
ATOM 7368 C CA A THR B 1 427 ? 293.358 200.172 359.587 0.50 27.11 437 THR B CA 1
ATOM 7369 C CA B THR B 1 427 ? 293.361 200.176 359.574 0.50 25.19 437 THR B CA 1
ATOM 7370 C C . THR B 1 427 ? 292.908 201.318 360.492 1.00 26.73 437 THR B C 1
ATOM 7371 O O . THR B 1 427 ? 293.224 201.338 361.669 1.00 28.58 437 THR B O 1
ATOM 7378 N N . HIS B 1 428 ? 292.192 202.290 359.924 1.00 27.65 438 HIS B N 1
ATOM 7379 C CA . HIS B 1 428 ? 291.791 203.514 360.635 1.00 26.91 438 HIS B CA 1
ATOM 7380 C C . HIS B 1 428 ? 290.318 203.498 361.030 1.00 28.18 438 HIS B C 1
ATOM 7381 O O . HIS B 1 428 ? 289.448 203.450 360.167 1.00 24.76 438 HIS B O 1
ATOM 7388 N N . TYR B 1 429 ? 290.055 203.548 362.337 1.00 28.85 439 TYR B N 1
ATOM 7389 C CA . TYR B 1 429 ? 288.708 203.677 362.863 1.00 31.61 439 TYR B CA 1
ATOM 7390 C C . TYR B 1 429 ? 288.324 205.151 362.870 1.00 31.90 439 TYR B C 1
ATOM 7391 O O . TYR B 1 429 ? 288.782 205.904 363.718 1.00 32.14 439 TYR B O 1
ATOM 7400 N N . ALA B 1 430 ? 287.506 205.566 361.911 1.00 31.63 440 ALA B N 1
ATOM 7401 C CA . ALA B 1 430 ? 287.107 206.974 361.804 1.00 32.18 440 ALA B CA 1
ATOM 7402 C C . ALA B 1 430 ? 286.074 207.353 362.862 1.00 33.59 440 ALA B C 1
ATOM 7403 O O . ALA B 1 430 ? 286.121 208.451 363.409 1.00 33.49 440 ALA B O 1
ATOM 7405 N N . LYS B 1 431 ? 285.134 206.451 363.127 1.00 35.25 441 LYS B N 1
ATOM 7406 C CA . LYS B 1 431 ? 284.052 206.695 364.078 1.00 38.59 441 LYS B CA 1
ATOM 7407 C C . LYS B 1 431 ? 283.695 205.422 364.803 1.00 40.27 441 LYS B C 1
ATOM 7408 O O . LYS B 1 431 ? 283.752 204.333 364.216 1.00 37.23 441 LYS B O 1
ATOM 7414 N N . GLU B 1 432 ? 283.348 205.575 366.082 1.00 41.77 442 GLU B N 1
ATOM 7415 C CA . GLU B 1 432 ? 282.675 204.538 366.864 1.00 44.71 442 GLU B CA 1
ATOM 7416 C C . GLU B 1 432 ? 281.573 205.243 367.662 1.00 46.49 442 GLU B C 1
ATOM 7417 O O . GLU B 1 432 ? 281.856 206.150 368.439 1.00 47.08 442 GLU B O 1
ATOM 7423 N N . VAL B 1 433 ? 280.320 204.859 367.422 1.00 46.07 443 VAL B N 1
ATOM 7424 C CA . VAL B 1 433 ? 279.165 205.546 367.997 1.00 45.93 443 VAL B CA 1
ATOM 7425 C C . VAL B 1 433 ? 278.259 204.530 368.682 1.00 45.33 443 VAL B C 1
ATOM 7426 O O . VAL B 1 433 ? 277.805 203.582 368.044 1.00 42.02 443 VAL B O 1
ATOM 7430 N N . SER B 1 434 ? 278.000 204.761 369.973 1.00 42.69 444 SER B N 1
ATOM 7431 C CA . SER B 1 434 ? 277.118 203.933 370.789 1.00 42.01 444 SER B CA 1
ATOM 7432 C C . SER B 1 434 ? 275.676 203.930 370.282 1.00 40.73 444 SER B C 1
ATOM 7433 O O . SER B 1 434 ? 275.111 204.981 369.983 1.00 43.23 444 SER B O 1
ATOM 7436 N N . LEU B 1 435 ? 275.084 202.743 370.205 1.00 41.27 445 LEU B N 1
ATOM 7437 C CA . LEU B 1 435 ? 273.708 202.577 369.737 1.00 44.62 445 LEU B CA 1
ATOM 7438 C C . LEU B 1 435 ? 272.777 202.368 370.921 1.00 45.57 445 LEU B C 1
ATOM 7439 O O . LEU B 1 435 ? 273.171 201.728 371.901 1.00 46.41 445 LEU B O 1
ATOM 7444 N N . PRO B 1 436 ? 271.531 202.875 370.825 1.00 48.76 446 PRO B N 1
ATOM 7445 C CA . PRO B 1 436 ? 270.536 202.477 371.824 1.00 51.64 446 PRO B CA 1
ATOM 7446 C C . PRO B 1 436 ? 270.226 200.976 371.733 1.00 54.48 446 PRO B C 1
ATOM 7447 O O . PRO B 1 436 ? 270.298 200.388 370.644 1.00 48.83 446 PRO B O 1
ATOM 7451 N N . THR B 1 437 ? 269.916 200.364 372.877 1.00 60.11 447 THR B N 1
ATOM 7452 C CA . THR B 1 437 ? 269.500 198.960 372.913 1.00 63.54 447 THR B CA 1
ATOM 7453 C C . THR B 1 437 ? 268.143 198.826 372.208 1.00 65.08 447 THR B C 1
ATOM 7454 O O . THR B 1 437 ? 267.262 199.676 372.382 1.00 69.25 447 THR B O 1
ATOM 7456 N N . ASP B 1 438 ? 267.996 197.784 371.394 1.00 65.32 448 ASP B N 1
ATOM 7457 C CA . ASP B 1 438 ? 266.741 197.507 370.679 1.00 66.77 448 ASP B CA 1
ATOM 7458 C C . ASP B 1 438 ? 266.328 198.582 369.643 1.00 66.92 448 ASP B C 1
ATOM 7459 O O . ASP B 1 438 ? 265.135 198.764 369.386 1.00 70.78 448 ASP B O 1
ATOM 7461 N N . GLY B 1 439 ? 267.303 199.281 369.056 1.00 62.16 449 GLY B N 1
ATOM 7462 C CA . GLY B 1 439 ? 267.044 200.217 367.953 1.00 58.52 449 GLY B CA 1
ATOM 7463 C C . GLY B 1 439 ? 267.253 199.536 366.604 1.00 51.97 449 GLY B C 1
ATOM 7464 O O . GLY B 1 439 ? 268.269 198.872 366.405 1.00 52.42 449 GLY B O 1
ATOM 7465 N N . GLU B 1 440 ? 266.289 199.680 365.693 1.00 46.83 450 GLU B N 1
ATOM 7466 C CA . GLU B 1 440 ? 266.419 199.180 364.315 1.00 46.39 450 GLU B CA 1
ATOM 7467 C C . GLU B 1 440 ? 267.370 200.096 363.522 1.00 41.39 450 GLU B C 1
ATOM 7468 O O . GLU B 1 440 ? 267.139 201.314 363.451 1.00 41.21 450 GLU B O 1
ATOM 7470 N N . VAL B 1 441 ? 268.417 199.509 362.932 1.00 36.74 451 VAL B N 1
ATOM 7471 C CA . VAL B 1 441 ? 269.496 200.283 362.269 1.00 34.90 451 VAL B CA 1
ATOM 7472 C C . VAL B 1 441 ? 269.508 200.104 360.744 1.00 32.22 451 VAL B C 1
ATOM 7473 O O . VAL B 1 441 ? 269.343 198.994 360.243 1.00 29.54 451 VAL B O 1
ATOM 7477 N N . GLU B 1 442 ? 269.704 201.208 360.026 1.00 30.33 452 GLU B N 1
ATOM 7478 C CA . GLU B 1 442 ? 269.889 201.209 358.574 1.00 31.04 452 GLU B CA 1
ATOM 7479 C C . GLU B 1 442 ? 271.250 201.867 358.311 1.00 30.42 452 GLU B C 1
ATOM 7480 O O . GLU B 1 442 ? 271.484 202.993 358.762 1.00 28.18 452 GLU B O 1
ATOM 7486 N N . LEU B 1 443 ? 272.156 201.156 357.633 1.00 27.94 453 LEU B N 1
ATOM 7487 C CA . LEU B 1 443 ? 273.461 201.734 357.247 1.00 27.32 453 LEU B CA 1
ATOM 7488 C C . LEU B 1 443 ? 273.372 202.381 355.868 1.00 26.90 453 LEU B C 1
ATOM 7489 O O . LEU B 1 443 ? 272.770 201.833 354.974 1.00 27.05 453 LEU B O 1
ATOM 7494 N N . VAL B 1 444 ? 273.988 203.555 355.707 1.00 25.71 454 VAL B N 1
ATOM 7495 C CA . VAL B 1 444 ? 273.818 204.384 354.524 1.00 25.73 454 VAL B CA 1
ATOM 7496 C C . VAL B 1 444 ? 275.180 204.806 353.947 1.00 25.30 454 VAL B C 1
ATOM 7497 O O . VAL B 1 444 ? 276.018 205.351 354.672 1.00 22.99 454 VAL B O 1
ATOM 7501 N N . VAL B 1 445 ? 275.389 204.560 352.647 1.00 25.87 455 VAL B N 1
ATOM 7502 C CA . VAL B 1 445 ? 276.613 204.995 351.938 1.00 25.42 455 VAL B CA 1
ATOM 7503 C C . VAL B 1 445 ? 276.188 205.832 350.745 1.00 25.40 455 VAL B C 1
ATOM 7504 O O . VAL B 1 445 ? 275.455 205.357 349.873 1.00 24.99 455 VAL B O 1
ATOM 7508 N N . LYS B 1 446 ? 276.639 207.085 350.721 1.00 25.02 456 LYS B N 1
ATOM 7509 C CA . LYS B 1 446 ? 276.428 207.973 349.600 1.00 26.34 456 LYS B CA 1
ATOM 7510 C C . LYS B 1 446 ? 277.786 208.254 348.946 1.00 25.04 456 LYS B C 1
ATOM 7511 O O . LYS B 1 446 ? 278.820 208.042 349.561 1.00 24.89 456 LYS B O 1
ATOM 7517 N N . SER B 1 447 ? 277.779 208.733 347.707 1.00 26.01 457 SER B N 1
ATOM 7518 C CA . SER B 1 447 ? 279.011 209.138 347.043 1.00 25.19 457 SER B CA 1
ATOM 7519 C C . SER B 1 447 ? 278.805 210.260 346.023 1.00 25.96 457 SER B C 1
ATOM 7520 O O . SER B 1 447 ? 277.706 210.444 345.468 1.00 24.59 457 SER B O 1
ATOM 7523 N N . ASP B 1 448 ? 279.859 211.045 345.833 1.00 25.29 458 ASP B N 1
ATOM 7524 C CA . ASP B 1 448 ? 280.005 211.852 344.641 1.00 25.47 458 ASP B CA 1
ATOM 7525 C C . ASP B 1 448 ? 281.378 211.515 344.053 1.00 25.68 458 ASP B C 1
ATOM 7526 O O . ASP B 1 448 ? 282.058 210.616 344.553 1.00 23.82 458 ASP B O 1
ATOM 7531 N N . ILE B 1 449 ? 281.795 212.227 343.011 1.00 24.89 459 ILE B N 1
ATOM 7532 C CA . ILE B 1 449 ? 283.086 211.917 342.381 1.00 25.35 459 ILE B CA 1
ATOM 7533 C C . ILE B 1 449 ? 284.300 212.077 343.339 1.00 26.12 459 ILE B C 1
ATOM 7534 O O . ILE B 1 449 ? 285.313 211.379 343.178 1.00 23.00 459 ILE B O 1
ATOM 7539 N N . ASN B 1 450 ? 284.182 212.933 344.358 1.00 23.95 460 ASN B N 1
ATOM 7540 C CA . ASN B 1 450 ? 285.285 213.208 345.282 1.00 25.31 460 ASN B CA 1
ATOM 7541 C C . ASN B 1 450 ? 285.302 212.373 346.565 1.00 23.45 460 ASN B C 1
ATOM 7542 O O . ASN B 1 450 ? 286.373 212.006 347.032 1.00 24.05 460 ASN B O 1
ATOM 7547 N N . TYR B 1 451 ? 284.131 212.088 347.134 1.00 22.14 461 TYR B N 1
ATOM 7548 C CA . TYR B 1 451 ? 284.023 211.376 348.419 1.00 22.08 461 TYR B CA 1
ATOM 7549 C C . TYR B 1 451 ? 282.892 210.357 348.482 1.00 21.94 461 TYR B C 1
ATOM 7550 O O . TYR B 1 451 ? 281.874 210.503 347.811 1.00 22.46 461 TYR B O 1
ATOM 7559 N N . TYR B 1 452 ? 283.107 209.339 349.315 1.00 23.79 462 TYR B N 1
ATOM 7560 C CA . TYR B 1 452 ? 282.039 208.530 349.926 1.00 23.92 462 TYR B CA 1
ATOM 7561 C C . TYR B 1 452 ? 281.624 209.229 351.217 1.00 24.64 462 TYR B C 1
ATOM 7562 O O . TYR B 1 452 ? 282.484 209.693 351.955 1.00 24.24 462 TYR B O 1
ATOM 7571 N N . TYR B 1 453 ? 280.319 209.316 351.469 1.00 24.99 463 TYR B N 1
ATOM 7572 C CA . TYR B 1 453 ? 279.771 209.855 352.715 1.00 24.45 463 TYR B CA 1
ATOM 7573 C C . TYR B 1 453 ? 279.034 208.734 353.421 1.00 25.06 463 TYR B C 1
ATOM 7574 O O . TYR B 1 453 ? 278.203 208.049 352.802 1.00 27.41 463 TYR B O 1
ATOM 7583 N N . PHE B 1 454 ? 279.303 208.568 354.714 1.00 24.09 464 PHE B N 1
ATOM 7584 C CA . PHE B 1 454 ? 278.740 207.463 355.484 1.00 24.79 464 PHE B CA 1
ATOM 7585 C C . PHE B 1 454 ? 277.772 207.969 356.538 1.00 27.17 464 PHE B C 1
ATOM 7586 O O . PHE B 1 454 ? 277.912 209.076 357.051 1.00 27.84 464 PHE B O 1
ATOM 7594 N N . GLY B 1 455 ? 276.794 207.139 356.861 1.00 27.38 465 GLY B N 1
ATOM 7595 C CA . GLY B 1 455 ? 275.813 207.484 357.861 1.00 28.12 465 GLY B CA 1
ATOM 7596 C C . GLY B 1 455 ? 274.968 206.305 358.265 1.00 29.27 465 GLY B C 1
ATOM 7597 O O . GLY B 1 455 ? 275.150 205.174 357.786 1.00 27.16 465 GLY B O 1
ATOM 7598 N N . TYR B 1 456 ? 274.057 206.569 359.184 1.00 30.04 466 TYR B N 1
ATOM 7599 C CA . TYR B 1 456 ? 273.117 205.541 359.619 1.00 30.57 466 TYR B CA 1
ATOM 7600 C C . TYR B 1 456 ? 271.810 206.158 360.094 1.00 32.34 466 TYR B C 1
ATOM 7601 O O . TYR B 1 456 ? 271.770 207.330 360.500 1.00 31.88 466 TYR B O 1
ATOM 7610 N N . LYS B 1 457 ? 270.738 205.380 359.965 1.00 33.32 467 LYS B N 1
ATOM 7611 C CA . LYS B 1 457 ? 269.418 205.738 360.476 1.00 34.84 467 LYS B CA 1
ATOM 7612 C C . LYS B 1 457 ? 269.114 204.811 361.657 1.00 38.82 467 LYS B C 1
ATOM 7613 O O . LYS B 1 457 ? 269.291 203.589 361.554 1.00 37.40 467 LYS B O 1
ATOM 7615 N N . VAL B 1 458 ? 268.715 205.394 362.789 1.00 39.68 468 VAL B N 1
ATOM 7616 C CA . VAL B 1 458 ? 268.315 204.618 363.971 1.00 41.96 468 VAL B CA 1
ATOM 7617 C C . VAL B 1 458 ? 266.964 205.147 364.445 1.00 44.20 468 VAL B C 1
ATOM 7618 O O . VAL B 1 458 ? 266.789 206.358 364.656 1.00 41.60 468 VAL B O 1
ATOM 7622 N N . ASN B 1 459 ? 266.007 204.225 364.550 1.00 47.40 469 ASN B N 1
ATOM 7623 C CA . ASN B 1 459 ? 264.598 204.546 364.757 1.00 50.65 469 ASN B CA 1
ATOM 7624 C C . ASN B 1 459 ? 264.159 205.675 363.818 1.00 50.34 469 ASN B C 1
ATOM 7625 O O . ASN B 1 459 ? 263.608 206.688 364.243 1.00 51.89 469 ASN B O 1
ATOM 7630 N N . GLY B 1 460 ? 264.469 205.499 362.532 1.00 51.40 470 GLY B N 1
ATOM 7631 C CA . GLY B 1 460 ? 264.157 206.494 361.493 1.00 49.80 470 GLY B CA 1
ATOM 7632 C C . GLY B 1 460 ? 265.093 207.699 361.353 1.00 48.17 470 GLY B C 1
ATOM 7633 O O . GLY B 1 460 ? 265.170 208.278 360.267 1.00 49.38 470 GLY B O 1
ATOM 7634 N N . ILE B 1 461 ? 265.808 208.079 362.419 1.00 44.66 471 ILE B N 1
ATOM 7635 C CA . ILE B 1 461 ? 266.544 209.355 362.440 1.00 43.18 471 ILE B CA 1
ATOM 7636 C C . ILE B 1 461 ? 267.962 209.192 361.874 1.00 36.88 471 ILE B C 1
ATOM 7637 O O . ILE B 1 461 ? 268.755 208.393 362.389 1.00 34.22 471 ILE B O 1
ATOM 7642 N N . TYR B 1 462 ? 268.260 209.969 360.825 1.00 35.78 472 TYR B N 1
ATOM 7643 C CA . TYR B 1 462 ? 269.529 209.867 360.086 1.00 33.57 472 TYR B CA 1
ATOM 7644 C C . TYR B 1 462 ? 270.656 210.699 360.708 1.00 34.82 472 TYR B C 1
ATOM 7645 O O . TYR B 1 462 ? 270.463 211.871 361.026 1.00 31.42 472 TYR B O 1
ATOM 7654 N N . HIS B 1 463 ? 271.827 210.085 360.863 1.00 33.92 473 HIS B N 1
ATOM 7655 C CA . HIS B 1 463 ? 273.022 210.768 361.350 1.00 35.19 473 HIS B CA 1
ATOM 7656 C C . HIS B 1 463 ? 274.171 210.556 360.352 1.00 35.06 473 HIS B C 1
ATOM 7657 O O . HIS B 1 463 ? 274.420 209.419 359.933 1.00 29.94 473 HIS B O 1
ATOM 7664 N N . ASP B 1 464 ? 274.859 211.645 359.990 1.00 33.63 474 ASP B N 1
ATOM 7665 C CA . ASP B 1 464 ? 276.102 211.576 359.197 1.00 34.54 474 ASP B CA 1
ATOM 7666 C C . ASP B 1 464 ? 277.283 211.164 360.061 1.00 34.45 474 ASP B C 1
ATOM 7667 O O . ASP B 1 464 ? 277.379 211.588 361.205 1.00 35.88 474 ASP B O 1
ATOM 7672 N N . LEU B 1 465 ? 278.167 210.324 359.512 1.00 32.00 475 LEU B N 1
ATOM 7673 C CA . LEU B 1 465 ? 279.373 209.838 360.199 1.00 31.80 475 LEU B CA 1
ATOM 7674 C C . LEU B 1 465 ? 280.703 210.338 359.593 1.00 33.98 475 LEU B C 1
ATOM 7675 O O . LEU B 1 465 ? 281.763 209.989 360.095 1.00 35.64 475 LEU B O 1
ATOM 7680 N N . GLY B 1 466 ? 280.660 211.117 358.515 1.00 33.65 476 GLY B N 1
ATOM 7681 C CA . GLY B 1 466 ? 281.879 211.654 357.896 1.00 33.21 476 GLY B CA 1
ATOM 7682 C C . GLY B 1 466 ? 282.110 211.098 356.495 1.00 30.24 476 GLY B C 1
ATOM 7683 O O . GLY B 1 466 ? 281.317 210.300 355.983 1.00 27.17 476 GLY B O 1
ATOM 7684 N N . LYS B 1 467 ? 283.209 211.536 355.888 1.00 26.60 477 LYS B N 1
ATOM 7685 C CA . LYS B 1 467 ? 283.497 211.230 354.497 1.00 24.78 477 LYS B CA 1
ATOM 7686 C C . LYS B 1 467 ? 284.931 210.740 354.299 1.00 23.46 477 LYS B C 1
ATOM 7687 O O . LYS B 1 467 ? 285.792 210.937 355.156 1.00 23.38 477 LYS B O 1
ATOM 7693 N N . MET B 1 468 ? 285.171 210.133 353.142 1.00 22.03 478 MET B N 1
ATOM 7694 C CA . MET B 1 468 ? 286.479 209.600 352.814 1.00 21.70 478 MET B CA 1
ATOM 7695 C C . MET B 1 468 ? 286.698 209.659 351.306 1.00 21.01 478 MET B C 1
ATOM 7696 O O . MET B 1 468 ? 285.794 209.368 350.521 1.00 21.13 478 MET B O 1
ATOM 7701 N N . ASN B 1 469 ? 287.905 210.053 350.914 1.00 20.13 479 ASN B N 1
ATOM 7702 C CA . ASN B 1 469 ? 288.207 210.278 349.496 1.00 20.05 479 ASN B CA 1
ATOM 7703 C C . ASN B 1 469 ? 287.985 209.019 348.674 1.00 20.50 479 ASN B C 1
ATOM 7704 O O . ASN B 1 469 ? 288.374 207.903 349.093 1.00 21.24 479 ASN B O 1
ATOM 7709 N N . THR B 1 470 ? 287.403 209.202 347.500 1.00 20.31 480 THR B N 1
ATOM 7710 C CA . THR B 1 470 ? 287.264 208.112 346.519 1.00 20.55 480 THR B CA 1
ATOM 7711 C C . THR B 1 470 ? 288.594 207.570 345.976 1.00 20.92 480 THR B C 1
ATOM 7712 O O . THR B 1 470 ? 288.701 206.389 345.716 1.00 22.35 480 THR B O 1
ATOM 7716 N N . ARG B 1 471 ? 289.612 208.420 345.829 1.00 20.73 481 ARG B N 1
ATOM 7717 C CA A ARG B 1 471 ? 290.828 208.063 345.086 0.50 20.69 481 ARG B CA 1
ATOM 7718 C CA B ARG B 1 471 ? 290.803 208.036 345.066 0.50 20.66 481 ARG B CA 1
ATOM 7719 C C . ARG B 1 471 ? 291.585 206.853 345.618 1.00 19.71 481 ARG B C 1
ATOM 7720 O O . ARG B 1 471 ? 292.187 206.121 344.841 1.00 18.86 481 ARG B O 1
ATOM 7735 N N . TYR B 1 472 ? 291.552 206.640 346.943 1.00 18.80 482 TYR B N 1
ATOM 7736 C CA . TYR B 1 472 ? 292.292 205.519 347.548 1.00 18.00 482 TYR B CA 1
ATOM 7737 C C . TYR B 1 472 ? 291.742 204.138 347.221 1.00 18.73 482 TYR B C 1
ATOM 7738 O O . TYR B 1 472 ? 292.453 203.140 347.409 1.00 19.34 482 TYR B O 1
ATOM 7747 N N . LEU B 1 473 ? 290.506 204.077 346.728 1.00 18.95 483 LEU B N 1
ATOM 7748 C CA . LEU B 1 473 ? 289.935 202.825 346.202 1.00 19.13 483 LEU B CA 1
ATOM 7749 C C . LEU B 1 473 ? 289.981 202.702 344.670 1.00 18.33 483 LEU B C 1
ATOM 7750 O O . LEU B 1 473 ? 289.419 201.759 344.109 1.00 19.15 483 LEU B O 1
ATOM 7755 N N . SER B 1 474 ? 290.647 203.620 343.989 1.00 18.57 484 SER B N 1
ATOM 7756 C CA . SER B 1 474 ? 290.745 203.555 342.509 1.00 18.70 484 SER B CA 1
ATOM 7757 C C . SER B 1 474 ? 291.634 202.397 342.055 1.00 18.37 484 SER B C 1
ATOM 7758 O O . SER B 1 474 ? 292.414 201.862 342.823 1.00 19.98 484 SER B O 1
ATOM 7761 N N . THR B 1 475 ? 291.465 202.001 340.800 1.00 18.41 485 THR B N 1
ATOM 7762 C CA . THR B 1 475 ? 292.335 201.045 340.151 1.00 18.18 485 THR B CA 1
ATOM 7763 C C . THR B 1 475 ? 293.773 201.586 340.121 1.00 18.47 485 THR B C 1
ATOM 7764 O O . THR B 1 475 ? 294.717 200.837 340.320 1.00 18.60 485 THR B O 1
ATOM 7768 N N . GLU B 1 476 ? 293.931 202.891 339.930 1.00 17.89 486 GLU B N 1
ATOM 7769 C CA . GLU B 1 476 ? 295.255 203.517 339.886 1.00 19.57 486 GLU B CA 1
ATOM 7770 C C . GLU B 1 476 ? 296.030 203.388 341.204 1.00 19.70 486 GLU B C 1
ATOM 7771 O O . GLU B 1 476 ? 297.213 203.044 341.211 1.00 20.98 486 GLU B O 1
ATOM 7777 N N . THR B 1 477 ? 295.352 203.630 342.313 1.00 20.22 487 THR B N 1
ATOM 7778 C CA . THR B 1 477 ? 295.916 203.478 343.653 1.00 20.63 487 THR B CA 1
ATOM 7779 C C . THR B 1 477 ? 296.071 202.013 344.073 1.00 20.51 487 THR B C 1
ATOM 7780 O O . THR B 1 477 ? 297.171 201.578 344.437 1.00 21.27 487 THR B O 1
ATOM 7784 N N . ALA B 1 478 ? 294.976 201.275 344.027 1.00 21.19 488 ALA B N 1
ATOM 7785 C CA . ALA B 1 478 ? 294.913 199.928 344.593 1.00 22.52 488 ALA B CA 1
ATOM 7786 C C . ALA B 1 478 ? 295.470 198.833 343.672 1.00 23.45 488 ALA B C 1
ATOM 7787 O O . ALA B 1 478 ? 295.918 197.808 344.160 1.00 24.04 488 ALA B O 1
ATOM 7789 N N . GLY B 1 479 ? 295.476 199.058 342.355 1.00 22.97 489 GLY B N 1
ATOM 7790 C CA . GLY B 1 479 ? 295.943 198.059 341.386 1.00 23.23 489 GLY B CA 1
ATOM 7791 C C . GLY B 1 479 ? 294.769 197.216 340.921 1.00 23.16 489 GLY B C 1
ATOM 7792 O O . GLY B 1 479 ? 293.627 197.507 341.269 1.00 21.33 489 GLY B O 1
ATOM 7793 N N . GLY B 1 480 ? 295.066 196.177 340.136 1.00 24.32 490 GLY B N 1
ATOM 7794 C CA . GLY B 1 480 ? 294.061 195.240 339.624 1.00 23.55 490 GLY B CA 1
ATOM 7795 C C . GLY B 1 480 ? 293.266 195.724 338.411 1.00 24.30 490 GLY B C 1
ATOM 7796 O O . GLY B 1 480 ? 293.575 196.764 337.800 1.00 24.06 490 GLY B O 1
ATOM 7797 N N . PHE B 1 481 ? 292.195 194.988 338.099 1.00 23.03 491 PHE B N 1
ATOM 7798 C CA . PHE B 1 481 ? 291.442 195.154 336.853 1.00 22.78 49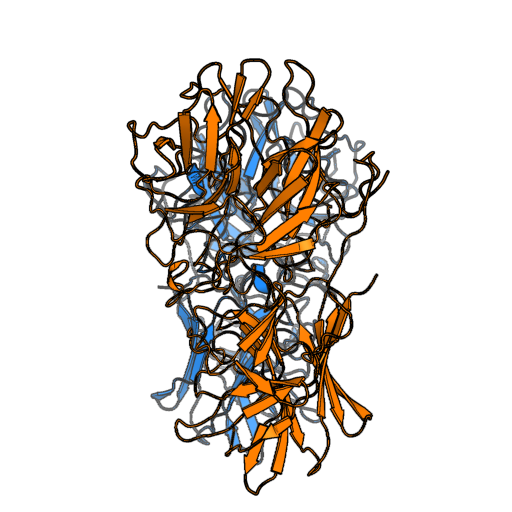1 PHE B CA 1
ATOM 7799 C C . PHE B 1 481 ? 289.929 195.325 337.047 1.00 19.89 491 PHE B C 1
ATOM 7800 O O . PHE B 1 481 ? 289.163 195.099 336.115 1.00 18.19 491 PHE B O 1
ATOM 7808 N N . THR B 1 482 ? 289.512 195.751 338.236 1.00 18.45 492 THR B N 1
ATOM 7809 C CA . THR B 1 482 ? 288.106 195.713 338.617 1.00 19.37 492 THR B CA 1
ATOM 7810 C C . THR B 1 482 ? 287.636 197.117 338.991 1.00 19.96 492 THR B C 1
ATOM 7811 O O . THR B 1 482 ? 288.376 198.105 338.842 1.00 20.13 492 THR B O 1
ATOM 7815 N N . GLY B 1 483 ? 286.382 197.198 339.412 1.00 20.45 493 GLY B N 1
ATOM 7816 C CA . GLY B 1 483 ? 285.787 198.404 339.972 1.00 21.86 493 GLY B CA 1
ATOM 7817 C C . GLY B 1 483 ? 285.258 198.160 341.388 1.00 21.10 493 GLY B C 1
ATOM 7818 O O . GLY B 1 483 ? 285.224 197.040 341.885 1.00 21.25 493 GLY B O 1
ATOM 7819 N N . VAL B 1 484 ? 284.803 199.228 342.019 1.00 20.02 494 VAL B N 1
ATOM 7820 C CA . VAL B 1 484 ? 284.277 199.163 343.377 1.00 19.85 494 VAL B CA 1
ATOM 7821 C C . VAL B 1 484 ? 282.943 198.426 343.388 1.00 19.54 494 VAL B C 1
ATOM 7822 O O . VAL B 1 484 ? 282.124 198.624 342.512 1.00 19.99 494 VAL B O 1
ATOM 7826 N N . VAL B 1 485 ? 282.758 197.584 344.394 1.00 19.84 495 VAL B N 1
ATOM 7827 C CA . VAL B 1 485 ? 281.495 196.898 344.632 1.00 20.17 495 VAL B CA 1
ATOM 7828 C C . VAL B 1 485 ? 281.031 197.261 346.060 1.00 21.17 495 VAL B C 1
ATOM 7829 O O . VAL B 1 485 ? 281.835 197.630 346.889 1.00 21.42 495 VAL B O 1
ATOM 7833 N N . LEU B 1 486 ? 279.728 197.176 346.302 1.00 21.16 496 LEU B N 1
ATOM 7834 C CA . LEU B 1 486 ? 279.112 197.512 347.568 1.00 21.16 496 LEU B CA 1
ATOM 7835 C C . LEU B 1 486 ? 278.582 196.198 348.130 1.00 21.31 496 LEU B C 1
ATOM 7836 O O . LEU B 1 486 ? 277.643 195.626 347.584 1.00 23.51 496 LEU B O 1
ATOM 7841 N N . GLY B 1 487 ? 279.182 195.739 349.220 1.00 22.05 497 GLY B N 1
ATOM 7842 C CA . GLY B 1 487 ? 278.947 194.399 349.733 1.00 21.63 497 GLY B CA 1
ATOM 7843 C C . GLY B 1 487 ? 278.359 194.333 351.116 1.00 22.57 497 GLY B C 1
ATOM 7844 O O . GLY B 1 487 ? 278.792 195.016 352.044 1.00 22.97 497 GLY B O 1
ATOM 7845 N N . LEU B 1 488 ? 277.368 193.460 351.260 1.00 23.27 498 LEU B N 1
ATOM 7846 C CA . LEU B 1 488 ? 276.828 193.123 352.550 1.00 22.52 498 LEU B CA 1
ATOM 7847 C C . LEU B 1 488 ? 277.694 192.015 353.094 1.00 23.63 498 LEU B C 1
ATOM 7848 O O . LEU B 1 488 ? 278.002 191.069 352.362 1.00 24.30 498 LEU B O 1
ATOM 7853 N N . TYR B 1 489 ? 278.080 192.115 354.366 1.00 22.15 499 TYR B N 1
ATOM 7854 C CA . TYR B 1 489 ? 279.002 191.169 354.952 1.00 22.33 499 TYR B CA 1
ATOM 7855 C C . TYR B 1 489 ? 278.795 190.985 356.459 1.00 22.79 499 TYR B C 1
ATOM 7856 O O . TYR B 1 489 ? 278.184 191.809 357.136 1.00 22.05 499 TYR B O 1
ATOM 7865 N N . ILE B 1 490 ? 279.374 189.913 356.967 1.00 23.14 500 ILE B N 1
ATOM 7866 C CA . ILE B 1 490 ? 279.409 189.647 358.391 1.00 24.90 500 ILE B CA 1
ATOM 7867 C C . ILE B 1 490 ? 280.695 188.910 358.686 1.00 25.91 500 ILE B C 1
ATOM 7868 O O . ILE B 1 490 ? 281.094 188.049 357.901 1.00 25.94 500 ILE B O 1
ATOM 7873 N N . THR B 1 491 ? 281.338 189.291 359.792 1.00 25.77 501 THR B N 1
ATOM 7874 C CA A THR B 1 491 ? 282.545 188.641 360.284 0.50 25.86 501 THR B CA 1
ATOM 7875 C CA B THR B 1 491 ? 282.520 188.609 360.288 0.50 26.23 501 THR B CA 1
ATOM 7876 C C . THR B 1 491 ? 282.421 188.458 361.804 1.00 27.32 501 THR B C 1
ATOM 7877 O O . THR B 1 491 ? 281.994 189.384 362.520 1.00 27.93 501 THR B O 1
ATOM 7884 N N . SER B 1 492 ? 282.811 187.287 362.289 1.00 28.93 502 SER B N 1
ATOM 7885 C CA . SER B 1 492 ? 282.901 187.029 363.721 1.00 30.95 502 SER B CA 1
ATOM 7886 C C . SER B 1 492 ? 284.344 187.170 364.195 1.00 33.05 502 SER B C 1
ATOM 7887 O O . SER B 1 492 ? 285.295 186.965 363.432 1.00 34.14 502 SER B O 1
ATOM 7890 N N . ALA B 1 493 ? 284.501 187.521 365.468 1.00 35.54 503 ALA B N 1
ATOM 7891 C CA . ALA B 1 493 ? 285.814 187.728 366.072 1.00 38.61 503 ALA B CA 1
ATOM 7892 C C . ALA B 1 493 ? 286.420 186.443 366.649 1.00 40.91 503 ALA B C 1
ATOM 7893 O O . ALA B 1 493 ? 287.574 186.459 367.048 1.00 43.66 503 ALA B O 1
ATOM 7895 N N . SER B 1 494 ? 285.651 185.351 366.713 1.00 44.46 504 SER B N 1
ATOM 7896 C CA . SER B 1 494 ? 286.156 184.045 367.176 1.00 46.44 504 SER B CA 1
ATOM 7897 C C 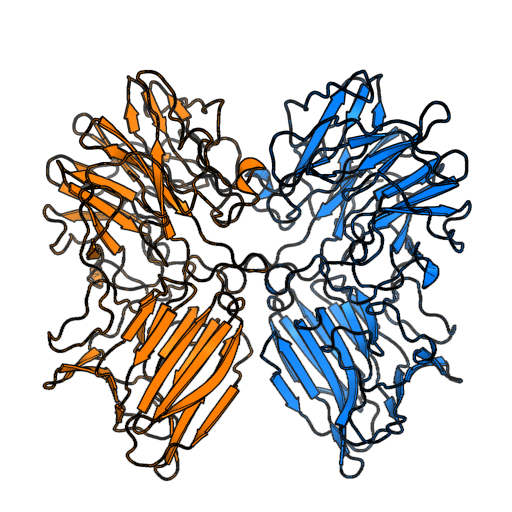. SER B 1 494 ? 285.535 182.891 366.396 1.00 46.90 504 SER B C 1
ATOM 7898 O O . SER B 1 494 ? 284.494 183.050 365.759 1.00 45.39 504 SER B O 1
ATOM 7901 N N . LYS B 1 495 ? 286.186 181.730 366.464 1.00 48.50 505 LYS B N 1
ATOM 7902 C CA . LYS B 1 495 ? 285.740 180.523 365.761 1.00 49.07 505 LYS B CA 1
ATOM 7903 C C . LYS B 1 495 ? 284.459 179.912 366.344 1.00 50.02 505 LYS B C 1
ATOM 7904 O O . LYS B 1 495 ? 283.757 179.195 365.638 1.00 52.07 505 LYS B O 1
ATOM 7906 N N . ASP B 1 496 ? 284.175 180.187 367.622 1.00 51.32 506 ASP B N 1
ATOM 7907 C CA . ASP B 1 496 ? 282.964 179.699 368.312 1.00 49.48 506 ASP B CA 1
ATOM 7908 C C . ASP B 1 496 ? 281.644 180.335 367.882 1.00 48.30 506 ASP B C 1
ATOM 7909 O O . ASP B 1 496 ? 280.612 179.678 367.964 1.00 50.69 506 ASP B O 1
ATOM 7911 N N . SER B 1 497 ? 281.677 181.594 367.431 1.00 45.07 507 SER B N 1
ATOM 7912 C CA . SER B 1 497 ? 280.469 182.410 367.226 1.00 40.58 507 SER B CA 1
ATOM 7913 C C . SER B 1 497 ? 279.401 181.730 366.364 1.00 38.67 507 SER B C 1
ATOM 7914 O O . SER B 1 497 ? 279.726 181.045 365.396 1.00 39.66 507 SER B O 1
ATOM 7917 N N . LYS B 1 498 ? 278.134 181.918 366.736 1.00 37.23 508 LYS B N 1
ATOM 7918 C CA . LYS B 1 498 ? 276.972 181.485 365.942 1.00 35.64 508 LYS B CA 1
ATOM 7919 C C . LYS B 1 498 ? 276.234 182.714 365.377 1.00 33.98 508 LYS B C 1
ATOM 7920 O O . LYS B 1 498 ? 275.050 182.644 365.020 1.00 32.59 508 LYS B O 1
ATOM 7922 N N . ALA B 1 499 ? 276.947 183.836 365.275 1.00 31.70 509 ALA B N 1
ATOM 7923 C CA . ALA B 1 499 ? 276.367 185.084 364.816 1.00 31.67 509 ALA B CA 1
ATOM 7924 C C . ALA B 1 499 ? 275.835 184.993 363.390 1.00 32.49 509 ALA B C 1
ATOM 7925 O O . ALA B 1 499 ? 276.383 184.270 362.554 1.00 33.28 509 ALA B O 1
ATOM 7927 N N . TYR B 1 500 ? 274.740 185.704 363.146 1.00 31.76 510 TYR B N 1
ATOM 7928 C CA . TYR B 1 500 ? 274.204 185.898 361.812 1.00 33.55 510 TYR B CA 1
ATOM 7929 C C . TYR B 1 500 ? 273.547 187.274 361.783 1.00 31.79 510 TYR B C 1
ATOM 7930 O O . TYR B 1 500 ? 273.325 187.886 362.845 1.00 32.36 510 TYR B O 1
ATOM 7939 N N . ALA B 1 501 ? 273.270 187.760 360.580 1.00 28.25 511 ALA B N 1
ATOM 7940 C CA . ALA B 1 501 ? 272.664 189.070 360.396 1.00 28.96 511 ALA B CA 1
ATOM 7941 C C . ALA B 1 501 ? 271.646 189.031 359.284 1.00 28.71 511 ALA B C 1
ATOM 7942 O O . ALA B 1 501 ? 271.909 188.452 358.223 1.00 29.58 511 ALA B O 1
ATOM 7944 N N . ASP B 1 502 ? 270.485 189.642 359.521 1.00 28.88 512 ASP B N 1
ATOM 7945 C CA . ASP B 1 502 ? 269.436 189.717 358.535 1.00 30.44 512 ASP B CA 1
ATOM 7946 C C . ASP B 1 502 ? 269.382 191.097 357.907 1.00 29.17 512 ASP B C 1
ATOM 7947 O O . ASP B 1 502 ? 269.343 192.099 358.619 1.00 28.49 512 ASP B O 1
ATOM 7952 N N . PHE B 1 503 ? 269.361 191.109 356.573 1.00 27.84 513 PHE B N 1
ATOM 7953 C CA . PHE B 1 503 ? 269.263 192.312 355.764 1.00 28.23 513 PHE B CA 1
ATOM 7954 C C . PHE B 1 503 ? 267.946 192.190 355.010 1.00 29.86 513 PHE B C 1
ATOM 7955 O O . PHE B 1 503 ? 267.757 191.270 354.194 1.00 30.25 513 PHE B O 1
ATOM 7963 N N . GLU B 1 504 ? 267.022 193.092 355.311 1.00 29.09 514 GLU B N 1
ATOM 7964 C CA . GLU B 1 504 ? 265.675 193.023 354.772 1.00 31.51 514 GLU B CA 1
ATOM 7965 C C . GLU B 1 504 ? 265.608 193.467 353.325 1.00 30.50 514 GLU B C 1
ATOM 7966 O O . GLU B 1 504 ? 264.793 192.975 352.563 1.00 29.90 514 GLU B O 1
ATOM 7972 N N . TYR B 1 505 ? 266.433 194.437 352.963 1.00 29.88 515 TYR B N 1
ATOM 7973 C CA . TYR B 1 505 ? 266.482 194.913 351.591 1.00 29.73 515 TYR B CA 1
ATOM 7974 C C . TYR B 1 505 ? 267.819 195.592 351.313 1.00 26.72 515 TYR B C 1
ATOM 7975 O O . TYR B 1 505 ? 268.588 195.846 352.223 1.00 26.26 515 TYR B O 1
ATOM 7984 N N . PHE B 1 506 ? 268.079 195.851 350.043 1.00 26.60 516 PHE B N 1
ATOM 7985 C CA . PHE B 1 506 ? 269.220 196.655 349.627 1.00 26.23 516 PHE B CA 1
ATOM 7986 C C . PHE B 1 506 ? 268.697 197.733 348.697 1.00 25.74 516 PHE B C 1
ATOM 7987 O O . PHE B 1 506 ? 268.135 197.443 347.621 1.00 25.70 516 PHE B O 1
ATOM 7995 N N . LYS B 1 507 ? 268.892 198.982 349.106 1.00 26.31 517 LYS B N 1
ATOM 7996 C CA . LYS B 1 507 ? 268.490 200.128 348.305 1.00 26.82 517 LYS B CA 1
ATOM 7997 C C . LYS B 1 507 ? 269.683 200.681 347.533 1.00 25.52 517 LYS B C 1
ATOM 7998 O O . LYS B 1 507 ? 270.749 200.851 348.094 1.00 26.20 517 LYS B O 1
ATOM 8004 N N . TYR B 1 508 ? 269.488 200.947 346.243 1.00 25.88 518 TYR B N 1
ATOM 8005 C CA . TYR B 1 508 ? 270.499 201.584 345.414 1.00 24.72 518 TYR B CA 1
ATOM 8006 C C . TYR B 1 508 ? 269.829 202.520 344.425 1.00 24.51 518 TYR B C 1
ATOM 8007 O O . TYR B 1 508 ? 268.999 202.090 343.634 1.00 26.09 518 TYR B O 1
ATOM 8016 N N . LYS B 1 509 ? 270.199 203.797 344.464 1.00 24.23 519 LYS B N 1
ATOM 8017 C CA . LYS B 1 509 ? 269.742 204.760 343.481 1.00 26.47 519 LYS B CA 1
ATOM 8018 C C . LYS B 1 509 ? 270.899 205.617 342.963 1.00 26.91 519 LYS B C 1
ATOM 8019 O O . LYS B 1 509 ? 271.564 206.261 343.746 1.00 25.50 519 LYS B O 1
ATOM 8025 N N . GLY B 1 510 ? 271.126 205.609 341.650 1.00 27.78 520 GLY B N 1
ATOM 8026 C CA . GLY B 1 510 ? 272.121 206.471 341.024 1.00 30.82 520 GLY B CA 1
ATOM 8027 C C . GLY B 1 510 ? 271.472 207.740 340.519 1.00 35.20 520 GLY B C 1
ATOM 8028 O O . GLY B 1 510 ? 270.285 207.733 340.190 1.00 36.43 520 GLY B O 1
ATOM 8029 N N . LYS B 1 511 ? 272.235 208.835 340.472 1.00 39.56 521 LYS B N 1
ATOM 8030 C CA . LYS B 1 511 ? 271.717 210.124 339.994 1.00 43.97 521 LYS B CA 1
ATOM 8031 C C . LYS B 1 511 ? 271.480 210.119 338.467 1.00 50.60 521 LYS B C 1
ATOM 8032 O O . LYS B 1 511 ? 272.231 209.475 337.730 1.00 49.12 521 LYS B O 1
ATOM 8034 N N . PRO B 1 512 ? 270.440 210.849 337.986 1.00 61.55 522 PRO B N 1
ATOM 8035 C CA . PRO B 1 512 ? 270.058 210.857 336.555 1.00 63.87 522 PRO B CA 1
ATOM 8036 C C . PRO B 1 512 ? 271.185 211.234 335.592 1.00 64.37 522 PRO B C 1
ATOM 8037 O O . PRO B 1 512 ? 271.263 210.679 334.496 1.00 66.16 522 PRO B O 1
#

Secondary structure (DSSP, 8-state):
-EEEES-SB-SS--S-EEEEETTEEEEE---BTEESEEEEEEESSSS--EEEEEEE-SGGG---TT--TTSSB---EEEEETTEEEEEEEETTTTEEEEEEES-TTSPPPPPEE-S--SS--EEEEETTEEEEEE-GGGSEEEEEE-TTT--B-S--EEEE--SSBSS-EEEEEEEETTEEEEEEEES-SSTT-EEEEEEESSTT---EE-TT--SEESSBGGGTT-SEEEEEEEEEEE-TTS-EEEEEEEEE-BTTTB-SS-SEEEEEEEE--TTS--EETTTS---SEEEEE-SPP-------SEEE-TTS---TT-BEESS--GGGEEE-TTS-EEEEP-S--TTSSS--EEEEEE---SSEEEEEEEEEESPPTT-EEEEEEEEETTEEEEEEEEE-GGG-EEEEEEEEETTEEEEEEEEEPPSSSPEEEEEEE-SSEEEEEEEETTEEEEEEEEESGGGSHHHH-SS---EEEEEEE--STT---EEEE-EEEEEE-/--EESPSB-SS--S-EEEEETTEEEEE---BTEESEEEEEEESSSSS-EEEEEEE-SGGG---TT--TTSSB---EEEEETTEEEEEEEETTTTEEEEEEES-TTSPPPPPEE-S--SS--EEEEETTEEEEEE-GGGS-EEEEE-TTT--B-S--EE----SSBSS-EEEEEEEETTEEEEEEEES-SSTT-EEEEEEESSTT---EE-TT--SEESSBGGGTT-SEEEEEEEEEEE-TTS-EEEEEEEEE-BTTTB--S-SEEEEEEEE--TTS--EETTTS---SEE-S--SPP-------SEEE-TTSS--TT-BEESS--GGGEEE-TTS-EEEEP-S--TTSSS--EEEEEE---SSEEEEEEEEEES--TT-EEEEEEEEETTEEEEEEEEE-STT-EEEEEEEEETTEEEEEEEEEEPTT--EEEEEEE-SSEEEEEEEETTEEEEEEEEESGGGSHHHH-SS---EEEEEEE-SSTT---EEEE-EEEEEE--

Sequence (1004 aa):
HQQGYSSNPVIPGFHPDPSVCKAGDDYYLVNSSFQYFPGVPLFHSKDLVHWEQIGNCLTRPSQLDLTNANSGSGIFAPTIRYNDGVFYMITTNVSSGKGNFLVHTTDPRRSEWSEPVWLEQGGIDPSLYFEDGKKCFMVSNPDGYINLCEEIDPMMTGKQLSSSSKRIIWNGTGGRYAEGPHIYKKDGWYYLLLISEGGTELGHKVTIARSRYIDGPYQQGNPANPILTHANESGQSSSPIQGTGHADLVEGTDGSWWMVCLAYRIIMPGTHHTLGRETYLAPVRWDKDAWPVVNSNGTISSLKMDVPTLPQQEMKGRPERIIDFKEGKLSPEWIHLQNPEAKNYIFTKDGKLRLIATPVTLSDWKSPTFVALRQEHFDMEASAPVVVLQKAGVNDEAGISVFMEFHSHYDLFVRQDKDRKRSVVGLRYKLGEITTHYAKEVSLPTTDGEVELVVKSDINYYYFGYKVNGIYHDDLGKMNTRRYLSTETAGGFTGVVLGLYITTSASKDSKAYADFEYFKYKGKQGYSNPVIPGFHPDPSVCKAGDDYYLVNSSFQYFPGVPLFHSKDLVHWEQIGNCLTRPSQLDLTNANSGSGIFAPTIRYNDGVFYMITTNVVSGKGNFLVHTTTDPRRSEWSEPVWLEQGGIDPSLYFEDGKCFMVSNPDDGYINLCEIDPMMTGKQLSSSKRIIWNGTGGRYAEGPHIYKKDGWYYLLLISSEGGTELGHKVTIARSRYIDGPYQQGNPANPILTHANESGQSSSPIQGTGHADLVEGTDGSWWMVCLAYRIIMPGTHHTLGRETYLAPVRWDKDAWPVVNSNGTISSLKMDVPTLPQQEMMKGRPERIDFKEGKLSPEWIHLQNPEAKNYIFTKDGKLRLIATPVTLSDWKSPTFVALRQEHFDMEASAPVVVLQKAGVNDEAGISVFMEFHSHYDLFVVRQDKDRKRSVGLRRYKLGEITTHYAKEVSLPTDGEVELVVKSDINYYYFGYKVNGIYHDLGKMNTRRYLSTETAGGFTGVVLGLYITTSASKDSKAYADFEYFKYKGKP

Radius of gyration: 30.65 Å; Cα contacts (8 Å, |Δi|>4): 3139; chains: 2; bounding box: 76×76×83 Å

InterPro domains:
  IPR006710 Glycoside hydrolase, family 43 [PF04616] (23-298)
  IPR013320 Concanavalin A-like lectin/glucanase domain superfamily [SSF49899] (323-520)
  IPR023296 Glycosyl hydrolase, five-bladed beta-propeller domain superfamily [G3DSA:2.115.10.20] (13-322)
  IPR023296 Glycosyl hydrolase, five-bladed beta-propeller domain superfamily [SSF75005] (23-318)
  IPR041542 Beta-xylosidase, C-terminal Concanavalin A-like domain [PF17851] (326-519)
  IPR051795 Glycosyl Hydrolase Family 43 [PTHR42812] (5-522)

Solvent-accessible surface area: 35851 Å² total; per-residue (Å²): 142,110,23,21,79,8,17,16,10,40,0,0,4,0,10,0,1,3,8,71,15,52,91,42,0,27,0,0,0,0,0,3,0,0,18,21,0,0,0,0,11,22,0,92,2,0,12,43,25,41,26,19,14,11,0,0,46,62,97,73,4,1,78,0,82,89,0,41,3,33,21,0,0,32,5,1,5,0,30,83,50,136,35,22,10,12,0,0,0,5,4,56,47,36,155,19,8,1,0,0,40,15,107,70,15,152,50,108,5,28,88,24,18,89,19,124,10,34,31,51,9,0,2,3,29,42,40,124,88,104,5,35,0,4,0,17,28,134,38,90,0,12,7,3,38,4,48,20,92,98,4,128,39,85,46,90,49,104,170,15,34,71,11,70,35,4,18,98,7,28,2,0,4,6,28,96,35,47,41,37,24,0,0,1,1,0,0,13,2,22,82,46,28,1,46,0,0,0,0,37,3,125,146,27,65,10,108,17,118,33,9,127,74,33,37,11,0,9,1,20,47,95,71,1,44,108,18,70,0,5,1,0,0,12,2,0,8,8,73,2,60,101,44,42,50,10,0,0,0,0,0,3,44,60,8,84,48,61,2,10,2,4,1,13,0,0,0,0,0,24,10,168,15,80,162,83,35,50,1,67,1,36,106,96,11,18,4,54,64,84,5,122,21,94,11,2,78,68,42,149,51,70,62,42,75,106,115,22,78,2,82,98,37,73,45,53,48,32,8,0,21,0,10,46,30,50,79,166,8,26,73,68,22,121,106,16,39,0,55,0,48,13,27,102,36,57,4,33,68,103,107,27,3,3,0,0,0,2,4,4,25,58,36,66,10,74,0,2,0,3,6,45,3,47,149,26,26,71,73,0,13,0,0,0,0,0,0,0,5,0,37,0,3,0,1,0,0,3,33,15,33,58,146,80,49,69,7,0,1,0,37,6,43,0,7,81,0,68,32,106,34,95,100,52,92,18,65,136,80,35,100,10,30,0,6,0,71,10,43,56,68,53,1,70,0,0,11,88,9,105,62,106,82,69,104,6,24,81,0,12,8,42,0,0,0,27,36,1,10,14,27,65,1,0,1,0,0,0,0,0,0,10,8,65,42,100,150,35,78,0,37,0,8,0,70,29,0,83,10,128,22,112,142,26,18,80,7,16,17,11,39,0,0,4,0,10,0,1,2,9,71,14,55,98,37,0,12,0,0,0,0,0,4,0,0,18,22,0,0,0,1,11,16,0,70,2,0,11,44,24,58,28,32,15,11,0,0,50,61,98,74,3,2,82,0,81,92,0,40,3,32,21,0,0,29,6,1,4,0,30,85,53,134,33,30,10,13,0,0,0,4,3,69,44,38,157,18,5,0,0,0,42,15,108,64,13,134,50,110,5,27,85,22,20,91,17,126,12,35,30,48,9,0,1,3,29,42,46,135,90,101,5,32,0,3,0,18,26,130,40,94,0,14,8,2,36,5,49,19,90,100,4,42,45,104,47,83,49,106,164,14,34,75,12,70,38,6,18,100,7,29,2,0,4,8,30,95,33,49,43,36,24,0,0,1,2,0,0,15,4,21,84,44,28,2,44,0,1,0,0,37,4,126,146,26,67,12,111,17,120,34,7,126,74,33,37,10,0,8,1,20,47,98,69,1,42,107,23,68,0,7,1,0,0,11,2,0,8,8,70,3,61,98,44,39,49,9,0,0,0,0,0,3,44,46,8,86,47,60,2,9,1,5,0,15,0,0,0,0,0,24,11,171,15,78,162,84,36,50,1,69,1,34,105,91,11,19,3,54,68,83,7,122,24,99,24,2,113,79,96,149,53,69,64,41,74,105,110,19,70,2,82,98,36,71,48,52,46,29,4,0,21,0,8,46,29,51,80,178,12,30,36,73,20,221,107,13,39,0,68,0,55,11,30,70,38,57,6,34,68,100,102,28,3,3,0,0,0,0,4,4,25,57,35,66,12,78,0,2,0,24,6,63,3,48,148,25,36,82,76,1,14,0,0,0,0,0,0,0,6,0,38,0,3,0,4,0,0,4,30,17,32,63,107,96,50,68,6,0,0,0,38,6,43,0,8,82,0,70,32,97,38,96,98,44,94,17,70,99,116,19,77,10,40,0,7,0,64,10,44,54,67,48,1,68,0,0,12,11,14,96,73,116,77,77,101,7,40,77,0,9,8,41,0,0,0,24,37,1,12,15,26,67,1,0,0,0,0,0,0,1,0,12,6,64,61,97,98,31,66,0,44,0,8,0,74,29,0,82,8,123,18,53,186

GO terms:
  GO:2000899 xyloglucan catabolic process (P, IDA)
  GO:0085030 symbiotic process benefiting host (P, IDA)
  GO:0046556 alpha-L-arabinofuranosidase activity (F, IDA)

B-factor: mean 27.79, std 8.42, range [13.33, 79.07]

Nearest PDB structures (foldseek):
  5joy-assembly1_A  TM=1.001E+00  e=5.575E-95  Bacteroides ovatus
  5joz-assembly2_B  TM=9.418E-01  e=1.019E-52  Bacteroides ovatus
  6ms3-assembly1_B  TM=9.428E-01  e=4.060E-49  Bacillus licheniformis DSM 13 = ATCC 14580
  6ms2-assembly1_A-2  TM=9.406E-01  e=1.535E-46  Bacillus licheniformis DSM 13 = ATCC 14580
  1yrz-assembly2_B  TM=9.404E-01  e=8.721E-47  Halalkalibacterium halodurans C-125